Protein 7X3K (pdb70)

Secondary structure (DSSP, 8-state):
-------S-------S----STTEE-----S-STTHHHHHHHTTT------GGGGS-SS-S-GGGTTS-SSS-SSS-HHHHHT-TTTGGG--HHHHHHHHHHHHHHT-HHHHHHTT--THHHHHHHHHHHHHHHHHSHHHHHHHHHT-TTT-PPPPPTT----HHHHSTTTTHHHHTTB-SSSPPP---TT--HHHHHHHHHHHHT--B----STT-SS---TTS-HHHHHHHHHHHHHHHHHHHHHHHHHHHHHHHHHHH-/-PPPEEEEEE-SS-EEEEEE-TTSSEEEEPPTTS-SSB--EEEEETTEEEETHHHHHTTTT-GGGEEE-TTTTTTS-GGGS-GGGGSSSSPEEEETTEEEEEEE-GGG-EEEEEHHHHHHHHHHHHHHHHHHHHSS---EEEEEE-TT--HHHHHHHHHHHHHHT-EEEEEEEHHHHHHHHHHHHS--SS--EEEEEEE-SS-EEEEEEEEETTEEEEEEEEEESS-SHHHHHHHHHHHHHHHHHHHS---GGG-HHHHHHHHHHHHHHHHHTTTSSEEEEEEEEEETTEEEEEEEEHHHHHHHTHHHHHHHHHHHHHHHHHTT--TTT--EEEEESGGGG-HHHHHHHHHSS-TTSEEESTT-SSS---TTTHHHHHHHHHHHHGGG--HHHHHHHTSHHHH---EESS-EEEE-TTS-EEESS-SS--SSEEEEEEEEEEEEEEEEEEEEEEEE--EEEEEEEEEEEEEEEEEEEEEEEEE-TT--EEEEEEETTT--EEEEE-

Foldseek 3Di:
DDDDPPDDVPDPDDDDDDDDCPVPDDDDDDCDDPVSVVVVCVVPPLDFAPPLCVQFAPDQPDPVLQQDALVPLLPPDLCSLLRNPPPQLPDDLVSSVVSLNVVRVVLRVVVCVVVVHDCSNVRSVSSSVVSSVQCNDPVSSLLSLLPPVVLQDDQDDPPDDDDLCVRCVSNVVSCVVQFPDPDQQHPDDPPDDPVSVVVHLVCLVPGDGPRWHLSVQPDADDPPDDDVVNVVSVVVSVVVTVVVVVVVVVVSVVVSVVSVVD/DDFFEWAWEDDQFWIWIWGQDPVGAIDTQPAPVGHGTFTLKWAADAADIDGGVVLLVCLLPPQQRMFGRLPVQFLAFPVPDDQVVSVSHHGWDHDPRGTWGWHAHHPRDIDIGRSLLSLLVVVVCVQVSVCVVVVHGHQEYAYEDAPPDDVSRVVSNCVSVVVNGHHHLYYDYLQVLLVQLLCVVPPDPDFFKEKEWEAEAQKTKIFIWGRAVNDTDGLFIDIGRHAHNVVLLVLVLVVVQVVCCVPPVDGQVVDSSLSSVSSVQSVVCLQVQLPPQKDWDWDQCNDPRDIDIDMGGLPVSCVSCVVSLVVVLVRVVVRCVVSPHALVRHQEYHYAYSNLSHVVNVVVNCVVGPVNYHYEGCPDPPRHDHRPCSSRSSRNVVSVVCVVDDSVVVVVCVDPVNSDFDFAAWFKPWADPVRFGDTDGGGGHGDQDKGKDKQQADFAKDKTFIFTWDADNHGIHTHHGDDIDIDGRARIKMWMWGAHSVRKIKIWIARPPPRDIDIDTD

Solvent-accessible surface area: 38442 Å² total; per-residue (Å²): 146,163,76,23,23,64,89,110,85,37,77,74,86,57,114,55,83,85,43,77,121,128,29,31,43,170,63,71,7,25,27,0,1,124,79,10,21,69,46,5,33,84,91,41,122,49,124,19,216,114,113,32,70,145,84,6,12,118,113,16,60,50,109,70,1,37,67,63,21,15,124,39,51,78,110,3,30,1,2,8,4,5,11,0,32,111,35,19,60,132,11,79,87,64,10,2,58,41,2,40,139,60,8,9,81,88,45,23,5,85,133,21,70,81,84,68,19,29,64,47,38,27,19,1,16,81,0,2,82,77,0,48,108,16,0,61,50,89,94,108,42,27,22,10,18,0,17,5,123,109,23,42,59,96,42,26,162,151,88,75,151,70,73,48,83,132,28,10,14,85,3,24,84,17,12,17,40,6,17,132,113,110,103,86,36,82,33,44,86,178,131,34,56,162,141,99,64,107,103,14,51,43,34,9,146,194,32,40,24,79,36,56,4,73,24,66,16,160,64,80,75,79,154,74,31,99,199,97,76,111,183,160,14,80,174,92,2,107,49,37,38,60,147,60,58,82,60,53,65,44,92,23,65,99,26,14,109,35,15,96,98,78,243,81,45,31,17,4,0,6,17,12,11,9,56,30,1,6,1,0,39,22,23,130,167,103,81,60,55,27,0,30,20,123,107,55,80,115,14,11,17,1,0,3,0,6,75,28,142,68,34,66,25,2,41,82,0,64,99,22,28,47,139,53,51,157,6,0,8,22,12,2,17,36,3,3,7,40,56,49,109,149,21,75,70,70,71,1,73,74,5,0,72,8,47,112,13,129,39,71,1,0,1,50,6,51,56,17,174,64,99,91,57,109,26,40,1,52,64,1,1,8,51,1,12,52,99,8,41,74,8,0,38,104,136,41,64,50,72,1,107,34,2,0,3,0,6,1,42,65,20,61,103,103,17,41,62,20,10,76,41,2,0,56,144,74,20,10,101,15,40,24,27,4,16,7,12,0,1,0,0,16,6,8,17,98,89,57,74,60,187,143,40,19,12,0,0,3,0,31,2,19,7,26,13,0,14,1,4,0,0,0,10,8,41,22,11,6,3,36,37,10,21,12,58,37,95,66,21,0,0,53,46,4,14,66,50,8,10,86,24,7,0,44,42,1,69,135,123,78,140,19,68,0,94,168,79,87,120,3,53,18,28,3,48,25,48,3,32,96,17,37,131,54,6,12,132,39,94,51,8,106,15,78,8,108,71,6,16,118,71,72,70,20,127,35,85,18,64,53,116,125,13,38,103,25,0,62,125,7,2,57,86,1,6,63,18,4,63,60,0,6,74,141,24,97,31,21,34,79,28,5,47,9,2,1,5,5,8,20,3,0,60,5,18,33,1,10,81,30,4,71,186,60,13,50,154,63,2,100,11,18,7,34,97,38,195,129,15,39,46,80,4,46,19,8,7,1,2,0,0,0,31,5,0,78,46,21,46,118,73,86,73,115,68,28,52,82,12,89,75,106,118,19,16,48,5,49,3,5,91,57,1,7,0,7,31,3,47,196,35,73,8,61,25,3,3,33,23,29,7,11,10,52,15,30,45,97,30,72,10,143,176,9,146,20,48,12,10,1,1,0,44,34,0,62,36,92,131,38,134,63,59,69,23,73,40,17,3,18,5,8,4,124,122,2,48,1,0,20,0,16,0,27,4,17,91,83,3,31,9,51,0,24,3,88,3,59,157,101,26,85,44,37,77,7,123,39

Structure (mmCIF, N/CA/C/O backbone):
data_7X3K
#
_entry.id   7X3K
#
_cell.length_a   1.00
_cell.length_b   1.00
_cell.length_c   1.00
_cell.angle_alpha   90.00
_cell.angle_beta   90.00
_cell.angle_gamma   90.00
#
_symmetry.space_group_name_H-M   'P 1'
#
loop_
_entity.id
_entity.type
_entity.pdbx_description
1 polymer Zuotin
2 polymer 'Ribosome-associated complex subunit SSZ1'
#
loop_
_atom_site.group_PDB
_atom_site.id
_atom_site.type_symbol
_atom_site.label_atom_id
_atom_site.label_alt_id
_atom_site.label_comp_id
_atom_site.label_asym_id
_atom_site.label_entity_id
_atom_site.label_seq_id
_atom_site.pdbx_PDB_ins_code
_atom_site.Cartn_x
_atom_site.Cartn_y
_atom_site.Cartn_z
_atom_site.occupancy
_atom_site.B_iso_or_equiv
_atom_site.auth_seq_id
_atom_site.auth_comp_id
_atom_site.auth_asym_id
_atom_site.auth_atom_id
_atom_site.pdbx_PDB_model_num
ATOM 1 N N . MET A 1 1 ? 239.670 204.625 347.375 1.00 283.94 1 MET A N 1
ATOM 2 C CA . MET A 1 1 ? 238.453 205.420 347.475 1.00 283.94 1 MET A CA 1
ATOM 3 C C . MET A 1 1 ? 237.230 204.565 347.181 1.00 283.94 1 MET A C 1
ATOM 4 O O . MET A 1 1 ? 237.069 204.063 346.072 1.00 283.94 1 MET A O 1
ATOM 9 N N . PHE A 1 2 ? 236.365 204.403 348.180 1.00 329.59 2 PHE A N 1
ATOM 10 C CA . PHE A 1 2 ? 235.184 203.565 348.044 1.00 329.59 2 PHE A CA 1
ATOM 11 C C . PHE A 1 2 ? 234.011 204.208 348.766 1.00 329.59 2 PHE A C 1
ATOM 12 O O . PHE A 1 2 ? 234.084 205.350 349.226 1.00 329.59 2 PHE A O 1
ATOM 20 N N . SER A 1 3 ? 232.922 203.448 348.861 1.00 358.87 3 SER A N 1
ATOM 21 C CA . SER A 1 3 ? 231.648 203.970 349.331 1.00 358.87 3 SER A CA 1
ATOM 22 C C . SER A 1 3 ? 231.594 203.988 350.860 1.00 358.87 3 SER A C 1
ATOM 23 O O . SER A 1 3 ? 232.523 203.568 351.557 1.00 358.87 3 SER A O 1
ATOM 26 N N . LEU A 1 4 ? 230.466 204.477 351.382 1.00 344.04 4 LEU A N 1
ATOM 27 C CA . LEU A 1 4 ? 230.257 204.743 352.801 1.00 344.04 4 LEU A CA 1
ATOM 28 C C . LEU A 1 4 ? 229.141 203.843 353.324 1.00 344.04 4 LEU A C 1
ATOM 29 O O . LEU A 1 4 ? 228.314 203.378 352.529 1.00 344.04 4 LEU A O 1
ATOM 34 N N . PRO A 1 5 ? 229.110 203.537 354.630 1.00 336.16 5 PRO A N 1
ATOM 35 C CA . PRO A 1 5 ? 227.994 202.738 355.175 1.00 336.16 5 PRO A CA 1
ATOM 36 C C . PRO A 1 5 ? 226.627 203.387 355.032 1.00 336.16 5 PRO A C 1
ATOM 37 O O . PRO A 1 5 ? 225.641 202.660 354.841 1.00 336.16 5 PRO A O 1
ATOM 41 N N . THR A 1 6 ? 226.557 204.724 355.127 1.00 329.21 6 THR A N 1
ATOM 42 C CA . THR A 1 6 ? 225.349 205.533 354.887 1.00 329.21 6 THR A CA 1
ATOM 43 C C . THR A 1 6 ? 224.205 205.108 355.816 1.00 329.21 6 THR A C 1
ATOM 44 O O . THR A 1 6 ? 223.140 204.667 355.373 1.00 329.21 6 THR A O 1
ATOM 48 N N . LEU A 1 7 ? 224.439 205.177 357.123 1.00 315.16 7 LEU A N 1
ATOM 49 C CA . LEU A 1 7 ? 223.453 204.682 358.073 1.00 315.16 7 LEU A CA 1
ATOM 50 C C . LEU A 1 7 ? 222.571 205.816 358.580 1.00 315.16 7 LEU A C 1
ATOM 51 O O . LEU A 1 7 ? 222.994 206.973 358.652 1.00 315.16 7 LEU A O 1
ATOM 56 N N . THR A 1 8 ? 221.330 205.471 358.931 1.00 338.71 8 THR A N 1
ATOM 57 C CA . THR A 1 8 ? 220.343 206.459 359.349 1.00 338.71 8 THR A CA 1
ATOM 58 C C . THR A 1 8 ? 220.211 206.580 360.862 1.00 338.71 8 THR A C 1
ATOM 59 O O . THR A 1 8 ? 219.312 207.291 361.325 1.00 338.71 8 THR A O 1
ATOM 63 N N . SER A 1 9 ? 221.059 205.895 361.635 1.00 348.23 9 SER A N 1
ATOM 64 C CA . SER A 1 9 ? 221.021 206.025 363.090 1.00 348.23 9 SER A CA 1
ATOM 65 C C . SER A 1 9 ? 221.438 207.427 363.523 1.00 348.23 9 SER A C 1
ATOM 66 O O . SER A 1 9 ? 220.880 207.985 364.476 1.00 348.23 9 SER A O 1
ATOM 69 N N . ASP A 1 10 ? 222.441 207.991 362.833 1.00 364.74 10 ASP A N 1
ATOM 70 C CA . ASP A 1 10 ? 222.815 209.414 362.892 1.00 364.74 10 ASP A CA 1
ATOM 71 C C . ASP A 1 10 ? 223.268 209.844 364.287 1.00 364.74 10 ASP A C 1
ATOM 72 O O . ASP A 1 10 ? 222.985 210.959 364.733 1.00 364.74 10 ASP A O 1
ATOM 77 N N . ILE A 1 11 ? 223.984 208.960 364.986 1.00 366.08 11 ILE A N 1
ATOM 78 C CA . ILE A 1 11 ? 224.420 209.269 366.342 1.00 366.08 11 ILE A CA 1
ATOM 79 C C . ILE A 1 11 ? 225.678 210.130 366.291 1.00 366.08 11 ILE A C 1
ATOM 80 O O . ILE A 1 11 ? 226.547 209.952 365.427 1.00 366.08 11 ILE A O 1
ATOM 85 N N . THR A 1 12 ? 225.746 211.118 367.183 1.00 335.68 12 THR A N 1
ATOM 86 C CA . THR A 1 12 ? 226.905 211.993 367.330 1.00 335.68 12 THR A CA 1
ATOM 87 C C . THR A 1 12 ? 227.500 211.877 368.730 1.00 335.68 12 THR A C 1
ATOM 88 O O . THR A 1 12 ? 227.958 212.861 369.314 1.00 335.68 12 THR A O 1
ATOM 92 N N . VAL A 1 13 ? 227.501 210.666 369.281 1.00 333.09 13 VAL A N 1
ATOM 93 C CA . VAL A 1 13 ? 227.911 210.433 370.658 1.00 333.09 13 VAL A CA 1
ATOM 94 C C . VAL A 1 13 ? 229.144 209.542 370.674 1.00 333.09 13 VAL A C 1
ATOM 95 O O . VAL A 1 13 ? 229.165 208.461 370.077 1.00 333.09 13 VAL A O 1
ATOM 99 N N . GLU A 1 14 ? 230.180 210.007 371.363 1.00 319.06 14 GLU A N 1
ATOM 100 C CA . GLU A 1 14 ? 231.360 209.208 371.648 1.00 319.06 14 GLU A CA 1
ATOM 101 C C . GLU A 1 14 ? 231.062 208.286 372.825 1.00 319.06 14 GLU A C 1
ATOM 102 O O . GLU A 1 14 ? 230.448 208.688 373.816 1.00 319.06 14 GLU A O 1
ATOM 108 N N . VAL A 1 15 ? 231.499 207.032 372.707 1.00 329.05 15 VAL A N 1
ATOM 109 C CA . VAL A 1 15 ? 231.064 206.006 373.651 1.00 329.05 15 VAL A CA 1
ATOM 110 C C . VAL A 1 15 ? 232.266 205.381 374.354 1.00 329.05 15 VAL A C 1
ATOM 111 O O . VAL A 1 15 ? 232.135 204.800 375.438 1.00 329.05 15 VAL A O 1
ATOM 115 N N . ASN A 1 16 ? 233.452 205.522 373.770 1.00 340.99 16 ASN A N 1
ATOM 116 C CA . ASN A 1 16 ? 234.618 204.854 374.320 1.00 340.99 16 ASN A CA 1
ATOM 117 C C . ASN A 1 16 ? 235.270 205.703 375.409 1.00 340.99 16 ASN A C 1
ATOM 118 O O . ASN A 1 16 ? 234.848 206.823 375.709 1.00 340.99 16 ASN A O 1
ATOM 123 N N . SER A 1 17 ? 236.315 205.142 376.010 1.00 346.19 17 SER A N 1
ATOM 124 C CA . SER A 1 17 ? 237.107 205.858 376.996 1.00 346.19 17 SER A CA 1
ATOM 125 C C . SER A 1 17 ? 237.987 206.909 376.324 1.00 346.19 17 SER A C 1
ATOM 126 O O . SER A 1 17 ? 238.060 207.007 375.095 1.00 346.19 17 SER A O 1
ATOM 129 N N . SER A 1 18 ? 238.667 207.698 377.155 1.00 383.20 18 SER A N 1
ATOM 130 C CA . SER A 1 18 ? 239.551 208.756 376.678 1.00 383.20 18 SER A CA 1
ATOM 131 C C . SER A 1 18 ? 240.769 208.177 375.967 1.00 383.20 18 SER A C 1
ATOM 132 O O . SER A 1 18 ? 241.207 207.063 376.266 1.00 383.20 18 SER A O 1
ATOM 135 N N . ALA A 1 19 ? 241.303 208.942 375.015 1.00 380.77 19 ALA A N 1
ATOM 136 C CA . ALA A 1 19 ? 242.400 208.500 374.162 1.00 380.77 19 ALA A CA 1
ATOM 137 C C . ALA A 1 19 ? 243.699 208.362 374.943 1.00 380.77 19 ALA A C 1
ATOM 138 O O . ALA A 1 19 ? 244.256 209.351 375.431 1.00 380.77 19 ALA A O 1
ATOM 140 N N . THR A 1 20 ? 244.179 207.129 375.060 1.00 392.43 20 THR A N 1
ATOM 141 C CA . THR A 1 20 ? 245.389 206.808 375.799 1.00 392.43 20 THR A CA 1
ATOM 142 C C . THR A 1 20 ? 246.597 206.747 374.871 1.00 392.43 20 THR A C 1
ATOM 143 O O . THR A 1 20 ? 246.471 206.687 373.645 1.00 392.43 20 THR A O 1
ATOM 147 N N . LYS A 1 21 ? 247.781 206.753 375.480 1.00 344.18 21 LYS A N 1
ATOM 148 C CA . LYS A 1 21 ? 249.033 206.637 374.746 1.00 344.18 21 LYS A CA 1
ATOM 149 C C . LYS A 1 21 ? 249.539 205.203 374.674 1.00 344.18 21 LYS A C 1
ATOM 150 O O . LYS A 1 21 ? 250.680 204.982 374.254 1.00 344.18 21 LYS A O 1
ATOM 156 N N . THR A 1 22 ? 248.729 204.231 375.092 1.00 341.30 22 THR A N 1
ATOM 157 C CA . THR A 1 22 ? 249.087 202.829 374.888 1.00 341.30 22 THR A CA 1
ATOM 158 C C . THR A 1 22 ? 249.118 202.378 373.422 1.00 341.30 22 THR A C 1
ATOM 159 O O . THR A 1 22 ? 249.889 201.449 373.125 1.00 341.30 22 THR A O 1
ATOM 163 N N . PRO A 1 23 ? 248.331 202.951 372.453 1.00 297.41 23 PRO A N 1
ATOM 164 C CA . PRO A 1 23 ? 248.682 202.695 371.049 1.00 297.41 23 PRO A CA 1
ATOM 165 C C . PRO A 1 23 ? 249.666 203.708 370.485 1.00 297.41 23 PRO A C 1
ATOM 166 O O . PRO A 1 23 ? 249.769 203.852 369.263 1.00 297.41 23 PRO A O 1
ATOM 170 N N . PHE A 1 24 ? 250.380 204.430 371.345 1.00 280.99 24 PHE A N 1
ATOM 171 C CA . PHE A 1 24 ? 251.344 205.423 370.898 1.00 280.99 24 PHE A CA 1
ATOM 172 C C . PHE A 1 24 ? 252.755 204.963 371.249 1.00 280.99 24 PHE A C 1
ATOM 173 O O . PHE A 1 24 ? 253.026 204.508 372.364 1.00 280.99 24 PHE A O 1
ATOM 181 N N . VAL A 1 25 ? 253.656 205.088 370.273 1.00 218.43 25 VAL A N 1
ATOM 182 C CA . VAL A 1 25 ? 255.002 204.527 370.359 1.00 218.43 25 VAL A CA 1
ATOM 183 C C . VAL A 1 25 ? 256.010 205.638 370.060 1.00 218.43 25 VAL A C 1
ATOM 184 O O . VAL A 1 25 ? 255.691 206.602 369.356 1.00 218.43 25 VAL A O 1
ATOM 188 N N . ARG A 1 26 ? 257.225 205.528 370.605 1.00 209.54 26 ARG A N 1
ATOM 189 C CA . ARG A 1 26 ? 258.084 206.696 370.787 1.00 209.54 26 ARG A CA 1
ATOM 190 C C . ARG A 1 26 ? 259.570 206.466 370.481 1.00 209.54 26 ARG A C 1
ATOM 191 O O . ARG A 1 26 ? 260.444 207.054 371.125 1.00 209.54 26 ARG A O 1
ATOM 199 N N . ARG A 1 27 ? 259.884 205.667 369.464 1.00 221.40 27 ARG A N 1
ATOM 200 C CA . ARG A 1 27 ? 261.295 205.544 369.098 1.00 221.40 27 ARG A CA 1
ATOM 201 C C . ARG A 1 27 ? 261.662 206.737 368.215 1.00 221.40 27 ARG A C 1
ATOM 202 O O . ARG A 1 27 ? 260.772 207.323 367.586 1.00 221.40 27 ARG A O 1
ATOM 210 N N . PRO A 1 28 ? 262.927 207.159 368.167 1.00 216.17 28 PRO A N 1
ATOM 211 C CA . PRO A 1 28 ? 263.274 208.333 367.355 1.00 216.17 28 PRO A CA 1
ATOM 212 C C . PRO A 1 28 ? 263.368 208.024 365.867 1.00 216.17 28 PRO A C 1
ATOM 213 O O . PRO A 1 28 ? 263.262 206.879 365.421 1.00 216.17 28 PRO A O 1
ATOM 217 N N . VAL A 1 29 ? 263.563 209.094 365.096 1.00 177.68 29 VAL A N 1
ATOM 218 C CA . VAL A 1 29 ? 263.609 209.051 363.639 1.00 177.68 29 VAL A CA 1
ATOM 219 C C . VAL A 1 29 ? 264.924 209.674 363.195 1.00 177.68 29 VAL A C 1
ATOM 220 O O . VAL A 1 29 ? 265.644 210.256 364.013 1.00 177.68 29 VAL A O 1
ATOM 224 N N . GLU A 1 30 ? 265.235 209.562 361.908 1.00 208.84 30 GLU A N 1
ATOM 225 C CA . GLU A 1 30 ? 266.490 210.102 361.399 1.00 208.84 30 GLU A CA 1
ATOM 226 C C . GLU A 1 30 ? 266.324 211.564 360.995 1.00 208.84 30 GLU A C 1
ATOM 227 O O . GLU A 1 30 ? 265.278 211.937 360.445 1.00 208.84 30 GLU A O 1
ATOM 233 N N . PRO A 1 31 ? 267.326 212.413 361.232 1.00 208.84 31 PRO A N 1
ATOM 234 C CA . PRO A 1 31 ? 267.210 213.824 360.841 1.00 208.84 31 PRO A CA 1
ATOM 235 C C . PRO A 1 31 ? 267.403 214.037 359.350 1.00 208.84 31 PRO A C 1
ATOM 236 O O . PRO A 1 31 ? 268.499 214.375 358.894 1.00 208.84 31 PRO A O 1
ATOM 240 N N . VAL A 1 32 ? 266.339 213.848 358.581 1.00 208.84 32 VAL A N 1
ATOM 241 C CA . VAL A 1 32 ? 266.409 213.924 357.129 1.00 208.84 32 VAL A CA 1
ATOM 242 C C . VAL A 1 32 ? 265.060 214.398 356.601 1.00 208.84 32 VAL A C 1
ATOM 243 O O . VAL A 1 32 ? 264.011 214.111 357.188 1.00 208.84 32 VAL A O 1
ATOM 247 N N . GLY A 1 33 ? 265.092 215.174 355.520 1.00 208.84 33 GLY A N 1
ATOM 248 C CA . GLY A 1 33 ? 263.877 215.684 354.923 1.00 208.84 33 GLY A CA 1
ATOM 249 C C . GLY A 1 33 ? 263.666 217.157 355.193 1.00 208.84 33 GLY A C 1
ATOM 250 O O . GLY A 1 33 ? 264.107 217.674 356.223 1.00 208.84 33 GLY A O 1
ATOM 251 N N . LYS A 1 34 ? 262.993 217.846 354.267 1.00 209.39 34 LYS A N 1
ATOM 252 C CA . LYS A 1 34 ? 262.715 219.265 354.460 1.00 209.39 34 LYS A CA 1
ATOM 253 C C . LYS A 1 34 ? 261.651 219.476 355.530 1.00 209.39 34 LYS A C 1
ATOM 254 O O . LYS A 1 34 ? 261.563 220.558 356.122 1.00 209.39 34 LYS A O 1
ATOM 260 N N . PHE A 1 35 ? 260.832 218.454 355.791 1.00 208.84 35 PHE A N 1
ATOM 261 C CA . PHE A 1 35 ? 259.783 218.597 356.793 1.00 208.84 35 PHE A CA 1
ATOM 262 C C . PHE A 1 35 ? 260.285 218.219 358.178 1.00 208.84 35 PHE A C 1
ATOM 263 O O . PHE A 1 35 ? 259.649 218.552 359.183 1.00 208.84 35 PHE A O 1
ATOM 271 N N . PHE A 1 36 ? 261.415 217.515 358.255 1.00 208.84 36 PHE A N 1
ATOM 272 C CA . PHE A 1 36 ? 262.122 217.414 359.527 1.00 208.84 36 PHE A CA 1
ATOM 273 C C . PHE A 1 36 ? 262.639 218.778 359.955 1.00 208.84 36 PHE A C 1
ATOM 274 O O . PHE A 1 36 ? 262.606 219.125 361.140 1.00 208.84 36 PHE A O 1
ATOM 282 N N . LEU A 1 37 ? 263.112 219.572 358.995 1.00 208.84 37 LEU A N 1
ATOM 283 C CA . LEU A 1 37 ? 263.753 220.838 359.331 1.00 208.84 37 LEU A CA 1
ATOM 284 C C . LEU A 1 37 ? 262.730 221.915 359.672 1.00 208.84 37 LEU A C 1
ATOM 285 O O . LEU A 1 37 ? 263.100 223.017 360.088 1.00 208.84 37 LEU A O 1
ATOM 290 N N . GLN A 1 38 ? 261.441 221.629 359.481 1.00 210.42 38 GLN A N 1
ATOM 291 C CA . GLN A 1 38 ? 260.413 222.545 359.958 1.00 210.42 38 GLN A CA 1
ATOM 292 C C . GLN A 1 38 ? 259.763 222.022 361.234 1.00 210.42 38 GLN A C 1
ATOM 293 O O . GLN A 1 38 ? 259.439 222.800 362.139 1.00 210.42 38 GLN A O 1
ATOM 299 N N . HIS A 1 39 ? 259.581 220.698 361.329 1.00 210.70 39 HIS A N 1
ATOM 300 C CA . HIS A 1 39 ? 258.982 220.098 362.521 1.00 210.70 39 HIS A CA 1
ATOM 301 C C . HIS A 1 39 ? 259.885 220.256 363.735 1.00 210.70 39 HIS A C 1
ATOM 302 O O . HIS A 1 39 ? 259.403 220.439 364.859 1.00 210.70 39 HIS A O 1
ATOM 309 N N . ALA A 1 40 ? 261.197 220.174 363.528 1.00 208.84 40 ALA A N 1
ATOM 310 C CA . ALA A 1 40 ? 262.127 220.529 364.590 1.00 208.84 40 ALA A CA 1
ATOM 311 C C . ALA A 1 40 ? 262.080 222.023 364.871 1.00 208.84 40 ALA A C 1
ATOM 312 O O . ALA A 1 40 ? 262.202 222.445 366.024 1.00 208.84 40 ALA A O 1
ATOM 314 N N . GLN A 1 41 ? 261.865 222.831 363.828 1.00 225.21 41 GLN A N 1
ATOM 315 C CA . GLN A 1 41 ? 262.016 224.282 363.931 1.00 225.21 41 GLN A CA 1
ATOM 316 C C . GLN A 1 41 ? 260.920 224.907 364.794 1.00 225.21 41 GLN A C 1
ATOM 317 O O . GLN A 1 41 ? 261.136 225.954 365.419 1.00 225.21 41 GLN A O 1
ATOM 323 N N . ARG A 1 42 ? 259.750 224.262 364.870 1.00 208.84 42 ARG A N 1
ATOM 324 C CA . ARG A 1 42 ? 258.684 224.785 365.720 1.00 208.84 42 ARG A CA 1
ATOM 325 C C . ARG A 1 42 ? 259.034 224.646 367.197 1.00 208.84 42 ARG A C 1
ATOM 326 O O . ARG A 1 42 ? 258.676 225.506 368.009 1.00 208.84 42 ARG A O 1
ATOM 334 N N . THR A 1 43 ? 259.738 223.579 367.563 1.00 208.84 43 THR A N 1
ATOM 335 C CA . THR A 1 43 ? 260.215 223.422 368.929 1.00 208.84 43 THR A CA 1
ATOM 336 C C . THR A 1 43 ? 261.681 223.806 369.089 1.00 208.84 43 THR A C 1
ATOM 337 O O . THR A 1 43 ? 262.250 223.595 370.165 1.00 208.84 43 THR A O 1
ATOM 341 N N . LEU A 1 44 ? 262.303 224.367 368.051 1.00 217.00 44 LEU A N 1
ATOM 342 C CA . LEU A 1 44 ? 263.654 224.903 368.164 1.00 217.00 44 LEU A CA 1
ATOM 343 C C . LEU A 1 44 ? 263.655 226.419 368.038 1.00 217.00 44 LEU A C 1
ATOM 344 O O . LEU A 1 44 ? 264.121 227.123 368.940 1.00 217.00 44 LEU A O 1
ATOM 349 N N . ARG A 1 45 ? 263.128 226.931 366.926 1.00 259.56 45 ARG A N 1
ATOM 350 C CA . ARG A 1 45 ? 263.265 228.354 366.636 1.00 259.56 45 ARG A CA 1
ATOM 351 C C . ARG A 1 45 ? 262.063 229.140 367.145 1.00 259.56 45 ARG A C 1
ATOM 352 O O . ARG A 1 45 ? 262.188 229.942 368.080 1.00 259.56 45 ARG A O 1
ATOM 360 N N . ASN A 1 46 ? 260.883 228.873 366.569 1.00 278.81 46 ASN A N 1
ATOM 361 C CA . ASN A 1 46 ? 259.596 229.489 366.933 1.00 278.81 46 ASN A CA 1
ATOM 362 C C . ASN A 1 46 ? 259.659 231.020 366.919 1.00 278.81 46 ASN A C 1
ATOM 363 O O . ASN A 1 46 ? 259.193 231.696 367.838 1.00 278.81 46 ASN A O 1
ATOM 368 N N . HIS A 1 47 ? 260.261 231.564 365.863 1.00 267.97 47 HIS A N 1
ATOM 369 C CA . HIS A 1 47 ? 260.438 233.007 365.758 1.00 267.97 47 HIS A CA 1
ATOM 370 C C . HIS A 1 47 ? 259.116 233.700 365.460 1.00 267.97 47 HIS A C 1
ATOM 371 O O . HIS A 1 47 ? 258.383 233.311 364.546 1.00 267.97 47 HIS A O 1
ATOM 378 N N . THR A 1 48 ? 258.825 234.748 366.230 1.00 297.85 48 THR A N 1
ATOM 379 C CA . THR A 1 48 ? 257.581 235.496 366.102 1.00 297.85 48 THR A CA 1
ATOM 380 C C . THR A 1 48 ? 257.744 236.869 366.737 1.00 297.85 48 THR A C 1
ATOM 381 O O . THR A 1 48 ? 258.062 236.990 367.924 1.00 297.85 48 THR A O 1
ATOM 385 N N . TRP A 1 49 ? 257.515 237.902 365.930 1.00 288.51 49 TRP A N 1
ATOM 386 C CA . TRP A 1 49 ? 257.338 239.257 366.441 1.00 288.51 49 TRP A CA 1
ATOM 387 C C . TRP A 1 49 ? 256.476 240.081 365.492 1.00 288.51 49 TRP A C 1
ATOM 388 O O . TRP A 1 49 ? 255.748 240.977 365.920 1.00 288.51 49 TRP A O 1
ATOM 399 N N . ASP A 1 70 ? 244.490 255.088 369.012 1.00 405.74 70 ASP A N 1
ATOM 400 C CA . ASP A 1 70 ? 244.555 255.106 367.556 1.00 405.74 70 ASP A CA 1
ATOM 401 C C . ASP A 1 70 ? 243.152 254.909 366.982 1.00 405.74 70 ASP A C 1
ATOM 402 O O . ASP A 1 70 ? 242.486 253.925 367.307 1.00 405.74 70 ASP A O 1
ATOM 407 N N . PRO A 1 71 ? 242.698 255.866 366.162 1.00 399.53 71 PRO A N 1
ATOM 408 C CA . PRO A 1 71 ? 241.352 255.759 365.567 1.00 399.53 71 PRO A CA 1
ATOM 409 C C . PRO A 1 71 ? 241.165 254.572 364.636 1.00 399.53 71 PRO A C 1
ATOM 410 O O . PRO A 1 71 ? 240.043 254.062 364.517 1.00 399.53 71 PRO A O 1
ATOM 414 N N . ASP A 1 72 ? 242.226 254.119 363.966 1.00 384.66 72 ASP A N 1
ATOM 415 C CA . ASP A 1 72 ? 242.082 253.024 363.011 1.00 384.66 72 ASP A CA 1
ATOM 416 C C . ASP A 1 72 ? 241.929 251.685 363.724 1.00 384.66 72 ASP A C 1
ATOM 417 O O . ASP A 1 72 ? 241.297 250.761 363.198 1.00 384.66 72 ASP A O 1
ATOM 422 N N . GLU A 1 73 ? 242.494 251.563 364.928 1.00 396.27 73 GLU A N 1
ATOM 423 C CA . GLU A 1 73 ? 242.369 250.321 365.683 1.00 396.27 73 GLU A CA 1
ATOM 424 C C . GLU A 1 73 ? 240.992 250.157 366.313 1.00 396.27 73 GLU A C 1
ATOM 425 O O . GLU A 1 73 ? 240.671 249.065 366.794 1.00 396.27 73 GLU A O 1
ATOM 431 N N . LEU A 1 74 ? 240.174 251.212 366.325 1.00 386.80 74 LEU A N 1
ATOM 432 C CA . LEU A 1 74 ? 238.806 251.091 366.813 1.00 386.80 74 LEU A CA 1
ATOM 433 C C . LEU A 1 74 ? 237.898 250.388 365.814 1.00 386.80 74 LEU A C 1
ATOM 434 O O . LEU A 1 74 ? 236.808 249.944 366.192 1.00 386.80 74 LEU A O 1
ATOM 439 N N . LEU A 1 75 ? 238.317 250.280 364.552 1.00 338.75 75 LEU A N 1
ATOM 440 C CA . LEU A 1 75 ? 237.533 249.604 363.527 1.00 338.75 75 LEU A CA 1
ATOM 441 C C . LEU A 1 75 ? 237.800 248.107 363.464 1.00 338.75 75 LEU A C 1
ATOM 442 O O . LEU A 1 75 ? 237.141 247.411 362.684 1.00 338.75 75 LEU A O 1
ATOM 447 N N . PHE A 1 76 ? 238.740 247.600 364.253 1.00 350.34 76 PHE A N 1
ATOM 448 C CA . PHE A 1 76 ? 239.108 246.194 364.204 1.00 350.34 76 PHE A CA 1
ATOM 449 C C . PHE A 1 76 ? 238.110 245.348 364.985 1.00 350.34 76 PHE A C 1
ATOM 450 O O . PHE A 1 76 ? 237.250 245.858 365.707 1.00 350.34 76 PHE A O 1
ATOM 458 N N . ASP A 1 77 ? 238.236 244.033 364.832 1.00 346.33 77 ASP A N 1
ATOM 459 C CA . ASP A 1 77 ? 237.549 243.110 365.721 1.00 346.33 77 ASP A CA 1
ATOM 460 C C . ASP A 1 77 ? 238.297 243.046 367.046 1.00 346.33 77 ASP A C 1
ATOM 461 O O . ASP A 1 77 ? 239.514 242.839 367.073 1.00 346.33 77 ASP A O 1
ATOM 466 N N . THR A 1 78 ? 237.568 243.241 368.146 1.00 357.17 78 THR A N 1
ATOM 467 C CA . THR A 1 78 ? 238.183 243.129 369.464 1.00 357.17 78 THR A CA 1
ATOM 468 C C . THR A 1 78 ? 238.493 241.675 369.798 1.00 357.17 78 THR A C 1
ATOM 469 O O . THR A 1 78 ? 239.547 241.370 370.368 1.00 357.17 78 THR A O 1
ATOM 473 N N . GLU A 1 79 ? 237.592 240.768 369.438 1.00 392.70 79 GLU A N 1
ATOM 474 C CA . GLU A 1 79 ? 237.774 239.340 369.631 1.00 392.70 79 GLU A CA 1
ATOM 475 C C . GLU A 1 79 ? 237.520 238.666 368.287 1.00 392.70 79 GLU A C 1
ATOM 476 O O . GLU A 1 79 ? 236.919 239.261 367.388 1.00 392.70 79 GLU A O 1
ATOM 482 N N . LEU A 1 80 ? 238.029 237.440 368.141 1.00 365.87 80 LEU A N 1
ATOM 483 C CA . LEU A 1 80 ? 237.905 236.692 366.894 1.00 365.87 80 LEU A CA 1
ATOM 484 C C . LEU A 1 80 ? 236.442 236.394 366.582 1.00 365.87 80 LEU A C 1
ATOM 485 O O . LEU A 1 80 ? 235.767 235.680 367.330 1.00 365.87 80 LEU A O 1
ATOM 490 N N . ALA A 1 81 ? 235.958 236.953 365.466 1.00 340.43 81 ALA A N 1
ATOM 491 C CA . ALA A 1 81 ? 234.539 236.865 365.132 1.00 340.43 81 ALA A CA 1
ATOM 492 C C . ALA A 1 81 ? 234.137 235.455 364.721 1.00 340.43 81 ALA A C 1
ATOM 493 O O . ALA A 1 81 ? 232.984 235.057 364.921 1.00 340.43 81 ALA A O 1
ATOM 495 N N . ASP A 1 82 ? 235.063 234.687 364.153 1.00 337.88 82 ASP A N 1
ATOM 496 C CA . ASP A 1 82 ? 234.820 233.286 363.830 1.00 337.88 82 ASP A CA 1
ATOM 497 C C . ASP A 1 82 ? 235.662 232.449 364.780 1.00 337.88 82 ASP A C 1
ATOM 498 O O . ASP A 1 82 ? 236.882 232.348 364.611 1.00 337.88 82 ASP A O 1
ATOM 503 N N . GLU A 1 83 ? 235.008 231.860 365.782 1.00 334.81 83 GLU A N 1
ATOM 504 C CA . GLU A 1 83 ? 235.719 231.052 366.766 1.00 334.81 83 GLU A CA 1
ATOM 505 C C . GLU A 1 83 ? 236.158 229.721 366.176 1.00 334.81 83 GLU A C 1
ATOM 506 O O . GLU A 1 83 ? 237.148 229.134 366.629 1.00 334.81 83 GLU A O 1
ATOM 512 N N . ASP A 1 84 ? 235.442 229.235 365.159 1.00 327.25 84 ASP A N 1
ATOM 513 C CA . ASP A 1 84 ? 235.819 227.986 364.508 1.00 327.25 84 ASP A CA 1
ATOM 514 C C . ASP A 1 84 ? 237.028 228.169 363.601 1.00 327.25 84 ASP A C 1
ATOM 515 O O . ASP A 1 84 ? 237.655 227.184 363.196 1.00 327.25 84 ASP A O 1
ATOM 520 N N . LEU A 1 85 ? 237.365 229.420 363.271 1.00 321.84 85 LEU A N 1
ATOM 521 C CA . LEU A 1 85 ? 238.489 229.695 362.383 1.00 321.84 85 LEU A CA 1
ATOM 522 C C . LEU A 1 85 ? 239.824 229.414 363.063 1.00 321.84 85 LEU A C 1
ATOM 523 O O . LEU A 1 85 ? 240.826 229.165 362.382 1.00 321.84 85 LEU A O 1
ATOM 528 N N . LEU A 1 86 ? 239.850 229.445 364.400 1.00 326.78 86 LEU A N 1
ATOM 529 C CA . LEU A 1 86 ? 241.052 229.103 365.155 1.00 326.78 86 LEU A CA 1
ATOM 530 C C . LEU A 1 86 ? 241.466 227.654 364.939 1.00 326.78 86 LEU A C 1
ATOM 531 O O . LEU A 1 86 ? 242.660 227.363 364.798 1.00 326.78 86 LEU A O 1
ATOM 536 N N . THR A 1 87 ? 240.501 226.741 364.890 1.00 308.77 87 THR A N 1
ATOM 537 C CA . THR A 1 87 ? 240.766 225.321 364.725 1.00 308.77 87 THR A CA 1
ATOM 538 C C . THR A 1 87 ? 240.922 224.908 363.268 1.00 308.77 87 THR A C 1
ATOM 539 O O . THR A 1 87 ? 241.157 223.726 362.998 1.00 308.77 87 THR A O 1
ATOM 543 N N . HIS A 1 88 ? 240.786 225.841 362.328 1.00 333.56 88 HIS A N 1
ATOM 544 C CA . HIS A 1 88 ? 240.885 225.503 360.914 1.00 333.56 88 HIS A CA 1
ATOM 545 C C . HIS A 1 88 ? 242.335 225.249 360.520 1.00 333.56 88 HIS A C 1
ATOM 546 O O . HIS A 1 88 ? 243.261 225.813 361.111 1.00 333.56 88 HIS A O 1
ATOM 553 N N . ASP A 1 89 ? 242.524 224.392 359.518 1.00 298.60 89 ASP A N 1
ATOM 554 C CA . ASP A 1 89 ? 243.859 223.971 359.114 1.00 298.60 89 ASP A CA 1
ATOM 555 C C . ASP A 1 89 ? 244.590 225.080 358.370 1.00 298.60 89 ASP A C 1
ATOM 556 O O . ASP A 1 89 ? 243.974 225.900 357.684 1.00 298.60 89 ASP A O 1
ATOM 561 N N . ALA A 1 90 ? 245.916 225.097 358.517 1.00 267.96 90 ALA A N 1
ATOM 562 C CA . ALA A 1 90 ? 246.757 225.924 357.663 1.00 267.96 90 ALA A CA 1
ATOM 563 C C . ALA A 1 90 ? 246.794 225.407 356.236 1.00 267.96 90 ALA A C 1
ATOM 564 O O . ALA A 1 90 ? 246.961 226.199 355.302 1.00 267.96 90 ALA A O 1
ATOM 566 N N . ARG A 1 91 ? 246.660 224.093 356.049 1.00 285.93 91 ARG A N 1
ATOM 567 C CA . ARG A 1 91 ? 246.635 223.533 354.705 1.00 285.93 91 ARG A CA 1
ATOM 568 C C . ARG A 1 91 ? 245.322 223.836 353.997 1.00 285.93 91 ARG A C 1
ATOM 569 O O . ARG A 1 91 ? 245.331 224.209 352.818 1.00 285.93 91 ARG A O 1
ATOM 577 N N . ASP A 1 92 ? 244.191 223.681 354.688 1.00 300.44 92 ASP A N 1
ATOM 578 C CA . ASP A 1 92 ? 242.906 224.149 354.185 1.00 300.44 92 ASP A CA 1
ATOM 579 C C . ASP A 1 92 ? 242.683 225.614 354.549 1.00 300.44 92 ASP A C 1
ATOM 580 O O . ASP A 1 92 ? 242.014 225.930 355.542 1.00 300.44 92 ASP A O 1
ATOM 585 N N . TRP A 1 93 ? 243.308 226.518 353.796 1.00 260.84 93 TRP A N 1
ATOM 586 C CA . TRP A 1 93 ? 243.290 227.931 354.136 1.00 260.84 93 TRP A CA 1
ATOM 587 C C . TRP A 1 93 ? 242.496 228.735 353.128 1.00 260.84 93 TRP A C 1
ATOM 588 O O . TRP A 1 93 ? 242.169 229.899 353.386 1.00 260.84 93 TRP A O 1
ATOM 599 N N . LYS A 1 94 ? 242.198 228.144 351.974 1.00 255.37 94 LYS A N 1
ATOM 600 C CA . LYS A 1 94 ? 241.529 228.889 350.918 1.00 255.37 94 LYS A CA 1
ATOM 601 C C . LYS A 1 94 ? 240.039 229.037 351.199 1.00 255.37 94 LYS A C 1
ATOM 602 O O . LYS A 1 94 ? 239.434 230.046 350.819 1.00 255.37 94 LYS A O 1
ATOM 608 N N . THR A 1 95 ? 239.436 228.058 351.875 1.00 263.13 95 THR A N 1
ATOM 609 C CA . THR A 1 95 ? 238.070 228.205 352.362 1.00 263.13 95 THR A CA 1
ATOM 610 C C . THR A 1 95 ? 237.992 229.059 353.619 1.00 263.13 95 THR A C 1
ATOM 611 O O . THR A 1 95 ? 236.898 229.497 353.991 1.00 263.13 95 THR A O 1
ATOM 615 N N . ALA A 1 96 ? 239.122 229.300 354.277 1.00 260.19 96 ALA A N 1
ATOM 616 C CA . ALA A 1 96 ? 239.145 230.149 355.456 1.00 260.19 96 ALA A CA 1
ATOM 617 C C . ALA A 1 96 ? 239.007 231.616 355.064 1.00 260.19 96 ALA A C 1
ATOM 618 O O . ALA A 1 96 ? 239.588 232.077 354.077 1.00 260.19 96 ALA A O 1
ATOM 620 N N . ASP A 1 97 ? 238.224 232.353 355.850 1.00 261.87 97 ASP A N 1
ATOM 621 C CA . ASP A 1 97 ? 238.029 233.783 355.622 1.00 261.87 97 ASP A CA 1
ATOM 622 C C . ASP A 1 97 ? 239.199 234.535 356.240 1.00 261.87 97 ASP A C 1
ATOM 623 O O . ASP A 1 97 ? 239.405 234.496 357.455 1.00 261.87 97 ASP A O 1
ATOM 628 N N . LEU A 1 98 ? 239.980 235.225 355.404 1.00 270.11 98 LEU A N 1
ATOM 629 C CA . LEU A 1 98 ? 241.143 235.932 355.928 1.00 270.11 98 LEU A CA 1
ATOM 630 C C . LEU A 1 98 ? 240.761 237.241 356.607 1.00 270.11 98 LEU A C 1
ATOM 631 O O . LEU A 1 98 ? 241.511 237.726 357.462 1.00 270.11 98 LEU A O 1
ATOM 636 N N . TYR A 1 99 ? 239.620 237.833 356.241 1.00 273.81 99 TYR A N 1
ATOM 637 C CA . TYR A 1 99 ? 239.219 239.090 356.867 1.00 273.81 99 TYR A CA 1
ATOM 638 C C . TYR A 1 99 ? 238.784 238.878 358.312 1.00 273.81 99 TYR A C 1
ATOM 639 O O . TYR A 1 99 ? 239.070 239.712 359.179 1.00 273.81 99 TYR A O 1
ATOM 648 N N . ALA A 1 100 ? 238.093 237.771 358.593 1.00 289.44 100 ALA A N 1
ATOM 649 C CA . ALA A 1 100 ? 237.829 237.408 359.981 1.00 289.44 100 ALA A CA 1
ATOM 650 C C . ALA A 1 100 ? 239.111 236.981 360.681 1.00 289.44 100 ALA A C 1
ATOM 651 O O . ALA A 1 100 ? 239.257 237.169 361.894 1.00 289.44 100 ALA A O 1
ATOM 653 N N . ALA A 1 101 ? 240.048 236.396 359.930 1.00 308.44 101 ALA A N 1
ATOM 654 C CA . ALA A 1 101 ? 241.336 236.022 360.502 1.00 308.44 101 ALA A CA 1
ATOM 655 C C . ALA A 1 101 ? 242.178 237.243 360.841 1.00 308.44 101 ALA A C 1
ATOM 656 O O . ALA A 1 101 ? 242.813 237.279 361.899 1.00 308.44 101 ALA A O 1
ATOM 658 N N . MET A 1 102 ? 242.183 238.254 359.971 1.00 306.74 102 MET A N 1
ATOM 659 C CA . MET A 1 102 ? 242.964 239.462 360.206 1.00 306.74 102 MET A CA 1
ATOM 660 C C . MET A 1 102 ? 242.308 240.376 361.239 1.00 306.74 102 MET A C 1
ATOM 661 O O . MET A 1 102 ? 242.985 241.232 361.822 1.00 306.74 102 MET A O 1
ATOM 666 N N . GLY A 1 103 ? 241.035 240.156 361.551 1.00 320.58 103 GLY A N 1
ATOM 667 C CA . GLY A 1 103 ? 240.323 241.063 362.427 1.00 320.58 103 GLY A CA 1
ATOM 668 C C . GLY A 1 103 ? 239.651 242.195 361.691 1.00 320.58 103 GLY A C 1
ATOM 669 O O . GLY A 1 103 ? 239.358 243.234 362.290 1.00 320.58 103 GLY A O 1
ATOM 670 N N . LEU A 1 104 ? 239.403 242.019 360.394 1.00 297.14 104 LEU A N 1
ATOM 671 C CA . LEU A 1 104 ? 238.716 243.005 359.573 1.00 297.14 104 LEU A CA 1
ATOM 672 C C . LEU A 1 104 ? 237.382 242.485 359.054 1.00 297.14 104 LEU A C 1
ATOM 673 O O . LEU A 1 104 ? 237.059 242.686 357.881 1.00 297.14 104 LEU A O 1
ATOM 678 N N . SER A 1 105 ? 236.602 241.808 359.902 1.00 295.83 105 SER A N 1
ATOM 679 C CA . SER A 1 105 ? 235.317 241.276 35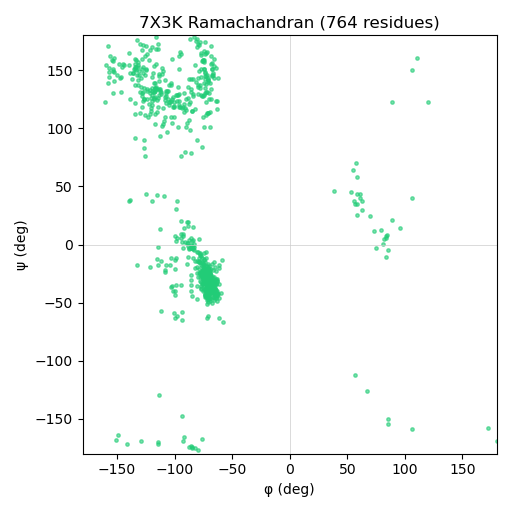9.459 1.00 295.83 105 SER A CA 1
ATOM 680 C C . SER A 1 105 ? 234.279 242.376 359.290 1.00 295.83 105 SER A C 1
ATOM 681 O O . SER A 1 105 ? 233.281 242.184 358.586 1.00 295.83 105 SER A O 1
ATOM 684 N N . LYS A 1 106 ? 234.483 243.524 359.937 1.00 284.56 106 LYS A N 1
ATOM 685 C CA . LYS A 1 106 ? 233.561 244.642 359.778 1.00 284.56 106 LYS A CA 1
ATOM 686 C C . LYS A 1 106 ? 233.724 245.324 358.424 1.00 284.56 106 LYS A C 1
ATOM 687 O O . LYS A 1 106 ? 232.729 245.619 357.752 1.00 284.56 106 LYS A O 1
ATOM 693 N N . LEU A 1 107 ? 234.965 245.574 358.004 1.00 255.31 107 LEU A N 1
ATOM 694 C CA . LEU A 1 107 ? 235.224 246.402 356.830 1.00 255.31 107 LEU A CA 1
ATOM 695 C C . LEU A 1 107 ? 235.571 245.586 355.592 1.00 255.31 107 LEU A C 1
ATOM 696 O O . LEU A 1 107 ? 235.191 245.974 354.481 1.00 255.31 107 LEU A O 1
ATOM 701 N N . ARG A 1 108 ? 236.291 244.472 355.777 1.00 249.73 108 ARG A N 1
ATOM 702 C CA . ARG A 1 108 ? 236.720 243.550 354.725 1.00 249.73 108 ARG A CA 1
ATOM 703 C C . ARG A 1 108 ? 237.529 244.242 353.633 1.00 249.73 108 ARG A C 1
ATOM 704 O O . ARG A 1 108 ? 238.643 244.712 353.884 1.00 249.73 108 ARG A O 1
ATOM 712 N N . PHE A 1 109 ? 236.957 244.320 352.428 1.00 240.62 109 PHE A N 1
ATOM 713 C CA . PHE A 1 109 ? 237.677 244.775 351.242 1.00 240.62 109 PHE A CA 1
ATOM 714 C C . PHE A 1 109 ? 238.092 246.242 351.303 1.00 240.62 109 PHE A C 1
ATOM 715 O O . PHE A 1 109 ? 239.092 246.612 350.679 1.00 240.62 109 PHE A O 1
ATOM 723 N N . ARG A 1 110 ? 237.360 247.083 352.032 1.00 232.38 110 ARG A N 1
ATOM 724 C CA . ARG A 1 110 ? 237.626 248.516 351.985 1.00 232.38 110 ARG A CA 1
ATOM 725 C C . ARG A 1 110 ? 238.707 248.969 352.958 1.00 232.38 110 ARG A C 1
ATOM 726 O O . ARG A 1 110 ? 238.931 250.177 353.082 1.00 232.38 110 ARG A O 1
ATOM 734 N N . ALA A 1 111 ? 239.371 248.049 353.653 1.00 293.55 111 ALA A N 1
ATOM 735 C CA . ALA A 1 111 ? 240.465 248.429 354.537 1.00 293.55 111 ALA A CA 1
ATOM 736 C C . ALA A 1 111 ? 241.698 248.817 353.728 1.00 293.55 111 ALA A C 1
ATOM 737 O O . ALA A 1 111 ? 241.991 248.213 352.693 1.00 293.55 111 ALA A O 1
ATOM 739 N N . THR A 1 112 ? 242.421 249.828 354.204 1.00 327.87 112 THR A N 1
ATOM 740 C CA . THR A 1 112 ? 243.607 250.306 353.510 1.00 327.87 112 THR A CA 1
ATOM 741 C C . THR A 1 112 ? 244.803 249.398 353.787 1.00 327.87 112 THR A C 1
ATOM 742 O O . THR A 1 112 ? 244.744 248.481 354.609 1.00 327.87 112 THR A O 1
ATOM 746 N N . GLU A 1 113 ? 245.901 249.670 353.073 1.00 353.74 113 GLU A N 1
ATOM 747 C CA . GLU A 1 113 ? 247.096 248.836 353.181 1.00 353.74 113 GLU A CA 1
ATOM 748 C C . GLU A 1 113 ? 247.779 249.002 354.533 1.00 353.74 113 GLU A C 1
ATOM 749 O O . GLU A 1 113 ? 248.266 248.025 355.114 1.00 353.74 113 GLU A O 1
ATOM 755 N N . SER A 1 114 ? 247.830 250.233 355.048 1.00 346.08 114 SER A N 1
ATOM 756 C CA . SER A 1 114 ? 248.438 250.468 356.354 1.00 346.08 114 SER A CA 1
ATOM 757 C C . SER A 1 114 ? 247.565 249.918 357.473 1.00 346.08 114 SER A C 1
ATOM 758 O O . SER A 1 114 ? 248.067 249.567 358.548 1.00 346.08 114 SER A O 1
ATOM 761 N N . GLN A 1 115 ? 246.253 249.850 357.240 1.00 336.68 115 GLN A N 1
ATOM 762 C CA . GLN A 1 115 ? 245.339 249.280 358.224 1.00 336.68 115 GLN A CA 1
ATOM 763 C C . GLN A 1 115 ? 245.559 247.779 358.379 1.00 336.68 115 GLN A C 1
ATOM 764 O O . GLN A 1 115 ? 245.430 247.237 359.484 1.00 336.68 115 GLN A O 1
ATOM 770 N N . ILE A 1 116 ? 245.892 247.098 357.279 1.00 359.19 116 ILE A N 1
ATOM 771 C CA . ILE A 1 116 ? 246.199 245.669 357.324 1.00 359.19 116 ILE A CA 1
ATOM 772 C C . ILE A 1 116 ? 247.472 245.427 358.126 1.00 359.19 116 ILE A C 1
ATOM 773 O O . ILE A 1 116 ? 247.564 244.475 358.913 1.00 359.19 116 ILE A O 1
ATOM 778 N N . ILE A 1 117 ? 248.464 246.304 357.952 1.00 355.25 117 ILE A N 1
ATOM 779 C CA . ILE A 1 117 ? 249.727 246.189 358.676 1.00 355.25 117 ILE A CA 1
ATOM 780 C C . ILE A 1 117 ? 249.513 246.418 360.169 1.00 355.25 117 ILE A C 1
ATOM 781 O O . ILE A 1 117 ? 250.089 245.714 361.009 1.00 355.25 117 ILE A O 1
ATOM 786 N N . LYS A 1 118 ? 248.660 247.381 360.523 1.00 357.12 118 LYS A N 1
ATOM 787 C CA . LYS A 1 118 ? 248.370 247.636 361.930 1.00 357.12 118 LYS A CA 1
ATOM 788 C C . LYS A 1 118 ? 247.509 246.528 362.527 1.00 357.12 118 LYS A C 1
ATOM 789 O O . LYS A 1 118 ? 247.620 246.215 363.717 1.00 357.12 118 LYS A O 1
ATOM 795 N N . ALA A 1 119 ? 246.635 245.930 361.714 1.00 358.61 119 ALA A N 1
ATOM 796 C CA . ALA A 1 119 ? 245.853 244.792 362.188 1.00 358.61 119 ALA A CA 1
ATOM 797 C C . ALA A 1 119 ? 246.730 243.561 362.366 1.00 358.61 119 ALA A C 1
ATOM 798 O O . ALA A 1 119 ? 246.487 242.738 363.257 1.00 358.61 119 ALA A O 1
ATOM 800 N N . HIS A 1 120 ? 247.753 243.418 361.520 1.00 371.61 120 HIS A N 1
ATOM 801 C CA . HIS A 1 120 ? 248.668 242.287 361.625 1.00 371.61 120 HIS A CA 1
ATOM 802 C C . HIS A 1 120 ? 249.546 242.406 362.865 1.00 371.61 120 HIS A C 1
ATOM 803 O O . HIS A 1 120 ? 249.918 241.399 363.479 1.00 371.61 120 HIS A O 1
ATOM 810 N N . ARG A 1 121 ? 249.884 243.638 363.253 1.00 340.48 121 ARG A N 1
ATOM 811 C CA . ARG A 1 121 ? 250.723 243.838 364.430 1.00 340.48 121 ARG A CA 1
ATOM 812 C C . ARG A 1 121 ? 249.933 243.648 365.718 1.00 340.48 121 ARG A C 1
ATOM 813 O O . ARG A 1 121 ? 250.512 243.370 366.774 1.00 340.48 121 ARG A O 1
ATOM 821 N N . LYS A 1 122 ? 248.610 243.816 365.660 1.00 307.00 122 LYS A N 1
ATOM 822 C CA . LYS A 1 122 ? 247.783 243.532 366.828 1.00 307.00 122 LYS A CA 1
ATOM 823 C C . LYS A 1 122 ? 247.677 242.033 367.072 1.00 307.00 122 LYS A C 1
ATOM 824 O O . LYS A 1 122 ? 247.810 241.563 368.206 1.00 307.00 122 LYS A O 1
ATOM 830 N N . GLN A 1 123 ? 247.449 241.266 366.008 1.00 320.15 123 GLN A N 1
ATOM 831 C CA . GLN A 1 123 ? 247.145 239.848 366.158 1.00 320.15 123 GLN A CA 1
ATOM 832 C C . GLN A 1 123 ? 248.402 239.014 366.376 1.00 320.15 123 GLN A C 1
ATOM 833 O O . GLN A 1 123 ? 248.313 237.848 366.778 1.00 320.15 123 GLN A O 1
ATOM 839 N N . VAL A 1 124 ? 249.580 239.585 366.118 1.00 335.81 124 VAL A N 1
ATOM 840 C CA . VAL A 1 124 ? 250.809 238.811 366.268 1.00 335.81 124 VAL A CA 1
ATOM 841 C C . VAL A 1 124 ? 251.190 238.704 367.743 1.00 335.81 124 VAL A C 1
ATOM 842 O O . VAL A 1 124 ? 251.856 237.748 368.161 1.00 335.81 124 VAL A O 1
ATOM 846 N N . VAL A 1 125 ? 250.732 239.652 368.566 1.00 342.46 125 VAL A N 1
ATOM 847 C CA . VAL A 1 125 ? 251.074 239.613 369.984 1.00 342.46 125 VAL A CA 1
ATOM 848 C C . VAL A 1 125 ? 249.930 239.022 370.801 1.00 342.46 125 VAL A C 1
ATOM 849 O O . VAL A 1 125 ? 250.135 238.553 371.926 1.00 342.46 125 VAL A O 1
ATOM 853 N N . LYS A 1 126 ? 248.708 239.042 370.259 1.00 313.10 126 LYS A N 1
ATOM 854 C CA . LYS A 1 126 ? 247.601 238.351 370.913 1.00 313.10 126 LYS A CA 1
ATOM 855 C C . LYS A 1 126 ? 247.785 236.841 370.843 1.00 313.10 126 LYS A C 1
ATOM 856 O O . LYS A 1 126 ? 247.626 236.136 371.846 1.00 313.10 126 LYS A O 1
ATOM 862 N N . TYR A 1 127 ? 248.128 236.331 369.661 1.00 337.12 127 TYR A N 1
ATOM 863 C CA . TYR A 1 127 ? 248.298 234.904 369.427 1.00 337.12 127 TYR A CA 1
ATOM 864 C C . TYR A 1 127 ? 249.761 234.532 369.226 1.00 337.12 127 TYR A C 1
ATOM 865 O O . TYR A 1 127 ? 250.079 233.749 368.325 1.00 337.12 127 TYR A O 1
ATOM 874 N N . HIS A 1 128 ? 250.651 235.118 370.024 1.00 390.55 128 HIS A N 1
ATOM 875 C CA . HIS A 1 128 ? 252.061 234.755 370.010 1.00 390.55 128 HIS A CA 1
ATOM 876 C C . HIS A 1 128 ? 252.223 233.296 370.435 1.00 390.55 128 HIS A C 1
ATOM 877 O O . HIS A 1 128 ? 251.746 232.913 371.510 1.00 390.55 128 HIS A O 1
ATOM 884 N N . PRO A 1 129 ? 252.859 232.456 369.604 1.00 394.43 129 PRO A N 1
ATOM 885 C CA . PRO A 1 129 ? 252.989 231.025 369.947 1.00 394.43 129 PRO A CA 1
ATOM 886 C C . PRO A 1 129 ? 253.807 230.756 371.198 1.00 394.43 129 PRO A C 1
ATOM 887 O O . PRO A 1 129 ? 253.541 229.775 371.904 1.00 394.43 129 PRO A O 1
ATOM 891 N N . ASP A 1 130 ? 254.800 231.597 371.492 1.00 420.99 130 ASP A N 1
ATOM 892 C CA . ASP A 1 130 ? 255.504 231.473 372.763 1.00 420.99 130 ASP A CA 1
ATOM 893 C C . ASP A 1 130 ? 254.619 231.923 373.917 1.00 420.99 130 ASP A C 1
ATOM 894 O O . ASP A 1 130 ? 254.689 231.364 375.017 1.00 420.99 130 ASP A O 1
ATOM 899 N N . LYS A 1 131 ? 253.775 232.932 373.684 1.00 422.52 131 LYS A N 1
ATOM 900 C CA . LYS A 1 131 ? 252.802 233.317 374.700 1.00 422.52 131 LYS A CA 1
ATOM 901 C C . LYS A 1 131 ? 251.663 232.309 374.773 1.00 422.52 131 LYS A C 1
ATOM 902 O O . LYS A 1 131 ? 251.088 232.095 375.846 1.00 422.52 131 LYS A O 1
ATOM 908 N N . GLN A 1 132 ? 251.310 231.695 373.636 1.00 418.66 132 GLN A N 1
ATOM 909 C CA . GLN A 1 132 ? 250.372 230.575 373.654 1.00 418.66 132 GLN A CA 1
ATOM 910 C C . GLN A 1 132 ? 250.957 229.384 374.402 1.00 418.66 132 GLN A C 1
ATOM 911 O O . GLN A 1 132 ? 250.234 228.667 375.103 1.00 418.66 132 GLN A O 1
ATOM 917 N N . SER A 1 133 ? 252.265 229.156 374.258 1.00 429.80 133 SER A N 1
ATOM 918 C CA . SER A 1 133 ? 252.938 228.171 375.096 1.00 429.80 133 SER A CA 1
ATOM 919 C C . SER A 1 133 ? 253.003 228.643 376.544 1.00 429.80 133 SER A C 1
ATOM 920 O O . SER A 1 133 ? 252.961 227.828 377.473 1.00 429.80 133 SER A O 1
ATOM 923 N N . ALA A 1 134 ? 253.112 229.959 376.754 1.00 417.20 134 ALA A N 1
ATOM 924 C CA . ALA A 1 134 ? 253.075 230.497 378.110 1.00 417.20 134 ALA A CA 1
ATOM 925 C C . ALA A 1 134 ? 251.676 230.422 378.708 1.00 417.20 134 ALA A C 1
ATOM 926 O O . ALA A 1 134 ? 251.533 230.225 379.920 1.00 417.20 134 ALA A O 1
ATOM 928 N N . ALA A 1 135 ? 250.639 230.573 377.885 1.00 425.93 135 ALA A N 1
ATOM 929 C CA . ALA A 1 135 ? 249.264 230.474 378.358 1.00 425.93 135 ALA A CA 1
ATOM 930 C C . ALA A 1 135 ? 248.737 229.047 378.346 1.00 425.93 135 ALA A C 1
ATOM 931 O O . ALA A 1 135 ? 247.558 228.837 378.652 1.00 425.93 135 ALA A O 1
ATOM 933 N N . GLY A 1 136 ? 249.568 228.069 377.994 1.00 427.89 136 GLY A N 1
ATOM 934 C CA . GLY A 1 136 ? 249.137 226.688 377.992 1.00 427.89 136 GLY A CA 1
ATOM 935 C C . GLY A 1 136 ? 248.323 226.277 376.791 1.00 427.89 136 GLY A C 1
ATOM 936 O O . GLY A 1 136 ? 247.715 225.202 376.809 1.00 427.89 136 GLY A O 1
ATOM 937 N N . GLY A 1 137 ? 248.284 227.100 375.747 1.00 416.48 137 GLY A N 1
ATOM 938 C CA . GLY A 1 137 ? 247.545 226.736 374.555 1.00 416.48 137 GLY A CA 1
ATOM 939 C C . GLY A 1 137 ? 248.260 225.672 373.745 1.00 416.48 137 GLY A C 1
ATOM 940 O O . GLY A 1 137 ? 249.476 225.498 373.826 1.00 416.48 137 GLY A O 1
ATOM 941 N N . SER A 1 138 ? 247.482 224.953 372.943 1.00 381.21 138 SER A N 1
ATOM 942 C CA . SER A 1 138 ? 248.012 223.855 372.152 1.00 381.21 138 SER A CA 1
ATOM 943 C C . SER A 1 138 ? 248.702 224.373 370.893 1.00 381.21 138 SER A C 1
ATOM 944 O O . SER A 1 138 ? 248.823 225.580 370.664 1.00 381.21 138 SER A O 1
ATOM 947 N N . LEU A 1 139 ? 249.160 223.429 370.066 1.00 372.49 139 LEU A N 1
ATOM 948 C CA . LEU A 1 139 ? 249.767 223.785 368.788 1.00 372.49 139 LEU A CA 1
ATOM 949 C C . LEU A 1 139 ? 248.727 223.994 367.699 1.00 372.49 139 LEU A C 1
ATOM 950 O O . LEU A 1 139 ? 249.090 224.329 366.566 1.00 372.49 139 LEU A O 1
ATOM 955 N N . ASP A 1 140 ? 247.445 223.787 368.012 1.00 367.35 140 ASP A N 1
ATOM 956 C CA . ASP A 1 140 ? 246.385 224.019 367.037 1.00 367.35 140 ASP A CA 1
ATOM 957 C C . ASP A 1 140 ? 246.211 225.502 366.737 1.00 367.35 140 ASP A C 1
ATOM 958 O O . ASP A 1 140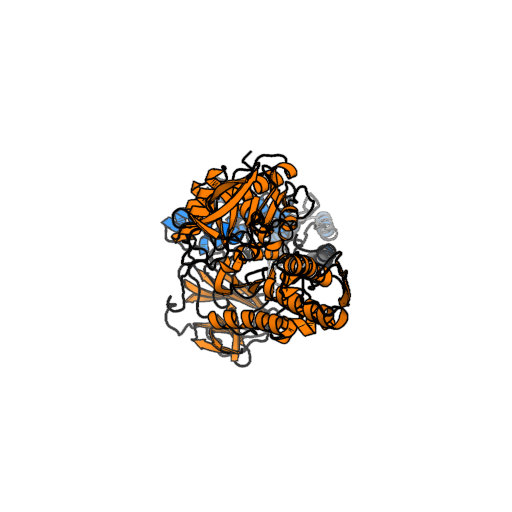 ? 245.813 225.868 365.624 1.00 367.35 140 ASP A O 1
ATOM 963 N N . GLN A 1 141 ? 246.498 226.369 367.712 1.00 345.55 141 GLN A N 1
ATOM 964 C CA . GLN A 1 141 ? 246.465 227.806 367.467 1.00 345.55 141 GLN A CA 1
ATOM 965 C C . GLN A 1 141 ? 247.627 228.262 366.599 1.00 345.55 141 GLN A C 1
ATOM 966 O O . GLN A 1 141 ? 247.524 229.303 365.942 1.00 345.55 141 GLN A O 1
ATOM 972 N N . ASP A 1 142 ? 248.729 227.508 366.587 1.00 338.91 142 ASP A N 1
ATOM 973 C CA . ASP A 1 142 ? 249.835 227.821 365.690 1.00 338.91 142 ASP A CA 1
ATOM 974 C C . ASP A 1 142 ? 249.479 227.503 364.245 1.00 338.91 142 ASP A C 1
ATOM 975 O O . ASP A 1 142 ? 250.036 228.107 363.321 1.00 338.91 142 ASP A O 1
ATOM 980 N N . GLY A 1 143 ? 248.571 226.547 364.033 1.00 330.09 143 GLY A N 1
ATOM 981 C CA . GLY A 1 143 ? 248.021 226.340 362.703 1.00 330.09 143 GLY A CA 1
ATOM 982 C C . GLY A 1 143 ? 247.201 227.527 362.239 1.00 330.09 143 GLY A C 1
ATOM 983 O O . GLY A 1 143 ? 247.156 227.844 361.048 1.00 330.09 143 GLY A O 1
ATOM 984 N N . PHE A 1 144 ? 246.541 228.204 363.183 1.00 308.61 144 PHE A N 1
ATOM 985 C CA . PHE A 1 144 ? 245.856 229.448 362.855 1.00 308.61 144 PHE A CA 1
ATOM 986 C C . PHE A 1 144 ? 246.857 230.587 362.670 1.00 308.61 144 PHE A C 1
ATOM 987 O O . PHE A 1 144 ? 246.544 231.604 362.043 1.00 308.61 144 PHE A O 1
ATOM 995 N N . PHE A 1 145 ? 248.071 230.435 363.205 1.00 308.91 145 PHE A N 1
ATOM 996 C CA . PHE A 1 145 ? 249.078 231.473 363.013 1.00 308.91 145 PHE A CA 1
ATOM 997 C C . PHE A 1 145 ? 249.612 231.437 361.584 1.00 308.91 145 PHE A C 1
ATOM 998 O O . PHE A 1 145 ? 249.931 232.483 361.007 1.00 308.91 145 PHE A O 1
ATOM 1006 N N . LYS A 1 146 ? 249.684 230.249 360.980 1.00 290.70 146 LYS A N 1
ATOM 1007 C CA . LYS A 1 146 ? 250.110 230.165 359.585 1.00 290.70 146 LYS A CA 1
ATOM 1008 C C . LYS A 1 146 ? 249.047 230.735 358.649 1.00 290.70 146 LYS A C 1
ATOM 1009 O O . LYS A 1 146 ? 249.358 231.148 357.525 1.00 290.70 146 LYS A O 1
ATOM 1015 N N . ILE A 1 147 ? 247.785 230.752 359.092 1.00 290.99 147 ILE A N 1
ATOM 1016 C CA . ILE A 1 147 ? 246.768 231.565 358.431 1.00 290.99 147 ILE A CA 1
ATOM 1017 C C . ILE A 1 147 ? 247.116 233.042 358.559 1.00 290.99 147 ILE A C 1
ATOM 1018 O O . ILE A 1 147 ? 247.043 233.799 357.585 1.00 290.99 147 ILE A O 1
ATOM 1023 N N . ILE A 1 148 ? 247.505 233.466 359.767 1.00 282.91 148 ILE A N 1
ATOM 1024 C CA . ILE A 1 148 ? 247.820 234.868 360.048 1.00 282.91 148 ILE A CA 1
ATOM 1025 C C . ILE A 1 148 ? 249.072 235.301 359.287 1.00 282.91 148 ILE A C 1
ATOM 1026 O O . ILE A 1 148 ? 249.174 236.446 358.824 1.00 282.91 148 ILE A O 1
ATOM 1031 N N . GLN A 1 149 ? 250.027 234.375 359.125 1.00 273.17 149 GLN A N 1
ATOM 1032 C CA . GLN A 1 149 ? 251.267 234.669 358.406 1.00 273.17 149 GLN A CA 1
ATOM 1033 C C . GLN A 1 149 ? 251.011 235.048 356.954 1.00 273.17 149 GLN A C 1
ATOM 1034 O O . GLN A 1 149 ? 251.279 236.184 356.547 1.00 273.17 149 GLN A O 1
ATOM 1040 N N . LYS A 1 150 ? 250.459 234.124 356.169 1.00 285.95 150 LYS A N 1
ATOM 1041 C CA . LYS A 1 150 ? 250.409 234.329 354.726 1.00 285.95 150 LYS A CA 1
ATOM 1042 C C . LYS A 1 150 ? 249.184 235.134 354.305 1.00 285.95 150 LYS A C 1
ATOM 1043 O O . LYS A 1 150 ? 249.006 235.419 353.115 1.00 285.95 150 LYS A O 1
ATOM 1049 N N . ALA A 1 151 ? 248.338 235.527 355.263 1.00 296.57 151 ALA A N 1
ATOM 1050 C CA . ALA A 1 151 ? 247.300 236.512 354.963 1.00 296.57 151 ALA A CA 1
ATOM 1051 C C . ALA A 1 151 ? 247.908 237.888 354.731 1.00 296.57 151 ALA A C 1
ATOM 1052 O O . ALA A 1 151 ? 247.334 238.720 354.019 1.00 296.57 151 ALA A O 1
ATOM 1054 N N . PHE A 1 152 ? 249.071 238.147 355.335 1.00 315.13 152 PHE A N 1
ATOM 1055 C CA . PHE A 1 152 ? 249.683 239.468 355.236 1.00 315.13 152 PHE A CA 1
ATOM 1056 C C . PHE A 1 152 ? 250.238 239.722 353.840 1.00 315.13 152 PHE A C 1
ATOM 1057 O O . PHE A 1 152 ? 250.043 240.806 353.280 1.00 315.13 152 PHE A O 1
ATOM 1065 N N . GLU A 1 153 ? 250.936 238.738 353.266 1.00 299.25 153 GLU A N 1
ATOM 1066 C CA . GLU A 1 153 ? 251.496 238.917 351.931 1.00 299.25 153 GLU A CA 1
ATOM 1067 C C . GLU A 1 153 ? 250.407 238.858 350.869 1.00 299.25 153 GLU A C 1
ATOM 1068 O O . GLU A 1 153 ? 250.529 239.481 349.807 1.00 299.25 153 GLU A O 1
ATOM 1074 N N . THR A 1 154 ? 249.340 238.104 351.137 1.00 319.20 154 THR A N 1
ATOM 1075 C CA . THR A 1 154 ? 248.198 238.058 350.233 1.00 319.20 154 THR A CA 1
ATOM 1076 C C . THR A 1 154 ? 247.461 239.390 350.197 1.00 319.20 154 THR A C 1
ATOM 1077 O O . THR A 1 154 ? 247.018 239.829 349.130 1.00 319.20 154 THR A O 1
ATOM 1081 N N . LEU A 1 155 ? 247.330 240.050 351.347 1.00 313.27 155 LEU A N 1
ATOM 1082 C CA . LEU A 1 155 ? 246.584 241.299 351.409 1.00 313.27 155 LEU A CA 1
ATOM 1083 C C . LEU A 1 155 ? 247.458 242.532 351.215 1.00 313.27 155 LEU A C 1
ATOM 1084 O O . LEU A 1 155 ? 246.928 243.646 351.207 1.00 313.27 155 LEU A O 1
ATOM 1089 N N . THR A 1 156 ? 248.775 242.376 351.074 1.00 316.93 156 THR A N 1
ATOM 1090 C CA . THR A 1 156 ? 249.581 243.532 350.694 1.00 316.93 156 THR A CA 1
ATOM 1091 C C . THR A 1 156 ? 249.907 243.523 349.209 1.00 316.93 156 THR A C 1
ATOM 1092 O O . THR A 1 156 ? 250.378 244.533 348.676 1.00 316.93 156 THR A O 1
ATOM 1096 N N . ASP A 1 157 ? 249.677 242.402 348.532 1.00 297.53 157 ASP A N 1
ATOM 1097 C CA . ASP A 1 157 ? 249.824 242.341 347.086 1.00 297.53 157 ASP A CA 1
ATOM 1098 C C . ASP A 1 157 ? 248.600 242.992 346.458 1.00 297.53 157 ASP A C 1
ATOM 1099 O O . ASP A 1 157 ? 247.476 242.787 346.927 1.00 297.53 157 ASP A O 1
ATOM 1104 N N . SER A 1 158 ? 248.820 243.796 345.416 1.00 265.85 158 SER A N 1
ATOM 1105 C CA . SER A 1 158 ? 247.699 244.434 344.735 1.00 265.85 158 SER A CA 1
ATOM 1106 C C . SER A 1 158 ? 246.845 243.416 343.991 1.00 265.85 158 SER A C 1
ATOM 1107 O O . SER A 1 158 ? 245.620 243.563 343.929 1.00 265.85 158 SER A O 1
ATOM 1110 N N . ASN A 1 159 ? 247.468 242.379 343.430 1.00 262.23 159 ASN A N 1
ATOM 1111 C CA . ASN A 1 159 ? 246.732 241.383 342.660 1.00 262.23 159 ASN A CA 1
ATOM 1112 C C . ASN A 1 159 ? 246.067 240.390 343.615 1.00 262.23 159 ASN A C 1
ATOM 1113 O O . ASN A 1 159 ? 244.879 240.081 343.464 1.00 262.23 159 ASN A O 1
ATOM 1118 N N . LYS A 1 160 ? 246.819 239.889 344.603 1.00 291.91 160 LYS A N 1
ATOM 1119 C CA . LYS A 1 160 ? 246.345 238.772 345.419 1.00 291.91 160 LYS A CA 1
ATOM 1120 C C . LYS A 1 160 ? 245.209 239.187 346.345 1.00 291.91 160 LYS A C 1
ATOM 1121 O O . LYS A 1 160 ? 244.290 238.399 346.599 1.00 291.91 160 LYS A O 1
ATOM 1127 N N . ARG A 1 161 ? 245.271 240.408 346.880 1.00 280.49 161 ARG A N 1
ATOM 1128 C CA . ARG A 1 161 ? 244.159 240.938 347.663 1.00 280.49 161 ARG A CA 1
ATOM 1129 C C . ARG A 1 161 ? 242.924 241.133 346.794 1.00 280.49 161 ARG A C 1
ATOM 1130 O O . ARG A 1 161 ? 241.804 240.797 347.199 1.00 280.49 161 ARG A O 1
ATOM 1138 N N . ALA A 1 162 ? 243.119 241.658 345.581 1.00 253.54 162 ALA A N 1
ATOM 1139 C CA . ALA A 1 162 ? 242.009 241.837 344.651 1.00 253.54 162 ALA A CA 1
ATOM 1140 C C . ALA A 1 162 ? 241.458 240.497 344.185 1.00 253.54 162 ALA A C 1
ATOM 1141 O O . ALA A 1 162 ? 240.262 240.377 343.894 1.00 253.54 162 ALA A O 1
ATOM 1143 N N . GLN A 1 163 ? 242.318 239.480 344.101 1.00 248.06 163 GLN A N 1
ATOM 1144 C CA . GLN A 1 163 ? 241.844 238.128 343.828 1.00 248.06 163 GLN A CA 1
ATOM 1145 C C . GLN A 1 163 ? 241.033 237.590 344.999 1.00 248.06 163 GLN A C 1
ATOM 1146 O O . GLN A 1 163 ? 240.045 236.873 344.804 1.00 248.06 163 GLN A O 1
ATOM 1152 N N . TYR A 1 164 ? 241.437 237.925 346.224 1.00 258.23 164 TYR A N 1
ATOM 1153 C CA . TYR A 1 164 ? 240.666 237.510 347.389 1.00 258.23 164 TYR A CA 1
ATOM 1154 C C . TYR A 1 164 ? 239.410 238.356 347.538 1.00 258.23 164 TYR A C 1
ATOM 1155 O O . TYR A 1 164 ? 238.388 237.883 348.048 1.00 258.23 164 TYR A O 1
ATOM 1164 N N . ASP A 1 165 ? 239.464 239.612 347.089 1.00 258.16 165 ASP A N 1
ATOM 1165 C CA . ASP A 1 165 ? 238.259 240.433 347.060 1.00 258.16 165 ASP A CA 1
ATOM 1166 C C . ASP A 1 165 ? 237.282 239.952 345.998 1.00 258.16 165 ASP A C 1
ATOM 1167 O O . ASP A 1 165 ? 236.081 240.232 346.085 1.00 258.16 165 ASP A O 1
ATOM 1172 N N . SER A 1 166 ? 237.775 239.229 344.992 1.00 234.74 166 SER A N 1
ATOM 1173 C CA . SER A 1 166 ? 236.910 238.701 343.948 1.00 234.74 166 SER A CA 1
ATOM 1174 C C . SER A 1 166 ? 236.083 237.508 344.409 1.00 234.74 166 SER A C 1
ATOM 1175 O O . SER A 1 166 ? 235.059 237.208 343.789 1.00 234.74 166 SER A O 1
ATOM 1178 N N . CYS A 1 167 ? 236.499 236.816 345.469 1.00 213.72 167 CYS A N 1
ATOM 1179 C CA . CYS A 1 167 ? 235.801 235.624 345.930 1.00 213.72 167 CYS A CA 1
ATOM 1180 C C . CYS A 1 167 ? 235.131 235.800 347.283 1.00 213.72 167 CYS A C 1
ATOM 1181 O O . CYS A 1 167 ? 234.720 234.804 347.887 1.00 213.72 167 CYS A O 1
ATOM 1184 N N . ASP A 1 168 ? 235.006 237.030 347.776 1.00 231.41 168 ASP A N 1
ATOM 1185 C CA . ASP A 1 168 ? 234.494 237.268 349.123 1.00 231.41 168 ASP A CA 1
ATOM 1186 C C . ASP A 1 168 ? 232.970 237.179 349.090 1.00 231.41 168 ASP A C 1
ATOM 1187 O O . ASP A 1 168 ? 232.254 238.162 348.885 1.00 231.41 168 ASP A O 1
ATOM 1192 N N . PHE A 1 169 ? 232.469 235.959 349.304 1.00 221.23 169 PHE A N 1
ATOM 1193 C CA . PHE A 1 169 ? 231.030 235.722 349.273 1.00 221.23 169 PHE A CA 1
ATOM 1194 C C . PHE A 1 169 ? 230.330 236.194 350.538 1.00 221.23 169 PHE A C 1
ATOM 1195 O O . PHE A 1 169 ? 229.102 236.337 350.531 1.00 221.23 169 PHE A O 1
ATOM 1203 N N . VAL A 1 170 ? 231.073 236.413 351.626 1.00 234.38 170 VAL A N 1
ATOM 1204 C CA . VAL A 1 170 ? 230.470 236.926 352.851 1.00 234.38 170 VAL A CA 1
ATOM 1205 C C . VAL A 1 170 ? 230.032 238.372 352.666 1.00 234.38 170 VAL A C 1
ATOM 1206 O O . VAL A 1 170 ? 228.922 238.750 353.062 1.00 234.38 170 VAL A O 1
ATOM 1210 N N . ALA A 1 171 ? 230.869 239.193 352.032 1.00 235.03 171 ALA A N 1
ATOM 1211 C CA . ALA A 1 171 ? 230.499 240.560 351.691 1.00 235.03 171 ALA A CA 1
ATOM 1212 C C . ALA A 1 171 ? 229.467 240.635 350.577 1.00 235.03 171 ALA A C 1
ATOM 1213 O O . ALA A 1 171 ? 228.857 241.695 350.396 1.00 235.03 171 ALA A O 1
ATOM 1215 N N . ASP A 1 172 ? 229.267 239.555 349.824 1.00 241.47 172 ASP A N 1
ATOM 1216 C CA . ASP A 1 172 ? 228.227 239.522 348.809 1.00 241.47 172 ASP A CA 1
ATOM 1217 C C . ASP A 1 172 ? 226.864 239.521 349.484 1.00 241.47 172 ASP A C 1
ATOM 1218 O O . ASP A 1 172 ? 226.399 238.485 349.967 1.00 241.47 172 ASP A O 1
ATOM 1223 N N . VAL A 1 173 ? 226.228 240.685 349.516 1.00 233.20 173 VAL A N 1
ATOM 1224 C CA . VAL A 1 173 ? 224.893 240.829 350.082 1.00 233.20 173 VAL A CA 1
ATOM 1225 C C . VAL A 1 173 ? 223.884 240.333 349.041 1.00 233.20 173 VAL A C 1
ATOM 1226 O O . VAL A 1 173 ? 224.039 240.645 347.849 1.00 233.20 173 VAL A O 1
ATOM 1230 N N . PRO A 1 174 ? 222.960 239.454 349.412 1.00 245.50 174 PRO A N 1
ATOM 1231 C CA . PRO A 1 174 ? 221.987 238.965 348.443 1.00 245.50 174 PRO A CA 1
ATOM 1232 C C . PRO A 1 174 ? 220.937 240.020 348.154 1.00 245.50 174 PRO A C 1
ATOM 1233 O O . PRO A 1 174 ? 220.756 240.960 348.942 1.00 245.50 174 PRO A O 1
ATOM 1237 N N . PRO A 1 175 ? 220.248 239.917 347.019 1.00 335.03 175 PRO A N 1
ATOM 1238 C CA . PRO A 1 175 ? 219.064 240.741 346.815 1.00 335.03 175 PRO A CA 1
ATOM 1239 C C . PRO A 1 175 ? 217.955 240.313 347.752 1.00 335.03 175 PRO A C 1
ATOM 1240 O O . PRO A 1 175 ? 217.936 239.163 348.231 1.00 335.03 175 PRO A O 1
ATOM 1244 N N . PRO A 1 176 ? 217.016 241.214 348.069 1.00 424.97 176 PRO A N 1
ATOM 1245 C CA . PRO A 1 176 ? 215.975 240.888 349.056 1.00 424.97 176 PRO A CA 1
ATOM 1246 C C . PRO A 1 176 ? 214.996 239.828 348.561 1.00 424.97 176 PRO A C 1
ATOM 1247 O O . PRO A 1 176 ? 214.903 239.543 347.365 1.00 424.97 176 PRO A O 1
ATOM 1251 N N . LYS A 1 177 ? 214.275 239.239 349.515 1.00 429.56 177 LYS A N 1
ATOM 1252 C CA . LYS A 1 177 ? 213.419 238.091 349.242 1.00 429.56 177 LYS A CA 1
ATOM 1253 C C . LYS A 1 177 ? 212.190 238.493 348.432 1.00 429.56 177 LYS A C 1
ATOM 1254 O O . LYS A 1 177 ? 211.613 239.565 348.633 1.00 429.56 177 LYS A O 1
ATOM 1260 N N . LYS A 1 178 ? 211.800 237.622 347.504 1.00 423.16 178 LYS A N 1
ATOM 1261 C CA . LYS A 1 178 ? 210.618 237.858 346.688 1.00 423.16 178 LYS A CA 1
ATOM 1262 C C . LYS A 1 178 ? 209.347 237.656 347.505 1.00 423.16 178 LYS A C 1
ATOM 1263 O O . LYS A 1 178 ? 209.299 236.828 348.418 1.00 423.16 178 LYS A O 1
ATOM 1269 N N . GLY A 1 179 ? 208.312 238.425 347.170 1.00 439.51 179 GLY A N 1
ATOM 1270 C CA . GLY A 1 179 ? 207.011 238.276 347.787 1.00 439.51 179 GLY A CA 1
ATOM 1271 C C . GLY A 1 179 ? 206.814 239.020 349.089 1.00 439.51 179 GLY A C 1
ATOM 1272 O O . GLY A 1 179 ? 205.700 239.003 349.627 1.00 439.51 179 GLY A O 1
ATOM 1273 N N . THR A 1 180 ? 207.847 239.671 349.612 1.00 449.07 180 THR A N 1
ATOM 1274 C CA . THR A 1 180 ? 207.738 240.411 350.859 1.00 449.07 180 THR A CA 1
ATOM 1275 C C . THR A 1 180 ? 207.476 241.887 350.584 1.00 449.07 180 THR A C 1
ATOM 1276 O O . THR A 1 180 ? 207.692 242.381 349.475 1.00 449.07 180 THR A O 1
ATOM 1280 N N . ASP A 1 181 ? 206.997 242.586 351.610 1.00 459.77 181 ASP A N 1
ATOM 1281 C CA . ASP A 1 181 ? 206.760 244.019 351.506 1.00 459.77 181 ASP A CA 1
ATOM 1282 C C . ASP A 1 181 ? 207.957 244.779 352.062 1.00 459.77 181 ASP A C 1
ATOM 1283 O O . ASP A 1 181 ? 208.349 244.580 353.216 1.00 459.77 181 ASP A O 1
ATOM 1288 N N . TYR A 1 182 ? 208.534 245.652 351.240 1.00 493.61 182 TYR A N 1
ATOM 1289 C CA . TYR A 1 182 ? 209.735 246.379 351.626 1.00 493.61 182 TYR A CA 1
ATOM 1290 C C . TYR A 1 182 ? 209.805 247.685 350.850 1.00 493.61 182 TYR A C 1
ATOM 1291 O O . TYR A 1 182 ? 209.183 247.839 349.796 1.00 493.61 182 TYR A O 1
ATOM 1300 N N . ASP A 1 183 ? 210.575 248.624 351.393 1.00 528.39 183 ASP A N 1
ATOM 1301 C CA . ASP A 1 183 ? 210.915 249.837 350.661 1.00 528.39 183 ASP A CA 1
ATOM 1302 C C . ASP A 1 183 ? 211.941 249.494 349.588 1.00 528.39 183 ASP A C 1
ATOM 1303 O O . ASP A 1 183 ? 212.900 248.761 349.852 1.00 528.39 183 ASP A O 1
ATOM 1308 N N . PHE A 1 184 ? 211.729 250.009 348.373 1.00 525.86 184 PHE A N 1
ATOM 1309 C CA . PHE A 1 184 ? 212.612 249.670 347.260 1.00 525.86 184 PHE A CA 1
ATOM 1310 C C . PHE A 1 184 ? 213.984 250.316 347.420 1.00 525.86 184 PHE A C 1
ATOM 1311 O O . PHE A 1 184 ? 215.006 249.709 347.081 1.00 525.86 184 PHE A O 1
ATOM 1319 N N . TYR A 1 185 ? 214.028 251.544 347.936 1.00 526.69 185 TYR A N 1
ATOM 1320 C CA . TYR A 1 185 ? 215.304 252.234 348.092 1.00 526.69 185 TYR A CA 1
ATOM 1321 C C . TYR A 1 185 ? 216.035 251.803 349.359 1.00 526.69 185 TYR A C 1
ATOM 1322 O O . TYR A 1 185 ? 217.225 252.096 349.518 1.00 526.69 185 TYR A O 1
ATOM 1331 N N . GLU A 1 186 ? 215.346 251.116 350.275 1.00 524.32 186 GLU A N 1
ATOM 1332 C CA . GLU A 1 186 ? 215.990 250.714 351.522 1.00 524.32 186 GLU A CA 1
ATOM 1333 C C . GLU A 1 186 ? 216.454 249.263 351.475 1.00 524.32 186 GLU A C 1
ATOM 1334 O O . GLU A 1 186 ? 217.492 248.921 352.054 1.00 524.32 186 GLU A O 1
ATOM 1340 N N . ALA A 1 187 ? 215.707 248.393 350.791 1.00 486.38 187 ALA A N 1
ATOM 1341 C CA . ALA A 1 187 ? 216.085 246.984 350.737 1.00 486.38 187 ALA A CA 1
ATOM 1342 C C . ALA A 1 187 ? 217.084 246.716 349.618 1.00 486.38 187 ALA A C 1
ATOM 1343 O O . ALA A 1 187 ? 218.021 245.931 349.797 1.00 486.38 187 ALA A O 1
ATOM 1345 N N . TRP A 1 188 ? 216.901 247.356 348.462 1.00 429.47 188 TRP A N 1
ATOM 1346 C CA . TRP A 1 188 ? 217.899 247.332 347.401 1.00 429.47 188 TRP A CA 1
ATOM 1347 C C . TRP A 1 188 ? 218.972 248.394 347.584 1.00 429.47 188 TRP A C 1
ATOM 1348 O O . TRP A 1 188 ? 219.826 248.548 346.703 1.00 429.47 188 TRP A O 1
ATOM 1359 N N . GLY A 1 189 ? 218.916 249.143 348.687 1.00 377.93 189 GLY A N 1
ATOM 1360 C CA . GLY A 1 189 ? 219.886 250.161 349.019 1.00 377.93 189 GLY A CA 1
ATOM 1361 C C . GLY A 1 189 ? 221.315 249.665 349.115 1.00 377.93 189 GLY A C 1
ATOM 1362 O O . GLY A 1 189 ? 222.163 250.036 348.302 1.00 377.93 189 GLY A O 1
ATOM 1363 N N . PRO A 1 190 ? 221.617 248.817 350.106 1.00 317.83 190 PRO A N 1
ATOM 1364 C CA . PRO A 1 190 ? 222.993 248.299 350.222 1.00 317.83 190 PRO A CA 1
ATOM 1365 C C . PRO A 1 190 ? 223.370 247.269 349.168 1.00 317.83 190 PRO A C 1
ATOM 1366 O O . PRO A 1 190 ? 224.536 246.859 349.120 1.00 317.83 190 PRO A O 1
ATOM 1370 N N . VAL A 1 191 ? 222.421 246.824 348.339 1.00 266.84 191 VAL A N 1
ATOM 1371 C CA . VAL A 1 191 ? 222.678 245.715 347.422 1.00 266.84 191 VAL A CA 1
ATOM 1372 C C . VAL A 1 191 ? 223.621 246.139 346.300 1.00 266.84 191 VAL A C 1
ATOM 1373 O O . VAL A 1 191 ? 224.569 245.420 345.963 1.00 266.84 191 VAL A O 1
ATOM 1377 N N . PHE A 1 192 ? 223.404 247.325 345.727 1.00 287.40 192 PHE A N 1
ATOM 1378 C CA . PHE A 1 192 ? 224.095 247.634 344.479 1.00 287.40 192 PHE A CA 1
ATOM 1379 C C . PHE A 1 192 ? 225.531 248.103 344.703 1.00 287.40 192 PHE A C 1
ATOM 1380 O O . PHE A 1 192 ? 226.276 248.273 343.731 1.00 287.40 192 PHE A O 1
ATOM 1388 N N . GLU A 1 193 ? 225.948 248.305 345.955 1.00 292.07 193 GLU A N 1
ATOM 1389 C CA . GLU A 1 193 ? 227.359 248.594 346.204 1.00 292.07 193 GLU A CA 1
ATOM 1390 C C . GLU A 1 193 ? 228.178 247.315 346.295 1.00 292.07 193 GLU A C 1
ATOM 1391 O O . GLU A 1 193 ? 229.414 247.364 346.299 1.00 292.07 193 GLU A O 1
ATOM 1397 N N . ALA A 1 194 ? 227.511 246.161 346.380 1.00 249.15 194 ALA A N 1
ATOM 1398 C CA . ALA A 1 194 ? 228.240 244.898 346.454 1.00 249.15 194 ALA A CA 1
ATOM 1399 C C . ALA A 1 194 ? 228.901 244.570 345.124 1.00 249.15 194 ALA A C 1
ATOM 1400 O O . ALA A 1 194 ? 229.935 243.894 345.085 1.00 249.15 194 ALA A O 1
ATOM 1402 N N . GLU A 1 195 ? 228.318 245.043 344.022 1.00 282.36 195 GLU A N 1
ATOM 1403 C CA . GLU A 1 195 ? 228.959 244.867 342.727 1.00 282.36 195 GLU A CA 1
ATOM 1404 C C . GLU A 1 195 ? 229.621 246.152 342.254 1.00 282.36 195 GLU A C 1
ATOM 1405 O O . GLU A 1 195 ? 230.394 246.127 341.291 1.00 282.36 195 GLU A O 1
ATOM 1411 N N . ALA A 1 196 ? 229.338 247.280 342.914 1.00 246.07 196 ALA A N 1
ATOM 1412 C CA . ALA A 1 196 ? 229.993 248.532 342.544 1.00 246.07 196 ALA A CA 1
ATOM 1413 C C . ALA A 1 196 ? 231.466 248.523 342.925 1.00 246.07 196 ALA A C 1
ATOM 1414 O O . ALA A 1 196 ? 232.258 249.294 342.370 1.00 246.07 196 ALA A O 1
ATOM 1416 N N . ARG A 1 197 ? 231.853 247.654 343.862 1.00 228.89 197 ARG A N 1
ATOM 1417 C CA . ARG A 1 197 ? 233.266 247.399 344.111 1.00 228.89 197 ARG A CA 1
ATOM 1418 C C . ARG A 1 197 ? 233.908 246.620 342.969 1.00 228.89 197 ARG A C 1
ATOM 1419 O O . ARG A 1 197 ? 235.135 246.634 342.822 1.00 228.89 197 ARG A O 1
ATOM 1427 N N . PHE A 1 198 ? 233.106 245.942 342.153 1.00 191.09 198 PHE A N 1
ATOM 1428 C CA . PHE A 1 198 ? 233.600 245.246 340.976 1.00 191.09 198 PHE A CA 1
ATOM 1429 C C . PHE A 1 198 ? 233.498 246.086 339.715 1.00 191.09 198 PHE A C 1
ATOM 1430 O O . PHE A 1 198 ? 233.767 245.578 338.623 1.00 191.09 198 PHE A O 1
ATOM 1438 N N . SER A 1 199 ? 233.104 247.349 339.839 1.00 194.15 199 SER A N 1
ATOM 1439 C CA . SER A 1 199 ? 233.007 248.219 338.679 1.00 194.15 199 SER A CA 1
ATOM 1440 C C . SER A 1 199 ? 234.393 248.651 338.224 1.00 194.15 199 SER A C 1
ATOM 1441 O O . SER A 1 199 ? 235.198 249.140 339.022 1.00 194.15 199 SER A O 1
ATOM 1444 N N . LYS A 1 200 ? 234.675 248.461 336.936 1.00 175.55 200 LYS A N 1
ATOM 1445 C CA . LYS A 1 200 ? 235.863 249.056 336.346 1.00 175.55 200 LYS A CA 1
ATOM 1446 C C . LYS A 1 200 ? 235.664 250.530 336.028 1.00 175.55 200 LYS A C 1
ATOM 1447 O O . LYS A 1 200 ? 236.647 251.233 335.777 1.00 175.55 200 LYS A O 1
ATOM 1453 N N . LYS A 1 201 ? 234.422 251.007 336.026 1.00 171.47 201 LYS A N 1
ATOM 1454 C CA . LYS A 1 201 ? 234.096 252.348 335.564 1.00 171.47 201 LYS A CA 1
ATOM 1455 C C . LYS A 1 201 ? 233.843 253.274 336.746 1.00 171.47 201 LYS A C 1
ATOM 1456 O O . LYS A 1 201 ? 233.174 252.895 337.713 1.00 171.47 201 LYS A O 1
ATOM 1462 N N . THR A 1 202 ? 234.382 254.483 336.654 1.00 229.46 202 THR A N 1
ATOM 1463 C CA . THR A 1 202 ? 234.296 255.557 337.627 1.00 229.46 202 THR A CA 1
ATOM 1464 C C . THR A 1 202 ? 233.869 256.821 336.896 1.00 229.46 202 THR A C 1
ATOM 1465 O O . THR A 1 202 ? 234.447 257.152 335.856 1.00 229.46 202 THR A O 1
ATOM 1469 N N . PRO A 1 203 ? 232.857 257.555 337.402 1.00 220.96 203 PRO A N 1
ATOM 1470 C CA . PRO A 1 203 ? 232.093 257.493 338.655 1.00 220.96 203 PRO A CA 1
ATOM 1471 C C . PRO A 1 203 ? 231.031 256.406 338.727 1.00 220.96 203 PRO A C 1
ATOM 1472 O O . PRO A 1 203 ? 230.644 255.825 337.712 1.00 220.96 203 PRO A O 1
ATOM 1476 N N . ILE A 1 204 ? 230.573 256.144 339.946 1.00 232.63 204 ILE A N 1
ATOM 1477 C CA . ILE A 1 204 ? 229.512 255.175 340.199 1.00 232.63 204 ILE A CA 1
ATOM 1478 C C . ILE A 1 204 ? 228.191 255.929 340.282 1.00 232.63 204 ILE A C 1
ATOM 1479 O O . ILE A 1 204 ? 228.037 256.807 341.144 1.00 232.63 204 ILE A O 1
ATOM 1484 N N . PRO A 1 205 ? 227.236 255.653 339.397 1.00 260.22 205 PRO A N 1
ATOM 1485 C CA . PRO A 1 205 ? 225.897 256.235 339.547 1.00 260.22 205 PRO A CA 1
ATOM 1486 C C . PRO A 1 205 ? 225.195 255.685 340.780 1.00 260.22 205 PRO A C 1
ATOM 1487 O O . PRO A 1 205 ? 225.378 254.526 341.158 1.00 260.22 205 PRO A O 1
ATOM 1491 N N . SER A 1 206 ? 224.389 256.534 341.409 1.00 305.68 206 SER A N 1
ATOM 1492 C CA . SER A 1 206 ? 223.662 256.133 342.603 1.00 305.68 206 SER A CA 1
ATOM 1493 C C . SER A 1 206 ? 222.206 255.834 342.266 1.00 305.68 206 SER A C 1
ATOM 1494 O O . SER A 1 206 ? 221.680 256.270 341.238 1.00 305.68 206 SER A O 1
ATOM 1497 N N . LEU A 1 207 ? 221.557 255.069 343.149 1.00 366.38 207 LEU A N 1
ATOM 1498 C CA . LEU A 1 207 ? 220.151 254.726 342.952 1.00 366.38 207 LEU A CA 1
ATOM 1499 C C . LEU A 1 207 ? 219.245 255.941 343.110 1.00 366.38 207 LEU A C 1
ATOM 1500 O O . LEU A 1 207 ? 218.269 256.089 342.366 1.00 366.38 207 LEU A O 1
ATOM 1505 N N . GLY A 1 208 ? 219.553 256.822 344.059 1.00 434.20 208 GLY A N 1
ATOM 1506 C CA . GLY A 1 208 ? 218.761 258.023 344.225 1.00 434.20 208 GLY A CA 1
ATOM 1507 C C . GLY A 1 208 ? 217.533 257.804 345.098 1.00 434.20 208 GLY A C 1
ATOM 1508 O O . GLY A 1 208 ? 217.481 256.919 345.956 1.00 434.20 208 GLY A O 1
ATOM 1509 N N . ASN A 1 209 ? 216.527 258.644 344.858 1.00 515.39 209 ASN A N 1
ATOM 1510 C CA . ASN A 1 209 ? 215.298 258.616 345.642 1.00 515.39 209 ASN A CA 1
ATOM 1511 C C . ASN A 1 209 ? 214.068 258.555 344.744 1.00 515.39 209 ASN A C 1
ATOM 1512 O O . ASN A 1 209 ? 214.182 258.317 343.537 1.00 515.39 209 ASN A O 1
ATOM 1517 N N . LYS A 1 210 ? 212.885 258.753 345.336 1.00 508.42 210 LYS A N 1
ATOM 1518 C CA . LYS A 1 210 ? 211.646 258.736 344.564 1.00 508.42 210 LYS A CA 1
ATOM 1519 C C . LYS A 1 210 ? 211.540 259.945 343.641 1.00 508.42 210 LYS A C 1
ATOM 1520 O O . LYS A 1 210 ? 210.916 259.861 342.576 1.00 508.42 210 LYS A O 1
ATOM 1526 N N . ASP A 1 211 ? 212.152 261.066 344.017 1.00 526.96 211 ASP A N 1
ATOM 1527 C CA . ASP A 1 211 ? 212.115 262.287 343.223 1.00 526.96 211 ASP A CA 1
ATOM 1528 C C . ASP A 1 211 ? 213.237 262.367 342.194 1.00 526.96 211 ASP A C 1
ATOM 1529 O O . ASP A 1 211 ? 213.552 263.467 341.729 1.00 526.96 211 ASP A O 1
ATOM 1534 N N . SER A 1 212 ? 213.850 261.239 341.839 1.00 547.28 212 SER A N 1
ATOM 1535 C CA . SER A 1 212 ? 214.900 261.241 340.829 1.00 547.28 212 SER A CA 1
ATOM 1536 C C . SER A 1 212 ? 214.310 261.470 339.442 1.00 547.28 212 SER A C 1
ATOM 1537 O O . SER A 1 212 ? 213.193 261.040 339.144 1.00 547.28 212 SER A O 1
ATOM 1540 N N . SER A 1 213 ? 215.070 262.159 338.595 1.00 553.57 213 SER A N 1
ATOM 1541 C CA . SER A 1 213 ? 214.621 262.445 337.241 1.00 553.57 213 SER A CA 1
ATOM 1542 C C . SER A 1 213 ? 214.685 261.193 336.372 1.00 553.57 213 SER A C 1
ATOM 1543 O O . SER A 1 213 ? 215.338 260.204 336.715 1.00 553.57 213 SER A O 1
ATOM 1546 N N . LYS A 1 214 ? 213.988 261.248 335.233 1.00 542.11 214 LYS A N 1
ATOM 1547 C CA . LYS A 1 214 ? 213.947 260.110 334.319 1.00 542.11 214 LYS A CA 1
ATOM 1548 C C . LYS A 1 214 ? 215.293 259.901 333.633 1.00 542.11 214 LYS A C 1
ATOM 1549 O O . LYS A 1 214 ? 215.667 258.767 333.30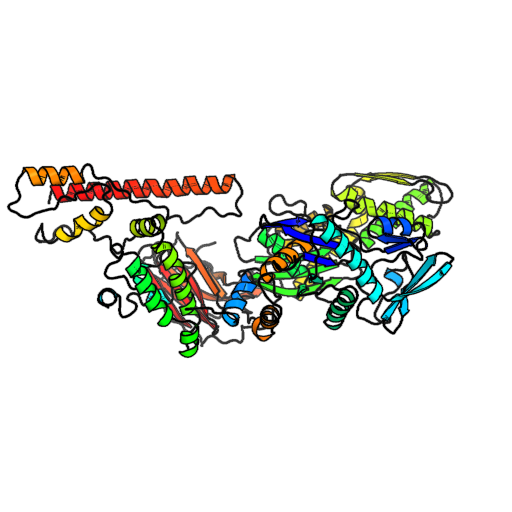9 1.00 542.11 214 LYS A O 1
ATOM 1555 N N . LYS A 1 215 ? 216.039 260.988 333.413 1.00 537.23 215 LYS A N 1
ATOM 1556 C CA . LYS A 1 215 ? 217.352 260.882 332.781 1.00 537.23 215 LYS A CA 1
ATOM 1557 C C . LYS A 1 215 ? 218.360 260.204 333.704 1.00 537.23 215 LYS A C 1
ATOM 1558 O O . LYS A 1 215 ? 219.237 259.465 333.241 1.00 537.23 215 LYS A O 1
ATOM 1564 N N . GLU A 1 216 ? 218.246 260.439 335.015 1.00 533.90 216 GLU A N 1
ATOM 1565 C CA . GLU A 1 216 ? 219.147 259.794 335.966 1.00 533.90 216 GLU A CA 1
ATOM 1566 C C . GLU A 1 216 ? 218.847 258.305 336.096 1.00 533.90 216 GLU A C 1
ATOM 1567 O O . GLU A 1 216 ? 219.753 257.507 336.363 1.00 533.90 216 GLU A O 1
ATOM 1573 N N . VAL A 1 217 ? 217.580 257.915 335.928 1.00 509.82 217 VAL A N 1
ATOM 1574 C CA . VAL A 1 217 ? 217.228 256.497 335.910 1.00 509.82 217 VAL A CA 1
ATOM 1575 C C . VAL A 1 217 ? 217.774 255.835 334.648 1.00 509.82 217 VAL A C 1
ATOM 1576 O O . VAL A 1 217 ? 218.281 254.706 334.688 1.00 509.82 217 VAL A O 1
ATOM 1580 N N . GLU A 1 218 ? 217.699 256.539 333.514 1.00 501.60 218 GLU A N 1
ATOM 1581 C CA . GLU A 1 218 ? 218.253 256.014 332.270 1.00 501.60 218 GLU A CA 1
ATOM 1582 C C . GLU A 1 218 ? 219.776 255.970 332.315 1.00 501.60 218 GLU A C 1
ATOM 1583 O O . GLU A 1 218 ? 220.396 255.082 331.719 1.00 501.60 218 GLU A O 1
ATOM 1589 N N . GLN A 1 219 ? 220.398 256.921 333.016 1.00 464.11 219 GLN A N 1
ATOM 1590 C CA . GLN A 1 219 ? 221.846 256.878 333.195 1.00 464.11 219 GLN A CA 1
ATOM 1591 C C . GLN A 1 219 ? 222.244 255.817 334.214 1.00 464.11 219 GLN A C 1
ATOM 1592 O O . GLN A 1 219 ? 223.386 255.342 334.214 1.00 464.11 219 GLN A O 1
ATOM 1598 N N . PHE A 1 220 ? 221.318 255.442 335.098 1.00 355.57 220 PHE A N 1
ATOM 1599 C CA . PHE A 1 220 ? 221.591 254.383 336.063 1.00 355.57 220 PHE A CA 1
ATOM 1600 C C . PHE A 1 220 ? 221.645 253.027 335.373 1.00 355.57 220 PHE A C 1
ATOM 1601 O O . PHE A 1 220 ? 222.683 252.362 335.368 1.00 355.57 220 PHE A O 1
ATOM 1609 N N . TYR A 1 221 ? 220.534 252.616 334.753 1.00 353.71 221 TYR A N 1
ATOM 1610 C CA . TYR A 1 221 ? 220.417 251.249 334.251 1.00 353.71 221 TYR A CA 1
ATOM 1611 C C . TYR A 1 221 ? 221.329 250.988 333.057 1.00 353.71 221 TYR A C 1
ATOM 1612 O O . TYR A 1 221 ? 221.717 249.838 332.826 1.00 353.71 221 TYR A O 1
ATOM 1621 N N . ALA A 1 222 ? 221.700 252.033 332.311 1.00 294.40 222 ALA A N 1
ATOM 1622 C CA . ALA A 1 222 ? 222.665 251.863 331.228 1.00 294.40 222 ALA A CA 1
ATOM 1623 C C . ALA A 1 222 ? 224.054 251.561 331.771 1.00 294.40 222 ALA A C 1
ATOM 1624 O O . ALA A 1 222 ? 224.831 250.835 331.139 1.00 294.40 222 ALA A O 1
ATOM 1626 N N . PHE A 1 223 ? 224.391 252.129 332.931 1.00 235.92 223 PHE A N 1
ATOM 1627 C CA . PHE A 1 223 ? 225.641 251.785 333.597 1.00 235.92 223 PHE A CA 1
ATOM 1628 C C . PHE A 1 223 ? 225.628 250.325 334.027 1.00 235.92 223 PHE A C 1
ATOM 1629 O O . PHE A 1 223 ? 226.615 249.603 333.856 1.00 235.92 223 PHE A O 1
ATOM 1637 N N . TRP A 1 224 ? 224.503 249.872 334.580 1.00 252.16 224 TRP A N 1
ATOM 1638 C CA . TRP A 1 224 ? 224.376 248.475 334.977 1.00 252.16 224 TRP A CA 1
ATOM 1639 C C . TRP A 1 224 ? 224.175 247.537 333.793 1.00 252.16 224 TRP A C 1
ATOM 1640 O O . TRP A 1 224 ? 224.554 246.363 333.875 1.00 252.16 224 TRP A O 1
ATOM 1651 N N . HIS A 1 225 ? 223.596 248.009 332.688 1.00 259.08 225 HIS A N 1
ATOM 1652 C CA . HIS A 1 225 ? 223.476 247.121 331.538 1.00 259.08 225 HIS A CA 1
ATOM 1653 C C . HIS A 1 225 ? 224.792 246.981 330.790 1.00 259.08 225 HIS A C 1
ATOM 1654 O O . HIS A 1 225 ? 225.098 245.891 330.297 1.00 259.08 225 HIS A O 1
ATOM 1661 N N . ARG A 1 226 ? 225.584 248.047 330.713 1.00 208.78 226 ARG A N 1
ATOM 1662 C CA . ARG A 1 226 ? 226.910 247.999 330.113 1.00 208.78 226 ARG A CA 1
ATOM 1663 C C . ARG A 1 226 ? 227.987 247.840 331.178 1.00 208.78 226 ARG A C 1
ATOM 1664 O O . ARG A 1 226 ? 229.063 248.434 331.075 1.00 208.78 226 ARG A O 1
ATOM 1672 N N . PHE A 1 227 ? 227.693 247.057 332.215 1.00 205.47 227 PHE A N 1
ATOM 1673 C CA . PHE A 1 227 ? 228.556 246.976 333.385 1.00 205.47 227 PHE A CA 1
ATOM 1674 C C . PHE A 1 227 ? 229.847 246.234 333.064 1.00 205.47 227 PHE A C 1
ATOM 1675 O O . PHE A 1 227 ? 229.848 245.265 332.299 1.00 205.47 227 PHE A O 1
ATOM 1683 N N . ASP A 1 228 ? 230.942 246.697 333.656 1.00 192.40 228 ASP A N 1
ATOM 1684 C CA . ASP A 1 228 ? 232.278 246.157 333.426 1.00 192.40 228 ASP A CA 1
ATOM 1685 C C . ASP A 1 228 ? 232.831 245.569 334.725 1.00 192.40 228 ASP A C 1
ATOM 1686 O O . ASP A 1 228 ? 233.265 246.294 335.624 1.00 192.40 228 ASP A O 1
ATOM 1691 N N . SER A 1 229 ? 232.817 244.243 334.813 1.00 160.14 229 SER A N 1
ATOM 1692 C CA . SER A 1 229 ? 233.291 243.560 336.007 1.00 160.14 229 SER A CA 1
ATOM 1693 C C . SER A 1 229 ? 234.719 243.072 335.810 1.00 160.14 229 SER A C 1
ATOM 1694 O O . SER A 1 229 ? 235.025 242.401 334.821 1.00 160.14 229 SER A O 1
ATOM 1697 N N . TRP A 1 230 ? 235.590 243.407 336.758 1.00 185.47 230 TRP A N 1
ATOM 1698 C CA . TRP A 1 230 ? 236.957 242.907 336.746 1.00 185.47 230 TRP A CA 1
ATOM 1699 C C . TRP A 1 230 ? 237.138 241.634 337.559 1.00 185.47 230 TRP A C 1
ATOM 1700 O O . TRP A 1 230 ? 238.277 241.178 337.697 1.00 185.47 230 TRP A O 1
ATOM 1711 N N . ARG A 1 231 ? 236.050 241.044 338.054 1.00 207.62 231 ARG A N 1
ATOM 1712 C CA . ARG A 1 231 ? 236.116 239.894 338.950 1.00 207.62 231 ARG A CA 1
ATOM 1713 C C . ARG A 1 231 ? 236.722 238.674 338.265 1.00 207.62 231 ARG A C 1
ATOM 1714 O O . ARG A 1 231 ? 236.239 238.223 337.224 1.00 207.62 231 ARG A O 1
ATOM 1722 N N . THR A 1 232 ? 237.793 238.150 338.858 1.00 231.98 232 THR A N 1
ATOM 1723 C CA . THR A 1 232 ? 238.501 236.987 338.347 1.00 231.98 232 THR A CA 1
ATOM 1724 C C . THR A 1 232 ? 238.353 235.840 339.336 1.00 231.98 232 THR A C 1
ATOM 1725 O O . THR A 1 232 ? 237.820 236.004 340.435 1.00 231.98 232 THR A O 1
ATOM 1729 N N . PHE A 1 233 ? 238.814 234.656 338.933 1.00 213.23 233 PHE A N 1
ATOM 1730 C CA . PHE A 1 233 ? 238.584 233.441 339.707 1.00 213.23 233 PHE A CA 1
ATOM 1731 C C . PHE A 1 233 ? 239.818 232.546 339.769 1.00 213.23 233 PHE A C 1
ATOM 1732 O O . PHE A 1 233 ? 239.701 231.320 339.712 1.00 213.23 233 PHE A O 1
ATOM 1740 N N . GLU A 1 234 ? 241.009 233.135 339.886 1.00 232.51 234 GLU A N 1
ATOM 1741 C CA . GLU A 1 234 ? 242.201 232.310 340.052 1.00 232.51 234 GLU A CA 1
ATOM 1742 C C . GLU A 1 234 ? 242.283 231.718 341.451 1.00 232.51 234 GLU A C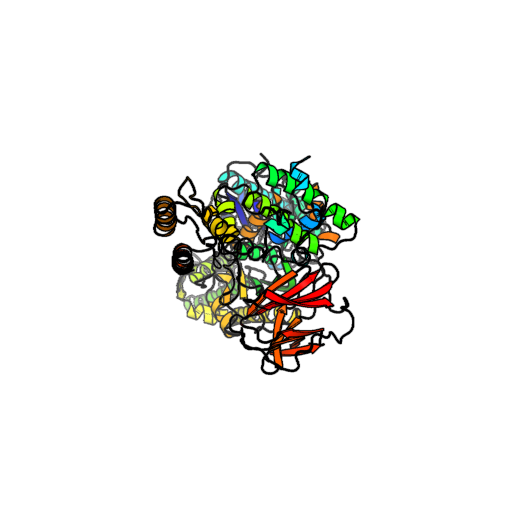 1
ATOM 1743 O O . GLU A 1 234 ? 242.958 230.703 341.652 1.00 232.51 234 GLU A O 1
ATOM 1749 N N . PHE A 1 235 ? 241.610 232.332 342.427 1.00 237.29 235 PHE A N 1
ATOM 1750 C CA . PHE A 1 235 ? 241.662 231.811 343.787 1.00 237.29 235 PHE A CA 1
ATOM 1751 C C . PHE A 1 235 ? 240.811 230.557 343.940 1.00 237.29 235 PHE A C 1
ATOM 1752 O O . PHE A 1 235 ? 241.049 229.752 344.845 1.00 237.29 235 PHE A O 1
ATOM 1760 N N . LEU A 1 236 ? 239.848 230.341 343.047 1.00 220.77 236 LEU A N 1
ATOM 1761 C CA . LEU A 1 236 ? 239.033 229.134 343.091 1.00 220.77 236 LEU A CA 1
ATOM 1762 C C . LEU A 1 236 ? 239.696 227.951 342.388 1.00 220.77 236 LEU A C 1
ATOM 1763 O O . LEU A 1 236 ? 239.022 226.956 342.096 1.00 220.77 236 LEU A O 1
ATOM 1768 N N . ASP A 1 237 ? 240.994 228.040 342.111 1.00 233.15 237 ASP A N 1
ATOM 1769 C CA . ASP A 1 237 ? 241.719 226.946 341.487 1.00 233.15 237 ASP A CA 1
ATOM 1770 C C . ASP A 1 237 ? 241.969 225.840 342.503 1.00 233.15 237 ASP A C 1
ATOM 1771 O O . ASP A 1 237 ? 242.759 226.011 343.436 1.00 233.15 237 ASP A O 1
ATOM 1776 N N . GLU A 1 238 ? 241.286 224.706 342.330 1.00 273.16 238 GLU A N 1
ATOM 1777 C CA . GLU A 1 238 ? 241.554 223.551 343.180 1.00 273.16 238 GLU A CA 1
ATOM 1778 C C . GLU A 1 238 ? 242.877 222.894 342.805 1.00 273.16 238 GLU A C 1
ATOM 1779 O O . GLU A 1 238 ? 243.617 222.422 343.676 1.00 273.16 238 GLU A O 1
ATOM 1785 N N . ASP A 1 239 ? 243.189 222.851 341.511 1.00 279.72 239 ASP A N 1
ATOM 1786 C CA . ASP A 1 239 ? 244.457 222.3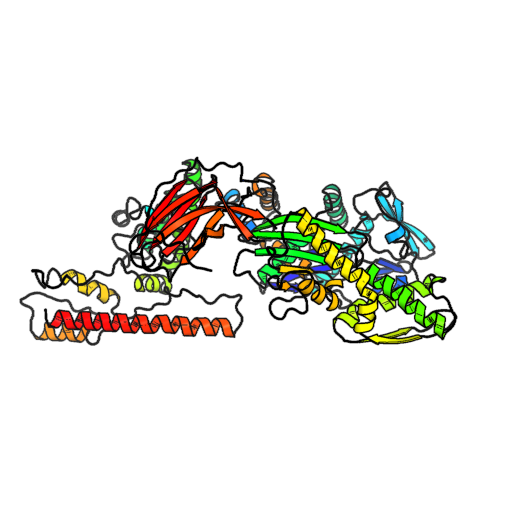25 341.013 1.00 279.72 239 ASP A CA 1
ATOM 1787 C C . ASP A 1 239 ? 245.337 223.504 340.614 1.00 279.72 239 ASP A C 1
ATOM 1788 O O . ASP A 1 239 ? 244.942 224.331 339.785 1.00 279.72 239 ASP A O 1
ATOM 1793 N N . VAL A 1 240 ? 246.518 223.581 341.213 1.00 277.11 240 VAL A N 1
ATOM 1794 C CA . VAL A 1 240 ? 247.468 224.660 340.946 1.00 277.11 240 VAL A CA 1
ATOM 1795 C C . VAL A 1 240 ? 248.655 224.062 340.201 1.00 277.11 240 VAL A C 1
ATOM 1796 O O . VAL A 1 240 ? 248.920 222.857 340.344 1.00 277.11 240 VAL A O 1
ATOM 1800 N N . PRO A 1 241 ? 249.362 224.835 339.368 1.00 278.59 241 PRO A N 1
ATOM 1801 C CA . PRO A 1 241 ? 250.527 224.277 338.663 1.00 278.59 241 PRO A CA 1
ATOM 1802 C C . PRO A 1 241 ? 251.701 224.062 339.606 1.00 278.59 241 PRO A C 1
ATOM 1803 O O . PRO A 1 241 ? 252.304 225.014 340.106 1.00 278.59 241 PRO A O 1
ATOM 1807 N N . ASP A 1 242 ? 252.019 222.794 339.849 1.00 273.85 242 ASP A N 1
ATOM 1808 C CA . ASP A 1 242 ? 253.170 222.458 340.671 1.00 273.85 242 ASP A CA 1
ATOM 1809 C C . ASP A 1 242 ? 254.460 222.638 339.881 1.00 273.85 242 ASP A C 1
ATOM 1810 O O . ASP A 1 242 ? 254.494 222.493 338.656 1.00 273.85 242 ASP A O 1
ATOM 1815 N N . ASP A 1 243 ? 255.537 222.955 340.603 1.00 252.64 243 ASP A N 1
ATOM 1816 C CA . ASP A 1 243 ? 256.833 223.108 339.954 1.00 252.64 243 ASP A CA 1
ATOM 1817 C C . ASP A 1 243 ? 257.479 221.758 339.667 1.00 252.64 243 ASP A C 1
ATOM 1818 O O . ASP A 1 243 ? 258.445 221.687 338.898 1.00 252.64 243 ASP A O 1
ATOM 1823 N N . SER A 1 244 ? 256.970 220.684 340.274 1.00 236.23 244 SER A N 1
ATOM 1824 C CA . SER A 1 244 ? 257.474 219.341 340.012 1.00 236.23 244 SER A CA 1
ATOM 1825 C C . SER A 1 244 ? 256.817 218.691 338.803 1.00 236.23 244 SER A C 1
ATOM 1826 O O . SER A 1 244 ? 257.183 217.565 338.450 1.00 236.23 244 SER A O 1
ATOM 1829 N N . SER A 1 245 ? 255.855 219.361 338.177 1.00 217.77 245 SER A N 1
ATOM 1830 C CA . SER A 1 245 ? 255.215 218.822 336.988 1.00 217.77 245 SER A CA 1
ATOM 1831 C C . SER A 1 245 ? 256.129 218.959 335.779 1.00 217.77 245 SER A C 1
ATOM 1832 O O . SER A 1 245 ? 257.041 219.789 335.760 1.00 217.77 245 SER A O 1
ATOM 1835 N N . ASN A 1 246 ? 255.883 218.133 334.766 1.00 194.64 246 ASN A N 1
ATOM 1836 C CA . ASN A 1 246 ? 256.534 218.332 333.480 1.00 194.64 246 ASN A CA 1
ATOM 1837 C C . ASN A 1 246 ? 255.752 219.343 332.648 1.00 194.64 246 ASN A C 1
ATOM 1838 O O . ASN A 1 246 ? 254.779 219.938 333.121 1.00 194.64 246 ASN A O 1
ATOM 1843 N N . ARG A 1 247 ? 256.185 219.529 331.396 1.00 185.96 247 ARG A N 1
ATOM 1844 C CA . ARG A 1 247 ? 255.720 220.656 330.590 1.00 185.96 247 ARG A CA 1
ATOM 1845 C C . ARG A 1 247 ? 254.252 220.532 330.188 1.00 185.96 247 ARG A C 1
ATOM 1846 O O . ARG A 1 247 ? 253.547 221.541 330.084 1.00 185.96 247 ARG A O 1
ATOM 1854 N N . ASP A 1 248 ? 253.771 219.311 329.947 1.00 189.58 248 ASP A N 1
ATOM 1855 C CA . ASP A 1 248 ? 252.376 219.165 329.541 1.00 189.58 248 ASP A CA 1
ATOM 1856 C C . ASP A 1 248 ? 251.420 219.285 330.723 1.00 189.58 248 ASP A C 1
ATOM 1857 O O . ASP A 1 248 ? 250.265 219.688 330.540 1.00 189.58 248 ASP A O 1
ATOM 1862 N N . HIS A 1 249 ? 251.873 218.940 331.933 1.00 177.21 249 HIS A N 1
ATOM 1863 C CA . HIS A 1 249 ? 250.979 218.936 333.088 1.00 177.21 249 HIS A CA 1
ATOM 1864 C C . HIS A 1 249 ? 250.680 220.351 333.566 1.00 177.21 249 HIS A C 1
ATOM 1865 O O . HIS A 1 249 ? 249.606 220.612 334.121 1.00 177.21 249 HIS A O 1
ATOM 1872 N N . LYS A 1 250 ? 251.620 221.279 333.371 1.00 193.57 250 LYS A N 1
ATOM 1873 C CA . LYS A 1 250 ? 251.346 222.668 333.728 1.00 193.57 250 LYS A CA 1
ATOM 1874 C C . LYS A 1 250 ? 250.411 223.314 332.711 1.00 193.57 250 LYS A C 1
ATOM 1875 O O . LYS A 1 250 ? 249.680 224.256 333.035 1.00 193.57 250 LYS A O 1
ATOM 1881 N N . ARG A 1 251 ? 250.413 222.812 331.473 1.00 184.07 251 ARG A N 1
ATOM 1882 C CA . ARG A 1 251 ? 249.441 223.282 330.492 1.00 184.07 251 ARG A CA 1
ATOM 1883 C C . ARG A 1 251 ? 248.068 222.671 330.734 1.00 184.07 251 ARG A C 1
ATOM 1884 O O . ARG A 1 251 ? 247.055 223.357 330.568 1.00 184.07 251 ARG A O 1
ATOM 1892 N N . TYR A 1 252 ? 248.020 221.398 331.148 1.00 178.92 252 TYR A N 1
ATOM 1893 C CA . TYR A 1 252 ? 246.753 220.683 331.308 1.00 178.92 252 TYR A CA 1
ATOM 1894 C C . TYR A 1 252 ? 245.927 221.246 332.459 1.00 178.92 252 TYR A C 1
ATOM 1895 O O . TYR A 1 252 ? 244.691 221.259 332.403 1.00 178.92 252 TYR A O 1
ATOM 1904 N N . ILE A 1 253 ? 246.597 221.686 333.523 1.00 172.74 253 ILE A N 1
ATOM 1905 C CA . ILE A 1 253 ? 245.905 222.288 334.659 1.00 172.74 253 ILE A CA 1
ATOM 1906 C C . ILE A 1 253 ? 245.332 223.649 334.267 1.00 172.74 253 ILE A C 1
ATOM 1907 O O . ILE A 1 253 ? 244.205 224.002 334.640 1.00 172.74 253 ILE A O 1
ATOM 1912 N N . GLU A 1 254 ? 246.088 224.409 333.464 1.00 171.25 254 GLU A N 1
ATOM 1913 C CA . GLU A 1 254 ? 245.735 225.791 333.140 1.00 171.25 254 GLU A CA 1
ATOM 1914 C C . GLU A 1 254 ? 244.465 225.892 332.298 1.00 171.25 254 GLU A C 1
ATOM 1915 O O . GLU A 1 254 ? 243.640 226.785 332.524 1.00 171.25 254 GLU A O 1
ATOM 1921 N N . ARG A 1 255 ? 244.295 225.001 331.316 1.00 188.73 255 ARG A N 1
ATOM 1922 C CA . ARG A 1 255 ? 243.075 225.024 330.511 1.00 188.73 255 ARG A CA 1
ATOM 1923 C C . ARG A 1 255 ? 241.865 224.592 331.328 1.00 188.73 255 ARG A C 1
ATOM 1924 O O . ARG A 1 255 ? 240.749 225.066 331.091 1.00 188.73 255 ARG A O 1
ATOM 1932 N N . LYS A 1 256 ? 242.069 223.691 332.289 1.00 172.78 256 LYS A N 1
ATOM 1933 C CA . LYS A 1 256 ? 240.996 223.332 333.207 1.00 172.78 256 LYS A CA 1
ATOM 1934 C C . LYS A 1 256 ? 240.701 224.481 334.165 1.00 172.78 256 LYS A C 1
ATOM 1935 O O . LYS A 1 256 ? 239.540 224.746 334.494 1.00 172.78 256 LYS A O 1
ATOM 1941 N N . ASN A 1 257 ? 241.749 225.171 334.625 1.00 186.27 257 ASN A N 1
ATOM 1942 C CA . ASN A 1 257 ? 241.564 226.278 335.560 1.00 186.27 257 ASN A CA 1
ATOM 1943 C C . ASN A 1 257 ? 240.906 227.469 334.877 1.00 186.27 257 ASN A C 1
ATOM 1944 O O . ASN A 1 257 ? 240.132 228.205 335.500 1.00 186.27 257 ASN A O 1
ATOM 1949 N N . LYS A 1 258 ? 241.212 227.681 333.595 1.00 157.94 258 LYS A N 1
ATOM 1950 C CA . LYS A 1 258 ? 240.525 228.717 332.832 1.00 157.94 258 LYS A CA 1
ATOM 1951 C C . LYS A 1 258 ? 239.068 228.332 332.617 1.00 157.94 258 LYS A C 1
ATOM 1952 O O . LYS A 1 258 ? 238.183 229.196 332.585 1.00 157.94 258 LYS A O 1
ATOM 1958 N N . ALA A 1 259 ? 238.805 227.029 332.460 1.00 168.97 259 ALA A N 1
ATOM 1959 C CA . ALA A 1 259 ? 237.440 226.552 332.249 1.00 168.97 259 ALA A CA 1
ATOM 1960 C C . ALA A 1 259 ? 236.586 226.756 333.491 1.00 168.97 259 ALA A C 1
ATOM 1961 O O . ALA A 1 259 ? 235.368 226.942 333.395 1.00 168.97 259 ALA A O 1
ATOM 1963 N N . ALA A 1 260 ? 237.205 226.708 334.669 1.00 157.80 260 ALA A N 1
ATOM 1964 C CA . ALA A 1 260 ? 236.497 227.100 335.877 1.00 157.80 260 ALA A CA 1
ATOM 1965 C C . ALA A 1 260 ? 236.266 228.605 335.910 1.00 157.80 260 ALA A C 1
ATOM 1966 O O . ALA A 1 260 ? 235.242 229.069 336.424 1.00 157.80 260 ALA A O 1
ATOM 1968 N N . ARG A 1 261 ? 237.212 229.380 335.373 1.00 159.33 261 ARG A N 1
ATOM 1969 C CA . ARG A 1 261 ? 237.150 230.833 335.498 1.00 159.33 261 ARG A CA 1
ATOM 1970 C C . ARG A 1 261 ? 236.041 231.428 334.646 1.00 159.33 261 ARG A C 1
ATOM 1971 O O . ARG A 1 261 ? 235.231 232.221 335.136 1.00 159.33 261 ARG A O 1
ATOM 1979 N N . ASP A 1 262 ? 235.981 231.049 333.367 1.00 140.00 262 ASP A N 1
ATOM 1980 C CA . ASP A 1 262 ? 235.033 231.690 332.460 1.00 140.00 262 ASP A CA 1
ATOM 1981 C C . ASP A 1 262 ? 233.609 231.218 332.715 1.00 140.00 262 ASP A C 1
ATOM 1982 O O . ASP A 1 262 ? 232.649 231.955 332.461 1.00 140.00 262 ASP A O 1
ATOM 1987 N N . LYS A 1 263 ? 233.455 229.982 333.195 1.00 136.20 263 LYS A N 1
ATOM 1988 C CA . LYS A 1 263 ? 232.135 229.490 333.574 1.00 136.20 263 LYS A CA 1
ATOM 1989 C C . LYS A 1 263 ? 231.588 230.266 334.763 1.00 136.20 263 LYS A C 1
ATOM 1990 O O . LYS A 1 263 ? 230.429 230.692 334.762 1.00 136.20 263 LYS A O 1
ATOM 1996 N N . LYS A 1 264 ? 232.424 230.487 335.779 1.00 133.48 264 LYS A N 1
ATOM 1997 C CA . LYS A 1 264 ? 231.980 231.254 336.935 1.00 133.48 264 LYS A CA 1
ATOM 1998 C C . LYS A 1 264 ? 231.923 232.740 336.620 1.00 133.48 264 LYS A C 1
ATOM 1999 O O . LYS A 1 264 ? 231.211 233.495 337.290 1.00 133.48 264 LYS A O 1
ATOM 2005 N N . LYS A 1 265 ? 232.680 233.184 335.614 1.00 119.94 265 LYS A N 1
ATOM 2006 C CA . LYS A 1 265 ? 232.544 234.561 335.153 1.00 119.94 265 LYS A CA 1
ATOM 2007 C C . LYS A 1 265 ? 231.209 234.777 334.468 1.00 119.94 265 LYS A C 1
ATOM 2008 O O . LYS A 1 265 ? 230.493 235.735 334.777 1.00 119.94 265 LYS A O 1
ATOM 2014 N N . THR A 1 266 ? 230.853 233.886 333.544 1.00 134.17 266 THR A N 1
ATOM 2015 C CA . THR A 1 266 ? 229.630 234.062 332.774 1.00 134.17 266 THR A CA 1
ATOM 2016 C C . THR A 1 266 ? 228.392 233.830 333.630 1.00 134.17 266 THR A C 1
ATOM 2017 O O . THR A 1 266 ? 227.377 234.515 333.458 1.00 134.17 266 THR A O 1
ATOM 2021 N N . ALA A 1 267 ? 228.456 232.864 334.552 1.00 150.14 267 ALA A N 1
ATOM 2022 C CA . ALA A 1 267 ? 227.313 232.586 335.417 1.00 150.14 267 ALA A CA 1
ATOM 2023 C C . ALA A 1 267 ? 227.051 233.739 336.372 1.00 150.14 267 ALA A C 1
ATOM 2024 O O . ALA A 1 267 ? 225.896 234.108 336.606 1.00 150.14 267 ALA A O 1
ATOM 2026 N N . ASP A 1 268 ? 228.112 234.325 336.929 1.00 166.71 268 ASP A N 1
ATOM 2027 C CA . ASP A 1 268 ? 227.937 235.497 337.776 1.00 166.71 268 ASP A CA 1
ATOM 2028 C C . ASP A 1 268 ? 227.538 236.710 336.952 1.00 166.71 268 ASP A C 1
ATOM 2029 O O . ASP A 1 268 ? 226.801 237.575 337.438 1.00 166.71 268 ASP A O 1
ATOM 2034 N N . ASN A 1 269 ? 228.028 236.799 335.711 1.00 174.36 269 ASN A N 1
ATOM 2035 C CA . ASN A 1 269 ? 227.588 237.868 334.820 1.00 174.36 269 ASN A CA 1
ATOM 2036 C C . ASN A 1 269 ? 226.120 237.702 334.464 1.00 174.36 269 ASN A C 1
ATOM 2037 O O . ASN A 1 269 ? 225.370 238.684 334.421 1.00 174.36 269 ASN A O 1
ATOM 2042 N N . ALA A 1 270 ? 225.689 236.461 334.221 1.00 188.16 270 ALA A N 1
ATOM 2043 C CA . ALA A 1 270 ? 224.268 236.193 334.036 1.00 188.16 270 ALA A CA 1
ATOM 2044 C C . ALA A 1 270 ? 223.495 236.443 335.323 1.00 188.16 270 ALA A C 1
ATOM 2045 O O . ALA A 1 270 ? 222.352 236.913 335.283 1.00 188.16 270 ALA A O 1
ATOM 2047 N N . ARG A 1 271 ? 224.103 236.125 336.468 1.00 199.28 271 ARG A N 1
ATOM 2048 C CA . ARG A 1 271 ? 223.516 236.472 337.758 1.00 199.28 271 ARG A CA 1
ATOM 2049 C C . ARG A 1 271 ? 223.437 237.984 337.907 1.00 199.28 271 ARG A C 1
ATOM 2050 O O . ARG A 1 271 ? 222.453 238.521 338.428 1.00 199.28 271 ARG A O 1
ATOM 2058 N N . LEU A 1 272 ? 224.470 238.687 337.435 1.00 190.17 272 LEU A N 1
ATOM 2059 C CA . LEU A 1 272 ? 224.453 240.143 337.460 1.00 190.17 272 LEU A CA 1
ATOM 2060 C C . LEU A 1 272 ? 223.437 240.695 336.471 1.00 190.17 272 LEU A C 1
ATOM 2061 O O . LEU A 1 272 ? 222.829 241.741 336.721 1.00 190.17 272 LEU A O 1
ATOM 2066 N N . VAL A 1 273 ? 223.257 240.021 335.332 1.00 198.39 273 VAL A N 1
ATOM 2067 C CA . VAL A 1 273 ? 222.206 240.410 334.392 1.00 198.39 273 VAL A CA 1
ATOM 2068 C C . VAL A 1 273 ? 220.836 240.202 335.025 1.00 198.39 273 VAL A C 1
ATOM 2069 O O . VAL A 1 273 ? 219.955 241.068 334.945 1.00 198.39 273 VAL A O 1
ATOM 2073 N N . LYS A 1 274 ? 220.656 239.071 335.714 1.00 220.42 274 LYS A N 1
ATOM 2074 C CA . LYS A 1 274 ? 219.434 238.861 336.481 1.00 220.42 274 LYS A CA 1
ATOM 2075 C C . LYS A 1 274 ? 219.350 239.818 337.662 1.00 220.42 274 LYS A C 1
ATOM 2076 O O . LYS A 1 274 ? 218.253 240.143 338.127 1.00 220.42 274 LYS A O 1
ATOM 2082 N N . LEU A 1 275 ? 220.496 240.272 338.168 1.00 263.27 275 LEU A N 1
ATOM 2083 C CA . LEU A 1 275 ? 220.482 241.344 339.156 1.00 263.27 275 LEU A CA 1
ATOM 2084 C C . LEU A 1 275 ? 220.056 242.657 338.516 1.00 263.27 275 LEU A C 1
ATOM 2085 O O . LEU A 1 275 ? 219.387 243.482 339.149 1.00 263.27 275 LEU A O 1
ATOM 2090 N N . VAL A 1 276 ? 220.446 242.874 337.259 1.00 281.28 276 VAL A N 1
ATOM 2091 C CA . VAL A 1 276 ? 219.992 244.058 336.534 1.00 281.28 276 VAL A CA 1
ATOM 2092 C C . VAL A 1 276 ? 218.510 243.934 336.190 1.00 281.28 276 VAL A C 1
ATOM 2093 O O . VAL A 1 276 ? 217.726 244.870 336.394 1.00 281.28 276 VAL A O 1
ATOM 2097 N N . GLU A 1 277 ? 218.099 242.760 335.704 1.00 331.44 277 GLU A N 1
ATOM 2098 C CA . GLU A 1 277 ? 216.768 242.626 335.117 1.00 331.44 277 GLU A CA 1
ATOM 2099 C C . GLU A 1 277 ? 215.674 242.556 336.180 1.00 331.44 277 GLU A C 1
ATOM 2100 O O . GLU A 1 277 ? 214.520 242.911 335.911 1.00 331.44 277 GLU A O 1
ATOM 2106 N N . ARG A 1 278 ? 216.007 242.095 337.389 1.00 429.37 278 ARG A N 1
ATOM 2107 C CA . ARG A 1 278 ? 215.007 242.047 338.454 1.00 429.37 278 ARG A CA 1
ATOM 2108 C C . ARG A 1 278 ? 214.717 243.443 338.997 1.00 429.37 278 ARG A C 1
ATOM 2109 O O . ARG A 1 278 ? 213.573 243.766 339.339 1.00 429.37 278 ARG A O 1
ATOM 2117 N N . ALA A 1 279 ? 215.746 244.294 339.067 1.00 441.17 279 ALA A N 1
ATOM 2118 C CA . ALA A 1 279 ? 215.574 245.633 339.624 1.00 441.17 279 ALA A CA 1
ATOM 2119 C C . ALA A 1 279 ? 214.782 246.537 338.685 1.00 441.17 279 ALA A C 1
ATOM 2120 O O . ALA A 1 279 ? 214.218 247.550 339.117 1.00 441.17 279 ALA A O 1
ATOM 2122 N N . VAL A 1 280 ? 214.744 246.197 337.394 1.00 436.19 280 VAL A N 1
ATOM 2123 C CA . VAL A 1 280 ? 213.927 246.947 336.443 1.00 436.19 280 VAL A CA 1
ATOM 2124 C C . VAL A 1 280 ? 212.445 246.716 336.715 1.00 436.19 280 VAL A C 1
ATOM 2125 O O . VAL A 1 280 ? 211.650 247.664 336.762 1.00 436.19 280 VAL A O 1
ATOM 2129 N N . SER A 1 281 ? 212.054 245.456 336.926 1.00 480.14 281 SER A N 1
ATOM 2130 C CA . SER A 1 281 ? 210.648 245.143 337.167 1.00 480.14 281 SER A CA 1
ATOM 2131 C C . SER A 1 281 ? 210.204 245.556 338.565 1.00 480.14 281 SER A C 1
ATOM 2132 O O . SER A 1 281 ? 209.040 245.923 338.759 1.00 480.14 281 SER A O 1
ATOM 2135 N N . GLU A 1 282 ? 211.103 245.504 339.543 1.00 489.44 282 GLU A N 1
ATOM 2136 C CA . GLU A 1 282 ? 210.766 245.895 340.908 1.00 489.44 282 GLU A CA 1
ATOM 2137 C C . GLU A 1 282 ? 211.106 247.360 341.158 1.00 489.44 282 GLU A C 1
ATOM 2138 O O . GLU A 1 282 ? 210.307 248.104 341.726 1.00 489.44 282 GLU A O 1
ATOM 2144 N N . MET B 2 1 ? 280.774 234.836 352.584 1.00 360.57 1 MET B N 1
ATOM 2145 C CA . MET B 2 1 ? 280.149 233.593 352.150 1.00 360.57 1 MET B CA 1
ATOM 2146 C C . MET B 2 1 ? 280.702 232.409 352.938 1.00 360.57 1 MET B C 1
ATOM 2147 O O . MET B 2 1 ? 281.910 232.307 353.150 1.00 360.57 1 MET B O 1
ATOM 2152 N N . SER B 2 2 ? 279.809 231.520 353.373 1.00 296.96 2 SER B N 1
ATOM 2153 C CA . SER B 2 2 ? 280.228 230.317 354.079 1.00 296.96 2 SER B CA 1
ATOM 2154 C C . SER B 2 2 ? 280.888 229.339 353.116 1.00 296.96 2 SER B C 1
ATOM 2155 O O . SER B 2 2 ? 280.796 229.479 351.892 1.00 296.96 2 SER B O 1
ATOM 2158 N N . SER B 2 3 ? 281.570 228.350 353.684 1.00 249.18 3 SER B N 1
ATOM 2159 C CA . SER B 2 3 ? 282.212 227.323 352.879 1.00 249.18 3 SER B CA 1
ATOM 2160 C C . SER B 2 3 ? 281.154 226.467 352.185 1.00 249.18 3 SER B C 1
ATOM 2161 O O . SER B 2 3 ? 280.063 226.269 352.734 1.00 249.18 3 SER B O 1
ATOM 2164 N N . PRO B 2 4 ? 281.416 225.998 350.965 1.00 211.65 4 PRO B N 1
ATOM 2165 C CA . PRO B 2 4 ? 280.489 225.059 350.325 1.00 211.65 4 PRO B CA 1
ATOM 2166 C C . PRO B 2 4 ? 280.445 223.736 351.073 1.00 211.65 4 PRO B C 1
ATOM 2167 O O . PRO B 2 4 ? 281.456 223.261 351.595 1.00 211.65 4 PRO B O 1
ATOM 2171 N N . VAL B 2 5 ? 279.256 223.152 351.130 1.00 179.14 5 VAL B N 1
ATOM 2172 C CA . VAL B 2 5 ? 279.032 221.888 351.815 1.00 179.14 5 VAL B CA 1
ATOM 2173 C C . VAL B 2 5 ? 278.588 220.859 350.780 1.00 179.14 5 VAL B C 1
ATOM 2174 O O . VAL B 2 5 ? 277.788 221.158 349.885 1.00 179.14 5 VAL B O 1
ATOM 2178 N N . ILE B 2 6 ? 279.172 219.672 350.848 1.00 193.25 6 ILE B N 1
ATOM 2179 C CA . ILE B 2 6 ? 278.956 218.624 349.860 1.00 193.25 6 ILE B CA 1
ATOM 2180 C C . ILE B 2 6 ? 278.506 217.358 350.567 1.00 193.25 6 ILE B C 1
ATOM 2181 O O . ILE B 2 6 ? 278.665 217.206 351.782 1.00 193.25 6 ILE B O 1
ATOM 2186 N N . GLY B 2 7 ? 277.919 216.444 349.797 1.00 183.45 7 GLY B N 1
ATOM 2187 C CA . GLY B 2 7 ? 277.469 215.175 350.333 1.00 183.45 7 GLY B CA 1
ATOM 2188 C C . GLY B 2 7 ? 278.428 214.060 349.969 1.00 183.45 7 GLY B C 1
ATOM 2189 O O . GLY B 2 7 ? 278.933 214.005 348.845 1.00 183.45 7 GLY B O 1
ATOM 2190 N N . ILE B 2 8 ? 278.688 213.180 350.931 1.00 179.74 8 ILE B N 1
ATOM 2191 C CA . ILE B 2 8 ? 279.597 212.057 350.748 1.00 179.74 8 ILE B CA 1
ATOM 2192 C C . ILE B 2 8 ? 278.831 210.768 350.976 1.00 179.74 8 ILE B C 1
ATOM 2193 O O . ILE B 2 8 ? 278.295 210.545 352.067 1.00 179.74 8 ILE B O 1
ATOM 2198 N N . THR B 2 9 ? 278.788 209.922 349.957 1.00 181.63 9 THR B N 1
ATOM 2199 C CA . THR B 2 9 ? 278.442 208.521 350.129 1.00 181.63 9 THR B CA 1
ATOM 2200 C C . THR B 2 9 ? 279.736 207.729 350.050 1.00 181.63 9 THR B C 1
ATOM 2201 O O . THR B 2 9 ? 280.347 207.634 348.980 1.00 181.63 9 THR B O 1
ATOM 2205 N N . PHE B 2 10 ? 280.166 207.189 351.178 1.00 191.43 10 PHE B N 1
ATOM 2206 C CA . PHE B 2 10 ? 281.392 206.407 351.236 1.00 191.43 10 PHE B CA 1
ATOM 2207 C C . PHE B 2 10 ? 280.957 204.947 351.221 1.00 191.43 10 PHE B C 1
ATOM 2208 O O . PHE B 2 10 ? 280.227 204.489 352.100 1.00 191.43 10 PHE B O 1
ATOM 2216 N N . GLY B 2 11 ? 281.385 204.227 350.188 1.00 192.39 11 GLY B N 1
ATOM 2217 C CA . GLY B 2 11 ? 280.968 202.860 349.981 1.00 192.39 11 GLY B CA 1
ATOM 2218 C C . GLY B 2 11 ? 282.136 201.890 349.936 1.00 192.39 11 GLY B C 1
ATOM 2219 O O . GLY B 2 11 ? 283.301 202.274 349.874 1.00 192.39 11 GLY B O 1
ATOM 2220 N N . ASN B 2 12 ? 281.784 200.604 350.006 1.00 183.83 12 ASN B N 1
ATOM 2221 C CA . ASN B 2 12 ? 282.767 199.537 349.860 1.00 183.83 12 ASN B CA 1
ATOM 2222 C C . ASN B 2 12 ? 283.398 199.555 348.479 1.00 183.83 12 ASN B C 1
ATOM 2223 O O . ASN B 2 12 ? 284.616 199.406 348.334 1.00 183.83 12 ASN B O 1
ATOM 2228 N N . THR B 2 13 ? 282.576 199.736 347.452 1.00 189.44 13 THR B N 1
ATOM 2229 C CA . THR B 2 13 ? 282.985 199.588 346.067 1.00 189.44 13 THR B CA 1
ATOM 2230 C C . THR B 2 13 ? 283.077 200.912 345.325 1.00 189.44 13 THR B C 1
ATOM 2231 O O . THR B 2 13 ? 283.801 201.004 344.331 1.00 189.44 13 THR B O 1
ATOM 2235 N N . SER B 2 14 ? 282.359 201.940 345.774 1.00 221.84 14 SER B N 1
ATOM 2236 C CA . SER B 2 14 ? 282.323 203.206 345.061 1.00 221.84 14 SER B CA 1
ATOM 2237 C C . SER B 2 14 ? 282.042 204.349 346.025 1.00 221.84 14 SER B C 1
ATOM 2238 O O . SER B 2 14 ? 281.336 204.192 347.022 1.00 221.84 14 SER B O 1
ATOM 2241 N N . SER B 2 15 ? 282.593 205.516 345.698 1.00 219.41 15 SER B N 1
ATOM 2242 C CA . SER B 2 15 ? 282.334 206.742 346.435 1.00 219.41 15 SER B CA 1
ATOM 2243 C C . SER B 2 15 ? 281.928 207.835 345.458 1.00 219.41 15 SER B C 1
ATOM 2244 O O . SER B 2 15 ? 282.447 207.928 344.343 1.00 219.41 15 SER B O 1
ATOM 2247 N N . SER B 2 16 ? 280.989 208.668 345.895 1.00 211.71 16 SER B N 1
ATOM 2248 C CA . SER B 2 16 ? 280.367 209.650 345.025 1.00 211.71 16 SER B CA 1
ATOM 2249 C C . SER B 2 16 ? 280.201 210.964 345.768 1.00 211.71 16 SER B C 1
ATOM 2250 O O . SER B 2 16 ? 279.992 210.989 346.982 1.00 211.71 16 SER B O 1
ATOM 2253 N N . ILE B 2 17 ? 280.300 212.060 345.020 1.00 197.10 17 ILE B N 1
ATOM 2254 C CA . ILE B 2 17 ? 280.241 213.410 345.565 1.00 197.10 17 ILE B CA 1
ATOM 2255 C C . ILE B 2 17 ? 279.087 214.150 344.902 1.00 197.10 17 ILE B C 1
ATOM 2256 O O . ILE B 2 17 ? 278.941 214.115 343.675 1.00 197.10 17 ILE B O 1
ATOM 2261 N N . ALA B 2 18 ? 278.274 214.827 345.709 1.00 205.89 18 ALA B N 1
ATOM 2262 C CA . ALA B 2 18 ? 277.184 215.643 345.198 1.00 205.89 18 ALA B CA 1
ATOM 2263 C C . ALA B 2 18 ? 277.268 217.039 345.798 1.00 205.89 18 ALA B C 1
ATOM 2264 O O . ALA B 2 18 ? 277.759 217.233 346.912 1.00 205.89 18 ALA B O 1
ATOM 2266 N N . TYR B 2 19 ? 276.776 218.016 345.042 1.00 219.30 19 TYR B N 1
ATOM 2267 C CA . TYR B 2 19 ? 276.931 219.416 345.406 1.00 219.30 19 TYR B CA 1
ATOM 2268 C C . TYR B 2 19 ? 275.776 220.205 344.806 1.00 219.30 19 TYR B C 1
ATOM 2269 O O . TYR B 2 19 ? 275.372 219.952 343.669 1.00 219.30 19 TYR B O 1
ATOM 2278 N N . ILE B 2 20 ? 275.258 221.164 345.565 1.00 228.22 20 ILE B N 1
ATOM 2279 C CA . ILE B 2 20 ? 274.114 221.962 345.136 1.00 228.22 20 ILE B CA 1
ATOM 2280 C C . ILE B 2 20 ? 274.629 223.206 344.422 1.00 228.22 20 ILE B C 1
ATOM 2281 O O . ILE B 2 20 ? 275.280 224.058 345.030 1.00 228.22 20 ILE B O 1
ATOM 2286 N N . ASN B 2 21 ? 274.296 223.331 343.139 1.00 190.47 21 ASN B N 1
ATOM 2287 C CA . ASN B 2 21 ? 274.780 224.421 342.309 1.00 190.47 21 ASN B CA 1
ATOM 2288 C C . ASN B 2 21 ? 274.094 225.736 342.688 1.00 190.47 21 ASN B C 1
ATOM 2289 O O . ASN B 2 21 ? 273.085 225.735 343.399 1.00 190.47 21 ASN B O 1
ATOM 2294 N N . PRO B 2 22 ? 274.632 226.881 342.246 1.00 169.66 22 PRO B N 1
ATOM 2295 C CA . PRO B 2 22 ? 273.899 228.152 342.408 1.00 169.66 22 PRO B CA 1
ATOM 2296 C C . PRO B 2 22 ? 272.560 228.210 341.681 1.00 169.66 22 PRO B C 1
ATOM 2297 O O . PRO B 2 22 ? 271.737 229.070 342.017 1.00 169.66 22 PRO B O 1
ATOM 2301 N N . LYS B 2 23 ? 272.309 227.328 340.715 1.00 170.39 23 LYS B N 1
ATOM 2302 C CA . LYS B 2 23 ? 270.989 227.162 340.125 1.00 170.39 23 LYS B CA 1
ATOM 2303 C C . LYS B 2 23 ? 270.049 226.337 340.998 1.00 170.39 23 LYS B C 1
ATOM 2304 O O . LYS B 2 23 ? 268.934 226.036 340.557 1.00 170.39 23 LYS B O 1
ATOM 2310 N N . ASN B 2 24 ? 270.488 225.956 342.204 1.00 217.75 24 ASN B N 1
ATOM 2311 C CA . ASN B 2 24 ? 269.721 225.238 343.220 1.00 217.75 24 ASN B CA 1
ATOM 2312 C C . ASN B 2 24 ? 269.244 223.867 342.753 1.00 217.75 24 ASN B C 1
ATOM 2313 O O . ASN B 2 24 ? 268.088 223.501 342.981 1.00 217.75 24 ASN B O 1
ATOM 2318 N N . ASP B 2 25 ? 270.110 223.106 342.090 1.00 222.86 25 ASP B N 1
ATOM 2319 C CA . ASP B 2 25 ? 269.858 221.711 341.759 1.00 222.86 25 ASP B CA 1
ATOM 2320 C C . ASP B 2 25 ? 271.078 220.873 342.112 1.00 222.86 25 ASP B C 1
ATOM 2321 O O . ASP B 2 25 ? 272.114 221.397 342.528 1.00 222.86 25 ASP B O 1
ATOM 2326 N N . VAL B 2 26 ? 270.951 219.563 341.937 1.00 203.66 26 VAL B N 1
ATOM 2327 C CA . VAL B 2 26 ? 272.047 218.651 342.243 1.00 203.66 26 VAL B CA 1
ATOM 2328 C C . VAL B 2 26 ? 272.943 218.507 341.014 1.00 203.66 26 VAL B C 1
ATOM 2329 O O . VAL B 2 26 ? 272.465 218.439 339.876 1.00 203.66 26 VAL B O 1
ATOM 2333 N N . ASP B 2 27 ? 274.254 218.567 341.235 1.00 229.23 27 ASP B N 1
ATOM 2334 C CA . ASP B 2 27 ? 275.247 218.294 340.205 1.00 229.23 27 ASP B CA 1
ATOM 2335 C C . ASP B 2 27 ? 276.241 217.277 340.745 1.00 229.23 27 ASP B C 1
ATOM 2336 O O . ASP B 2 27 ? 276.694 217.389 341.889 1.00 229.23 27 ASP B O 1
ATOM 2341 N N . VAL B 2 28 ? 276.575 216.293 339.924 1.00 207.20 28 VAL B N 1
ATOM 2342 C CA . VAL B 2 28 ? 277.436 215.197 340.339 1.00 207.20 28 VAL B CA 1
ATOM 2343 C C . VAL B 2 28 ? 278.871 215.597 340.038 1.00 207.20 28 VAL B C 1
ATOM 2344 O O . VAL B 2 28 ? 279.195 215.956 338.901 1.00 207.20 28 VAL B O 1
ATOM 2348 N N . ILE B 2 29 ? 279.732 215.544 341.046 1.00 191.78 29 ILE B N 1
ATOM 2349 C CA . ILE B 2 29 ? 281.136 215.873 340.838 1.00 191.78 29 ILE B CA 1
ATOM 2350 C C . ILE B 2 29 ? 281.876 214.628 340.374 1.00 191.78 29 ILE B C 1
ATOM 2351 O O . ILE B 2 29 ? 281.869 213.595 341.052 1.00 191.78 29 ILE B O 1
ATOM 2356 N N . ALA B 2 30 ? 282.511 214.723 339.209 1.00 190.37 30 ALA B N 1
ATOM 2357 C CA . ALA B 2 30 ? 283.263 213.607 338.657 1.00 190.37 30 ALA B CA 1
ATOM 2358 C C . ALA B 2 30 ? 284.734 213.717 339.030 1.00 190.37 30 ALA B C 1
ATOM 2359 O O . ALA B 2 30 ? 285.211 214.781 339.436 1.00 190.37 30 ALA B O 1
ATOM 2361 N N . ASN B 2 31 ? 285.455 212.608 338.884 1.00 209.75 31 ASN B N 1
ATOM 2362 C CA . ASN B 2 31 ? 286.883 212.559 339.166 1.00 209.75 31 ASN B CA 1
ATOM 2363 C C . ASN B 2 31 ? 287.659 213.162 337.997 1.00 209.75 31 ASN B C 1
ATOM 2364 O O . ASN B 2 31 ? 287.054 213.476 336.964 1.00 209.75 31 ASN B O 1
ATOM 2369 N N . PRO B 2 32 ? 288.977 213.364 338.114 1.00 206.52 32 PRO B N 1
ATOM 2370 C CA . PRO B 2 32 ? 289.771 213.685 336.914 1.00 206.52 32 PRO B CA 1
ATOM 2371 C C . PRO B 2 32 ? 289.765 212.604 335.838 1.00 206.52 32 PRO B C 1
ATOM 2372 O O . PRO B 2 32 ? 290.063 212.915 334.679 1.00 206.52 32 PRO B O 1
ATOM 2376 N N . ASP B 2 33 ? 289.441 211.357 336.171 1.00 225.66 33 ASP B N 1
ATOM 2377 C CA . ASP B 2 33 ? 289.371 210.293 335.179 1.00 225.66 33 ASP B CA 1
ATOM 2378 C C . ASP B 2 33 ? 288.002 210.179 334.517 1.00 225.66 33 ASP B C 1
ATOM 2379 O O . ASP B 2 33 ? 287.811 209.292 333.680 1.00 225.66 33 ASP B O 1
ATOM 2384 N N . GLY B 2 34 ? 287.047 211.039 334.871 1.00 226.09 34 GLY B N 1
ATOM 2385 C CA . GLY B 2 34 ? 285.774 211.089 334.177 1.00 226.09 34 GLY B CA 1
ATOM 2386 C C . GLY B 2 34 ? 284.721 210.107 334.642 1.00 226.09 34 GLY B C 1
ATOM 2387 O O . GLY B 2 34 ? 283.679 209.993 333.988 1.00 226.09 34 GLY B O 1
ATOM 2388 N N . GLU B 2 35 ? 284.948 209.390 335.741 1.00 205.93 35 GLU B N 1
ATOM 2389 C CA . GLU B 2 35 ? 283.977 208.424 336.241 1.00 205.93 35 GLU B CA 1
ATOM 2390 C C . GLU B 2 35 ? 283.323 208.986 337.499 1.00 205.93 35 GLU B C 1
ATOM 2391 O O . GLU B 2 35 ? 284.013 209.430 338.422 1.00 205.93 35 GLU B O 1
ATOM 2397 N N . ARG B 2 36 ? 281.992 208.955 337.536 1.00 184.85 36 ARG B N 1
ATOM 2398 C CA . ARG B 2 36 ? 281.247 209.612 338.605 1.00 184.85 36 ARG B CA 1
ATOM 2399 C C . ARG B 2 36 ? 281.374 208.880 339.935 1.00 184.85 36 ARG B C 1
ATOM 2400 O O . ARG B 2 36 ? 281.724 209.496 340.946 1.00 184.85 36 ARG B O 1
ATOM 2408 N N . ALA B 2 37 ? 281.120 207.574 339.956 1.00 194.21 37 ALA B N 1
ATOM 2409 C CA . ALA B 2 37 ? 281.259 206.784 341.176 1.00 194.21 37 ALA B CA 1
ATOM 2410 C C . ALA B 2 37 ? 282.711 206.333 341.281 1.00 194.21 37 ALA B C 1
ATOM 2411 O O . ALA B 2 37 ? 283.146 205.367 340.653 1.00 194.21 37 ALA B O 1
ATOM 2413 N N . ILE B 2 38 ? 283.475 207.070 342.082 1.00 208.22 38 ILE B N 1
ATOM 2414 C CA . ILE B 2 38 ? 284.900 206.806 342.275 1.00 208.22 38 ILE B CA 1
ATOM 2415 C C . ILE B 2 38 ? 285.078 205.558 343.131 1.00 208.22 38 ILE B C 1
ATOM 2416 O O . ILE B 2 38 ? 284.552 205.503 344.251 1.00 208.22 38 ILE B O 1
ATOM 2421 N N . PRO B 2 39 ? 285.791 204.542 342.645 1.00 185.28 39 PRO B N 1
ATOM 2422 C CA . PRO B 2 39 ? 285.983 203.318 343.434 1.00 185.28 39 PRO B CA 1
ATOM 2423 C C . PRO B 2 39 ? 286.839 203.545 344.671 1.00 185.28 39 PRO B C 1
ATOM 2424 O O . PRO B 2 39 ? 287.703 204.422 344.701 1.00 185.28 39 PRO B O 1
ATOM 2428 N N . SER B 2 40 ? 286.583 202.733 345.697 1.00 182.33 40 SER B N 1
ATOM 2429 C CA . SER B 2 40 ? 287.268 202.832 346.984 1.00 182.33 40 SER B CA 1
ATOM 2430 C C . SER B 2 40 ? 288.462 201.879 347.007 1.00 182.33 40 SER B C 1
ATOM 2431 O O . SER B 2 40 ? 288.443 200.810 347.620 1.00 182.33 40 SER B O 1
ATOM 2434 N N . ALA B 2 41 ? 289.523 202.286 346.319 1.00 177.78 41 ALA B N 1
ATOM 2435 C CA . ALA B 2 41 ? 290.724 201.472 346.229 1.00 177.78 41 ALA B CA 1
ATOM 2436 C C . ALA B 2 41 ? 291.950 202.367 346.141 1.00 177.78 41 ALA B C 1
ATOM 2437 O O . ALA B 2 41 ? 291.909 203.427 345.510 1.00 177.78 41 ALA B O 1
ATOM 2439 N N . LEU B 2 42 ? 293.037 201.935 346.781 1.00 188.84 42 LEU B N 1
ATOM 2440 C CA . LEU B 2 42 ? 294.311 202.639 346.729 1.00 188.84 42 LEU B CA 1
ATOM 2441 C C . LEU B 2 42 ? 295.408 201.669 346.329 1.00 188.84 42 LEU B C 1
ATOM 2442 O O . LEU B 2 42 ? 295.543 200.594 346.920 1.00 188.84 42 LEU B O 1
ATOM 2447 N N . SER B 2 43 ? 296.202 202.062 345.339 1.00 196.10 43 SER B N 1
ATOM 2448 C CA . SER B 2 43 ? 297.334 201.267 344.896 1.00 196.10 43 SER B CA 1
ATOM 2449 C C . SER B 2 43 ? 298.587 202.129 344.881 1.00 196.10 43 SER B C 1
ATOM 2450 O O . SER B 2 43 ? 298.597 203.236 344.335 1.00 196.10 43 SER B O 1
ATOM 2453 N N . TYR B 2 44 ? 299.647 201.598 345.480 1.00 193.74 44 TYR B N 1
ATOM 2454 C CA . TYR B 2 44 ? 300.940 202.264 345.561 1.00 193.74 44 TYR B CA 1
ATOM 2455 C C . TYR B 2 44 ? 301.891 201.610 344.574 1.00 193.74 44 TYR B C 1
ATOM 2456 O O . TYR B 2 44 ? 302.132 200.401 344.649 1.00 193.74 44 TYR B O 1
ATOM 2465 N N . VAL B 2 45 ? 302.432 202.405 343.658 1.00 185.08 45 VAL B N 1
ATOM 2466 C CA . VAL B 2 45 ? 303.487 201.962 342.756 1.00 185.08 45 VAL B CA 1
ATOM 2467 C C . VAL B 2 45 ? 304.730 202.741 343.161 1.00 185.08 45 VAL B C 1
ATOM 2468 O O . VAL B 2 45 ? 304.951 203.867 342.696 1.00 185.08 45 VAL B O 1
ATOM 2472 N N . GLY B 2 46 ? 305.538 202.145 344.032 1.00 191.98 46 GLY B N 1
ATOM 2473 C CA . GLY B 2 46 ? 306.675 202.858 344.590 1.00 191.98 46 GLY B CA 1
ATOM 2474 C C . GLY B 2 46 ? 306.209 203.991 345.480 1.00 191.98 46 GLY B C 1
ATOM 2475 O O . GLY B 2 46 ? 305.417 203.799 346.408 1.00 191.98 46 GLY B O 1
ATOM 2476 N N . GLU B 2 47 ? 306.692 205.194 345.188 1.00 212.98 47 GLU B N 1
ATOM 2477 C CA . GLU B 2 47 ? 306.275 206.384 345.913 1.00 212.98 47 GLU B CA 1
ATOM 2478 C C . GLU B 2 47 ? 304.934 206.914 345.422 1.00 212.98 47 GLU B C 1
ATOM 2479 O O . GLU B 2 47 ? 304.227 207.574 346.192 1.00 212.98 47 GLU B O 1
ATOM 2485 N N . ASP B 2 48 ? 304.556 206.616 344.182 1.00 196.59 48 ASP B N 1
ATOM 2486 C CA . ASP B 2 48 ? 303.327 207.144 343.605 1.00 196.59 48 ASP B CA 1
ATOM 2487 C C . ASP B 2 48 ? 302.105 206.434 344.177 1.00 196.59 48 ASP B C 1
ATOM 2488 O O . ASP B 2 48 ? 302.172 205.268 344.577 1.00 196.59 48 ASP B O 1
ATOM 2493 N N . GLU B 2 49 ? 300.987 207.155 344.218 1.00 190.49 49 GLU B N 1
ATOM 2494 C CA . GLU B 2 49 ? 299.738 206.682 344.802 1.00 190.49 49 GLU B CA 1
ATOM 2495 C C . GLU B 2 49 ? 298.620 206.829 343.778 1.00 190.49 49 GLU B C 1
ATOM 2496 O O . GLU B 2 49 ? 298.509 207.871 343.122 1.00 190.49 49 GLU B O 1
ATOM 2502 N N . TYR B 2 50 ? 297.795 205.798 343.646 1.00 176.65 50 TYR B N 1
ATOM 2503 C CA . TYR B 2 50 ? 296.687 205.821 342.706 1.00 176.65 50 TYR B CA 1
ATOM 2504 C C . TYR B 2 50 ? 295.371 205.526 343.414 1.00 176.65 50 TYR B C 1
ATOM 2505 O O . TYR B 2 50 ? 295.331 204.833 344.433 1.00 176.65 50 TYR B O 1
ATOM 2514 N N . HIS B 2 51 ? 294.293 206.082 342.867 1.00 166.08 51 HIS B N 1
ATOM 2515 C CA . HIS B 2 51 ? 292.951 205.934 343.410 1.00 166.08 51 HIS B CA 1
ATOM 2516 C C . HIS B 2 51 ? 291.961 205.608 342.303 1.00 166.08 51 HIS B C 1
ATOM 2517 O O . HIS B 2 51 ? 292.206 205.852 341.119 1.00 166.08 51 HIS B O 1
ATOM 2524 N N . GLY B 2 52 ? 290.832 205.042 342.715 1.00 180.38 52 GLY B N 1
ATOM 2525 C CA . GLY B 2 52 ? 289.721 204.863 341.803 1.00 180.38 52 GLY B CA 1
ATOM 2526 C C . GLY B 2 52 ? 289.832 203.592 340.991 1.00 180.38 52 GLY B C 1
ATOM 2527 O O . GLY B 2 52 ? 290.394 202.583 341.433 1.00 180.38 52 GLY B O 1
ATOM 2528 N N . GLY B 2 53 ? 289.279 203.638 339.777 1.00 171.01 53 GLY B N 1
ATOM 2529 C CA . GLY B 2 53 ? 289.404 202.508 338.871 1.00 171.01 53 GLY B CA 1
ATOM 2530 C C . GLY B 2 53 ? 290.816 202.348 338.347 1.00 171.01 53 GLY B C 1
ATOM 2531 O O . GLY B 2 53 ? 291.200 201.270 337.885 1.00 171.01 53 GLY B O 1
ATOM 2532 N N . GLN B 2 54 ? 291.599 203.429 338.392 1.00 173.98 54 GLN B N 1
ATOM 2533 C CA . GLN B 2 54 ? 293.027 203.332 338.121 1.00 173.98 54 GLN B CA 1
ATOM 2534 C C . GLN B 2 54 ? 293.722 202.451 339.147 1.00 173.98 54 GLN B C 1
ATOM 2535 O O . GLN B 2 54 ? 294.567 201.626 338.790 1.00 173.98 54 GLN B O 1
ATOM 2541 N N . ALA B 2 55 ? 293.358 202.592 340.426 1.00 173.45 55 ALA B N 1
ATOM 2542 C CA . ALA B 2 55 ? 293.966 201.769 341.468 1.00 173.45 55 ALA B CA 1
ATOM 2543 C C . ALA B 2 55 ? 293.469 200.333 341.406 1.00 173.45 55 ALA B C 1
ATOM 2544 O O . ALA B 2 55 ? 294.144 199.416 341.886 1.00 173.45 55 ALA B O 1
ATOM 2546 N N . LEU B 2 56 ? 292.287 200.119 340.826 1.00 163.44 56 LEU B N 1
ATOM 2547 C CA . LEU B 2 56 ? 291.777 198.761 340.673 1.00 163.44 56 LEU B CA 1
ATOM 2548 C C . LEU B 2 56 ? 292.521 198.024 339.566 1.00 163.44 56 LEU B C 1
ATOM 2549 O O . LEU B 2 56 ? 292.512 196.789 339.515 1.00 163.44 56 LEU B O 1
ATOM 2554 N N . GLN B 2 57 ? 293.183 198.769 338.678 1.00 172.75 57 GLN B N 1
ATOM 2555 C CA . GLN B 2 57 ? 293.950 198.156 337.601 1.00 172.75 57 GLN B CA 1
ATOM 2556 C C . GLN B 2 57 ? 295.197 197.441 338.108 1.00 172.75 57 GLN B C 1
ATOM 2557 O O . GLN B 2 57 ? 295.583 196.421 337.530 1.00 172.75 57 GLN B O 1
ATOM 2563 N N . GLN B 2 58 ? 295.834 197.931 339.175 1.00 180.42 58 GLN B N 1
ATOM 2564 C CA . GLN B 2 58 ? 297.024 197.237 339.658 1.00 180.42 58 GLN B CA 1
ATOM 2565 C C . GLN B 2 58 ? 296.688 196.069 340.568 1.00 180.42 58 GLN B C 1
ATOM 2566 O O . GLN B 2 58 ? 297.610 195.425 341.075 1.00 180.42 58 GLN B O 1
ATOM 2572 N N . LEU B 2 59 ? 295.403 195.799 340.811 1.00 166.08 59 LEU B N 1
ATOM 2573 C CA . LEU B 2 59 ? 295.036 194.660 341.645 1.00 166.08 59 LEU B CA 1
ATOM 2574 C C . LEU B 2 59 ? 295.403 193.343 340.977 1.00 166.08 59 LEU B C 1
ATOM 2575 O O . LEU B 2 59 ? 295.758 192.378 341.662 1.00 166.08 59 LEU B O 1
ATOM 2580 N N . ILE B 2 60 ? 295.329 193.284 339.649 1.00 174.49 60 ILE B N 1
ATOM 2581 C CA . ILE B 2 60 ? 295.724 192.068 338.951 1.00 174.49 60 ILE B CA 1
ATOM 2582 C C . ILE B 2 60 ? 297.242 191.936 338.906 1.00 174.49 60 ILE B C 1
ATOM 2583 O O . ILE B 2 60 ? 297.776 190.822 338.862 1.00 174.49 60 ILE B O 1
ATOM 2588 N N . ARG B 2 61 ? 297.963 193.057 338.929 1.00 183.93 61 ARG B N 1
ATOM 2589 C CA . ARG B 2 61 ? 299.411 193.045 338.772 1.00 183.93 61 ARG B CA 1
ATOM 2590 C C . ARG B 2 61 ? 300.170 193.160 340.083 1.00 183.93 61 ARG B C 1
ATOM 2591 O O . ARG B 2 61 ? 301.139 192.427 340.286 1.00 183.93 61 ARG B O 1
ATOM 2599 N N . ASN B 2 62 ? 299.744 194.041 340.977 1.00 180.85 62 ASN B N 1
ATOM 2600 C CA . ASN B 2 62 ? 300.398 194.199 342.268 1.00 180.85 62 ASN B CA 1
ATOM 2601 C C . ASN B 2 62 ? 299.356 194.049 343.368 1.00 180.85 62 ASN B C 1
ATOM 2602 O O . ASN B 2 62 ? 298.930 195.048 343.962 1.00 180.85 62 ASN B O 1
ATOM 2607 N N . PRO B 2 63 ? 298.917 192.822 343.662 1.00 183.02 63 PRO B N 1
ATOM 2608 C CA . PRO B 2 63 ? 297.805 192.660 344.610 1.00 183.02 63 PRO B CA 1
ATOM 2609 C C . PRO B 2 63 ? 298.211 192.865 346.055 1.00 183.02 63 PRO B C 1
ATOM 2610 O O . PRO B 2 63 ? 297.357 193.178 346.893 1.00 183.02 63 PRO B O 1
ATOM 2614 N N . LYS B 2 64 ? 299.495 192.698 346.375 1.00 182.64 64 LYS B N 1
ATOM 2615 C CA . LYS B 2 64 ? 299.935 192.837 347.757 1.00 182.64 64 LYS B CA 1
ATOM 2616 C C . LYS B 2 64 ? 299.987 194.291 348.202 1.00 182.64 64 LYS B C 1
ATOM 2617 O O . LYS B 2 64 ? 300.019 194.559 349.407 1.00 182.64 64 LYS B O 1
ATOM 2623 N N . ASN B 2 65 ? 299.990 195.233 347.261 1.00 194.21 65 ASN B N 1
ATOM 2624 C CA . ASN B 2 65 ? 300.034 196.650 347.585 1.00 194.21 65 ASN B CA 1
ATOM 2625 C C . ASN B 2 65 ? 298.849 197.368 346.933 1.00 194.21 65 ASN B C 1
ATOM 2626 O O . ASN B 2 65 ? 299.004 198.422 346.308 1.00 194.21 65 ASN B O 1
ATOM 2631 N N . THR B 2 66 ? 297.672 196.757 347.004 1.00 200.33 66 THR B N 1
ATOM 2632 C CA . THR B 2 66 ? 296.420 197.352 346.551 1.00 200.33 66 THR B CA 1
ATOM 2633 C C . THR B 2 66 ? 295.362 196.996 347.586 1.00 200.33 66 THR B C 1
ATOM 2634 O O . THR B 2 66 ? 295.162 195.817 347.895 1.00 200.33 66 THR B O 1
ATOM 2638 N N . ILE B 2 67 ? 294.693 198.006 348.122 1.00 189.21 67 ILE B N 1
ATOM 2639 C CA . ILE B 2 67 ? 293.762 197.817 349.226 1.00 189.21 67 ILE B CA 1
ATOM 2640 C C . ILE B 2 67 ? 292.340 198.039 348.730 1.00 189.21 67 ILE B C 1
ATOM 2641 O O . ILE B 2 67 ? 292.107 198.804 347.785 1.00 189.21 67 ILE B O 1
ATOM 2646 N N . ILE B 2 68 ? 291.387 197.343 349.348 1.00 199.63 68 ILE B N 1
ATOM 2647 C CA . ILE B 2 68 ? 290.007 197.305 348.884 1.00 199.63 68 ILE B CA 1
ATOM 2648 C C . ILE B 2 68 ? 289.129 196.931 350.075 1.00 199.63 68 ILE B C 1
ATOM 2649 O O . ILE B 2 68 ? 289.586 196.303 351.032 1.00 199.63 68 ILE B O 1
ATOM 2654 N N . ASN B 2 69 ? 287.874 197.400 350.033 1.00 210.63 69 ASN B N 1
ATOM 2655 C CA . ASN B 2 69 ? 286.809 197.018 350.968 1.00 210.63 69 ASN B CA 1
ATOM 2656 C C . ASN B 2 69 ? 287.148 197.386 352.409 1.00 210.63 69 ASN B C 1
ATOM 2657 O O . ASN B 2 69 ? 286.868 196.637 353.341 1.00 210.63 69 ASN B O 1
ATOM 2662 N N . PHE B 2 70 ? 287.752 198.555 352.596 1.00 180.05 70 PHE B N 1
ATOM 2663 C CA . PHE B 2 70 ? 288.211 198.985 353.910 1.00 180.05 70 PHE B CA 1
ATOM 2664 C C . PHE B 2 70 ? 287.153 199.726 354.721 1.00 180.05 70 PHE B C 1
ATOM 2665 O O . PHE B 2 70 ? 287.500 200.397 355.696 1.00 180.05 70 PHE B O 1
ATOM 2673 N N . ARG B 2 71 ? 285.882 199.630 354.339 1.00 180.31 71 ARG B N 1
ATOM 2674 C CA . ARG B 2 71 ? 284.821 200.282 355.097 1.00 180.31 71 ARG B CA 1
ATOM 2675 C C . ARG B 2 71 ? 284.423 199.469 356.320 1.00 180.31 71 ARG B C 1
ATOM 2676 O O . ARG B 2 71 ? 284.079 200.030 357.365 1.00 180.31 71 ARG B O 1
ATOM 2684 N N . ASP B 2 72 ? 284.438 198.144 356.207 1.00 202.23 72 ASP B N 1
ATOM 2685 C CA . ASP B 2 72 ? 283.934 197.344 357.314 1.00 202.23 72 ASP B CA 1
ATOM 2686 C C . ASP B 2 72 ? 284.966 197.110 358.409 1.00 202.23 72 ASP B C 1
ATOM 2687 O O . ASP B 2 72 ? 284.626 196.479 359.411 1.00 202.23 72 ASP B O 1
ATOM 2692 N N . PHE B 2 73 ? 286.213 197.550 358.230 1.00 223.93 73 PHE B N 1
ATOM 2693 C CA . PHE B 2 73 ? 287.236 197.421 359.262 1.00 223.93 73 PHE B CA 1
ATOM 2694 C C . PHE B 2 73 ? 287.448 198.680 360.087 1.00 223.93 73 PHE B C 1
ATOM 2695 O O . PHE B 2 73 ? 288.347 198.694 360.934 1.00 223.93 73 PHE B O 1
ATOM 2703 N N . ILE B 2 74 ? 286.670 199.737 359.864 1.00 201.40 74 ILE B N 1
ATOM 2704 C CA . ILE B 2 74 ? 286.917 200.977 360.583 1.00 201.40 74 ILE B CA 1
ATOM 2705 C C . ILE B 2 74 ? 286.206 200.936 361.932 1.00 201.40 74 ILE B C 1
ATOM 2706 O O . ILE B 2 74 ? 285.121 200.355 362.074 1.00 201.40 74 ILE B O 1
ATOM 2711 N N . GLY B 2 75 ? 286.863 201.487 362.955 1.00 215.82 75 GLY B N 1
ATOM 2712 C CA . GLY B 2 75 ? 286.291 201.630 364.282 1.00 215.82 75 GLY B CA 1
ATOM 2713 C C . GLY B 2 75 ? 286.194 200.374 365.124 1.00 215.82 75 GLY B C 1
ATOM 2714 O O . GLY B 2 75 ? 285.756 200.464 366.277 1.00 215.82 75 GLY B O 1
ATOM 2715 N N . LEU B 2 76 ? 286.576 199.218 364.604 1.00 234.43 76 LEU B N 1
ATOM 2716 C CA . LEU B 2 76 ? 286.447 198.043 365.453 1.00 234.43 76 LEU B CA 1
ATOM 2717 C C . LEU B 2 76 ? 287.727 197.217 365.386 1.00 234.43 76 LEU B C 1
ATOM 2718 O O . LEU B 2 76 ? 288.467 197.305 364.402 1.00 234.43 76 LEU B O 1
ATOM 2723 N N . PRO B 2 77 ? 288.061 196.450 366.429 1.00 244.23 77 PRO B N 1
ATOM 2724 C CA . PRO B 2 77 ? 289.311 195.680 366.406 1.00 244.23 77 PRO B CA 1
ATOM 2725 C C . PRO B 2 77 ? 289.305 194.550 365.388 1.00 244.23 77 PRO B C 1
ATOM 2726 O O . PRO B 2 77 ? 288.286 194.234 364.773 1.00 244.23 77 PRO B O 1
ATOM 2730 N N . PHE B 2 78 ? 290.486 193.957 365.203 1.00 286.62 78 PHE B N 1
ATOM 2731 C CA . PHE B 2 78 ? 290.705 193.029 364.097 1.00 286.62 78 PHE B CA 1
ATOM 2732 C C . PHE B 2 78 ? 289.971 191.708 364.303 1.00 286.62 78 PHE B C 1
ATOM 2733 O O . PHE B 2 78 ? 289.576 191.053 363.329 1.00 286.62 78 PHE B O 1
ATOM 2741 N N . ASP B 2 79 ? 289.787 191.295 365.562 1.00 295.76 79 ASP B N 1
ATOM 2742 C CA . ASP B 2 79 ? 289.168 190.012 365.887 1.00 295.76 79 ASP B CA 1
ATOM 2743 C C . ASP B 2 79 ? 287.698 189.936 365.497 1.00 295.76 79 ASP B C 1
ATOM 2744 O O . ASP B 2 79 ? 287.173 188.828 365.344 1.00 295.76 79 ASP B O 1
ATOM 2749 N N . LYS B 2 80 ? 287.028 191.072 365.347 1.00 313.47 80 LYS B N 1
ATOM 2750 C CA . LYS B 2 80 ? 285.663 191.117 364.852 1.00 313.47 80 LYS B CA 1
ATOM 2751 C C . LYS B 2 80 ? 285.589 191.315 363.343 1.00 313.47 80 LYS B C 1
ATOM 2752 O O . LYS B 2 80 ? 284.496 191.552 362.819 1.00 313.47 80 LYS B O 1
ATOM 2758 N N . CYS B 2 81 ? 286.713 191.236 362.635 1.00 328.79 81 CYS B N 1
ATOM 2759 C CA . CYS B 2 81 ? 286.757 191.504 361.202 1.00 328.79 81 CYS B CA 1
ATOM 2760 C C . CYS B 2 81 ? 287.174 190.253 360.440 1.00 328.79 81 CYS B C 1
ATOM 2761 O O . CYS B 2 81 ? 288.078 189.528 360.869 1.00 328.79 81 CYS B O 1
ATOM 2764 N N . ASP B 2 82 ? 286.515 190.008 359.307 1.00 292.32 82 ASP B N 1
ATOM 2765 C CA . ASP B 2 82 ? 286.849 188.891 358.424 1.00 292.32 82 ASP B CA 1
ATOM 2766 C C . ASP B 2 82 ? 287.973 189.330 357.489 1.00 292.32 82 ASP B C 1
ATOM 2767 O O . ASP B 2 82 ? 287.826 190.219 356.646 1.00 292.32 82 ASP B O 1
ATOM 2772 N N . VAL B 2 83 ? 289.127 188.678 357.649 1.00 274.00 83 VAL B N 1
ATOM 2773 C CA . VAL B 2 83 ? 290.307 188.985 356.850 1.00 274.00 83 VAL B CA 1
ATOM 2774 C C . VAL B 2 83 ? 290.201 188.454 355.425 1.00 274.00 83 VAL B C 1
ATOM 2775 O O . VAL B 2 83 ? 290.820 189.015 354.511 1.00 274.00 83 VAL B O 1
ATOM 2779 N N . SER B 2 84 ? 289.373 187.430 355.193 1.00 283.78 84 SER B N 1
ATOM 2780 C CA . SER B 2 84 ? 289.324 186.795 353.877 1.00 283.78 84 SER B CA 1
ATOM 2781 C C . SER B 2 84 ? 288.547 187.628 352.862 1.00 283.78 84 SER B C 1
ATOM 2782 O O . SER B 2 84 ? 288.551 187.305 351.669 1.00 283.78 84 SER B O 1
ATOM 2785 N N . LYS B 2 85 ? 287.860 188.683 353.312 1.00 279.47 85 LYS B N 1
ATOM 2786 C CA . LYS B 2 85 ? 287.210 189.601 352.384 1.00 279.47 85 LYS B CA 1
ATOM 2787 C C . LYS B 2 85 ? 288.213 190.397 351.562 1.00 279.47 85 LYS B C 1
ATOM 2788 O O . LYS B 2 85 ? 287.994 190.600 350.363 1.00 279.47 85 LYS B O 1
ATOM 2794 N N . CYS B 2 86 ? 289.303 190.852 352.174 1.00 259.83 86 CYS B N 1
ATOM 2795 C CA . CYS B 2 86 ? 290.391 191.488 351.448 1.00 259.83 86 CYS B CA 1
ATOM 2796 C C . CYS B 2 86 ? 291.539 190.520 351.189 1.00 259.83 86 CYS B C 1
ATOM 2797 O O . CYS B 2 86 ? 292.698 190.941 351.134 1.00 259.83 86 CYS B O 1
ATOM 2800 N N . ALA B 2 87 ? 291.245 189.225 351.044 1.00 252.67 87 ALA B N 1
ATOM 2801 C CA . ALA B 2 87 ? 292.294 188.259 350.742 1.00 252.67 87 ALA B CA 1
ATOM 2802 C C . ALA B 2 87 ? 292.796 188.394 349.312 1.00 252.67 87 ALA B C 1
ATOM 2803 O O . ALA B 2 87 ? 293.927 187.990 349.021 1.00 252.67 87 ALA B O 1
ATOM 2805 N N . ASN B 2 88 ? 291.985 188.952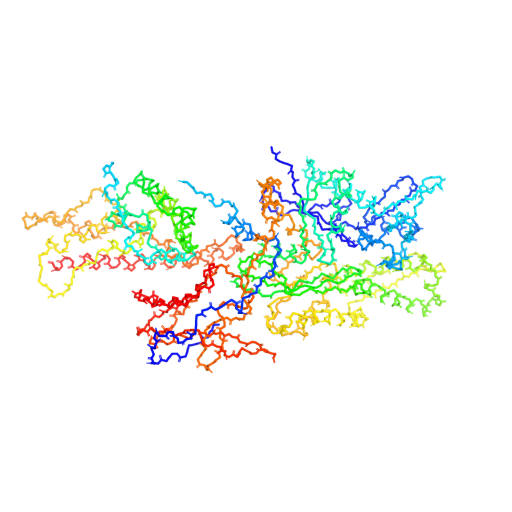 348.418 1.00 274.91 88 ASN B N 1
ATOM 2806 C CA . ASN B 2 88 ? 292.413 189.251 347.062 1.00 274.91 88 ASN B CA 1
ATOM 2807 C C . ASN B 2 88 ? 293.231 190.530 346.981 1.00 274.91 88 ASN B C 1
ATOM 2808 O O . ASN B 2 88 ? 294.074 190.657 346.088 1.00 274.91 88 ASN B O 1
ATOM 2813 N N . GLY B 2 89 ? 293.010 191.469 347.896 1.00 253.18 89 GLY B N 1
ATOM 2814 C CA . GLY B 2 89 ? 293.786 192.690 347.930 1.00 253.18 89 GLY B CA 1
ATOM 2815 C C . GLY B 2 89 ? 294.972 192.567 348.860 1.00 253.18 89 GLY B C 1
ATOM 2816 O O . GLY B 2 89 ? 295.553 191.486 348.989 1.00 253.18 89 GLY B O 1
ATOM 2817 N N . ALA B 2 90 ? 295.349 193.667 349.500 1.00 247.73 90 ALA B N 1
ATOM 2818 C CA . ALA B 2 90 ? 296.451 193.621 350.446 1.00 247.73 90 ALA B CA 1
ATOM 2819 C C . ALA B 2 90 ? 296.014 192.908 351.724 1.00 247.73 90 ALA B C 1
ATOM 2820 O O . ALA B 2 90 ? 294.837 192.977 352.099 1.00 247.73 90 ALA B O 1
ATOM 2822 N N . PRO B 2 91 ? 296.909 192.158 352.367 1.00 243.31 91 PRO B N 1
ATOM 2823 C CA . PRO B 2 91 ? 296.581 191.533 353.659 1.00 243.31 91 PRO B CA 1
ATOM 2824 C C . PRO B 2 91 ? 296.277 192.565 354.735 1.00 243.31 91 PRO B C 1
ATOM 2825 O O . PRO B 2 91 ? 296.888 193.635 354.788 1.00 243.31 91 PRO B O 1
ATOM 2829 N N . ALA B 2 92 ? 295.311 192.236 355.588 1.00 252.32 92 ALA B N 1
ATOM 2830 C CA . ALA B 2 92 ? 294.991 193.055 356.748 1.00 252.32 92 ALA B CA 1
ATOM 2831 C C . ALA B 2 92 ? 295.675 192.495 357.992 1.00 252.32 92 ALA B C 1
ATOM 2832 O O . ALA B 2 92 ? 295.452 191.338 358.360 1.00 252.32 92 ALA B O 1
ATOM 2834 N N . VAL B 2 93 ? 296.477 193.330 358.663 1.00 242.08 93 VAL B N 1
ATOM 2835 C CA . VAL B 2 93 ? 297.287 192.901 359.800 1.00 242.08 93 VAL B CA 1
ATOM 2836 C C . VAL B 2 93 ? 296.836 193.620 361.068 1.00 242.08 93 VAL B C 1
ATOM 2837 O O . VAL B 2 93 ? 295.903 194.426 361.062 1.00 242.08 93 VAL B O 1
ATOM 2841 N N . GLU B 2 94 ? 297.497 193.271 362.172 1.00 252.40 94 GLU B N 1
ATOM 2842 C CA . GLU B 2 94 ? 297.197 193.806 363.492 1.00 252.40 94 GLU B CA 1
ATOM 2843 C C . GLU B 2 94 ? 297.993 195.078 363.762 1.00 252.40 94 GLU B C 1
ATOM 2844 O O . GLU B 2 94 ? 299.188 195.011 364.061 1.00 252.40 94 GLU B O 1
ATOM 2850 N N . VAL B 2 95 ? 297.336 196.237 363.695 1.00 264.53 95 VAL B N 1
ATOM 2851 C CA . VAL B 2 95 ? 298.010 197.512 363.935 1.00 264.53 95 VAL B CA 1
ATOM 2852 C C . VAL B 2 95 ? 297.258 198.275 365.019 1.00 264.53 95 VAL B C 1
ATOM 2853 O O . VAL B 2 95 ? 296.130 198.733 364.791 1.00 264.53 95 VAL B O 1
ATOM 2857 N N . ASP B 2 96 ? 297.897 198.408 366.190 1.00 262.21 96 ASP B N 1
ATOM 2858 C CA . ASP B 2 96 ? 297.456 199.257 367.307 1.00 262.21 96 ASP B CA 1
ATOM 2859 C C . ASP B 2 96 ? 296.065 198.893 367.819 1.00 262.21 96 ASP B C 1
ATOM 2860 O O . ASP B 2 96 ? 295.293 199.751 368.250 1.00 262.21 96 ASP B O 1
ATOM 2865 N N . GLY B 2 97 ? 295.746 197.604 367.791 1.00 272.54 97 GLY B N 1
ATOM 2866 C CA . GLY B 2 97 ? 294.455 197.148 368.249 1.00 272.54 97 GLY B CA 1
ATOM 2867 C C . GLY B 2 97 ? 293.341 197.245 367.234 1.00 272.54 97 GLY B C 1
ATOM 2868 O O . GLY B 2 97 ? 292.263 196.697 367.478 1.00 272.54 97 GLY B O 1
ATOM 2869 N N . LYS B 2 98 ? 293.560 197.916 366.110 1.00 245.14 98 LYS B N 1
ATOM 2870 C CA . LYS B 2 98 ? 292.621 197.915 365.003 1.00 245.14 98 LYS B CA 1
ATOM 2871 C C . LYS B 2 98 ? 293.253 197.237 363.798 1.00 245.14 98 LYS B C 1
ATOM 2872 O O . LYS B 2 98 ? 294.317 196.619 363.880 1.00 245.14 98 LYS B O 1
ATOM 2878 N N . VAL B 2 99 ? 292.562 197.358 362.669 1.00 244.75 99 VAL B N 1
ATOM 2879 C CA . VAL B 2 99 ? 293.019 196.749 361.431 1.00 244.75 99 VAL B CA 1
ATOM 2880 C C . VAL B 2 99 ? 293.998 197.683 360.735 1.00 244.75 99 VAL B C 1
ATOM 2881 O O . VAL B 2 99 ? 293.745 198.884 360.596 1.00 244.75 99 VAL B O 1
ATOM 2885 N N . GLY B 2 100 ? 295.146 197.140 360.329 1.00 232.51 100 GLY B N 1
ATOM 2886 C CA . GLY B 2 100 ? 296.085 197.873 359.513 1.00 232.51 100 GLY B CA 1
ATOM 2887 C C . GLY B 2 100 ? 296.493 197.050 358.305 1.00 232.51 100 GLY B C 1
ATOM 2888 O O . GLY B 2 100 ? 296.139 195.875 358.180 1.00 232.51 100 GLY B O 1
ATOM 2889 N N . PHE B 2 101 ? 297.241 197.690 357.410 1.00 236.59 101 PHE B N 1
ATOM 2890 C CA . PHE B 2 101 ? 297.631 197.068 356.153 1.00 236.59 101 PHE B CA 1
ATOM 2891 C C . PHE B 2 101 ? 299.127 197.241 355.923 1.00 236.59 101 PHE B C 1
ATOM 2892 O O . PHE B 2 101 ? 299.711 198.259 356.309 1.00 236.59 101 PHE B O 1
ATOM 2900 N N . VAL B 2 102 ? 299.738 196.239 355.297 1.00 204.13 102 VAL B N 1
ATOM 2901 C CA . VAL B 2 102 ? 301.156 196.268 354.952 1.00 204.13 102 VAL B CA 1
ATOM 2902 C C . VAL B 2 102 ? 301.304 196.733 353.510 1.00 204.13 102 VAL B C 1
ATOM 2903 O O . VAL B 2 102 ? 300.810 196.080 352.585 1.00 204.13 102 VAL B O 1
ATOM 2907 N N . ILE B 2 103 ? 302.007 197.847 353.311 1.00 205.70 103 ILE B N 1
ATOM 2908 C CA . ILE B 2 103 ? 302.248 198.377 351.978 1.00 205.70 103 ILE B CA 1
ATOM 2909 C C . ILE B 2 103 ? 303.737 198.300 351.679 1.00 205.70 103 ILE B C 1
ATOM 2910 O O . ILE B 2 103 ? 304.562 198.041 352.557 1.00 205.70 103 ILE B O 1
ATOM 2915 N N . SER B 2 104 ? 304.071 198.519 350.412 1.00 202.03 104 SER B N 1
ATOM 2916 C CA . SER B 2 104 ? 305.451 198.627 349.967 1.00 202.03 104 SER B CA 1
ATOM 2917 C C . SER B 2 104 ? 305.612 199.904 349.156 1.00 202.03 104 SER B C 1
ATOM 2918 O O . SER B 2 104 ? 304.964 200.071 348.118 1.00 202.03 104 SER B O 1
ATOM 2921 N N . ARG B 2 105 ? 306.464 200.803 349.636 1.00 206.24 105 ARG B N 1
ATOM 2922 C CA . ARG B 2 105 ? 306.761 202.043 348.937 1.00 206.24 105 ARG B CA 1
ATOM 2923 C C . ARG B 2 105 ? 307.975 201.835 348.032 1.00 206.24 105 ARG B C 1
ATOM 2924 O O . ARG B 2 105 ? 308.380 200.704 347.750 1.00 206.24 105 ARG B O 1
ATOM 2932 N N . GLY B 2 106 ? 308.553 202.935 347.551 1.00 210.80 106 GLY B N 1
ATOM 2933 C CA . GLY B 2 106 ? 309.733 202.890 346.708 1.00 210.80 106 GLY B CA 1
ATOM 2934 C C . GLY B 2 106 ? 310.957 202.336 347.407 1.00 210.80 106 GLY B C 1
ATOM 2935 O O . GLY B 2 106 ? 311.069 202.433 348.632 1.00 210.80 106 GLY B O 1
ATOM 2936 N N . GLU B 2 107 ? 311.858 201.727 346.631 1.00 222.64 107 GLU B N 1
ATOM 2937 C CA . GLU B 2 107 ? 313.076 201.047 347.075 1.00 222.64 107 GLU B CA 1
ATOM 2938 C C . GLU B 2 107 ? 312.806 199.906 348.051 1.00 222.64 107 GLU B C 1
ATOM 2939 O O . GLU B 2 107 ? 313.687 199.558 348.848 1.00 222.64 107 GLU B O 1
ATOM 2945 N N . GLY B 2 108 ? 311.615 199.312 348.012 1.00 217.87 108 GLY B N 1
ATOM 2946 C CA . GLY B 2 108 ? 311.312 198.147 348.816 1.00 217.87 108 GLY B CA 1
ATOM 2947 C C . GLY B 2 108 ? 311.117 198.397 350.293 1.00 217.87 108 GLY B C 1
ATOM 2948 O O . GLY B 2 108 ? 311.070 197.430 351.062 1.00 217.87 108 GLY B O 1
ATOM 2949 N N . LYS B 2 109 ? 311.006 199.652 350.723 1.00 209.04 109 LYS B N 1
ATOM 2950 C CA . LYS B 2 109 ? 310.829 199.935 352.141 1.00 209.04 109 LYS B CA 1
ATOM 2951 C C . LYS B 2 109 ? 309.388 199.642 352.545 1.00 209.04 109 LYS B C 1
ATOM 2952 O O . LYS B 2 109 ? 308.458 199.824 351.751 1.00 209.04 109 LYS B O 1
ATOM 2958 N N . GLU B 2 110 ? 309.210 199.145 353.764 1.00 245.49 110 GLU B N 1
ATOM 2959 C CA . GLU B 2 110 ? 307.883 198.776 354.234 1.00 245.49 110 GLU B CA 1
ATOM 2960 C C . GLU B 2 110 ? 307.327 199.860 355.148 1.00 245.49 110 GLU B C 1
ATOM 2961 O O . GLU B 2 110 ? 307.972 200.260 356.122 1.00 245.49 110 GLU B O 1
ATOM 2967 N N . GLU B 2 111 ? 306.127 200.332 354.830 1.00 235.63 111 GLU B N 1
ATOM 2968 C CA . GLU B 2 111 ? 305.384 201.257 355.671 1.00 235.63 111 GLU B CA 1
ATOM 2969 C C . GLU B 2 111 ? 304.143 200.559 356.203 1.00 235.63 111 GLU B C 1
ATOM 2970 O O . GLU B 2 111 ? 303.499 199.785 355.489 1.00 235.63 111 GLU B O 1
ATOM 2976 N N . LYS B 2 112 ? 303.822 200.819 357.461 1.00 238.11 112 LYS B N 1
ATOM 2977 C CA . LYS B 2 112 ? 302.700 200.176 358.126 1.00 238.11 112 LYS B CA 1
ATOM 2978 C C . LYS B 2 112 ? 301.590 201.205 358.300 1.00 238.11 112 LYS B C 1
ATOM 2979 O O . LYS B 2 112 ? 301.722 202.132 359.106 1.00 238.11 112 LYS B O 1
ATOM 2985 N N . LEU B 2 113 ? 300.506 201.043 357.548 1.00 177.19 113 LEU B N 1
ATOM 2986 C CA . LEU B 2 113 ? 299.449 202.043 357.482 1.00 177.19 113 LEU B CA 1
ATOM 2987 C C . LEU B 2 113 ? 298.218 201.580 358.246 1.00 177.19 113 LEU B C 1
ATOM 2988 O O . LEU B 2 113 ? 297.764 200.443 358.079 1.00 177.19 113 LEU B O 1
ATOM 2993 N N . THR B 2 114 ? 297.685 202.467 359.080 1.00 183.16 114 THR B N 1
ATOM 2994 C CA . THR B 2 114 ? 296.434 202.203 359.771 1.00 183.16 114 THR B CA 1
ATOM 2995 C C . THR B 2 114 ? 295.267 202.362 358.807 1.00 183.16 114 THR B C 1
ATOM 2996 O O . THR B 2 114 ? 295.377 203.028 357.776 1.00 183.16 114 THR B O 1
ATOM 3000 N N . VAL B 2 115 ? 294.132 201.750 359.157 1.00 192.00 115 VAL B N 1
ATOM 3001 C CA . VAL B 2 115 ? 292.910 201.971 358.386 1.00 192.00 115 VAL B CA 1
ATOM 3002 C C . VAL B 2 115 ? 292.397 203.389 358.620 1.00 192.00 115 VAL B C 1
ATOM 3003 O O . VAL B 2 115 ? 291.703 203.967 357.774 1.00 192.00 115 VAL B O 1
ATOM 3007 N N . ASP B 2 116 ? 292.758 203.982 359.764 1.00 196.70 116 ASP B N 1
ATOM 3008 C CA . ASP B 2 116 ? 292.455 205.386 360.018 1.00 196.70 116 ASP B CA 1
ATOM 3009 C C . ASP B 2 116 ? 293.231 206.287 359.066 1.00 196.70 116 ASP B C 1
ATOM 3010 O O . ASP B 2 116 ? 292.742 207.350 358.667 1.00 196.70 116 ASP B O 1
ATOM 3015 N N . GLU B 2 117 ? 294.447 205.876 358.696 1.00 181.94 117 GLU B N 1
ATOM 3016 C CA . GLU B 2 117 ? 295.211 206.620 357.703 1.00 181.94 117 GLU B CA 1
ATOM 3017 C C . GLU B 2 117 ? 294.593 206.474 356.318 1.00 181.94 117 GLU B C 1
ATOM 3018 O O . GLU B 2 117 ? 294.653 207.407 355.510 1.00 181.94 117 GLU B O 1
ATOM 3024 N N . VAL B 2 118 ? 293.980 205.314 356.043 1.00 183.52 118 VAL B N 1
ATOM 3025 C CA . VAL B 2 118 ? 293.398 205.022 354.731 1.00 183.52 118 VAL B CA 1
ATOM 3026 C C . VAL B 2 118 ? 292.265 205.980 354.396 1.00 183.52 118 VAL B C 1
ATOM 3027 O O . VAL B 2 118 ? 292.230 206.559 353.303 1.00 183.52 118 VAL B O 1
ATOM 3031 N N . VAL B 2 119 ? 291.332 206.167 355.332 1.00 160.63 119 VAL B N 1
ATOM 3032 C CA . VAL B 2 119 ? 290.137 206.967 355.072 1.00 160.63 119 VAL B CA 1
ATOM 3033 C C . VAL B 2 119 ? 290.513 208.433 354.880 1.00 160.63 119 VAL B C 1
ATOM 3034 O O . VAL B 2 119 ? 289.935 209.139 354.041 1.00 160.63 119 VAL B O 1
ATOM 3038 N N . SER B 2 120 ? 291.527 208.890 355.620 1.00 196.76 120 SER B N 1
ATOM 3039 C CA . SER B 2 120 ? 291.980 210.275 355.526 1.00 196.76 120 SER B CA 1
ATOM 3040 C C . SER B 2 120 ? 292.571 210.581 354.156 1.00 196.76 120 SER B C 1
ATOM 3041 O O . SER B 2 120 ? 292.250 211.606 353.543 1.00 196.76 120 SER B O 1
ATOM 3044 N N . ARG B 2 121 ? 293.428 209.697 353.649 1.00 187.60 121 ARG B N 1
ATOM 3045 C CA . ARG B 2 121 ? 294.051 209.959 352.358 1.00 187.60 121 ARG B CA 1
ATOM 3046 C C . ARG B 2 121 ? 293.113 209.600 351.212 1.00 187.60 121 ARG B C 1
ATOM 3047 O O . ARG B 2 121 ? 293.296 210.062 350.080 1.00 187.60 121 ARG B O 1
ATOM 3055 N N . HIS B 2 122 ? 292.104 208.769 351.483 1.00 192.08 122 HIS B N 1
ATOM 3056 C CA . HIS B 2 122 ? 291.023 208.592 350.518 1.00 192.08 122 HIS B CA 1
ATOM 3057 C C . HIS B 2 122 ? 290.179 209.853 350.410 1.00 192.08 122 HIS B C 1
ATOM 3058 O O . HIS B 2 122 ? 289.801 210.272 349.311 1.00 192.08 122 HIS B O 1
ATOM 3065 N N . LEU B 2 123 ? 289.884 210.480 351.547 1.00 202.38 123 LEU B N 1
ATOM 3066 C CA . LEU B 2 123 ? 289.117 211.719 351.529 1.00 202.38 123 LEU B CA 1
ATOM 3067 C C . LEU B 2 123 ? 289.987 212.908 351.137 1.00 202.38 123 LEU B C 1
ATOM 3068 O O . LEU B 2 123 ? 289.474 214.015 350.941 1.00 202.38 123 LEU B O 1
ATOM 3073 N N . ASN B 2 124 ? 291.308 212.707 351.062 1.00 197.62 124 ASN B N 1
ATOM 3074 C CA . ASN B 2 124 ? 292.217 213.773 350.647 1.00 197.62 124 ASN B CA 1
ATOM 3075 C C . ASN B 2 124 ? 291.943 214.176 349.206 1.00 197.62 124 ASN B C 1
ATOM 3076 O O . ASN B 2 124 ? 291.935 215.368 348.879 1.00 197.62 124 ASN B O 1
ATOM 3081 N N . ARG B 2 125 ? 291.725 213.199 348.326 1.00 177.20 125 ARG B N 1
ATOM 3082 C CA . ARG B 2 125 ? 291.457 213.534 346.933 1.00 177.20 125 ARG B CA 1
ATOM 3083 C C . ARG B 2 125 ? 289.969 213.506 346.616 1.00 177.20 125 ARG B C 1
ATOM 3084 O O . ARG B 2 125 ? 289.553 213.974 345.549 1.00 177.20 125 ARG B O 1
ATOM 3092 N N . LEU B 2 126 ? 289.147 212.973 347.521 1.00 160.11 126 LEU B N 1
ATOM 3093 C CA . LEU B 2 126 ? 287.724 213.286 347.455 1.00 160.11 126 LEU B CA 1
ATOM 3094 C C . LEU B 2 126 ? 287.501 214.764 347.746 1.00 160.11 126 LEU B C 1
ATOM 3095 O O . LEU B 2 126 ? 286.597 215.393 347.185 1.00 160.11 126 LEU B O 1
ATOM 3100 N N . LYS B 2 127 ? 288.330 215.335 348.624 1.00 161.85 127 LYS B N 1
ATOM 3101 C CA . LYS B 2 127 ? 288.429 216.786 348.746 1.00 161.85 127 LYS B CA 1
ATOM 3102 C C . LYS B 2 127 ? 288.913 217.426 347.452 1.00 161.85 127 LYS B C 1
ATOM 3103 O O . LYS B 2 127 ? 288.347 218.426 346.995 1.00 161.85 127 LYS B O 1
ATOM 3109 N N . LEU B 2 128 ? 289.960 216.853 346.845 1.00 171.59 128 LEU B N 1
ATOM 3110 C CA . LEU B 2 128 ? 290.596 217.482 345.688 1.00 171.59 128 LEU B CA 1
ATOM 3111 C C . LEU B 2 128 ? 289.687 217.453 344.468 1.00 171.59 128 LEU B C 1
ATOM 3112 O O . LEU B 2 128 ? 289.612 218.435 343.723 1.00 171.59 128 LEU B O 1
ATOM 3117 N N . ALA B 2 129 ? 288.973 216.344 344.261 1.00 183.79 129 ALA B N 1
ATOM 3118 C CA . ALA B 2 129 ? 288.084 216.241 343.110 1.00 183.79 129 ALA B CA 1
ATOM 3119 C C . ALA B 2 129 ? 286.888 217.171 343.255 1.00 183.79 129 ALA B C 1
ATOM 3120 O O . ALA B 2 129 ? 286.381 217.703 342.260 1.00 183.79 129 ALA B O 1
ATOM 3122 N N . ALA B 2 130 ? 286.438 217.395 344.489 1.00 203.67 130 ALA B N 1
ATOM 3123 C CA . ALA B 2 130 ? 285.303 218.281 344.710 1.00 203.67 130 ALA B CA 1
ATOM 3124 C C . ALA B 2 130 ? 285.689 219.742 344.520 1.00 203.67 130 ALA B C 1
ATOM 3125 O O . ALA B 2 130 ? 284.942 220.511 343.904 1.00 203.67 130 ALA B O 1
ATOM 3127 N N . GLU B 2 131 ? 286.854 220.145 345.031 1.00 186.92 131 GLU B N 1
ATOM 3128 C CA . GLU B 2 131 ? 287.216 221.557 344.986 1.00 186.92 131 GLU B CA 1
ATOM 3129 C C . GLU B 2 131 ? 287.719 221.964 343.606 1.00 186.92 131 GLU B C 1
ATOM 3130 O O . GLU B 2 131 ? 287.716 223.152 343.265 1.00 186.92 131 GLU B O 1
ATOM 3136 N N . ASP B 2 132 ? 288.162 221.000 342.798 1.00 208.41 132 ASP B N 1
ATOM 3137 C CA . ASP B 2 132 ? 288.593 221.334 341.444 1.00 208.41 132 ASP B CA 1
ATOM 3138 C C . ASP B 2 132 ? 287.399 221.569 340.527 1.00 208.41 132 ASP B C 1
ATOM 3139 O O . ASP B 2 132 ? 287.434 222.450 339.661 1.00 208.41 132 ASP B O 1
ATOM 3144 N N . TYR B 2 133 ? 286.333 220.783 340.696 1.00 139.76 133 TYR B N 1
ATOM 3145 C CA . TYR B 2 133 ? 285.129 220.997 339.900 1.00 139.76 133 TYR B CA 1
ATOM 3146 C C . TYR B 2 133 ? 284.411 222.273 340.320 1.00 139.76 133 TYR B C 1
ATOM 3147 O O . TYR B 2 133 ? 284.006 223.076 339.471 1.00 139.76 133 TYR B O 1
ATOM 3156 N N . ILE B 2 134 ? 284.229 222.468 341.625 1.00 181.82 134 ILE B N 1
ATOM 3157 C CA . ILE B 2 134 ? 283.531 223.655 342.101 1.00 181.82 134 ILE B CA 1
ATOM 3158 C C . ILE B 2 134 ? 284.385 224.908 341.928 1.00 181.82 134 ILE B C 1
ATOM 3159 O O . ILE B 2 134 ? 283.889 225.941 341.462 1.00 181.82 134 ILE B O 1
ATOM 3164 N N . GLY B 2 135 ? 285.674 224.838 342.251 1.00 198.41 135 GLY B N 1
ATOM 3165 C CA . GLY B 2 135 ? 286.517 226.014 342.175 1.00 198.41 135 GLY B CA 1
ATOM 3166 C C . GLY B 2 135 ? 286.683 226.758 343.478 1.00 198.41 135 GLY B C 1
ATOM 3167 O O . GLY B 2 135 ? 287.150 227.900 343.472 1.00 198.41 135 GLY B O 1
ATOM 3168 N N . SER B 2 136 ? 286.309 226.145 344.598 1.00 204.78 136 SER B N 1
ATOM 3169 C CA . SER B 2 136 ? 286.486 226.750 345.907 1.00 204.78 136 SER B CA 1
ATOM 3170 C C . SER B 2 136 ? 286.736 225.643 346.919 1.00 204.78 136 SER B C 1
ATOM 3171 O O . SER B 2 136 ? 286.340 224.492 346.720 1.00 204.78 136 SER B O 1
ATOM 3174 N N . ALA B 2 137 ? 287.401 226.007 348.011 1.00 199.66 137 ALA B N 1
ATOM 3175 C CA . ALA B 2 137 ? 287.805 225.025 349.007 1.00 199.66 137 ALA B CA 1
ATOM 3176 C C . ALA B 2 137 ? 286.610 224.554 349.825 1.00 199.66 137 ALA B C 1
ATOM 3177 O O . ALA B 2 137 ? 285.691 225.323 350.115 1.00 199.66 137 ALA B O 1
ATOM 3179 N N . VAL B 2 138 ? 286.626 223.279 350.195 1.00 200.59 138 VAL B N 1
ATOM 3180 C CA . VAL B 2 138 ? 285.581 222.680 351.016 1.00 200.59 138 VAL B CA 1
ATOM 3181 C C . VAL B 2 138 ? 286.198 222.299 352.357 1.00 200.59 138 VAL B C 1
ATOM 3182 O O . VAL B 2 138 ? 287.393 221.984 352.438 1.00 200.59 138 VAL B O 1
ATOM 3186 N N . LYS B 2 139 ? 285.399 222.388 353.421 1.00 190.50 139 LYS B N 1
ATOM 3187 C CA . LYS B 2 139 ? 285.878 222.121 354.768 1.00 190.50 139 LYS B CA 1
ATOM 3188 C C . LYS B 2 139 ? 284.950 221.208 355.557 1.00 190.50 139 LYS B C 1
ATOM 3189 O O . LYS B 2 139 ? 285.406 220.537 356.490 1.00 190.50 139 LYS B O 1
ATOM 3195 N N . GLU B 2 140 ? 283.705 221.067 355.120 1.00 186.86 140 GLU B N 1
ATOM 3196 C CA . GLU B 2 140 ? 282.686 220.331 355.845 1.00 186.86 140 GLU B CA 1
ATOM 3197 C C . GLU B 2 140 ? 281.855 219.519 354.866 1.00 186.86 140 GLU B C 1
ATOM 3198 O O . GLU B 2 140 ? 281.765 219.858 353.682 1.00 186.86 140 GLU B O 1
ATOM 3204 N N . ALA B 2 141 ? 281.259 218.439 355.364 1.00 169.09 141 ALA B N 1
ATOM 3205 C CA . ALA B 2 141 ? 280.520 217.523 354.512 1.00 169.09 141 ALA B CA 1
ATOM 3206 C C . ALA B 2 141 ? 279.557 216.706 355.353 1.00 169.09 141 ALA B C 1
ATOM 3207 O O . ALA B 2 141 ? 279.771 216.509 356.551 1.00 169.09 141 ALA B O 1
ATOM 3209 N N . VAL B 2 142 ? 278.497 216.235 354.711 1.00 156.71 142 VAL B N 1
ATOM 3210 C CA . VAL B 2 142 ? 277.565 215.298 355.323 1.00 156.71 142 VAL B CA 1
ATOM 3211 C C . VAL B 2 142 ? 277.898 213.902 354.820 1.00 156.71 142 VAL B C 1
ATOM 3212 O O . VAL B 2 142 ? 277.896 213.652 353.609 1.00 156.71 142 VAL B O 1
ATOM 3216 N N . LEU B 2 143 ? 278.177 212.990 355.745 1.00 170.36 143 LEU B N 1
ATOM 3217 C CA . LEU B 2 143 ? 278.659 211.657 355.414 1.00 170.36 143 LEU B CA 1
ATOM 3218 C C . LEU B 2 143 ? 277.549 210.647 355.660 1.00 170.36 143 LEU B C 1
ATOM 3219 O O . LEU B 2 143 ? 276.974 210.604 356.752 1.00 170.36 143 LEU B O 1
ATOM 3224 N N . THR B 2 144 ? 277.258 209.834 354.648 1.00 177.27 144 THR B N 1
ATOM 3225 C CA . THR B 2 144 ? 276.227 208.816 354.769 1.00 177.27 144 THR B CA 1
ATOM 3226 C C . THR B 2 144 ? 276.846 207.470 355.111 1.00 177.27 144 THR B C 1
ATOM 3227 O O . THR B 2 144 ? 277.775 207.006 354.446 1.00 177.27 144 THR B O 1
ATOM 3231 N N . VAL B 2 145 ? 276.315 206.840 356.153 1.00 153.30 145 VAL B N 1
ATOM 3232 C CA . VAL B 2 145 ? 276.822 205.559 356.636 1.00 153.30 145 VAL B CA 1
ATOM 3233 C C . VAL B 2 145 ? 275.674 204.558 356.599 1.00 153.30 145 VAL B C 1
ATOM 3234 O O . VAL B 2 145 ? 274.508 204.968 356.540 1.00 153.30 145 VAL B O 1
ATOM 3238 N N . PRO B 2 146 ? 275.941 203.255 356.576 1.00 162.90 146 PRO B N 1
ATOM 3239 C CA . PRO B 2 146 ? 274.876 202.296 356.870 1.00 162.90 146 PRO B CA 1
ATOM 3240 C C . PRO B 2 146 ? 274.467 202.424 358.325 1.00 162.90 146 PRO B C 1
ATOM 3241 O O . PRO B 2 146 ? 275.238 202.881 359.171 1.00 162.90 146 PRO B O 1
ATOM 3245 N N . THR B 2 147 ? 273.235 202.011 358.618 1.00 184.63 147 THR B N 1
ATOM 3246 C CA . THR B 2 147 ? 272.701 202.210 359.958 1.00 184.63 147 THR B CA 1
ATOM 3247 C C . THR B 2 147 ? 273.293 201.254 360.989 1.00 184.63 147 THR B C 1
ATOM 3248 O O . THR B 2 147 ? 273.019 201.414 362.182 1.00 184.63 147 THR B O 1
ATOM 3252 N N . ASN B 2 148 ? 274.090 200.270 360.572 1.00 188.53 148 ASN B N 1
ATOM 3253 C CA . ASN B 2 148 ? 274.704 199.344 361.514 1.00 188.53 148 ASN B CA 1
ATOM 3254 C C . ASN B 2 148 ? 276.104 199.768 361.947 1.00 188.53 148 ASN B C 1
ATOM 3255 O O . ASN B 2 148 ? 276.749 199.032 362.700 1.00 188.53 148 ASN B O 1
ATOM 3260 N N . PHE B 2 149 ? 276.599 200.914 361.481 1.00 177.60 149 PHE B N 1
ATOM 3261 C CA . PHE B 2 149 ? 277.775 201.506 362.108 1.00 177.60 149 PHE B CA 1
ATOM 3262 C C . PHE B 2 149 ? 277.379 202.168 363.419 1.00 177.60 149 PHE B C 1
ATOM 3263 O O . PHE B 2 149 ? 276.461 202.992 363.460 1.00 177.60 149 PHE B O 1
ATOM 3271 N N . SER B 2 150 ? 278.081 201.815 364.490 1.00 183.95 150 SER B N 1
ATOM 3272 C CA . SER B 2 150 ? 277.789 202.397 365.788 1.00 183.95 150 SER B CA 1
ATOM 3273 C C . SER B 2 150 ? 278.469 203.755 365.931 1.00 183.95 150 SER B C 1
ATOM 3274 O O . SER B 2 150 ? 279.083 204.279 364.997 1.00 183.95 150 SER B O 1
ATOM 3277 N N . GLU B 2 151 ? 278.343 204.329 367.128 1.00 193.14 151 GLU B N 1
ATOM 3278 C CA . GLU B 2 151 ? 278.821 205.688 367.353 1.00 193.14 151 GLU B CA 1
ATOM 3279 C C . GLU B 2 151 ? 280.343 205.748 367.420 1.00 193.14 151 GLU B C 1
ATOM 3280 O O . GLU B 2 151 ? 280.938 206.768 367.050 1.00 193.14 151 GLU B O 1
ATOM 3286 N N . GLU B 2 152 ? 280.992 204.666 367.864 1.00 194.77 152 GLU B N 1
ATOM 3287 C CA . GLU B 2 152 ? 282.450 204.667 367.966 1.00 194.77 152 GLU B CA 1
ATOM 3288 C C . GLU B 2 152 ? 283.105 204.653 366.589 1.00 194.77 152 GLU B C 1
ATOM 3289 O O . GLU B 2 152 ? 284.248 205.099 366.434 1.00 194.77 152 GLU B O 1
ATOM 3295 N N . GLN B 2 153 ? 282.402 204.140 365.578 1.00 172.96 153 GLN B N 1
ATOM 3296 C CA . GLN B 2 153 ? 282.890 204.272 364.211 1.00 172.96 153 GLN B CA 1
ATOM 3297 C C . GLN B 2 153 ? 282.712 205.696 363.709 1.00 172.96 153 GLN B C 1
ATOM 3298 O O . GLN B 2 153 ? 283.581 206.229 363.011 1.00 172.96 153 GLN B O 1
ATOM 3304 N N . LYS B 2 154 ? 281.586 206.326 364.061 1.00 180.07 154 LYS B N 1
ATOM 3305 C CA . LYS B 2 154 ? 281.288 207.671 363.578 1.00 180.07 154 LYS B CA 1
ATOM 3306 C C . LYS B 2 154 ? 282.267 208.697 364.133 1.00 180.07 154 LYS B C 1
ATOM 3307 O O . LYS B 2 154 ? 282.622 209.662 363.445 1.00 180.07 154 LYS B O 1
ATOM 3313 N N . THR B 2 155 ? 282.714 208.506 365.375 1.00 180.36 155 THR B N 1
ATOM 3314 C CA . THR B 2 155 ? 283.756 209.366 365.923 1.00 180.36 155 THR B CA 1
ATOM 3315 C C . THR B 2 155 ? 285.086 209.121 365.225 1.00 180.36 155 THR B C 1
ATOM 3316 O O . THR B 2 155 ? 285.874 210.051 365.025 1.00 180.36 155 THR B O 1
ATOM 3320 N N . ALA B 2 156 ? 285.353 207.865 364.853 1.00 179.08 156 ALA B N 1
ATOM 3321 C CA . ALA B 2 156 ? 286.581 207.543 364.134 1.00 179.08 156 ALA B CA 1
ATOM 3322 C C . ALA B 2 156 ? 286.579 208.150 362.737 1.00 179.08 156 ALA B C 1
ATOM 3323 O O . ALA B 2 156 ? 287.614 208.626 362.260 1.00 179.08 156 ALA B O 1
ATOM 3325 N N . LEU B 2 157 ? 285.423 208.139 362.067 1.00 171.67 157 LEU B N 1
ATOM 3326 C CA . LEU B 2 157 ? 285.291 208.859 360.804 1.00 171.67 157 LEU B CA 1
ATOM 3327 C C . LEU B 2 157 ? 285.384 210.363 361.012 1.00 171.67 157 LEU B C 1
ATOM 3328 O O . LEU B 2 157 ? 285.908 211.082 360.155 1.00 171.67 157 LEU B O 1
ATOM 3333 N N . LYS B 2 158 ? 284.868 210.858 362.138 1.00 175.39 158 LYS B N 1
ATOM 3334 C CA . LYS B 2 158 ? 285.036 212.270 362.457 1.00 175.39 158 LYS B CA 1
ATOM 3335 C C . LYS B 2 158 ? 286.486 212.585 362.798 1.00 175.39 158 LYS B C 1
ATOM 3336 O O . LYS B 2 158 ? 286.985 213.669 362.476 1.00 175.39 158 LYS B O 1
ATOM 3342 N N . ALA B 2 159 ? 287.180 211.645 363.447 1.00 200.23 159 ALA B N 1
ATOM 3343 C CA . ALA B 2 159 ? 288.583 211.865 363.782 1.00 200.23 159 ALA B CA 1
ATOM 3344 C C . ALA B 2 159 ? 289.470 211.778 362.548 1.00 200.23 159 ALA B C 1
ATOM 3345 O O . ALA B 2 159 ? 290.368 212.608 362.366 1.00 200.23 159 ALA B O 1
ATOM 3347 N N . SER B 2 160 ? 289.235 210.779 361.691 1.00 203.11 160 SER B N 1
ATOM 3348 C CA . SER B 2 160 ? 290.100 210.580 360.531 1.00 203.11 160 SER B CA 1
ATOM 3349 C C . SER B 2 160 ? 289.895 211.672 359.490 1.00 203.11 160 SER B C 1
ATOM 3350 O O . SER B 2 160 ? 290.829 212.030 358.764 1.00 203.11 160 SER B O 1
ATOM 3353 N N . ALA B 2 161 ? 288.682 212.221 359.407 1.00 183.19 161 ALA B N 1
ATOM 3354 C CA . ALA B 2 161 ? 288.472 213.394 358.567 1.00 183.19 161 ALA B CA 1
ATOM 3355 C C . ALA B 2 161 ? 289.111 214.628 359.187 1.00 183.19 161 ALA B C 1
ATOM 3356 O O . ALA B 2 161 ? 289.486 215.566 358.475 1.00 183.19 161 ALA B O 1
ATOM 3358 N N . ALA B 2 162 ? 289.246 214.644 360.516 1.00 202.94 162 ALA B N 1
ATOM 3359 C CA . ALA B 2 162 ? 289.922 215.753 361.178 1.00 202.94 162 ALA B CA 1
ATOM 3360 C C . ALA B 2 162 ? 291.436 215.632 361.077 1.00 202.94 162 ALA B C 1
ATOM 3361 O O . ALA B 2 162 ? 292.150 216.601 361.358 1.00 202.94 162 ALA B O 1
ATOM 3363 N N . LYS B 2 163 ? 291.945 214.451 360.704 1.00 206.10 163 LYS B N 1
ATOM 3364 C CA . LYS B 2 163 ? 293.380 214.307 360.471 1.00 206.10 163 LYS B CA 1
ATOM 3365 C C . LYS B 2 163 ? 293.827 215.112 359.261 1.00 206.10 163 LYS B C 1
ATOM 3366 O O . LYS B 2 163 ? 294.965 215.591 359.217 1.00 206.10 163 LYS B O 1
ATOM 3372 N N . ILE B 2 164 ? 292.953 215.254 358.267 1.00 206.67 164 ILE B N 1
ATOM 3373 C CA . ILE B 2 164 ? 293.255 216.017 357.067 1.00 206.67 164 ILE B CA 1
ATOM 3374 C C . ILE B 2 164 ? 292.558 217.379 357.084 1.00 206.67 164 ILE B C 1
ATOM 3375 O O . ILE B 2 164 ? 292.984 218.309 356.389 1.00 206.67 164 ILE B O 1
ATOM 3380 N N . GLY B 2 165 ? 291.545 217.542 357.929 1.00 192.44 165 GLY B N 1
ATOM 3381 C CA . GLY B 2 165 ? 290.868 218.820 358.025 1.00 192.44 165 GLY B CA 1
ATOM 3382 C C . GLY B 2 165 ? 289.501 218.855 357.385 1.00 192.44 165 GLY B C 1
ATOM 3383 O O . GLY B 2 165 ? 289.153 219.844 356.738 1.00 192.44 165 GLY B O 1
ATOM 3384 N N . LEU B 2 166 ? 288.719 217.793 357.532 1.00 157.31 166 LEU B N 1
ATOM 3385 C CA . LEU B 2 166 ? 287.325 217.779 357.103 1.00 157.31 166 LEU B CA 1
ATOM 3386 C C . LEU B 2 166 ? 286.457 217.672 358.348 1.00 157.31 166 LEU B C 1
ATOM 3387 O O . LEU B 2 166 ? 286.736 216.863 359.240 1.00 157.31 166 LEU B O 1
ATOM 3392 N N . GLN B 2 167 ? 285.422 218.497 358.414 1.00 163.52 167 GLN B N 1
ATOM 3393 C CA . GLN B 2 167 ? 284.509 218.495 359.544 1.00 163.52 167 GLN B CA 1
ATOM 3394 C C . GLN B 2 167 ? 283.229 217.773 359.148 1.00 163.52 167 GLN B C 1
ATOM 3395 O O . GLN B 2 167 ? 282.405 218.323 358.412 1.00 163.52 167 GLN B O 1
ATOM 3401 N N . ILE B 2 168 ? 283.062 216.548 359.634 1.00 165.41 168 ILE B N 1
ATOM 3402 C CA . ILE B 2 168 ? 281.849 215.788 359.357 1.00 165.41 168 ILE B CA 1
ATOM 3403 C C . ILE B 2 168 ? 280.739 216.390 360.211 1.00 165.41 168 ILE B C 1
ATOM 3404 O O . ILE B 2 168 ? 280.655 216.138 361.415 1.00 165.41 168 ILE B O 1
ATOM 3409 N N . VAL B 2 169 ? 279.898 217.207 359.585 1.00 146.47 169 VAL B N 1
ATOM 3410 C CA . VAL B 2 169 ? 278.956 218.022 360.337 1.00 146.47 169 VAL B CA 1
ATOM 3411 C C . VAL B 2 169 ? 277.752 217.194 360.777 1.00 146.47 169 VAL B C 1
ATOM 3412 O O . VAL B 2 169 ? 277.118 217.493 361.795 1.00 146.47 169 VAL B O 1
ATOM 3416 N N . GLN B 2 170 ? 277.452 216.110 360.063 1.00 175.57 170 GLN B N 1
ATOM 3417 C CA . GLN B 2 170 ? 276.275 215.317 360.375 1.00 175.57 170 GLN B CA 1
ATOM 3418 C C . GLN B 2 170 ? 276.466 213.909 359.832 1.00 175.57 170 GLN B C 1
ATOM 3419 O O . GLN B 2 170 ? 277.136 213.704 358.817 1.00 175.57 170 GLN B O 1
ATOM 3425 N N . PHE B 2 171 ? 275.884 212.941 360.531 1.00 182.81 171 PHE B N 1
ATOM 3426 C CA . PHE B 2 171 ? 275.820 211.560 360.077 1.00 182.81 171 PHE B CA 1
ATOM 3427 C C . PHE B 2 171 ? 274.373 211.186 359.798 1.00 182.81 171 PHE B C 1
ATOM 3428 O O . PHE B 2 171 ? 273.501 211.383 360.651 1.00 182.81 171 PHE B O 1
ATOM 3436 N N . ILE B 2 172 ? 274.123 210.648 358.612 1.00 167.88 172 ILE B N 1
ATOM 3437 C CA . ILE B 2 172 ? 272.788 210.221 358.225 1.00 167.88 172 ILE B CA 1
ATOM 3438 C C . ILE B 2 172 ? 272.893 208.810 357.662 1.00 167.88 172 ILE B C 1
ATOM 3439 O O . ILE B 2 172 ? 273.934 208.407 357.131 1.00 167.88 172 ILE B O 1
ATOM 3444 N N . ASN B 2 173 ? 271.833 208.031 357.845 1.00 167.89 173 ASN B N 1
ATOM 3445 C CA . ASN B 2 173 ? 271.836 206.662 357.358 1.00 167.89 173 ASN B CA 1
ATOM 3446 C C . ASN B 2 173 ? 271.532 206.632 355.868 1.00 167.89 173 ASN B C 1
ATOM 3447 O O . ASN B 2 173 ? 270.738 207.432 355.366 1.00 167.89 173 ASN B O 1
ATOM 3452 N N . GLU B 2 174 ? 272.194 205.715 355.161 1.00 156.12 174 GLU B N 1
ATOM 3453 C CA . GLU B 2 174 ? 272.060 205.605 353.707 1.00 156.12 174 GLU B CA 1
ATOM 3454 C C . GLU B 2 174 ? 270.647 205.320 353.198 1.00 156.12 174 GLU B C 1
ATOM 3455 O O . GLU B 2 174 ? 270.279 205.901 352.165 1.00 156.12 174 GLU B O 1
ATOM 3461 N N . PRO B 2 175 ? 269.827 204.436 353.804 1.00 155.38 175 PRO B N 1
ATOM 3462 C CA . PRO B 2 175 ? 268.425 204.363 353.351 1.00 155.38 175 PRO B CA 1
ATOM 3463 C C . PRO B 2 175 ? 267.635 205.638 353.574 1.00 155.38 175 PRO B C 1
ATOM 3464 O O . PRO B 2 175 ? 266.733 205.937 352.782 1.00 155.38 175 PRO B O 1
ATOM 3468 N N . SER B 2 176 ? 267.943 206.401 354.622 1.00 159.25 176 SER B N 1
ATOM 3469 C CA . SER B 2 176 ? 267.295 207.695 354.794 1.00 159.25 176 SER B CA 1
ATOM 3470 C C . SER B 2 176 ? 267.863 208.721 353.825 1.00 159.25 176 SER B C 1
ATOM 3471 O O . SER B 2 176 ? 267.141 209.611 353.359 1.00 159.25 176 SER B O 1
ATOM 3474 N N . ALA B 2 177 ? 269.155 208.615 353.514 1.00 130.47 177 ALA B N 1
ATOM 3475 C CA . ALA B 2 177 ? 269.793 209.597 352.646 1.00 130.47 177 ALA B CA 1
ATOM 3476 C C . ALA B 2 177 ? 269.387 209.397 351.193 1.00 130.47 177 ALA B C 1
ATOM 3477 O O . ALA B 2 177 ? 269.165 210.369 350.465 1.00 130.47 177 ALA B O 1
ATOM 3479 N N . ALA B 2 178 ? 269.276 208.141 350.756 1.00 135.22 178 ALA B N 1
ATOM 3480 C CA . ALA B 2 178 ? 269.009 207.868 349.347 1.00 135.22 178 ALA B CA 1
ATOM 3481 C C . ALA B 2 178 ? 267.574 208.210 348.975 1.00 135.22 178 ALA B C 1
ATOM 3482 O O . ALA B 2 178 ? 267.291 208.579 347.830 1.00 135.22 178 ALA B O 1
ATOM 3484 N N . LEU B 2 179 ? 266.659 208.099 349.932 1.00 131.61 179 LEU B N 1
ATOM 3485 C CA . LEU B 2 179 ? 265.242 208.217 349.621 1.00 131.61 179 LEU B CA 1
ATOM 3486 C C . LEU B 2 179 ? 264.842 209.665 349.385 1.00 131.61 179 LEU B C 1
ATOM 3487 O O . LEU B 2 179 ? 263.866 209.934 348.675 1.00 131.61 179 LEU B O 1
ATOM 3492 N N . LEU B 2 180 ? 265.572 210.603 349.990 1.00 149.77 180 LEU B N 1
ATOM 3493 C CA . LEU B 2 180 ? 265.181 212.009 349.957 1.00 149.77 180 LEU B CA 1
ATOM 3494 C C . LEU B 2 180 ? 265.309 212.588 348.554 1.00 149.77 180 LEU B C 1
ATOM 3495 O O . LEU B 2 180 ? 264.474 213.391 348.121 1.00 149.77 180 LEU B O 1
ATOM 3500 N N . ALA B 2 181 ? 266.346 212.177 347.824 1.00 156.32 181 ALA B N 1
ATOM 3501 C CA . ALA B 2 181 ? 266.533 212.664 346.463 1.00 156.32 181 ALA B CA 1
ATOM 3502 C C . ALA B 2 181 ? 265.484 212.092 345.521 1.00 156.32 181 ALA B C 1
ATOM 3503 O O . ALA B 2 181 ? 265.059 212.763 344.573 1.00 156.32 181 ALA B O 1
ATOM 3505 N N . HIS B 2 182 ? 265.071 210.846 345.755 1.00 159.20 182 HIS B N 1
ATOM 3506 C CA . HIS B 2 182 ? 263.927 210.299 345.034 1.00 159.20 182 HIS B CA 1
ATOM 3507 C C . HIS B 2 182 ? 262.651 211.046 345.392 1.00 159.20 182 HIS B C 1
ATOM 3508 O O . HIS B 2 182 ? 261.794 211.283 344.534 1.00 159.20 182 HIS B O 1
ATOM 3515 N N . ALA B 2 183 ? 262.503 211.415 346.666 1.00 169.57 183 ALA B N 1
ATOM 3516 C CA . ALA B 2 183 ? 261.324 212.162 347.083 1.00 169.57 183 ALA B CA 1
ATOM 3517 C C . ALA B 2 183 ? 261.373 213.605 346.603 1.00 169.57 183 ALA B C 1
ATOM 3518 O O . ALA B 2 183 ? 260.323 214.212 346.373 1.00 169.57 183 ALA B O 1
ATOM 3520 N N . GLU B 2 184 ? 262.568 214.180 346.462 1.00 166.47 184 GLU B N 1
ATOM 3521 C CA . GLU B 2 184 ? 262.658 215.538 345.937 1.00 166.47 184 GLU B CA 1
ATOM 3522 C C . GLU B 2 184 ? 262.372 215.574 344.442 1.00 166.47 184 GLU B C 1
ATOM 3523 O O . GLU B 2 184 ? 261.620 216.434 343.968 1.00 166.47 184 GLU B O 1
ATOM 3529 N N . GLN B 2 185 ? 262.953 214.641 343.688 1.00 144.59 185 GLN B N 1
ATOM 3530 C CA . GLN B 2 185 ? 262.698 214.568 342.255 1.00 144.59 185 GLN B CA 1
ATOM 3531 C C . GLN B 2 185 ? 261.278 214.101 341.962 1.00 144.59 185 GLN B C 1
ATOM 3532 O O . GLN B 2 185 ? 260.607 214.660 341.088 1.00 144.59 185 GLN B O 1
ATOM 3538 N N . PHE B 2 186 ? 260.801 213.092 342.686 1.00 158.52 186 PHE B N 1
ATOM 3539 C CA . PHE B 2 186 ? 259.451 212.559 342.518 1.00 158.52 186 PHE B CA 1
ATOM 3540 C C . PHE B 2 186 ? 258.758 212.561 343.873 1.00 158.52 186 PHE B C 1
ATOM 3541 O O . PHE B 2 186 ? 258.867 211.594 344.638 1.00 158.52 186 PHE B O 1
ATOM 3549 N N . PRO B 2 187 ? 258.066 213.648 344.220 1.00 178.33 187 PRO B N 1
ATOM 3550 C CA . PRO B 2 187 ? 257.260 213.648 345.446 1.00 178.33 187 PRO B CA 1
ATOM 3551 C C . PRO B 2 187 ? 256.092 212.680 345.349 1.00 178.33 187 PRO B C 1
ATOM 3552 O O . PRO B 2 187 ? 255.540 212.444 344.273 1.00 178.33 187 PRO B O 1
ATOM 3556 N N . PHE B 2 188 ? 255.730 212.111 346.492 1.00 219.66 188 PHE B N 1
ATOM 3557 C CA . PHE B 2 188 ? 254.642 211.147 346.531 1.00 219.66 188 PHE B CA 1
ATOM 3558 C C . PHE B 2 188 ? 253.307 211.863 346.676 1.00 219.66 188 PHE B C 1
ATOM 3559 O O . PHE B 2 188 ? 253.159 212.773 347.497 1.00 219.66 188 PHE B O 1
ATOM 3567 N N . GLU B 2 189 ? 252.332 211.445 345.867 1.00 260.10 189 GLU B N 1
ATOM 3568 C CA . GLU B 2 189 ? 250.989 212.001 345.943 1.00 260.10 189 GLU B CA 1
ATOM 3569 C C . GLU B 2 189 ? 250.274 211.603 347.228 1.00 260.10 189 GLU B C 1
ATOM 3570 O O . GLU B 2 189 ? 249.377 212.325 347.674 1.00 260.10 189 GLU B O 1
ATOM 3576 N N . LYS B 2 190 ? 250.659 210.481 347.831 1.00 199.58 190 LYS B N 1
ATOM 3577 C CA . LYS B 2 190 ? 250.075 209.978 349.064 1.00 199.58 190 LYS B CA 1
ATOM 3578 C C . LYS B 2 190 ? 251.204 209.545 349.991 1.00 199.58 190 LYS B C 1
ATOM 3579 O O . LYS B 2 190 ? 252.314 209.246 349.548 1.00 199.58 190 LYS B O 1
ATOM 3585 N N . ASP B 2 191 ? 250.925 209.537 351.293 1.00 204.06 191 ASP B N 1
ATOM 3586 C CA . ASP B 2 191 ? 251.871 208.982 352.252 1.00 204.06 191 ASP B CA 1
ATOM 3587 C C . ASP B 2 191 ? 251.960 207.472 352.073 1.00 204.06 191 ASP B C 1
ATOM 3588 O O . ASP B 2 191 ? 250.947 206.769 352.127 1.00 204.06 191 ASP B O 1
ATOM 3593 N N . VAL B 2 192 ? 253.176 206.972 351.864 1.00 187.88 192 VAL B N 1
ATOM 3594 C CA . VAL B 2 192 ? 253.395 205.590 351.459 1.00 187.88 192 VAL B CA 1
ATOM 3595 C C . VAL B 2 192 ? 254.411 204.932 352.381 1.00 187.88 192 VAL B C 1
ATOM 3596 O O . VAL B 2 192 ? 255.079 205.593 353.181 1.00 187.88 192 VAL B O 1
ATOM 3600 N N . ASN B 2 193 ? 254.502 203.611 352.273 1.00 173.14 193 ASN B N 1
ATOM 3601 C CA . ASN B 2 193 ? 255.568 202.832 352.884 1.00 173.14 193 ASN B CA 1
ATOM 3602 C C . ASN B 2 193 ? 256.441 202.271 351.773 1.00 173.14 193 ASN B C 1
ATOM 3603 O O . ASN B 2 193 ? 255.927 201.694 350.810 1.00 173.14 193 ASN B O 1
ATOM 3608 N N . VAL B 2 194 ? 257.754 202.438 351.899 1.00 171.26 194 VAL B N 1
ATOM 3609 C CA . VAL B 2 194 ? 258.700 202.068 350.851 1.00 171.26 194 VAL B CA 1
ATOM 3610 C C . VAL B 2 194 ? 259.858 201.297 351.467 1.00 171.26 194 VAL B C 1
ATOM 3611 O O . VAL B 2 194 ? 260.105 201.392 352.674 1.00 171.26 194 VAL B O 1
ATOM 3615 N N . VAL B 2 195 ? 260.555 200.527 350.639 1.00 148.01 195 VAL B N 1
ATOM 3616 C CA . VAL B 2 195 ? 261.724 199.770 351.069 1.00 148.01 195 VAL B CA 1
ATOM 3617 C C . VAL B 2 195 ? 262.922 200.240 350.257 1.00 148.01 195 VAL B C 1
ATOM 3618 O O . VAL B 2 195 ? 262.899 200.196 349.023 1.00 148.01 195 VAL B O 1
ATOM 3622 N N . VAL B 2 196 ? 263.971 200.682 350.940 1.00 157.08 196 VAL B N 1
ATOM 3623 C CA . VAL B 2 196 ? 265.214 201.079 350.292 1.00 157.08 196 VAL B CA 1
ATOM 3624 C C . VAL B 2 196 ? 266.079 199.835 350.162 1.00 157.08 196 VAL B C 1
ATOM 3625 O O . VAL B 2 196 ? 266.333 199.141 351.150 1.00 157.08 196 VAL B O 1
ATOM 3629 N N . ALA B 2 197 ? 266.532 199.547 348.947 1.00 186.77 197 ALA B N 1
ATOM 3630 C CA . ALA B 2 197 ? 267.387 198.397 348.679 1.00 186.77 197 ALA B CA 1
ATOM 3631 C C . ALA B 2 197 ? 268.751 198.895 348.216 1.00 186.77 197 ALA B C 1
ATOM 3632 O O . ALA B 2 197 ? 268.870 199.494 347.143 1.00 186.77 197 ALA B O 1
ATOM 3634 N N . ASP B 2 198 ? 269.773 198.647 349.029 1.00 198.11 198 ASP B N 1
ATOM 3635 C CA . ASP B 2 198 ? 271.155 198.958 348.673 1.00 198.11 198 ASP B CA 1
ATOM 3636 C C . ASP B 2 198 ? 271.887 197.643 348.463 1.00 198.11 198 ASP B C 1
ATOM 3637 O O . ASP B 2 198 ? 272.272 196.972 349.422 1.00 198.11 198 ASP B O 1
ATOM 3642 N N . PHE B 2 199 ? 272.086 197.269 347.207 1.00 165.04 199 PHE B N 1
ATOM 3643 C CA . PHE B 2 199 ? 272.808 196.047 346.880 1.00 165.04 199 PHE B CA 1
ATOM 3644 C C . PHE B 2 199 ? 274.177 196.460 346.360 1.00 165.04 199 PHE B C 1
ATOM 3645 O O . PHE B 2 199 ? 274.340 196.811 345.193 1.00 165.04 199 PHE B O 1
ATOM 3653 N N . GLY B 2 200 ? 275.165 196.434 347.245 1.00 185.54 200 GLY B N 1
ATOM 3654 C CA . GLY B 2 200 ? 276.523 196.754 346.874 1.00 185.54 200 GLY B CA 1
ATOM 3655 C C . GLY B 2 200 ? 277.246 195.553 346.301 1.00 185.54 200 GLY B C 1
ATOM 3656 O O . GLY B 2 200 ? 276.679 194.479 346.089 1.00 185.54 200 GLY B O 1
ATOM 3657 N N . GLY B 2 201 ? 278.536 195.757 346.031 1.00 186.95 201 GLY B N 1
ATOM 3658 C CA . GLY B 2 201 ? 279.358 194.679 345.514 1.00 186.95 201 GLY B CA 1
ATOM 3659 C C . GLY B 2 201 ? 279.618 193.566 346.504 1.00 186.95 201 GLY B C 1
ATOM 3660 O O . GLY B 2 201 ? 279.561 192.388 346.138 1.00 186.95 201 GLY B O 1
ATOM 3661 N N . ILE B 2 202 ? 279.893 193.904 347.766 1.00 171.20 202 ILE B N 1
ATOM 3662 C CA . ILE B 2 202 ? 280.260 192.908 348.763 1.00 171.20 202 ILE B CA 1
ATOM 3663 C C . ILE B 2 202 ? 279.236 192.784 349.877 1.00 171.20 202 ILE B C 1
ATOM 3664 O O . ILE B 2 202 ? 279.307 191.836 350.660 1.00 171.20 202 ILE B O 1
ATOM 3669 N N . ARG B 2 203 ? 278.286 193.709 349.986 1.00 176.48 203 ARG B N 1
ATOM 3670 C CA . ARG B 2 203 ? 277.265 193.598 351.015 1.00 176.48 203 ARG B CA 1
ATOM 3671 C C . ARG B 2 203 ? 275.948 194.131 350.478 1.00 176.48 203 ARG B C 1
ATOM 3672 O O . ARG B 2 203 ? 275.912 194.953 349.559 1.00 176.48 203 ARG B O 1
ATOM 3680 N N . SER B 2 204 ? 274.859 193.642 351.063 1.00 171.23 204 SER B N 1
ATOM 3681 C CA . SER B 2 204 ? 273.513 194.028 350.672 1.00 171.23 204 SER B CA 1
ATOM 3682 C C . SER B 2 204 ? 272.808 194.655 351.863 1.00 171.23 204 SER B C 1
ATOM 3683 O O . SER B 2 204 ? 272.879 194.137 352.981 1.00 171.23 204 SER B O 1
ATOM 3686 N N . ASP B 2 205 ? 272.130 195.771 351.619 1.00 185.22 205 ASP B N 1
ATOM 3687 C CA . ASP B 2 205 ? 271.441 196.501 352.669 1.00 185.22 205 ASP B CA 1
ATOM 3688 C C . ASP B 2 205 ? 270.000 196.751 352.259 1.00 185.22 205 ASP B C 1
ATOM 3689 O O . ASP B 2 205 ? 269.734 197.264 351.170 1.00 185.22 205 ASP B O 1
ATOM 3694 N N . ALA B 2 206 ? 269.072 196.386 353.138 1.00 152.17 206 ALA B N 1
ATOM 3695 C CA . ALA B 2 206 ? 267.663 196.667 352.927 1.00 152.17 206 ALA B CA 1
ATOM 3696 C C . ALA B 2 206 ? 267.074 197.223 354.211 1.00 152.17 206 ALA B C 1
ATOM 3697 O O . ALA B 2 206 ? 267.354 196.731 355.307 1.00 152.17 206 ALA B O 1
ATOM 3699 N N . ALA B 2 207 ? 266.249 198.253 354.066 1.00 149.96 207 ALA B N 1
ATOM 3700 C CA . ALA B 2 207 ? 265.633 198.905 355.207 1.00 149.96 207 ALA B CA 1
ATOM 3701 C C . ALA B 2 207 ? 264.253 199.394 354.810 1.00 149.96 207 ALA B C 1
ATOM 3702 O O . ALA B 2 207 ? 264.041 199.819 353.671 1.00 149.96 207 ALA B O 1
ATOM 3704 N N . VAL B 2 208 ? 263.323 199.331 355.748 1.00 164.30 208 VAL B N 1
ATOM 3705 C CA . VAL B 2 208 ? 261.940 199.686 355.477 1.00 164.30 208 VAL B CA 1
ATOM 3706 C C . VAL B 2 208 ? 261.690 201.073 356.049 1.00 164.30 208 VAL B C 1
ATOM 3707 O O . VAL B 2 208 ? 261.937 201.318 357.235 1.00 164.30 208 VAL B O 1
ATOM 3711 N N . ILE B 2 209 ? 261.207 201.983 355.209 1.00 182.35 209 ILE B N 1
ATOM 3712 C CA . ILE B 2 209 ? 261.003 203.377 355.585 1.00 182.35 209 ILE B CA 1
ATOM 3713 C C . ILE B 2 209 ? 259.525 203.693 355.431 1.00 182.35 209 ILE B C 1
ATOM 3714 O O . ILE B 2 209 ? 258.937 203.434 354.374 1.00 182.35 209 ILE B O 1
ATOM 3719 N N . ALA B 2 210 ? 258.926 204.252 356.474 1.00 184.35 210 ALA B N 1
ATOM 3720 C CA . ALA B 2 210 ? 257.586 204.804 356.356 1.00 184.35 210 ALA B CA 1
ATOM 3721 C C . ALA B 2 210 ? 257.690 206.281 355.999 1.00 184.35 210 ALA B C 1
ATOM 3722 O O . ALA B 2 210 ? 258.302 207.061 356.737 1.00 184.35 210 ALA B O 1
ATOM 3724 N N . VAL B 2 211 ? 257.114 206.664 354.865 1.00 189.23 211 VAL B N 1
ATOM 3725 C CA . VAL B 2 211 ? 257.070 208.059 354.445 1.00 189.23 211 VAL B CA 1
ATOM 3726 C C . VAL B 2 211 ? 255.787 208.652 355.008 1.00 189.23 211 VAL B C 1
ATOM 3727 O O . VAL B 2 211 ? 254.692 208.417 354.483 1.00 189.23 211 VAL B O 1
ATOM 3731 N N . ARG B 2 212 ? 255.917 209.396 356.102 1.00 198.67 212 ARG B N 1
ATOM 3732 C CA . ARG B 2 212 ? 254.786 210.020 356.775 1.00 198.67 212 ARG B CA 1
ATOM 3733 C C . ARG B 2 212 ? 255.038 211.515 356.849 1.00 198.67 212 ARG B C 1
ATOM 3734 O O . ARG B 2 212 ? 255.925 211.947 357.590 1.00 198.67 212 ARG B O 1
ATOM 3742 N N . ASN B 2 213 ? 254.248 212.277 356.070 1.00 191.81 213 ASN B N 1
ATOM 3743 C CA . ASN B 2 213 ? 254.262 213.750 355.922 1.00 191.81 213 ASN B CA 1
ATOM 3744 C C . ASN B 2 213 ? 255.665 214.362 355.928 1.00 191.81 213 ASN B C 1
ATOM 3745 O O . ASN B 2 213 ? 255.927 215.377 356.574 1.00 191.81 213 ASN B O 1
ATOM 3750 N N . GLY B 2 214 ? 256.570 213.749 355.170 1.00 191.22 214 GLY B N 1
ATOM 3751 C CA . GLY B 2 214 ? 257.928 214.230 355.067 1.00 191.22 214 GLY B CA 1
ATOM 3752 C C . GLY B 2 214 ? 258.864 213.789 356.169 1.00 191.22 214 GLY B C 1
ATOM 3753 O O . GLY B 2 214 ? 259.998 214.282 356.225 1.00 191.22 214 GLY B O 1
ATOM 3754 N N . ILE B 2 215 ? 258.438 212.888 357.049 1.00 187.80 215 ILE B N 1
ATOM 3755 C CA . ILE B 2 215 ? 259.285 212.371 358.118 1.00 187.80 215 ILE B CA 1
ATOM 3756 C C . ILE B 2 215 ? 259.652 210.934 357.784 1.00 187.80 215 ILE B C 1
ATOM 3757 O O . ILE B 2 215 ? 258.772 210.105 357.521 1.00 187.80 215 ILE B O 1
ATOM 3762 N N . PHE B 2 216 ? 260.949 210.638 357.792 1.00 181.64 216 PHE B N 1
ATOM 3763 C CA . PHE B 2 216 ? 261.465 209.353 357.333 1.00 181.64 216 PHE B CA 1
ATOM 3764 C C . PHE B 2 216 ? 261.910 208.571 358.563 1.00 181.64 216 PHE B C 1
ATOM 3765 O O . PHE B 2 216 ? 262.772 209.034 359.317 1.00 181.64 216 PHE B O 1
ATOM 3773 N N . THR B 2 217 ? 261.329 207.391 358.765 1.00 184.55 217 THR B N 1
ATOM 3774 C CA . THR B 2 217 ? 261.514 206.634 359.999 1.00 184.55 217 THR B CA 1
ATOM 3775 C C . THR B 2 217 ? 261.860 205.180 359.701 1.00 184.55 217 THR B C 1
ATOM 3776 O O . THR B 2 217 ? 261.511 204.652 358.640 1.00 184.55 217 THR B O 1
ATOM 3780 N N . ILE B 2 218 ? 262.571 204.551 360.634 1.00 166.21 218 ILE B N 1
ATOM 3781 C CA . ILE B 2 218 ? 262.922 203.140 360.532 1.00 166.21 218 ILE B CA 1
ATOM 3782 C C . ILE B 2 218 ? 261.766 202.299 361.052 1.00 166.21 218 ILE B C 1
ATOM 3783 O O . ILE B 2 218 ? 261.266 202.526 362.160 1.00 166.21 218 ILE B O 1
ATOM 3788 N N . LEU B 2 219 ? 261.328 201.328 360.254 1.00 175.37 219 LEU B N 1
ATOM 3789 C CA . LEU B 2 219 ? 260.566 200.236 360.844 1.00 175.37 219 LEU B CA 1
ATOM 3790 C C . LEU B 2 219 ? 261.471 199.060 361.198 1.00 175.37 219 LEU B C 1
ATOM 3791 O O . LEU B 2 219 ? 261.534 198.665 362.367 1.00 175.37 219 LEU B O 1
ATOM 3796 N N . ALA B 2 220 ? 262.188 198.509 360.219 1.00 175.53 220 ALA B N 1
ATOM 3797 C CA . ALA B 2 220 ? 263.255 197.552 360.483 1.00 175.53 220 ALA B CA 1
ATOM 3798 C C . ALA B 2 220 ? 264.260 197.603 359.344 1.00 175.53 220 ALA B C 1
ATOM 3799 O O . ALA B 2 220 ? 263.911 197.875 358.192 1.00 175.53 220 ALA B O 1
ATOM 3801 N N . THR B 2 221 ? 265.520 197.333 359.681 1.00 182.06 221 THR B N 1
ATOM 3802 C CA . THR B 2 221 ? 266.603 197.291 358.710 1.00 182.06 221 THR B CA 1
ATOM 3803 C C . THR B 2 221 ? 267.198 195.893 358.679 1.00 182.06 221 THR B C 1
ATOM 3804 O O . THR B 2 221 ? 267.142 195.156 359.666 1.00 182.06 221 THR B O 1
ATOM 3808 N N . ALA B 2 222 ? 267.770 195.534 357.535 1.00 173.14 222 ALA B N 1
ATOM 3809 C CA . ALA B 2 222 ? 268.462 194.265 357.388 1.00 173.14 222 ALA B CA 1
ATOM 3810 C C . ALA B 2 222 ? 269.766 194.475 356.638 1.00 173.14 222 ALA B C 1
ATOM 3811 O O . ALA B 2 222 ? 269.875 195.348 355.774 1.00 173.14 222 ALA B O 1
ATOM 3813 N N . HIS B 2 223 ? 270.763 193.668 356.990 1.00 167.14 223 HIS B N 1
ATOM 3814 C CA . HIS B 2 223 ? 272.077 193.724 356.365 1.00 167.14 223 HIS B CA 1
ATOM 3815 C C . HIS B 2 223 ? 272.540 192.301 356.112 1.00 167.14 223 HIS B C 1
ATOM 3816 O O . HIS B 2 223 ? 272.285 191.412 356.929 1.00 167.14 223 HIS B O 1
ATOM 3823 N N . ASP B 2 224 ? 273.202 192.081 354.985 1.00 173.73 224 ASP B N 1
ATOM 3824 C CA . ASP B 2 224 ? 273.862 190.811 354.704 1.00 173.73 224 ASP B CA 1
ATOM 3825 C C . ASP B 2 224 ? 275.248 191.136 354.166 1.00 173.73 224 ASP B C 1
ATOM 3826 O O . ASP B 2 224 ? 275.385 191.674 353.063 1.00 173.73 224 ASP B O 1
ATOM 3831 N N . LEU B 2 225 ? 276.273 190.801 354.941 1.00 178.78 225 LEU B N 1
ATOM 3832 C CA . LEU B 2 225 ? 277.650 191.046 354.538 1.00 178.78 225 LEU B CA 1
ATOM 3833 C C . LEU B 2 225 ? 278.168 190.009 353.555 1.00 178.78 225 LEU B C 1
ATOM 3834 O O . LEU B 2 225 ? 279.283 190.163 353.048 1.00 178.78 225 LEU B O 1
ATOM 3839 N N . SER B 2 226 ? 277.394 188.961 353.277 1.00 186.51 226 SER B N 1
ATOM 3840 C CA . SER B 2 226 ? 277.814 187.909 352.369 1.00 186.51 226 SER B CA 1
ATOM 3841 C C . SER B 2 226 ? 277.095 187.930 351.031 1.00 186.51 226 SER B C 1
ATOM 3842 O O . SER B 2 226 ? 277.583 187.306 350.084 1.00 186.51 226 SER B O 1
ATOM 3845 N N . LEU B 2 227 ? 275.962 188.618 350.918 1.00 179.48 227 LEU B N 1
ATOM 3846 C CA . LEU B 2 227 ? 275.222 188.706 349.666 1.00 179.48 227 LEU B CA 1
ATOM 3847 C C . LEU B 2 227 ? 275.569 190.016 348.973 1.00 179.48 227 LEU B C 1
ATOM 3848 O O . LEU B 2 227 ? 275.484 191.085 349.585 1.00 179.48 227 LEU B O 1
ATOM 3853 N N . GLY B 2 228 ? 275.952 189.932 347.707 1.00 178.92 228 GLY B N 1
ATOM 3854 C CA . GLY B 2 228 ? 276.301 191.130 346.976 1.00 178.92 228 GLY B CA 1
ATOM 3855 C C . GLY B 2 228 ? 276.716 190.811 345.559 1.00 178.92 228 GLY B C 1
ATOM 3856 O O . GLY B 2 228 ? 276.546 189.691 345.076 1.00 178.92 228 GLY B O 1
ATOM 3857 N N . GLY B 2 229 ? 277.276 191.825 344.897 1.00 172.14 229 GLY B N 1
ATOM 3858 C CA . GLY B 2 229 ? 277.717 191.666 343.523 1.00 172.14 229 GLY B CA 1
ATOM 3859 C C . GLY B 2 229 ? 278.980 190.848 343.376 1.00 172.14 229 GLY B C 1
ATOM 3860 O O . GLY B 2 229 ? 279.313 190.438 342.258 1.00 172.14 229 GLY B O 1
ATOM 3861 N N . ASP B 2 230 ? 279.707 190.626 344.474 1.00 188.79 230 ASP B N 1
ATOM 3862 C CA . ASP B 2 230 ? 280.826 189.692 344.457 1.00 188.79 230 ASP B CA 1
ATOM 3863 C C . ASP B 2 230 ? 280.333 188.282 344.155 1.00 188.79 230 ASP B C 1
ATOM 3864 O O . ASP B 2 230 ? 280.956 187.566 343.365 1.00 188.79 230 ASP B O 1
ATOM 3869 N N . ASN B 2 231 ? 279.202 187.889 344.749 1.00 173.63 231 ASN B N 1
ATOM 3870 C CA . ASN B 2 231 ? 278.615 186.584 344.462 1.00 173.63 231 ASN B CA 1
ATOM 3871 C C . ASN B 2 231 ? 278.131 186.503 343.024 1.00 173.63 231 ASN B C 1
ATOM 3872 O O . ASN B 2 231 ? 278.183 185.434 342.408 1.00 173.63 231 ASN B O 1
ATOM 3877 N N . LEU B 2 232 ? 277.636 187.618 342.479 1.00 155.27 232 LEU B N 1
ATOM 3878 C CA . LEU B 2 232 ? 277.400 187.692 341.041 1.00 155.27 232 LEU B CA 1
ATOM 3879 C C . LEU B 2 232 ? 278.699 187.537 340.275 1.00 155.27 232 LEU B C 1
ATOM 3880 O O . LEU B 2 232 ? 278.752 186.835 339.260 1.00 155.27 232 LEU B O 1
ATOM 3885 N N . ASP B 2 233 ? 279.758 188.187 340.754 1.00 174.83 233 ASP B N 1
ATOM 3886 C CA . ASP B 2 233 ? 281.032 188.138 340.055 1.00 174.83 233 ASP B CA 1
ATOM 3887 C C . ASP B 2 233 ? 281.666 186.759 340.170 1.00 174.83 233 ASP B C 1
ATOM 3888 O O . ASP B 2 233 ? 282.108 186.193 339.166 1.00 174.83 233 ASP B O 1
ATOM 3893 N N . THR B 2 234 ? 281.651 186.176 341.375 1.00 174.91 234 THR B N 1
ATOM 3894 C CA . THR B 2 234 ? 282.324 184.900 341.611 1.00 174.91 234 THR B CA 1
ATOM 3895 C C . THR B 2 234 ? 281.600 183.754 340.911 1.00 174.91 234 THR B C 1
ATOM 3896 O O . THR B 2 234 ? 282.227 182.767 340.505 1.00 174.91 234 THR B O 1
ATOM 3900 N N . GLU B 2 235 ? 280.280 183.878 340.744 1.00 182.06 235 GLU B N 1
ATOM 3901 C CA . GLU B 2 235 ? 279.530 182.886 339.980 1.00 182.06 235 GLU B CA 1
ATOM 3902 C C . GLU B 2 235 ? 279.951 182.894 338.517 1.00 182.06 235 GLU B C 1
ATOM 3903 O O . GLU B 2 235 ? 279.958 181.850 337.856 1.00 182.06 235 GLU B O 1
ATOM 3909 N N . LEU B 2 236 ? 280.292 184.067 337.987 1.00 145.37 236 LEU B N 1
ATOM 3910 C CA . LEU B 2 236 ? 280.793 184.129 336.620 1.00 145.37 236 LEU B CA 1
ATOM 3911 C C . LEU B 2 236 ? 282.241 183.663 336.539 1.00 145.37 236 LEU B C 1
ATOM 3912 O O . LEU B 2 236 ? 282.683 183.188 335.488 1.00 145.37 236 LEU B O 1
ATOM 3917 N N . VAL B 2 237 ? 282.995 183.810 337.634 1.00 181.21 237 VAL B N 1
ATOM 3918 C CA . VAL B 2 237 ? 284.386 183.354 337.667 1.00 181.21 237 VAL B CA 1
ATOM 3919 C C . VAL B 2 237 ? 284.461 181.842 337.501 1.00 181.21 237 VAL B C 1
ATOM 3920 O O . VAL B 2 237 ? 285.251 181.326 336.701 1.00 181.21 237 VAL B O 1
ATOM 3924 N N . GLU B 2 238 ? 283.615 181.109 338.225 1.00 181.50 238 GLU B N 1
ATOM 3925 C CA . GLU B 2 238 ? 283.558 179.669 338.013 1.00 181.50 238 GLU B CA 1
ATOM 3926 C C . GLU B 2 238 ? 282.892 179.343 336.682 1.00 181.50 238 GLU B C 1
ATOM 3927 O O . GLU B 2 238 ? 283.141 178.278 336.105 1.00 181.50 238 GLU B O 1
ATOM 3933 N N . TYR B 2 239 ? 282.041 180.246 336.184 1.00 147.44 239 TYR B N 1
ATOM 3934 C CA . TYR B 2 239 ? 281.433 180.041 334.875 1.00 147.44 239 TYR B CA 1
ATOM 3935 C C . TYR B 2 239 ? 282.472 180.119 333.768 1.00 147.44 239 TYR B C 1
ATOM 3936 O O . TYR B 2 239 ? 282.556 179.223 332.931 1.00 147.44 239 TYR B O 1
ATOM 3945 N N . PHE B 2 240 ? 283.286 181.177 333.753 1.00 140.99 240 PHE B N 1
ATOM 3946 C CA . PHE B 2 240 ? 284.302 181.313 332.706 1.00 140.99 240 PHE B CA 1
ATOM 3947 C C . PHE B 2 240 ? 285.391 180.261 332.846 1.00 140.99 240 PHE B C 1
ATOM 3948 O O . PHE B 2 240 ? 286.102 179.964 331.881 1.00 140.99 240 PHE B O 1
ATOM 3956 N N . ALA B 2 241 ? 285.540 179.698 334.044 1.00 132.91 241 ALA B N 1
ATOM 3957 C CA . ALA B 2 241 ? 286.410 178.546 334.217 1.00 132.91 241 ALA B CA 1
ATOM 3958 C C . ALA B 2 241 ? 285.888 177.336 333.453 1.00 132.91 241 ALA B C 1
ATOM 3959 O O . ALA B 2 241 ? 286.679 176.503 333.000 1.00 132.91 241 ALA B O 1
ATOM 3961 N N . SER B 2 242 ? 284.563 177.223 333.295 1.00 145.85 242 SER B N 1
ATOM 3962 C CA . SER B 2 242 ? 283.987 175.995 332.751 1.00 145.85 242 SER B CA 1
ATOM 3963 C C . SER B 2 242 ? 284.282 175.844 331.264 1.00 145.85 242 SER B C 1
ATOM 3964 O O . SER B 2 242 ? 284.713 174.774 330.821 1.00 145.85 242 SER B O 1
ATOM 3967 N N . GLU B 2 243 ? 284.070 176.900 330.475 1.00 152.41 243 GLU B N 1
ATOM 3968 C CA . GLU B 2 243 ? 284.355 176.776 329.048 1.00 152.41 243 GLU B CA 1
ATOM 3969 C C . GLU B 2 243 ? 285.848 176.809 328.768 1.00 152.41 243 GLU B C 1
ATOM 3970 O O . GLU B 2 243 ? 286.297 176.301 327.736 1.00 152.41 243 GLU B O 1
ATOM 3976 N N . PHE B 2 244 ? 286.634 177.402 329.663 1.00 165.30 244 PHE B N 1
ATOM 3977 C CA . PHE B 2 244 ? 288.066 177.493 329.409 1.00 165.30 244 PHE B CA 1
ATOM 3978 C C . PHE B 2 244 ? 288.741 176.140 329.595 1.00 165.30 244 PHE B C 1
ATOM 3979 O O . PHE B 2 244 ? 289.654 175.782 328.843 1.00 165.30 244 PHE B O 1
ATOM 3987 N N . GLN B 2 245 ? 288.301 175.368 330.591 1.00 183.51 245 GLN B N 1
ATOM 3988 C CA . GLN B 2 245 ? 288.975 174.104 330.869 1.00 183.51 245 GLN B CA 1
ATOM 3989 C C . GLN B 2 245 ? 288.493 172.995 329.940 1.00 183.51 245 GLN B C 1
ATOM 3990 O O . GLN B 2 245 ? 289.169 171.973 329.785 1.00 183.51 245 GLN B O 1
ATOM 3996 N N . LYS B 2 246 ? 287.316 173.159 329.330 1.00 182.55 246 LYS B N 1
ATOM 3997 C CA . LYS B 2 246 ? 286.872 172.156 328.367 1.00 182.55 246 LYS B CA 1
ATOM 3998 C C . LYS B 2 246 ? 287.441 172.439 326.985 1.00 182.55 246 LYS B C 1
ATOM 3999 O O . LYS B 2 246 ? 287.676 171.514 326.200 1.00 182.55 246 LYS B O 1
ATOM 4005 N N . LYS B 2 247 ? 287.665 173.713 326.666 1.00 167.53 247 LYS B N 1
ATOM 4006 C CA . LYS B 2 247 ? 288.179 174.049 325.346 1.00 167.53 247 LYS B CA 1
ATOM 4007 C C . LYS B 2 247 ? 289.695 173.953 325.296 1.00 167.53 247 LYS B C 1
ATOM 4008 O O . LYS B 2 247 ? 290.253 173.408 324.339 1.00 167.53 247 LYS B O 1
ATOM 4014 N N . TYR B 2 248 ? 290.378 174.477 326.311 1.00 170.70 248 TYR B N 1
ATOM 4015 C CA . TYR B 2 248 ? 291.823 174.629 326.258 1.00 170.70 248 TYR B CA 1
ATOM 4016 C C . TYR B 2 248 ? 292.564 173.761 327.265 1.00 170.70 248 TYR B C 1
ATOM 4017 O O . TYR B 2 248 ? 293.801 173.781 327.273 1.00 170.70 248 TYR B O 1
ATOM 4026 N N . GLN B 2 249 ? 291.840 173.011 328.104 1.00 195.25 249 GLN B N 1
ATOM 4027 C CA . GLN B 2 249 ? 292.367 172.022 329.050 1.00 195.25 249 GLN B CA 1
ATOM 4028 C C . GLN B 2 249 ? 293.359 172.606 330.050 1.00 195.25 249 GLN B C 1
ATOM 4029 O O . GLN B 2 249 ? 294.403 172.003 330.317 1.00 195.25 249 GLN B O 1
ATOM 4035 N N . ALA B 2 250 ? 293.052 173.771 330.610 1.00 192.73 250 ALA B N 1
ATOM 4036 C CA . ALA B 2 250 ? 293.849 174.380 331.663 1.00 192.73 250 ALA B CA 1
ATOM 4037 C C . ALA B 2 250 ? 292.939 174.881 332.776 1.00 192.73 250 ALA B C 1
ATOM 4038 O O . ALA B 2 250 ? 291.781 175.236 332.541 1.00 192.73 250 ALA B O 1
ATOM 4040 N N . ASN B 2 251 ? 293.471 174.908 333.992 1.00 170.55 251 ASN B N 1
ATOM 4041 C CA . ASN B 2 251 ? 292.715 175.370 335.155 1.00 170.55 251 ASN B CA 1
ATOM 4042 C C . ASN B 2 251 ? 293.114 176.800 335.475 1.00 170.55 251 ASN B C 1
ATOM 4043 O O . ASN B 2 251 ? 294.242 177.035 335.950 1.00 170.55 251 ASN B O 1
ATOM 4048 N N . PRO B 2 252 ? 292.239 177.782 335.250 1.00 161.13 252 PRO B N 1
ATOM 4049 C CA . PRO B 2 252 ? 292.597 179.169 335.573 1.00 161.13 252 PRO B CA 1
ATOM 4050 C C . PRO B 2 252 ? 292.476 179.489 337.047 1.00 161.13 252 PRO B C 1
ATOM 4051 O O . PRO B 2 252 ? 292.936 180.556 337.472 1.00 161.13 252 PRO B O 1
ATOM 4055 N N . ARG B 2 253 ? 291.863 178.609 337.836 1.00 162.48 253 ARG B N 1
ATOM 4056 C CA . ARG B 2 253 ? 291.678 178.880 339.253 1.00 162.48 253 ARG B CA 1
ATOM 4057 C C . ARG B 2 253 ? 292.961 178.702 340.051 1.00 162.48 253 ARG B C 1
ATOM 4058 O O . ARG B 2 253 ? 293.084 179.276 341.138 1.00 162.48 253 ARG B O 1
ATOM 4066 N N . LYS B 2 254 ? 293.919 177.932 339.536 1.00 187.88 254 LYS B N 1
ATOM 4067 C CA . LYS B 2 254 ? 295.093 177.573 340.320 1.00 187.88 254 LYS B CA 1
ATOM 4068 C C . LYS B 2 254 ? 296.181 178.637 340.292 1.00 187.88 254 LYS B C 1
ATOM 4069 O O . LYS B 2 254 ? 297.199 178.472 340.973 1.00 187.88 254 LYS B O 1
ATOM 4075 N N . ASN B 2 255 ? 296.000 179.710 339.528 1.00 183.25 255 ASN B N 1
ATOM 4076 C CA . ASN B 2 255 ? 296.922 180.837 339.510 1.00 183.25 255 ASN B CA 1
ATOM 4077 C C . ASN B 2 255 ? 296.183 182.056 340.037 1.00 183.25 255 ASN B C 1
ATOM 4078 O O . ASN B 2 255 ? 295.043 182.313 339.636 1.00 183.25 255 ASN B O 1
ATOM 4083 N N . ALA B 2 256 ? 296.826 182.797 340.941 1.00 145.43 256 ALA B N 1
ATOM 4084 C CA . ALA B 2 256 ? 296.179 183.962 341.533 1.00 145.43 256 ALA B CA 1
ATOM 4085 C C . ALA B 2 256 ? 296.055 185.101 340.532 1.00 145.43 256 ALA B C 1
ATOM 4086 O O . ALA B 2 256 ? 295.036 185.799 340.503 1.00 145.43 256 ALA B O 1
ATOM 4088 N N . ARG B 2 257 ? 297.087 185.312 339.709 1.00 155.41 257 ARG B N 1
ATOM 4089 C CA . ARG B 2 257 ? 297.036 186.380 338.714 1.00 155.41 257 ARG B CA 1
ATOM 4090 C C . ARG B 2 257 ? 296.047 186.058 337.602 1.00 155.41 257 ARG B C 1
ATOM 4091 O O . ARG B 2 257 ? 295.378 186.958 337.081 1.00 155.41 257 ARG B O 1
ATOM 4099 N N . SER B 2 258 ? 295.956 184.784 337.214 1.00 143.99 258 SER B N 1
ATOM 4100 C CA . SER B 2 258 ? 294.981 184.381 336.207 1.00 143.99 258 SER B CA 1
ATOM 4101 C C . SER B 2 258 ? 293.564 184.529 336.736 1.00 143.99 258 SER B C 1
ATOM 4102 O O . SER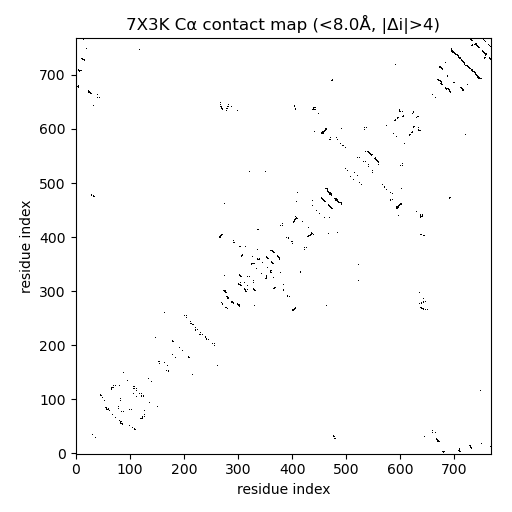 B 2 258 ? 292.654 184.933 336.005 1.00 143.99 258 SER B O 1
ATOM 4105 N N . LEU B 2 259 ? 293.360 184.204 338.011 1.00 129.17 259 LEU B N 1
ATOM 4106 C CA . LEU B 2 259 ? 292.035 184.348 338.597 1.00 129.17 259 LEU B CA 1
ATOM 4107 C C . LEU B 2 259 ? 291.686 185.814 338.794 1.00 129.17 259 LEU B C 1
ATOM 4108 O O . LEU B 2 259 ? 290.511 186.191 338.743 1.00 129.17 259 LEU B O 1
ATOM 4113 N N . ALA B 2 260 ? 292.696 186.656 339.017 1.00 133.71 260 ALA B N 1
ATOM 4114 C CA . ALA B 2 260 ? 292.438 188.072 339.250 1.00 133.71 260 ALA B CA 1
ATOM 4115 C C . ALA B 2 260 ? 292.036 188.784 337.967 1.00 133.71 260 ALA B C 1
ATOM 4116 O O . ALA B 2 260 ? 291.106 189.600 337.972 1.00 133.71 260 ALA B O 1
ATOM 4118 N N . LYS B 2 261 ? 292.728 188.499 336.860 1.00 138.37 261 LYS B N 1
ATOM 4119 C CA . LYS B 2 261 ? 292.356 189.116 335.590 1.00 138.37 261 LYS B CA 1
ATOM 4120 C C . LYS B 2 261 ? 291.032 188.560 335.088 1.00 138.37 261 LYS B C 1
ATOM 4121 O O . LYS B 2 261 ? 290.292 189.239 334.368 1.00 138.37 261 LYS B O 1
ATOM 4127 N N . LEU B 2 262 ? 290.710 187.325 335.471 1.00 131.05 262 LEU B N 1
ATOM 4128 C CA . LEU B 2 262 ? 289.385 186.798 335.186 1.00 131.05 262 LEU B CA 1
ATOM 4129 C C . LEU B 2 262 ? 288.342 187.491 336.050 1.00 131.05 262 LEU B C 1
ATOM 4130 O O . LEU B 2 262 ? 287.241 187.802 335.586 1.00 131.05 262 LEU B O 1
ATOM 4135 N N . LYS B 2 263 ? 288.689 187.762 337.311 1.00 135.69 263 LYS B N 1
ATOM 4136 C CA . LYS B 2 263 ? 287.791 188.500 338.195 1.00 135.69 263 LYS B CA 1
ATOM 4137 C C . LYS B 2 263 ? 287.648 189.945 337.744 1.00 135.69 263 LYS B C 1
ATOM 4138 O O . LYS B 2 263 ? 286.595 190.565 337.927 1.00 135.69 263 LYS B O 1
ATOM 4144 N N . ALA B 2 264 ? 288.710 190.503 337.161 1.00 129.16 264 ALA B N 1
ATOM 4145 C CA . ALA B 2 264 ? 288.654 191.884 336.699 1.00 129.16 264 ALA B CA 1
ATOM 4146 C C . ALA B 2 264 ? 287.780 192.018 335.461 1.00 129.16 264 ALA B C 1
ATOM 4147 O O . ALA B 2 264 ? 286.973 192.949 335.360 1.00 129.16 264 ALA B O 1
ATOM 4149 N N . ASN B 2 265 ? 287.921 191.096 334.508 1.00 114.87 265 ASN B N 1
ATOM 4150 C CA . ASN B 2 265 ? 287.143 191.198 333.280 1.00 114.87 265 ASN B CA 1
ATOM 4151 C C . ASN B 2 265 ? 285.706 190.747 333.494 1.00 114.87 265 ASN B C 1
ATOM 4152 O O . ASN B 2 265 ? 284.810 191.134 332.736 1.00 114.87 265 ASN B O 1
ATOM 4157 N N . SER B 2 266 ? 285.461 189.932 334.519 1.00 132.05 266 SER B N 1
ATOM 4158 C CA . SER B 2 266 ? 284.085 189.599 334.864 1.00 132.05 266 SER B CA 1
ATOM 4159 C C . SER B 2 266 ? 283.400 190.755 335.573 1.00 132.05 266 SER B C 1
ATOM 4160 O O . SER B 2 266 ? 282.168 190.857 335.563 1.00 132.05 266 SER B O 1
ATOM 4163 N N . SER B 2 267 ? 284.181 191.627 336.211 1.00 129.99 267 SER B N 1
ATOM 4164 C CA . SER B 2 267 ? 283.600 192.765 336.914 1.00 129.99 267 SER B CA 1
ATOM 4165 C C . SER B 2 267 ? 283.048 193.798 335.941 1.00 129.99 267 SER B C 1
ATOM 4166 O O . SER B 2 267 ? 282.173 194.593 336.299 1.00 129.99 267 SER B O 1
ATOM 4169 N N . ILE B 2 268 ? 283.555 193.810 334.708 1.00 135.66 268 ILE B N 1
ATOM 4170 C CA . ILE B 2 268 ? 283.090 194.781 333.723 1.00 135.66 268 ILE B CA 1
ATOM 4171 C C . ILE B 2 268 ? 281.733 194.365 333.167 1.00 135.66 268 ILE B C 1
ATOM 4172 O O . ILE B 2 268 ? 280.892 195.209 332.838 1.00 135.66 268 ILE B O 1
ATOM 4177 N N . THR B 2 269 ? 281.498 193.053 333.070 1.00 141.80 269 THR B N 1
ATOM 4178 C CA . THR B 2 269 ? 280.270 192.543 332.463 1.00 141.80 269 THR B CA 1
ATOM 4179 C C . THR B 2 269 ? 279.052 192.826 333.328 1.00 141.80 269 THR B C 1
ATOM 4180 O O . THR B 2 269 ? 277.926 192.899 332.824 1.00 141.80 269 THR B O 1
ATOM 4184 N N . LYS B 2 270 ? 279.255 192.950 334.641 1.00 147.31 270 LYS B N 1
ATOM 4185 C CA . LYS B 2 270 ? 278.163 193.311 335.540 1.00 147.31 270 LYS B CA 1
ATOM 4186 C C . LYS B 2 270 ? 277.642 194.708 335.222 1.00 147.31 270 LYS B C 1
ATOM 4187 O O . LYS B 2 270 ? 276.443 194.984 335.345 1.00 147.31 270 LYS B O 1
ATOM 4193 N N . LYS B 2 271 ? 278.533 195.600 334.789 1.00 148.35 271 LYS B N 1
ATOM 4194 C CA . LYS B 2 271 ? 278.099 196.916 334.339 1.00 148.35 271 LYS B CA 1
ATOM 4195 C C . LYS B 2 271 ? 277.700 196.895 332.868 1.00 148.35 271 LYS B C 1
ATOM 4196 O O . LYS B 2 271 ? 276.775 197.607 332.461 1.00 148.35 271 LYS B O 1
ATOM 4202 N N . THR B 2 272 ? 278.394 196.090 332.056 1.00 130.45 272 THR B N 1
ATOM 4203 C CA . THR B 2 272 ? 278.186 196.116 330.609 1.00 130.45 272 THR B CA 1
ATOM 4204 C C . THR B 2 272 ? 276.838 195.524 330.227 1.00 130.45 272 THR B C 1
ATOM 4205 O O . THR B 2 272 ? 276.106 196.093 329.411 1.00 130.45 272 THR B O 1
ATOM 4209 N N . LEU B 2 273 ? 276.476 194.401 330.837 1.00 127.22 273 LEU B N 1
ATOM 4210 C CA . LEU B 2 273 ? 275.263 193.702 330.446 1.00 127.22 273 LEU B CA 1
ATOM 4211 C C . LEU B 2 273 ? 274.030 194.294 331.118 1.00 127.22 273 LEU B C 1
ATOM 4212 O O . LEU B 2 273 ? 272.905 193.873 330.828 1.00 127.22 273 LEU B O 1
ATOM 4217 N N . SER B 2 274 ? 274.214 195.297 331.976 1.00 140.82 274 SER B N 1
ATOM 4218 C CA . SER B 2 274 ? 273.074 195.980 332.576 1.00 140.82 274 SER B CA 1
ATOM 4219 C C . SER B 2 274 ? 272.322 196.835 331.562 1.00 140.82 274 SER B C 1
ATOM 4220 O O . SER B 2 274 ? 271.141 197.136 331.764 1.00 140.82 274 SER B O 1
ATOM 4223 N N . ASN B 2 275 ? 272.981 197.239 330.475 1.00 143.47 275 ASN B N 1
ATOM 4224 C CA . ASN B 2 275 ? 272.358 198.066 329.448 1.00 143.47 275 ASN B CA 1
ATOM 4225 C C . ASN B 2 275 ? 272.193 197.395 328.090 1.00 143.47 275 ASN B C 1
ATOM 4226 O O . ASN B 2 275 ? 271.415 197.880 327.269 1.00 143.47 275 ASN B O 1
ATOM 4231 N N . ALA B 2 276 ? 272.913 196.311 327.832 1.00 150.43 276 ALA B N 1
ATOM 4232 C CA . ALA B 2 276 ? 272.855 195.617 326.557 1.00 150.43 276 ALA B CA 1
ATOM 4233 C C . ALA B 2 276 ? 272.386 194.184 326.764 1.00 150.43 276 ALA B C 1
ATOM 4234 O O . ALA B 2 276 ? 272.280 193.704 327.895 1.00 150.43 276 ALA B O 1
ATOM 4236 N N . THR B 2 277 ? 272.093 193.508 325.658 1.00 170.04 277 THR B N 1
ATOM 4237 C CA . THR B 2 277 ? 271.646 192.125 325.713 1.00 170.04 277 THR B CA 1
ATOM 4238 C C . THR B 2 277 ? 272.789 191.119 325.694 1.00 170.04 277 THR B C 1
ATOM 4239 O O . THR B 2 277 ? 272.545 189.935 325.946 1.00 170.04 277 THR B O 1
ATOM 4243 N N . SER B 2 278 ? 274.017 191.549 325.412 1.00 160.95 278 SER B N 1
ATOM 4244 C CA . SER B 2 278 ? 275.151 190.637 325.354 1.00 160.95 278 SER B CA 1
ATOM 4245 C C . SER B 2 278 ? 276.432 191.416 325.608 1.00 160.95 278 SER B C 1
ATOM 4246 O O . SER B 2 278 ? 276.468 192.644 325.498 1.00 160.95 278 SER B O 1
ATOM 4249 N N . ALA B 2 279 ? 277.487 190.683 325.956 1.00 109.39 279 ALA B N 1
ATOM 4250 C CA . ALA B 2 279 ? 278.798 191.272 326.179 1.00 109.39 279 ALA B CA 1
ATOM 4251 C C . ALA B 2 279 ? 279.871 190.299 325.720 1.00 109.39 279 ALA B C 1
ATOM 4252 O O . ALA B 2 279 ? 279.670 189.082 325.720 1.00 109.39 279 ALA B O 1
ATOM 4254 N N . THR B 2 280 ? 281.016 190.850 325.331 1.00 115.83 280 THR B N 1
ATOM 4255 C CA . THR B 2 280 ? 282.120 190.075 324.784 1.00 115.83 280 THR B CA 1
ATOM 4256 C C . THR B 2 280 ? 283.349 190.220 325.669 1.00 115.83 280 THR B C 1
ATOM 4257 O O . THR B 2 280 ? 283.568 191.271 326.277 1.00 115.83 280 THR B O 1
ATOM 4261 N N . ILE B 2 281 ? 284.150 189.159 325.736 1.00 106.66 281 ILE B N 1
ATOM 4262 C CA . ILE B 2 281 ? 285.354 189.111 326.560 1.00 106.66 281 ILE B CA 1
ATOM 4263 C C . ILE B 2 281 ? 286.542 188.711 325.700 1.00 106.66 281 ILE B C 1
ATOM 4264 O O . ILE B 2 281 ? 286.516 187.667 325.040 1.00 106.66 281 ILE B O 1
ATOM 4269 N N . SER B 2 282 ? 287.588 189.538 325.722 1.00 128.72 282 SER B N 1
ATOM 4270 C CA . SER B 2 282 ? 288.848 189.238 325.049 1.00 128.72 282 SER B CA 1
ATOM 4271 C C . SER B 2 282 ? 289.970 189.453 326.052 1.00 128.72 282 SER B C 1
ATOM 4272 O O . SER B 2 282 ? 290.218 190.587 326.473 1.00 128.72 282 SER B O 1
ATOM 4275 N N . ILE B 2 283 ? 290.641 188.373 326.441 1.00 113.57 283 ILE B N 1
ATOM 4276 C CA . ILE B 2 283 ? 291.709 188.419 327.432 1.00 113.57 283 ILE B CA 1
ATOM 4277 C C . ILE B 2 283 ? 292.986 187.910 326.783 1.00 113.57 283 ILE B C 1
ATOM 4278 O O . ILE B 2 283 ? 293.075 186.731 326.424 1.00 113.57 283 ILE B O 1
ATOM 4283 N N . ASP B 2 284 ? 293.975 188.786 326.641 1.00 132.68 284 ASP B N 1
ATOM 4284 C CA . ASP B 2 284 ? 295.301 188.342 326.239 1.00 132.68 284 ASP B CA 1
ATOM 4285 C C . ASP B 2 284 ? 296.021 187.733 327.435 1.00 132.68 284 ASP B C 1
ATOM 4286 O O . ASP B 2 284 ? 296.027 188.315 328.524 1.00 132.68 284 ASP B O 1
ATOM 4291 N N . SER B 2 285 ? 296.648 186.576 327.212 1.00 173.98 285 SER B N 1
ATOM 4292 C CA . SER B 2 285 ? 297.465 185.827 328.183 1.00 173.98 285 SER B CA 1
ATOM 4293 C C . SER B 2 285 ? 296.698 185.531 329.474 1.00 173.98 285 SER B C 1
ATOM 4294 O O . SER B 2 285 ? 297.032 186.011 330.557 1.00 173.98 285 SER B O 1
ATOM 4297 N N . LEU B 2 286 ? 295.642 184.727 329.333 1.00 164.84 286 LEU B N 1
ATOM 4298 C CA . LEU B 2 286 ? 294.838 184.357 330.493 1.00 164.84 286 LEU B CA 1
ATOM 4299 C C . LEU B 2 286 ? 295.584 183.385 331.398 1.00 164.84 286 LEU B C 1
ATOM 4300 O O . LEU B 2 286 ? 295.892 183.703 332.552 1.00 164.84 286 LEU B O 1
ATOM 4305 N N . ALA B 2 287 ? 295.889 182.196 330.884 1.00 156.49 287 ALA B N 1
ATOM 4306 C CA . ALA B 2 287 ? 296.596 181.169 331.634 1.00 156.49 287 ALA B CA 1
ATOM 4307 C C . ALA B 2 287 ? 297.254 180.223 330.645 1.00 156.49 287 ALA B C 1
ATOM 4308 O O . ALA B 2 287 ? 296.661 179.879 329.619 1.00 156.49 287 ALA B O 1
ATOM 4310 N N . ASP B 2 288 ? 298.490 179.820 330.970 1.00 174.82 288 ASP B N 1
ATOM 4311 C CA . ASP B 2 288 ? 299.333 178.945 330.139 1.00 174.82 288 ASP B CA 1
ATOM 4312 C C . ASP B 2 288 ? 299.551 179.528 328.741 1.00 174.82 288 ASP B C 1
ATOM 4313 O O . ASP B 2 288 ? 299.636 178.799 327.750 1.00 174.82 288 ASP B O 1
ATOM 4318 N N . GLY B 2 289 ? 299.648 180.854 328.654 1.00 156.93 289 GLY B N 1
ATOM 4319 C CA . GLY B 2 289 ? 299.842 181.526 327.389 1.00 156.93 289 GLY B CA 1
ATOM 4320 C C . GLY B 2 289 ? 298.660 181.489 326.448 1.00 156.93 289 GLY B C 1
ATOM 4321 O O . GLY B 2 289 ? 298.857 181.601 325.232 1.00 156.93 289 GLY B O 1
ATOM 4322 N N . PHE B 2 290 ? 297.442 181.329 326.957 1.00 146.24 290 PHE B N 1
ATOM 4323 C CA . PHE B 2 290 ? 296.279 181.184 326.094 1.00 146.24 290 PHE B CA 1
ATOM 4324 C C . PHE B 2 290 ? 295.409 182.433 326.125 1.00 146.24 290 PHE B C 1
ATOM 4325 O O . PHE B 2 290 ? 295.088 182.953 327.197 1.00 146.24 290 PHE B O 1
ATOM 4333 N N . ASP B 2 291 ? 295.025 182.904 324.941 1.00 148.70 291 ASP B N 1
ATOM 4334 C CA . ASP B 2 291 ? 294.024 183.953 324.829 1.00 148.70 291 ASP B CA 1
ATOM 4335 C C . ASP B 2 291 ? 292.626 183.353 324.939 1.00 148.70 291 ASP B C 1
ATOM 4336 O O . ASP B 2 291 ? 292.456 182.134 325.013 1.00 148.70 291 ASP B O 1
ATOM 4341 N N . TYR B 2 292 ? 291.617 184.219 324.961 1.00 125.58 292 TYR B N 1
ATOM 4342 C CA . TYR B 2 292 ? 290.236 183.794 325.155 1.00 125.58 292 TYR B CA 1
ATOM 4343 C C . TYR B 2 292 ? 289.300 184.800 324.500 1.00 125.58 292 TYR B C 1
ATOM 4344 O O . TYR B 2 292 ? 289.432 186.007 324.721 1.00 125.58 292 TYR B O 1
ATOM 4353 N N . HIS B 2 293 ? 288.360 184.303 323.698 1.00 120.10 293 HIS B N 1
ATOM 4354 C CA . HIS B 2 293 ? 287.335 185.130 323.071 1.00 120.10 293 HIS B CA 1
ATOM 4355 C C . HIS B 2 293 ? 285.993 184.434 323.223 1.00 120.10 293 HIS B C 1
ATOM 4356 O O . HIS B 2 293 ? 285.832 183.298 322.767 1.00 120.10 293 HIS B O 1
ATOM 4363 N N . ALA B 2 294 ? 285.031 185.110 323.848 1.00 102.58 294 ALA B N 1
ATOM 4364 C CA . ALA B 2 294 ? 283.692 184.554 323.973 1.00 102.58 294 ALA B CA 1
ATOM 4365 C C . ALA B 2 294 ? 282.681 185.678 324.110 1.00 102.58 294 ALA B C 1
ATOM 4366 O O . ALA B 2 294 ? 283.008 186.792 324.523 1.00 102.58 294 ALA B O 1
ATOM 4368 N N . SER B 2 295 ? 281.437 185.357 323.768 1.00 121.93 295 SER B N 1
ATOM 4369 C CA . SER B 2 295 ? 280.317 186.275 323.883 1.00 121.93 295 SER B CA 1
ATOM 4370 C C . SER B 2 295 ? 279.238 185.635 324.742 1.00 121.93 295 SER B C 1
ATOM 4371 O O . SER B 2 295 ? 278.878 184.472 324.548 1.00 121.93 295 SER B O 1
ATOM 4374 N N . ILE B 2 296 ? 278.733 186.404 325.702 1.00 107.12 296 ILE B N 1
ATOM 4375 C CA . ILE B 2 296 ? 277.773 185.913 326.683 1.00 107.12 296 ILE B CA 1
ATOM 4376 C C . ILE B 2 296 ? 276.573 186.844 326.695 1.00 107.12 296 ILE B C 1
ATOM 4377 O O . ILE B 2 296 ? 276.712 188.050 326.925 1.00 107.12 296 ILE B O 1
ATOM 4382 N N . ASN B 2 297 ? 275.393 186.281 326.456 1.00 131.54 297 ASN B N 1
ATOM 4383 C CA . ASN B 2 297 ? 274.170 187.061 326.374 1.00 131.54 297 ASN B CA 1
ATOM 4384 C C . ASN B 2 297 ? 273.562 187.273 327.754 1.00 131.54 297 ASN B C 1
ATOM 4385 O O . ASN B 2 297 ? 274.149 186.928 328.782 1.00 131.54 297 ASN B O 1
ATOM 4390 N N . ARG B 2 298 ? 272.364 187.856 327.763 1.00 135.52 298 ARG B N 1
ATOM 4391 C CA . ARG B 2 298 ? 271.673 188.094 329.023 1.00 135.52 298 ARG B CA 1
ATOM 4392 C C . ARG B 2 298 ? 271.090 186.811 329.595 1.00 135.52 298 ARG B C 1
ATOM 4393 O O . ARG B 2 298 ? 271.153 186.585 330.807 1.00 135.52 298 ARG B O 1
ATOM 4401 N N . MET B 2 299 ? 270.531 185.954 328.736 1.00 151.11 299 MET B N 1
ATOM 4402 C CA . MET B 2 299 ? 269.707 184.847 329.219 1.00 151.11 299 MET B CA 1
ATOM 4403 C C . MET B 2 299 ? 270.541 183.758 329.886 1.00 151.11 299 MET B C 1
ATOM 4404 O O . MET B 2 299 ? 270.128 183.193 330.905 1.00 151.11 299 MET B O 1
ATOM 4409 N N . ARG B 2 300 ? 271.720 183.458 329.341 1.00 136.24 300 ARG B N 1
ATOM 4410 C CA . ARG B 2 300 ? 272.568 182.450 329.966 1.00 136.24 300 ARG B CA 1
ATOM 4411 C C . ARG B 2 300 ? 273.211 182.998 331.232 1.00 136.24 300 ARG B C 1
ATOM 4412 O O . ARG B 2 300 ? 273.498 182.244 332.168 1.00 136.24 300 ARG B O 1
ATOM 4420 N N . TYR B 2 301 ? 273.437 184.311 331.273 1.00 122.45 301 TYR B N 1
ATOM 4421 C CA . TYR B 2 301 ? 273.853 184.973 332.504 1.00 122.45 301 TYR B CA 1
ATOM 4422 C C . TYR B 2 301 ? 272.780 184.863 333.577 1.00 122.45 301 TYR B C 1
ATOM 4423 O O . TYR B 2 301 ? 273.078 184.589 334.745 1.00 122.45 301 TYR B O 1
ATOM 4432 N N . GLU B 2 302 ? 271.521 185.080 333.196 1.00 151.17 302 GLU B N 1
ATOM 4433 C CA . GLU B 2 302 ? 270.432 184.984 334.161 1.00 151.17 302 GLU B CA 1
ATOM 4434 C C . GLU B 2 302 ? 270.179 183.540 334.566 1.00 151.17 302 GLU B C 1
ATOM 4435 O O . GLU B 2 302 ? 269.737 183.272 335.689 1.00 151.17 302 GLU B O 1
ATOM 4441 N N . LEU B 2 303 ? 270.445 182.595 333.661 1.00 130.79 303 LEU B N 1
ATOM 4442 C CA . LEU B 2 303 ? 270.334 181.186 334.019 1.00 130.79 303 LEU B CA 1
ATOM 4443 C C . LEU B 2 303 ? 271.429 180.783 334.995 1.00 130.79 303 LEU B C 1
ATOM 4444 O O . LEU B 2 303 ? 271.227 179.901 335.837 1.00 130.79 303 LEU B O 1
ATOM 4449 N N . VAL B 2 304 ? 272.601 181.409 334.887 1.00 126.28 304 VAL B N 1
ATOM 4450 C CA . VAL B 2 304 ? 273.654 181.186 335.870 1.00 126.28 304 VAL B CA 1
ATOM 4451 C C . VAL B 2 304 ? 273.287 181.827 337.203 1.00 126.28 304 VAL B C 1
ATOM 4452 O O . VAL B 2 304 ? 273.394 181.196 338.262 1.00 126.28 304 VAL B O 1
ATOM 4456 N N . ALA B 2 305 ? 272.804 183.063 337.173 1.00 130.69 305 ALA B N 1
ATOM 4457 C CA . ALA B 2 305 ? 272.679 183.868 338.378 1.00 130.69 305 ALA B CA 1
ATOM 4458 C C . ALA B 2 305 ? 271.320 183.748 339.059 1.00 130.69 305 ALA B C 1
ATOM 4459 O O . ALA B 2 305 ? 271.020 184.554 339.945 1.00 130.69 305 ALA B O 1
ATOM 4461 N N . ASN B 2 306 ? 270.506 182.757 338.694 1.00 132.25 306 ASN B N 1
ATOM 4462 C CA . ASN B 2 306 ? 269.170 182.658 339.277 1.00 132.25 306 ASN B CA 1
ATOM 4463 C C . ASN B 2 306 ? 269.199 182.194 340.735 1.00 132.25 306 ASN B C 1
ATOM 4464 O O . ASN B 2 306 ? 268.263 182.474 341.492 1.00 132.25 306 ASN B O 1
ATOM 4469 N N . LYS B 2 307 ? 270.253 181.481 341.146 1.00 119.40 307 LYS B N 1
ATOM 4470 C CA . LYS B 2 307 ? 270.399 181.144 342.562 1.00 119.40 307 LYS B CA 1
ATOM 4471 C C . LYS B 2 307 ? 270.629 182.387 343.408 1.00 119.40 307 LYS B C 1
ATOM 4472 O O . LYS B 2 307 ? 269.983 182.571 344.445 1.00 119.40 307 LYS B O 1
ATOM 4478 N N . VAL B 2 308 ? 271.552 183.246 342.979 1.00 131.19 308 VAL B N 1
ATOM 4479 C CA . VAL B 2 308 ? 271.908 184.424 343.758 1.00 131.19 308 VAL B CA 1
ATOM 4480 C C . VAL B 2 308 ? 270.783 185.446 343.728 1.00 131.19 308 VAL B C 1
ATOM 4481 O O . VAL B 2 308 ? 270.501 186.109 344.733 1.00 131.19 308 VAL B O 1
ATOM 4485 N N . PHE B 2 309 ? 270.119 185.583 342.577 1.00 159.73 309 PHE B N 1
ATOM 4486 C CA . PHE B 2 309 ? 269.054 186.570 342.443 1.00 159.73 309 PHE B CA 1
ATOM 4487 C C . PHE B 2 309 ? 267.829 186.180 343.260 1.00 159.73 309 PHE B C 1
ATOM 4488 O O . PHE B 2 309 ? 267.078 187.049 343.720 1.00 159.73 309 PHE B O 1
ATOM 4496 N N . ALA B 2 310 ? 267.614 184.878 343.452 1.00 132.32 310 ALA B N 1
ATOM 4497 C CA . ALA B 2 310 ? 266.543 184.429 344.335 1.00 132.32 310 ALA B CA 1
ATOM 4498 C C . ALA B 2 310 ? 266.858 184.758 345.787 1.00 132.32 310 ALA B C 1
ATOM 4499 O O . ALA B 2 310 ? 265.949 185.021 346.583 1.00 132.32 310 ALA B O 1
ATOM 4501 N N . GLN B 2 311 ? 268.144 184.739 346.151 1.00 140.37 311 GLN B N 1
ATOM 4502 C CA . GLN B 2 311 ? 268.543 185.161 347.489 1.00 140.37 311 GLN B CA 1
ATOM 4503 C C . GLN B 2 311 ? 268.320 186.653 347.679 1.00 140.37 311 GLN B C 1
ATOM 4504 O O . GLN B 2 311 ? 268.049 187.110 348.795 1.00 140.37 311 GLN B O 1
ATOM 4510 N N . PHE B 2 312 ? 268.445 187.427 346.598 1.00 133.11 312 PHE B N 1
ATOM 4511 C CA . PHE B 2 312 ? 268.211 188.863 346.681 1.00 133.11 312 PHE B CA 1
ATOM 4512 C C . PHE B 2 312 ? 266.742 189.170 346.925 1.00 133.11 312 PHE B C 1
ATOM 4513 O O . PHE B 2 312 ? 266.409 190.097 347.671 1.00 133.11 312 PHE B O 1
ATOM 4521 N N . SER B 2 313 ? 265.845 188.399 346.310 1.00 137.65 313 SER B N 1
ATOM 4522 C CA . SER B 2 313 ? 264.424 188.557 346.594 1.00 137.65 313 SER B CA 1
ATOM 4523 C C . SER B 2 313 ? 264.073 187.964 347.953 1.00 137.65 313 SER B C 1
ATOM 4524 O O . SER B 2 313 ? 263.119 188.399 348.607 1.00 137.65 313 SER B O 1
ATOM 4527 N N . SER B 2 314 ? 264.839 186.962 348.393 1.00 128.09 314 SER B N 1
ATOM 4528 C CA . SER B 2 314 ? 264.648 186.417 349.733 1.00 128.09 314 SER B CA 1
ATOM 4529 C C . SER B 2 314 ? 265.109 187.395 350.804 1.00 128.09 314 SER B C 1
ATOM 4530 O O . SER B 2 314 ? 264.574 187.395 351.918 1.00 128.09 314 SER B O 1
ATOM 4533 N N . PHE B 2 315 ? 266.101 188.230 350.489 1.00 150.07 315 PHE B N 1
ATOM 4534 C CA . PHE B 2 315 ? 266.566 189.225 351.448 1.00 150.07 315 PHE B CA 1
ATOM 4535 C C . PHE B 2 315 ? 265.559 190.356 351.598 1.00 150.07 315 PHE B C 1
ATOM 4536 O O . PHE B 2 315 ? 265.498 191.006 352.647 1.00 150.07 315 PHE B O 1
ATOM 4544 N N . VAL B 2 316 ? 264.777 190.615 350.550 1.00 140.59 316 VAL B N 1
ATOM 4545 C CA . VAL B 2 316 ? 263.678 191.572 350.648 1.00 140.59 316 VAL B CA 1
ATOM 4546 C C . VAL B 2 316 ? 262.586 191.022 351.557 1.00 140.59 316 VAL B C 1
ATOM 4547 O O . VAL B 2 316 ? 261.965 191.756 352.335 1.00 140.59 316 VAL B O 1
ATOM 4551 N N . ASP B 2 317 ? 262.370 189.707 351.499 1.00 139.14 317 ASP B N 1
ATOM 4552 C CA . ASP B 2 317 ? 261.255 189.090 352.209 1.00 139.14 317 ASP B CA 1
ATOM 4553 C C . ASP B 2 317 ? 261.480 189.078 353.717 1.00 139.14 317 ASP B C 1
ATOM 4554 O O . ASP B 2 317 ? 260.525 189.185 354.495 1.00 139.14 317 ASP B O 1
ATOM 4559 N N . SER B 2 318 ? 262.738 188.955 354.148 1.00 152.40 318 SER B N 1
ATOM 4560 C CA . SER B 2 318 ? 263.016 188.795 355.571 1.00 152.40 318 SER B CA 1
ATOM 4561 C C . SER B 2 318 ? 262.889 190.115 356.324 1.00 152.40 318 SER B C 1
ATOM 4562 O O . SER B 2 318 ? 262.487 190.130 357.493 1.00 152.40 318 SER B O 1
ATOM 4565 N N . VAL B 2 319 ? 263.236 191.232 355.680 1.00 165.10 319 VAL B N 1
ATOM 4566 C CA . VAL B 2 319 ? 263.145 192.518 356.366 1.00 165.10 319 VAL B CA 1
ATOM 4567 C C . VAL B 2 319 ? 261.686 192.956 356.490 1.00 165.10 319 VAL B C 1
ATOM 4568 O O . VAL B 2 319 ? 261.332 193.706 357.408 1.00 165.10 319 VAL B O 1
ATOM 4572 N N . ILE B 2 320 ? 260.814 192.472 355.606 1.00 167.85 320 ILE B N 1
ATOM 4573 C CA . ILE B 2 320 ? 259.386 192.741 355.742 1.00 167.85 320 ILE B CA 1
ATOM 4574 C C . ILE B 2 320 ? 258.820 191.977 356.933 1.00 167.85 320 ILE B C 1
ATOM 4575 O O . ILE B 2 320 ? 258.026 192.510 357.720 1.00 167.85 320 ILE B O 1
ATOM 4580 N N . ALA B 2 321 ? 259.249 190.725 357.102 1.00 163.28 321 ALA B N 1
ATOM 4581 C CA . ALA B 2 321 ? 258.773 189.917 358.220 1.00 163.28 321 ALA B CA 1
ATOM 4582 C C . ALA B 2 321 ? 259.374 190.384 359.539 1.00 163.28 321 ALA B C 1
ATOM 4583 O O . ALA B 2 321 ? 258.775 190.191 360.603 1.00 163.28 321 ALA B O 1
ATOM 4585 N N . LYS B 2 322 ? 260.567 190.981 359.491 1.00 136.59 322 LYS B N 1
ATOM 4586 C CA . LYS B 2 322 ? 261.193 191.501 360.702 1.00 136.59 322 LYS B CA 1
ATOM 4587 C C . LYS B 2 322 ? 260.427 192.691 361.266 1.00 136.59 322 LYS B C 1
ATOM 4588 O O . LYS B 2 322 ? 260.285 192.814 362.487 1.00 136.59 322 LYS B O 1
ATOM 4594 N N . ALA B 2 323 ? 259.922 193.566 360.400 1.00 135.61 323 ALA B N 1
ATOM 4595 C CA . ALA B 2 323 ? 259.042 194.647 360.823 1.00 135.61 323 ALA B CA 1
ATOM 4596 C C . ALA B 2 323 ? 257.591 194.209 360.929 1.00 135.61 323 ALA B C 1
ATOM 4597 O O . ALA B 2 323 ? 256.752 195.022 361.335 1.00 135.61 323 ALA B O 1
ATOM 4599 N N . GLU B 2 324 ? 257.301 192.949 360.576 1.00 165.99 324 GLU B N 1
ATOM 4600 C CA . GLU B 2 324 ? 255.956 192.363 360.564 1.00 165.99 324 GLU B CA 1
ATOM 4601 C C . GLU B 2 324 ? 255.026 193.168 359.655 1.00 165.99 324 GLU B C 1
ATOM 4602 O O . GLU B 2 324 ? 254.187 193.943 360.107 1.00 165.99 324 GLU B O 1
ATOM 4608 N N . LEU B 2 325 ? 255.271 193.087 358.351 1.00 178.56 325 LEU B N 1
ATOM 4609 C CA . LEU B 2 325 ? 254.405 193.666 357.339 1.00 178.56 325 LEU B CA 1
ATOM 4610 C C . LEU B 2 325 ? 254.045 192.597 356.318 1.00 178.56 325 LEU B C 1
ATOM 4611 O O . LEU B 2 325 ? 254.585 191.488 356.332 1.00 178.56 325 LEU B O 1
ATOM 4616 N N . ASP B 2 326 ? 253.147 192.931 355.465 1.00 198.66 326 ASP B N 1
ATOM 4617 C CA . ASP B 2 326 ? 252.770 192.072 354.355 1.00 198.66 326 ASP B CA 1
ATOM 4618 C C . ASP B 2 326 ? 253.129 192.784 353.052 1.00 198.66 326 ASP B C 1
ATOM 4619 O O . ASP B 2 326 ? 252.886 193.987 352.917 1.00 198.66 326 ASP B O 1
ATOM 4624 N N . PRO B 2 327 ? 253.756 192.086 352.094 1.00 180.37 327 PRO B N 1
ATOM 4625 C CA . PRO B 2 327 ? 254.084 192.718 350.799 1.00 180.37 327 PRO B CA 1
ATOM 4626 C C . PRO B 2 327 ? 252.912 193.278 349.996 1.00 180.37 327 PRO B C 1
ATOM 4627 O O . PRO B 2 327 ? 253.151 194.006 349.025 1.00 180.37 327 PRO B O 1
ATOM 4631 N N . LEU B 2 328 ? 251.665 192.958 350.339 1.00 186.26 328 LEU B N 1
ATOM 4632 C CA . LEU B 2 328 ? 250.561 193.733 349.790 1.00 186.26 328 LEU B CA 1
ATOM 4633 C C . LEU B 2 328 ? 250.536 195.159 350.329 1.00 186.26 328 LEU B C 1
ATOM 4634 O O . LEU B 2 328 ? 250.206 196.082 349.576 1.00 186.26 328 LEU B O 1
ATOM 4639 N N . ASP B 2 329 ? 250.912 195.365 351.590 1.00 205.09 329 ASP B N 1
ATOM 4640 C CA . ASP B 2 329 ? 250.845 196.675 352.226 1.00 205.09 329 ASP B CA 1
ATOM 4641 C C . ASP B 2 329 ? 251.910 197.626 351.694 1.00 205.09 329 ASP B C 1
ATOM 4642 O O . ASP B 2 329 ? 251.630 198.820 351.541 1.00 205.09 329 ASP B O 1
ATOM 4647 N N . ILE B 2 330 ? 253.101 197.121 351.377 1.00 192.96 330 ILE B N 1
ATOM 4648 C CA . ILE B 2 330 ? 254.237 197.956 351.003 1.00 192.96 330 ILE B CA 1
ATOM 4649 C C . ILE B 2 330 ? 253.943 198.588 349.641 1.00 192.96 330 ILE B C 1
ATOM 4650 O O . ILE B 2 330 ? 253.309 197.967 348.778 1.00 192.96 330 ILE B O 1
ATOM 4655 N N . ASP B 2 331 ? 254.290 199.864 349.487 1.00 203.68 331 ASP B N 1
ATOM 4656 C CA . ASP B 2 331 ? 253.870 200.588 348.293 1.00 203.68 331 ASP B CA 1
ATOM 4657 C C . ASP B 2 331 ? 254.914 200.579 347.192 1.00 203.68 331 ASP B C 1
ATOM 4658 O O . ASP B 2 331 ? 254.554 200.534 346.011 1.00 203.68 331 ASP B O 1
ATOM 4663 N N . ALA B 2 332 ? 256.194 200.623 347.543 1.00 193.24 332 ALA B N 1
ATOM 4664 C CA . ALA B 2 332 ? 257.243 200.642 346.539 1.00 193.24 332 ALA B CA 1
ATOM 4665 C C . ALA B 2 332 ? 258.500 200.022 347.122 1.00 193.24 332 ALA B C 1
ATOM 4666 O O . ALA B 2 332 ? 258.658 199.911 348.340 1.00 193.24 332 ALA B O 1
ATOM 4668 N N . VAL B 2 333 ? 259.390 199.598 346.234 1.00 194.65 333 VAL B N 1
ATOM 4669 C CA . VAL B 2 333 ? 260.717 199.135 346.608 1.00 194.65 333 VAL B CA 1
ATOM 4670 C C . VAL B 2 333 ? 261.707 200.039 345.894 1.00 194.65 333 VAL B C 1
ATOM 4671 O O . VAL B 2 333 ? 261.755 200.070 344.658 1.00 194.65 333 VAL B O 1
ATOM 4675 N N . LEU B 2 334 ? 262.496 200.771 346.668 1.00 199.17 334 LEU B N 1
ATOM 4676 C CA . LEU B 2 334 ? 263.441 201.739 346.130 1.00 199.17 334 LEU B CA 1
ATOM 4677 C C . LEU B 2 334 ? 264.797 201.048 346.058 1.00 199.17 334 LEU B C 1
ATOM 4678 O O . LEU B 2 334 ? 265.201 200.357 346.998 1.00 199.17 334 LEU B O 1
ATOM 4683 N N . LEU B 2 335 ? 265.495 201.232 344.943 1.00 193.81 335 LEU B N 1
ATOM 4684 C CA . LEU B 2 335 ? 266.737 200.520 344.678 1.00 193.81 335 LEU B CA 1
ATOM 4685 C C . LEU B 2 335 ? 267.886 201.511 344.553 1.00 193.81 335 LEU B C 1
ATOM 4686 O O . LEU B 2 335 ? 267.729 202.579 343.953 1.00 193.81 335 LEU B O 1
ATOM 4691 N N . THR B 2 336 ? 269.031 201.161 345.131 1.00 175.40 336 THR B N 1
ATOM 4692 C CA . THR B 2 336 ? 270.271 201.891 344.919 1.00 175.40 336 THR B CA 1
ATOM 4693 C C . THR B 2 336 ? 271.438 200.910 344.889 1.00 175.40 336 THR B C 1
ATOM 4694 O O . THR B 2 336 ? 271.371 199.807 345.439 1.00 175.40 336 THR B O 1
ATOM 4698 N N . GLY B 2 337 ? 272.506 201.312 344.209 1.00 202.01 337 GLY B N 1
ATOM 4699 C CA . GLY B 2 337 ? 273.690 200.490 344.079 1.00 202.01 337 GLY B CA 1
ATOM 4700 C C . GLY B 2 337 ? 273.896 199.970 342.666 1.00 202.01 337 GLY B C 1
ATOM 4701 O O . GLY B 2 337 ? 272.981 199.909 341.849 1.00 202.01 337 GLY B O 1
ATOM 4702 N N . GLY B 2 338 ? 275.142 199.573 342.387 1.00 195.72 338 GLY B N 1
ATOM 4703 C CA . GLY B 2 338 ? 275.518 199.131 341.052 1.00 195.72 338 GLY B CA 1
ATOM 4704 C C . GLY B 2 338 ? 274.940 197.793 340.649 1.00 195.72 338 GLY B C 1
ATOM 4705 O O . GLY B 2 338 ? 274.864 197.499 339.452 1.00 195.72 338 GLY B O 1
ATOM 4706 N N . VAL B 2 339 ? 274.549 196.971 341.622 1.00 184.27 339 VAL B N 1
ATOM 4707 C CA . VAL B 2 339 ? 273.839 195.735 341.322 1.00 184.27 339 VAL B CA 1
ATOM 4708 C C . VAL B 2 339 ? 272.427 196.032 340.833 1.00 184.27 339 VAL B C 1
ATOM 4709 O O . VAL B 2 339 ? 271.921 195.329 339.946 1.00 184.27 339 VAL B O 1
ATOM 4713 N N . SER B 2 340 ? 271.809 197.111 341.329 1.00 186.83 340 SER B N 1
ATOM 4714 C CA . SER B 2 340 ? 270.443 197.478 340.966 1.00 186.83 340 SER B CA 1
ATOM 4715 C C . SER B 2 340 ? 270.286 197.867 339.502 1.00 186.83 340 SER B C 1
ATOM 4716 O O . SER B 2 340 ? 269.152 197.916 339.016 1.00 186.83 340 SER B O 1
ATOM 4719 N N . PHE B 2 341 ? 271.381 198.137 338.788 1.00 173.41 341 PHE B N 1
ATOM 4720 C CA . PHE B 2 341 ? 271.335 198.356 337.349 1.00 173.41 341 PHE B CA 1
ATOM 4721 C C . PHE B 2 341 ? 270.884 197.127 336.568 1.00 173.41 341 PHE B C 1
ATOM 4722 O O . PHE B 2 341 ? 270.407 197.282 335.439 1.00 173.41 341 PHE B O 1
ATOM 4730 N N . THR B 2 342 ? 271.026 195.922 337.127 1.00 152.55 342 THR B N 1
ATOM 4731 C CA . THR B 2 342 ? 270.711 194.685 336.421 1.00 152.55 342 THR B CA 1
ATOM 4732 C C . THR B 2 342 ? 269.208 194.523 336.223 1.00 152.55 342 THR B C 1
ATOM 4733 O O . THR B 2 342 ? 268.441 194.576 337.192 1.00 152.55 342 THR B O 1
ATOM 4737 N N . PRO B 2 343 ? 268.755 194.333 334.981 1.00 152.46 343 PRO B N 1
ATOM 4738 C CA . PRO B 2 343 ? 267.308 194.215 334.739 1.00 152.46 343 PRO B CA 1
ATOM 4739 C C . PRO B 2 343 ? 266.707 192.902 335.205 1.00 152.46 343 PRO B C 1
ATOM 4740 O O . PRO B 2 343 ? 265.481 192.819 335.339 1.00 152.46 343 PRO B O 1
ATOM 4744 N N . LYS B 2 344 ? 267.520 191.865 335.422 1.00 148.22 344 LYS B N 1
ATOM 4745 C CA . LYS B 2 344 ? 266.994 190.630 335.997 1.00 148.22 344 LYS B CA 1
ATOM 4746 C C . LYS B 2 344 ? 266.512 190.849 337.425 1.00 148.22 344 LYS B C 1
ATOM 4747 O O . LYS B 2 344 ? 265.454 190.334 337.809 1.00 148.22 344 LYS B O 1
ATOM 4753 N N . LEU B 2 345 ? 267.258 191.635 338.208 1.00 155.32 345 LEU B N 1
ATOM 4754 C CA . LEU B 2 345 ? 266.874 191.906 339.590 1.00 155.32 345 LEU B CA 1
ATOM 4755 C C . LEU B 2 345 ? 265.626 192.777 339.651 1.00 155.32 345 LEU B C 1
ATOM 4756 O O . LEU B 2 345 ? 264.901 192.767 340.648 1.00 155.32 345 LEU B O 1
ATOM 4761 N N . THR B 2 346 ? 265.365 193.549 338.596 1.00 155.94 346 THR B N 1
ATOM 4762 C CA . THR B 2 346 ? 264.108 194.282 338.531 1.00 155.94 346 THR B CA 1
ATOM 4763 C C . THR B 2 346 ? 262.930 193.325 338.395 1.00 155.94 346 THR B C 1
ATOM 4764 O O . THR B 2 346 ? 261.940 193.444 339.122 1.00 155.94 346 THR B O 1
ATOM 4768 N N . THR B 2 347 ? 263.058 192.324 337.516 1.00 159.00 347 THR B N 1
ATOM 4769 C CA . THR B 2 347 ? 261.921 191.483 337.139 1.00 159.00 347 THR B CA 1
ATOM 4770 C C . THR B 2 347 ? 261.520 190.503 338.235 1.00 159.00 347 THR B C 1
ATOM 4771 O O . THR B 2 347 ? 260.380 190.025 338.248 1.00 159.00 347 THR B O 1
ATOM 4775 N N . ASN B 2 348 ? 262.439 190.174 339.142 1.00 178.23 348 ASN B N 1
ATOM 4776 C CA . ASN B 2 348 ? 262.120 189.231 340.210 1.00 178.23 348 ASN B CA 1
ATOM 4777 C C . ASN B 2 348 ? 261.174 189.847 341.234 1.00 178.23 348 ASN B C 1
ATOM 4778 O O . ASN B 2 348 ? 260.458 189.126 341.940 1.00 178.23 348 ASN B O 1
ATOM 4783 N N . LEU B 2 349 ? 261.162 191.178 341.333 1.00 189.46 349 LEU B N 1
ATOM 4784 C CA . LEU B 2 349 ? 260.454 191.841 342.425 1.00 189.46 349 LEU B CA 1
ATOM 4785 C C . LEU B 2 349 ? 258.973 192.064 342.116 1.00 189.46 349 LEU B C 1
ATOM 4786 O O . LEU B 2 349 ? 258.161 192.149 343.044 1.00 189.46 349 LEU B O 1
ATOM 4791 N N . GLU B 2 350 ? 258.585 192.175 340.839 1.00 198.39 350 GLU B N 1
ATOM 4792 C CA . GLU B 2 350 ? 257.148 192.148 340.560 1.00 198.39 350 GLU B CA 1
ATOM 4793 C C . GLU B 2 350 ? 256.596 190.732 340.641 1.00 198.39 350 GLU B C 1
ATOM 4794 O O . GLU B 2 350 ? 255.399 190.547 340.884 1.00 198.39 350 GLU B O 1
ATOM 4800 N N . TYR B 2 351 ? 257.439 189.724 340.411 1.00 156.74 351 TYR B N 1
ATOM 4801 C CA . TYR B 2 351 ? 256.970 188.347 340.485 1.00 156.74 351 TYR B CA 1
ATOM 4802 C C . TYR B 2 351 ? 256.739 187.892 341.922 1.00 156.74 351 TYR B C 1
ATOM 4803 O O . TYR B 2 351 ? 255.719 187.256 342.206 1.00 156.74 351 TYR B O 1
ATOM 4812 N N . THR B 2 352 ? 257.657 188.209 342.835 1.00 138.38 352 THR B N 1
ATOM 4813 C CA . THR B 2 352 ? 257.583 187.722 344.207 1.00 138.38 352 THR B CA 1
ATOM 4814 C C . THR B 2 352 ? 256.750 188.604 345.128 1.00 138.38 352 THR B C 1
ATOM 4815 O O . THR B 2 352 ? 256.590 188.268 346.307 1.00 138.38 352 THR B O 1
ATOM 4819 N N . LEU B 2 353 ? 256.243 189.714 344.636 1.00 145.22 353 LEU B N 1
ATOM 4820 C CA . LEU B 2 353 ? 255.372 190.643 345.340 1.00 145.22 353 LEU B CA 1
ATOM 4821 C C . LEU B 2 353 ? 254.082 190.848 344.559 1.00 145.22 353 LEU B C 1
ATOM 4822 O O . LEU B 2 353 ? 253.989 190.455 343.393 1.00 145.22 353 LEU B O 1
ATOM 4827 N N . PRO B 2 354 ? 253.036 191.404 345.182 1.00 154.62 354 PRO B N 1
ATOM 4828 C CA . PRO B 2 354 ? 251.847 191.776 344.407 1.00 154.62 354 PRO B CA 1
ATOM 4829 C C . PRO B 2 354 ? 252.135 192.894 343.415 1.00 154.62 354 PRO B C 1
ATOM 4830 O O . PRO B 2 354 ? 253.099 193.651 343.554 1.00 154.62 354 PRO B O 1
ATOM 4834 N N . GLU B 2 355 ? 251.267 192.991 342.402 1.00 181.82 355 GLU B N 1
ATOM 4835 C CA . GLU B 2 355 ? 251.439 193.967 341.331 1.00 181.82 355 GLU B CA 1
ATOM 4836 C C . GLU B 2 355 ? 251.260 195.403 341.802 1.00 181.82 355 GLU B C 1
ATOM 4837 O O . GLU B 2 355 ? 251.678 196.327 341.097 1.00 181.82 355 GLU B O 1
ATOM 4843 N N . SER B 2 356 ? 250.658 195.615 342.976 1.00 177.39 356 SER B N 1
ATOM 4844 C CA . SER B 2 356 ? 250.445 196.963 343.487 1.00 177.39 356 SER B CA 1
ATOM 4845 C C . SER B 2 356 ? 251.729 197.622 343.979 1.00 177.39 356 SER B C 1
ATOM 4846 O O . SER B 2 356 ? 251.723 198.827 344.247 1.00 177.39 356 SER B O 1
ATOM 4849 N N . VAL B 2 357 ? 252.817 196.870 344.116 1.00 193.26 357 VAL B N 1
ATOM 4850 C CA . VAL B 2 357 ? 254.102 197.447 344.494 1.00 193.26 357 VAL B CA 1
ATOM 4851 C C . VAL B 2 357 ? 254.826 197.892 343.231 1.00 193.26 357 VAL B C 1
ATOM 4852 O O . VAL B 2 357 ? 255.102 197.078 342.344 1.00 193.26 357 VAL B O 1
ATOM 4856 N N . GLU B 2 358 ? 255.141 199.182 343.150 1.00 211.85 358 GLU B N 1
ATOM 4857 C CA . GLU B 2 358 ? 255.859 199.715 341.999 1.00 211.85 358 GLU B CA 1
ATOM 4858 C C . GLU B 2 358 ? 257.349 199.696 342.307 1.00 211.85 358 GLU B C 1
ATOM 4859 O O . GLU B 2 358 ? 257.801 200.359 343.244 1.00 211.85 358 GLU B O 1
ATOM 4865 N N . ILE B 2 359 ? 258.116 198.951 341.521 1.00 188.98 359 ILE B N 1
ATOM 4866 C CA . ILE B 2 359 ? 259.535 198.763 341.791 1.00 188.98 359 ILE B CA 1
ATOM 4867 C C . ILE B 2 359 ? 260.289 199.941 341.184 1.00 188.98 359 ILE B C 1
ATOM 4868 O O . ILE B 2 359 ? 260.305 200.122 339.964 1.00 188.98 359 ILE B O 1
ATOM 4873 N N . LEU B 2 360 ? 260.915 200.744 342.039 1.00 190.00 360 LEU B N 1
ATOM 4874 C CA . LEU B 2 360 ? 261.624 201.944 341.608 1.00 190.00 360 LEU B CA 1
ATOM 4875 C C . LEU B 2 360 ? 263.045 201.544 341.242 1.00 190.00 360 LEU B C 1
ATOM 4876 O O . LEU B 2 360 ? 263.868 201.266 342.116 1.00 190.00 360 LEU B O 1
ATOM 4881 N N . GLY B 2 361 ? 263.341 201.527 339.948 1.00 204.29 361 GLY B N 1
ATOM 4882 C CA . GLY B 2 361 ? 264.639 201.106 339.483 1.00 204.29 361 GLY B CA 1
ATOM 4883 C C . GLY B 2 361 ? 265.030 201.774 338.184 1.00 204.29 361 GLY B C 1
ATOM 4884 O O . GLY B 2 361 ? 264.413 202.753 337.756 1.00 204.29 361 GLY B O 1
ATOM 4885 N N . PRO B 2 362 ? 266.099 201.278 337.555 1.00 228.46 362 PRO B N 1
ATOM 4886 C CA . PRO B 2 362 ? 266.510 201.828 336.252 1.00 228.46 362 PRO B CA 1
ATOM 4887 C C . PRO B 2 362 ? 265.490 201.618 335.147 1.00 228.46 362 PRO B C 1
ATOM 4888 O O . PRO B 2 362 ? 265.340 202.487 334.278 1.00 228.46 362 PRO B O 1
ATOM 4892 N N . GLN B 2 363 ? 264.772 200.499 335.163 1.00 246.13 363 GLN B N 1
ATOM 4893 C CA . GLN B 2 363 ? 263.823 200.175 334.109 1.00 246.13 363 GLN B CA 1
ATOM 4894 C C . GLN B 2 363 ? 262.508 200.931 334.230 1.00 246.13 363 GLN B C 1
ATOM 4895 O O . GLN B 2 363 ? 261.684 200.846 333.313 1.00 246.13 363 GLN B O 1
ATOM 4901 N N . ASN B 2 364 ? 262.289 201.653 335.328 1.00 224.14 364 ASN B N 1
ATOM 4902 C CA . ASN B 2 364 ? 261.005 202.302 335.559 1.00 224.14 364 ASN B CA 1
ATOM 4903 C C . ASN B 2 364 ? 260.843 203.506 334.645 1.00 224.14 364 ASN B C 1
ATOM 4904 O O . ASN B 2 364 ? 261.729 204.360 334.554 1.00 224.14 364 ASN B O 1
ATOM 4909 N N . LYS B 2 365 ? 259.701 203.569 333.963 1.00 242.62 365 LYS B N 1
ATOM 4910 C CA . LYS B 2 365 ? 259.440 204.652 333.030 1.00 242.62 365 LYS B CA 1
ATOM 4911 C C . LYS B 2 365 ? 259.064 205.947 333.733 1.00 242.62 365 LYS B C 1
ATOM 4912 O O . LYS B 2 365 ? 259.318 207.028 333.192 1.00 242.62 365 LYS B O 1
ATOM 4918 N N . ASN B 2 366 ? 258.481 205.863 334.927 1.00 265.46 366 ASN B N 1
ATOM 4919 C CA . ASN B 2 366 ? 257.941 207.029 335.609 1.00 265.46 366 ASN B CA 1
ATOM 4920 C C . ASN B 2 366 ? 258.854 207.598 336.681 1.00 265.46 366 ASN B C 1
ATOM 4921 O O . ASN B 2 366 ? 258.947 208.821 336.803 1.00 265.46 366 ASN B O 1
ATOM 4926 N N . ALA B 2 367 ? 259.530 206.748 337.467 1.00 216.87 367 ALA B N 1
ATOM 4927 C CA . ALA B 2 367 ? 260.396 207.204 338.549 1.00 216.87 367 ALA B CA 1
ATOM 4928 C C . ALA B 2 367 ? 261.713 206.424 338.498 1.00 216.87 367 ALA B C 1
ATOM 4929 O O . ALA B 2 367 ? 261.864 205.351 339.076 1.00 216.87 367 ALA B O 1
ATOM 4931 N N . SER B 2 368 ? 262.690 206.976 337.787 1.00 193.40 368 SER B N 1
ATOM 4932 C CA . SER B 2 368 ? 264.002 206.361 337.647 1.00 193.40 368 SER B CA 1
ATOM 4933 C C . SER B 2 368 ? 265.092 207.409 337.809 1.00 193.40 368 SER B C 1
ATOM 4934 O O . SER B 2 368 ? 264.906 208.572 337.435 1.00 193.40 368 SER B O 1
ATOM 4937 N N . ASN B 2 369 ? 266.224 206.993 338.361 1.00 197.47 369 ASN B N 1
ATOM 4938 C CA . ASN B 2 369 ? 267.398 207.837 338.483 1.00 197.47 369 ASN B CA 1
ATOM 4939 C C . ASN B 2 369 ? 268.593 206.883 338.407 1.00 197.47 369 ASN B C 1
ATOM 4940 O O . ASN B 2 369 ? 268.455 205.742 337.959 1.00 197.47 369 ASN B O 1
ATOM 4945 N N . ASN B 2 370 ? 269.770 207.338 338.808 1.00 198.40 370 ASN B N 1
ATOM 4946 C CA . ASN B 2 370 ? 270.943 206.481 338.819 1.00 198.40 370 ASN B CA 1
ATOM 4947 C C . ASN B 2 370 ? 271.107 205.850 340.196 1.00 198.40 370 ASN B C 1
ATOM 4948 O O . ASN B 2 370 ? 271.271 206.578 341.181 1.00 198.40 370 ASN B O 1
ATOM 4953 N N . PRO B 2 371 ? 271.039 204.520 340.312 1.00 188.23 371 PRO B N 1
ATOM 4954 C CA . PRO B 2 371 ? 271.149 203.876 341.632 1.00 188.23 371 PRO B CA 1
ATOM 4955 C C . PRO B 2 371 ? 272.490 204.059 342.322 1.00 188.23 371 PRO B C 1
ATOM 4956 O O . PRO B 2 371 ? 272.540 204.070 343.556 1.00 188.23 371 PRO B O 1
ATOM 4960 N N . ASN B 2 372 ? 273.581 204.207 341.576 1.00 200.49 372 ASN B N 1
ATOM 4961 C CA . ASN B 2 372 ? 274.862 204.507 342.201 1.00 200.49 372 ASN B CA 1
ATOM 4962 C C . ASN B 2 372 ? 274.968 205.946 342.678 1.00 200.49 372 ASN B C 1
ATOM 4963 O O . ASN B 2 372 ? 275.883 206.264 343.444 1.00 200.49 372 ASN B O 1
ATOM 4968 N N . GLU B 2 373 ? 274.057 206.812 342.255 1.00 201.46 373 GLU B N 1
ATOM 4969 C CA . GLU B 2 373 ? 274.148 208.237 342.520 1.00 201.46 373 GLU B CA 1
ATOM 4970 C C . GLU B 2 373 ? 273.130 208.714 343.542 1.00 201.46 373 GLU B C 1
ATOM 4971 O O . GLU B 2 373 ? 273.360 209.733 344.202 1.00 201.46 373 GLU B O 1
ATOM 4977 N N . LEU B 2 374 ? 272.044 207.961 343.723 1.00 171.67 374 LEU B N 1
ATOM 4978 C CA . LEU B 2 374 ? 270.863 208.473 344.410 1.00 171.67 374 LEU B CA 1
ATOM 4979 C C . LEU B 2 374 ? 271.102 208.634 345.909 1.00 171.67 374 LEU B C 1
ATOM 4980 O O . LEU B 2 374 ? 270.413 209.409 346.582 1.00 171.67 374 LEU B O 1
ATOM 4985 N N . ALA B 2 375 ? 272.094 207.923 346.445 1.00 165.57 375 ALA B N 1
ATOM 4986 C CA . ALA B 2 375 ? 272.455 208.108 347.845 1.00 165.57 375 ALA B CA 1
ATOM 4987 C C . ALA B 2 375 ? 273.108 209.464 348.079 1.00 165.57 375 ALA B C 1
ATOM 4988 O O . ALA B 2 375 ? 272.754 210.174 349.026 1.00 165.57 375 ALA B O 1
ATOM 4990 N N . ALA B 2 376 ? 274.055 209.845 347.218 1.00 183.36 376 ALA B N 1
ATOM 4991 C CA . ALA B 2 376 ? 274.823 211.064 347.451 1.00 183.36 376 ALA B CA 1
ATOM 4992 C C . ALA B 2 376 ? 273.996 212.308 347.179 1.00 183.36 376 ALA B C 1
ATOM 4993 O O . ALA B 2 376 ? 274.191 213.341 347.828 1.00 183.36 376 ALA B O 1
ATOM 4995 N N . SER B 2 377 ? 273.072 212.227 346.220 1.00 191.19 377 SER B N 1
ATOM 4996 C CA . SER B 2 377 ? 272.257 213.384 345.865 1.00 191.19 377 SER B CA 1
ATOM 4997 C C . SER B 2 377 ? 271.294 213.759 346.982 1.00 191.19 377 SER B C 1
ATOM 4998 O O . SER B 2 377 ? 270.927 214.930 347.127 1.00 191.19 377 SER B O 1
ATOM 5001 N N . GLY B 2 378 ? 270.874 212.781 347.783 1.00 175.69 378 GLY B N 1
ATOM 5002 C CA . GLY B 2 378 ? 270.087 213.104 348.960 1.00 175.69 378 GLY B CA 1
ATOM 5003 C C . GLY B 2 378 ? 270.911 213.774 350.042 1.00 175.69 378 GLY B C 1
ATOM 5004 O O . GLY B 2 378 ? 270.386 214.553 350.842 1.00 175.69 378 GLY B O 1
ATOM 5005 N N . ALA B 2 379 ? 272.212 213.474 350.086 1.00 178.76 379 ALA B N 1
ATOM 5006 C CA . ALA B 2 379 ? 273.077 214.069 351.099 1.00 178.76 379 ALA B CA 1
ATOM 5007 C C . ALA B 2 379 ? 273.334 215.541 350.812 1.00 178.76 379 ALA B C 1
ATOM 5008 O O . ALA B 2 379 ? 273.458 216.348 351.740 1.00 178.76 379 ALA B O 1
ATOM 5010 N N . ALA B 2 380 ? 273.423 215.908 349.533 1.00 171.74 380 ALA B N 1
ATOM 5011 C CA . ALA B 2 380 ? 273.585 217.313 349.178 1.00 171.74 380 ALA B CA 1
ATOM 5012 C C . ALA B 2 380 ? 272.319 218.105 349.475 1.00 171.74 380 ALA B C 1
ATOM 5013 O O . ALA B 2 380 ? 272.384 219.305 349.767 1.00 171.74 380 ALA B O 1
ATOM 5015 N N . LEU B 2 381 ? 271.160 217.451 349.396 1.00 173.18 381 LEU B N 1
ATOM 5016 C CA . LEU B 2 381 ? 269.911 218.118 349.741 1.00 173.18 381 LEU B CA 1
ATOM 5017 C C . LEU B 2 381 ? 269.844 218.419 351.231 1.00 173.18 381 LEU B C 1
ATOM 5018 O O . LEU B 2 381 ? 269.383 219.493 351.633 1.00 173.18 381 LEU B O 1
ATOM 5023 N N . GLN B 2 382 ? 270.311 217.487 352.067 1.00 161.22 382 GLN B N 1
ATOM 5024 C CA . GLN B 2 382 ? 270.428 217.771 353.493 1.00 161.22 382 GLN B CA 1
ATOM 5025 C C . GLN B 2 382 ? 271.527 218.788 353.758 1.00 161.22 382 GLN B C 1
ATOM 5026 O O . GLN B 2 382 ? 271.469 219.533 354.742 1.00 161.22 382 GLN B O 1
ATOM 5032 N N . ALA B 2 383 ? 272.541 218.826 352.890 1.00 176.42 383 ALA B N 1
ATOM 5033 C CA . ALA B 2 383 ? 273.620 219.795 353.042 1.00 176.42 383 ALA B CA 1
ATOM 5034 C C . ALA B 2 383 ? 273.134 221.214 352.781 1.00 176.42 383 ALA B C 1
ATOM 5035 O O . ALA B 2 383 ? 273.564 222.158 353.454 1.00 176.42 383 ALA B O 1
ATOM 5037 N N . ARG B 2 384 ? 272.231 221.383 351.813 1.00 193.27 384 ARG B N 1
ATOM 5038 C CA . ARG B 2 384 ? 271.750 222.719 351.477 1.00 193.27 384 ARG B CA 1
ATOM 5039 C C . ARG B 2 384 ? 270.828 223.267 352.559 1.00 193.27 384 ARG B C 1
ATOM 5040 O O . ARG B 2 384 ? 270.831 224.472 352.835 1.00 193.27 384 ARG B O 1
ATOM 5048 N N . LEU B 2 385 ? 270.034 222.394 353.186 1.00 182.25 385 LEU B N 1
ATOM 5049 C CA . LEU B 2 385 ? 269.135 222.829 354.252 1.00 182.25 385 LEU B CA 1
ATOM 5050 C C . LEU B 2 385 ? 269.896 223.260 355.500 1.00 182.25 385 LEU B C 1
ATOM 5051 O O . LEU B 2 385 ? 269.501 224.224 356.164 1.00 182.25 385 LEU B O 1
ATOM 5056 N N . ILE B 2 386 ? 270.988 222.570 355.834 1.00 185.77 386 ILE B N 1
ATOM 5057 C CA . ILE B 2 386 ? 271.773 222.918 357.013 1.00 185.77 386 ILE B CA 1
ATOM 5058 C C . ILE B 2 386 ? 272.857 223.942 356.718 1.00 185.77 386 ILE B C 1
ATOM 5059 O O . ILE B 2 386 ? 273.606 224.313 357.637 1.00 185.77 386 ILE B O 1
ATOM 5064 N N . SER B 2 387 ? 272.959 224.421 355.476 1.00 200.06 387 SER B N 1
ATOM 5065 C CA . SER B 2 387 ? 273.995 225.383 355.116 1.00 200.06 387 SER B CA 1
ATOM 5066 C C . SER B 2 387 ? 273.766 226.757 355.734 1.00 200.06 387 SER B C 1
ATOM 5067 O O . SER B 2 387 ? 274.707 227.554 355.802 1.00 200.06 387 SER B O 1
ATOM 5070 N N . ASP B 2 388 ? 272.545 227.052 356.177 1.00 193.14 388 ASP B N 1
ATOM 5071 C CA . ASP B 2 388 ? 272.238 228.301 356.858 1.00 193.14 388 ASP B CA 1
ATOM 5072 C C . ASP B 2 388 ? 272.508 228.244 358.355 1.00 193.14 388 ASP B C 1
ATOM 5073 O O . ASP B 2 388 ? 272.341 229.260 359.038 1.00 193.14 388 ASP B O 1
ATOM 5078 N N . TYR B 2 389 ? 272.917 227.093 358.876 1.00 169.39 389 TYR B N 1
ATOM 5079 C CA . TYR B 2 389 ? 272.984 226.878 360.313 1.00 169.39 389 TYR B CA 1
ATOM 5080 C C . TYR B 2 389 ? 274.425 226.844 360.795 1.00 169.39 389 TYR B C 1
ATOM 5081 O O . TYR B 2 389 ? 275.306 226.296 360.128 1.00 169.39 389 TYR B O 1
ATOM 5090 N N . ASP B 2 390 ? 274.658 227.432 361.965 1.00 207.85 390 ASP B N 1
ATOM 5091 C CA . ASP B 2 390 ? 275.920 227.228 362.655 1.00 207.85 390 ASP B CA 1
ATOM 5092 C C . ASP B 2 390 ? 275.882 225.897 363.401 1.00 207.85 390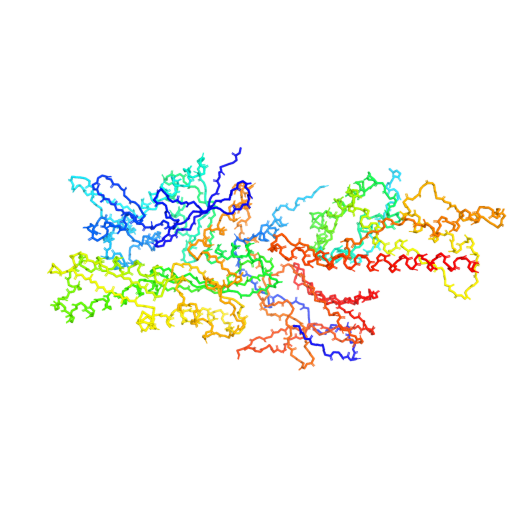 ASP B C 1
ATOM 5093 O O . ASP B 2 390 ? 274.863 225.200 363.435 1.00 207.85 390 ASP B O 1
ATOM 5098 N N . ALA B 2 391 ? 277.010 225.557 364.031 1.00 203.89 391 ALA B N 1
ATOM 5099 C CA . ALA B 2 391 ? 277.137 224.264 364.696 1.00 203.89 391 ALA B CA 1
ATOM 5100 C C . ALA B 2 391 ? 276.262 224.166 365.938 1.00 203.89 391 ALA B C 1
ATOM 5101 O O . ALA B 2 391 ? 275.847 223.065 366.313 1.00 203.89 391 ALA B O 1
ATOM 5103 N N . ASP B 2 392 ? 275.973 225.295 366.589 1.00 207.68 392 ASP B N 1
ATOM 5104 C CA . ASP B 2 392 ? 275.149 225.267 367.794 1.00 207.68 392 ASP B CA 1
ATOM 5105 C C . ASP B 2 392 ? 273.691 224.950 367.484 1.00 207.68 392 ASP B C 1
ATOM 5106 O O . ASP B 2 392 ? 273.046 224.211 368.237 1.00 207.68 392 ASP B O 1
ATOM 5111 N N . GLU B 2 393 ? 273.155 225.499 366.390 1.00 205.80 393 GLU B N 1
ATOM 5112 C CA . GLU B 2 393 ? 271.747 225.283 366.072 1.00 205.80 393 GLU B CA 1
ATOM 5113 C C . GLU B 2 393 ? 271.497 223.863 365.588 1.00 205.80 393 GLU B C 1
ATOM 5114 O O . GLU B 2 393 ? 270.477 223.252 365.930 1.00 205.80 393 GLU B O 1
ATOM 5120 N N . LEU B 2 394 ? 272.418 223.318 364.795 1.00 186.79 394 LEU B N 1
ATOM 5121 C CA . LEU B 2 394 ? 272.217 221.980 364.251 1.00 186.79 394 LEU B CA 1
ATOM 5122 C C . LEU B 2 394 ? 272.442 220.906 365.309 1.00 186.79 394 LEU B C 1
ATOM 5123 O O . LEU B 2 394 ? 271.789 219.857 365.279 1.00 186.79 394 LEU B O 1
ATOM 5128 N N . ALA B 2 395 ? 273.362 221.145 366.247 1.00 184.26 395 ALA B N 1
ATOM 5129 C CA . ALA B 2 395 ? 273.538 220.210 367.354 1.00 184.26 395 ALA B CA 1
ATOM 5130 C C . ALA B 2 395 ? 272.341 220.248 368.291 1.00 184.26 395 ALA B C 1
ATOM 5131 O O . ALA B 2 395 ? 271.960 219.222 368.868 1.00 184.26 395 ALA B O 1
ATOM 5133 N N . GLU B 2 396 ? 271.734 221.425 368.455 1.00 221.52 396 GLU B N 1
ATOM 5134 C CA . GLU B 2 396 ? 270.509 221.521 369.240 1.00 221.52 396 GLU B CA 1
ATOM 5135 C C . GLU B 2 396 ? 269.339 220.904 368.485 1.00 221.52 396 GLU B C 1
ATOM 5136 O O . GLU B 2 396 ? 268.377 220.420 369.093 1.00 221.52 396 GLU B O 1
ATOM 5142 N N . ALA B 2 397 ? 269.406 220.910 367.154 1.00 189.17 397 ALA B N 1
ATOM 5143 C CA . ALA B 2 397 ? 268.398 220.212 366.366 1.00 189.17 397 ALA B CA 1
ATOM 5144 C C . ALA B 2 397 ? 268.622 218.707 366.384 1.00 189.17 397 ALA B C 1
ATOM 5145 O O . ALA B 2 397 ? 267.705 217.941 366.068 1.00 189.17 397 ALA B O 1
ATOM 5147 N N . LEU B 2 398 ? 269.825 218.266 366.744 1.00 181.66 398 LEU B N 1
ATOM 5148 C CA . LEU B 2 398 ? 270.187 216.855 366.779 1.00 181.66 398 LEU B CA 1
ATOM 5149 C C . LEU B 2 398 ? 269.872 216.209 368.127 1.00 181.66 398 LEU B C 1
ATOM 5150 O O . LEU B 2 398 ? 270.056 214.995 368.280 1.00 181.66 398 LEU B O 1
ATOM 5155 N N . GLN B 2 399 ? 269.346 216.981 369.078 1.00 204.68 399 GLN B N 1
ATOM 5156 C CA . GLN B 2 399 ? 269.141 216.500 370.439 1.00 204.68 399 GLN B CA 1
ATOM 5157 C C . GLN B 2 399 ? 268.070 215.411 370.484 1.00 204.68 399 GLN B C 1
ATOM 5158 O O . GLN B 2 399 ? 267.118 215.444 369.694 1.00 204.68 399 GLN B O 1
ATOM 5164 N N . PRO B 2 400 ? 268.212 214.419 371.373 1.00 201.19 400 PRO B N 1
ATOM 5165 C CA . PRO B 2 400 ? 267.223 213.328 371.441 1.00 201.19 400 PRO B CA 1
ATOM 5166 C C . PRO B 2 400 ? 265.835 213.757 371.879 1.00 201.19 400 PRO B C 1
ATOM 5167 O O . PRO B 2 400 ? 264.874 213.021 371.638 1.00 201.19 400 PRO B O 1
ATOM 5171 N N . VAL B 2 401 ? 265.695 214.916 372.526 1.00 207.72 401 VAL B N 1
ATOM 5172 C CA . VAL B 2 401 ? 264.367 215.419 372.851 1.00 207.72 401 VAL B CA 1
ATOM 5173 C C . VAL B 2 401 ? 263.637 215.899 371.596 1.00 207.72 401 VAL B C 1
ATOM 5174 O O . VAL B 2 401 ? 262.402 215.857 371.541 1.00 207.72 401 VAL B O 1
ATOM 5178 N N . ILE B 2 402 ? 264.368 216.294 370.559 1.00 187.45 402 ILE B N 1
ATOM 5179 C CA . ILE B 2 402 ? 263.749 216.833 369.353 1.00 187.45 402 ILE B CA 1
ATOM 5180 C C . ILE B 2 402 ? 263.692 215.790 368.245 1.00 187.45 402 ILE B C 1
ATOM 5181 O O . ILE B 2 402 ? 262.683 215.674 367.542 1.00 187.45 402 ILE B O 1
ATOM 5186 N N . VAL B 2 403 ? 264.749 214.987 368.089 1.00 197.36 403 VAL B N 1
ATOM 5187 C CA . VAL B 2 403 ? 264.760 214.001 367.010 1.00 197.36 403 VAL B CA 1
ATOM 5188 C C . VAL B 2 403 ? 263.852 212.817 367.327 1.00 197.36 403 VAL B C 1
ATOM 5189 O O . VAL B 2 403 ? 263.556 212.007 366.442 1.00 197.36 403 VAL B O 1
ATOM 5193 N N . ASN B 2 404 ? 263.397 212.684 368.572 1.00 181.01 404 ASN B N 1
ATOM 5194 C CA . ASN B 2 404 ? 262.411 211.662 368.906 1.00 181.01 404 ASN B CA 1
ATOM 5195 C C . ASN B 2 404 ? 261.020 212.267 368.778 1.00 181.01 404 ASN B C 1
ATOM 5196 O O . ASN B 2 404 ? 260.617 213.172 369.512 1.00 181.01 404 ASN B O 1
ATOM 5201 N N . THR B 2 405 ? 260.287 211.754 367.813 1.00 189.61 405 THR B N 1
ATOM 5202 C CA . THR B 2 405 ? 258.865 212.015 367.726 1.00 189.61 405 THR B CA 1
ATOM 5203 C C . THR B 2 405 ? 258.079 210.780 368.159 1.00 189.61 405 THR B C 1
ATOM 5204 O O . THR B 2 405 ? 258.398 209.659 367.756 1.00 189.61 405 THR B O 1
ATOM 5208 N N . PRO B 2 406 ? 257.083 210.952 369.020 1.00 182.94 406 PRO B N 1
ATOM 5209 C CA . PRO B 2 406 ? 256.146 209.858 369.275 1.00 182.94 406 PRO B CA 1
ATOM 5210 C C . PRO B 2 406 ? 255.248 209.616 368.073 1.00 182.94 406 PRO B C 1
ATOM 5211 O O . PRO B 2 406 ? 254.794 210.550 367.408 1.00 182.94 406 PRO B O 1
ATOM 5215 N N . HIS B 2 407 ? 254.999 208.342 367.794 1.00 223.04 407 HIS B N 1
ATOM 5216 C CA . HIS B 2 407 ? 254.151 207.930 366.681 1.00 223.04 407 HIS B CA 1
ATOM 5217 C C . HIS B 2 407 ? 252.891 207.242 367.200 1.00 223.04 407 HIS B C 1
ATOM 5218 O O . HIS B 2 407 ? 252.607 207.224 368.400 1.00 223.04 407 HIS B O 1
ATOM 5225 N N . LEU B 2 408 ? 252.135 206.678 366.262 1.00 229.66 408 LEU B N 1
ATOM 5226 C CA . LEU B 2 408 ? 250.871 206.002 366.521 1.00 229.66 408 LEU B CA 1
ATOM 5227 C C . LEU B 2 408 ? 250.988 204.571 366.018 1.00 229.66 408 LEU B C 1
ATOM 5228 O O . LEU B 2 408 ? 251.093 204.343 364.808 1.00 229.66 408 LEU B O 1
ATOM 5233 N N . LYS B 2 409 ? 250.981 203.616 366.949 1.00 213.86 409 LYS B N 1
ATOM 5234 C CA . LYS B 2 409 ? 251.203 202.214 366.605 1.00 213.86 409 LYS B CA 1
ATOM 5235 C C . LYS B 2 409 ? 250.014 201.635 365.843 1.00 213.86 409 LYS B C 1
ATOM 5236 O O . LYS B 2 409 ? 250.183 200.973 364.813 1.00 213.86 409 LYS B O 1
ATOM 5242 N N . LYS B 2 410 ? 248.800 201.881 366.332 1.00 223.15 410 LYS B N 1
ATOM 5243 C CA . LYS B 2 410 ? 247.747 201.080 365.725 1.00 223.15 410 LYS B CA 1
ATOM 5244 C C . LYS B 2 410 ? 246.776 201.962 364.946 1.00 223.15 410 LYS B C 1
ATOM 5245 O O . LYS B 2 410 ? 246.083 202.790 365.545 1.00 223.15 410 LYS B O 1
ATOM 5251 N N . PRO B 2 411 ? 246.677 201.750 363.632 1.00 220.16 411 PRO B N 1
ATOM 5252 C CA . PRO B 2 411 ? 246.052 202.729 362.732 1.00 220.16 411 PRO B CA 1
ATOM 5253 C C . PRO B 2 411 ? 244.562 202.964 362.931 1.00 220.16 411 PRO B C 1
ATOM 5254 O O . PRO B 2 411 ? 243.816 202.112 363.414 1.00 220.16 411 PRO B O 1
ATOM 5258 N N . ILE B 2 412 ? 244.144 204.171 362.545 1.00 269.88 412 ILE B N 1
ATOM 5259 C CA . ILE B 2 412 ? 242.760 204.621 362.645 1.00 269.88 412 ILE B CA 1
ATOM 5260 C C . ILE B 2 412 ? 242.226 204.873 361.242 1.00 269.88 412 ILE B C 1
ATOM 5261 O O . ILE B 2 412 ? 242.987 204.874 360.267 1.00 269.88 412 ILE B O 1
ATOM 5266 N N . GLY B 2 413 ? 240.912 205.059 361.125 1.00 293.80 413 GLY B N 1
ATOM 5267 C CA . GLY B 2 413 ? 240.331 205.318 359.821 1.00 293.80 413 GLY B CA 1
ATOM 5268 C C . GLY B 2 413 ? 238.817 205.336 359.765 1.00 293.80 413 GLY B C 1
ATOM 5269 O O . GLY B 2 413 ? 238.147 205.552 360.779 1.00 293.80 413 GLY B O 1
ATOM 5270 N N . LEU B 2 414 ? 238.271 205.109 358.572 1.00 303.80 414 LEU B N 1
ATOM 5271 C CA . LEU B 2 414 ? 236.835 205.100 358.334 1.00 303.80 414 LEU B CA 1
ATOM 5272 C C . LEU B 2 414 ? 236.351 203.690 358.023 1.00 303.80 414 LEU B C 1
ATOM 5273 O O . LEU B 2 414 ? 237.067 202.886 357.422 1.00 303.80 414 LEU B O 1
ATOM 5278 N N . ILE B 2 415 ? 235.126 203.397 358.441 1.00 303.59 415 ILE B N 1
ATOM 5279 C CA . ILE B 2 415 ? 234.490 202.119 358.147 1.00 303.59 415 ILE B CA 1
ATOM 5280 C C . ILE B 2 415 ? 233.865 202.205 356.756 1.00 303.59 415 ILE B C 1
ATOM 5281 O O . ILE B 2 415 ? 233.396 203.271 356.337 1.00 303.59 415 ILE B O 1
ATOM 5286 N N . GLY B 2 416 ? 233.928 201.102 356.005 1.00 304.41 416 GLY B N 1
ATOM 5287 C CA . GLY B 2 416 ? 233.351 201.072 354.679 1.00 304.41 416 GLY B CA 1
ATOM 5288 C C . GLY B 2 416 ? 231.885 200.681 354.680 1.00 304.41 416 GLY B C 1
ATOM 5289 O O . GLY B 2 416 ? 231.251 200.529 355.725 1.00 304.41 416 GLY B O 1
ATOM 5290 N N . ALA B 2 417 ? 231.344 200.525 353.469 1.00 301.51 417 ALA B N 1
ATOM 5291 C CA . ALA B 2 417 ? 229.942 200.155 353.312 1.00 301.51 417 ALA B CA 1
ATOM 5292 C C . ALA B 2 417 ? 229.653 198.735 353.774 1.00 301.51 417 ALA B C 1
ATOM 5293 O O . ALA B 2 417 ? 228.609 198.500 354.390 1.00 301.51 417 ALA B O 1
ATOM 5295 N N . LYS B 2 418 ? 230.550 197.791 353.503 1.00 288.56 418 LYS B N 1
ATOM 5296 C CA . LYS B 2 418 ? 230.371 196.406 353.909 1.00 288.56 418 LYS B CA 1
ATOM 5297 C C . LYS B 2 418 ? 231.042 196.099 355.239 1.00 288.56 418 LYS B C 1
ATOM 5298 O O . LYS B 2 418 ? 231.301 194.929 355.537 1.00 288.56 418 LYS B O 1
ATOM 5304 N N . GLY B 2 419 ? 231.331 197.119 356.041 1.00 294.55 419 GLY B N 1
ATOM 5305 C CA . GLY B 2 419 ? 232.021 196.928 357.295 1.00 294.55 419 GLY B CA 1
ATOM 5306 C C . GLY B 2 419 ? 233.523 196.814 357.182 1.00 294.55 419 GLY B C 1
ATOM 5307 O O . GLY B 2 419 ? 234.184 196.549 358.195 1.00 294.55 419 GLY B O 1
ATOM 5308 N N . GLU B 2 420 ? 234.084 196.995 355.990 1.00 286.00 420 GLU B N 1
ATOM 5309 C CA . GLU B 2 420 ? 235.530 196.939 355.835 1.00 286.00 420 GLU B CA 1
ATOM 5310 C C . GLU B 2 420 ? 236.163 198.203 356.400 1.00 286.00 420 GLU B C 1
ATOM 5311 O O . GLU B 2 420 ? 235.502 199.234 356.557 1.00 286.00 420 GLU B O 1
ATOM 5317 N N . PHE B 2 421 ? 237.449 198.115 356.722 1.00 275.26 421 PHE B N 1
ATOM 5318 C CA . PHE B 2 421 ? 238.149 199.210 357.372 1.00 275.26 421 PHE B CA 1
ATOM 5319 C C . PHE B 2 421 ? 238.996 199.966 356.360 1.00 275.26 421 PHE B C 1
ATOM 5320 O O . PHE B 2 421 ? 239.913 199.398 355.759 1.00 275.26 421 PHE B O 1
ATOM 5328 N N . HIS B 2 422 ? 238.691 201.249 356.184 1.00 291.50 422 HIS B N 1
ATOM 5329 C CA . HIS B 2 422 ? 239.433 202.118 355.278 1.00 291.50 422 HIS B CA 1
ATOM 5330 C C . HIS B 2 422 ? 240.245 203.102 356.106 1.00 291.50 422 HIS B C 1
ATOM 5331 O O . HIS B 2 422 ? 239.673 204.032 356.698 1.00 291.50 422 HIS B O 1
ATOM 5338 N N . PRO B 2 423 ? 241.562 202.935 356.202 1.00 272.37 423 PRO B N 1
ATOM 5339 C CA . PRO B 2 423 ? 242.362 203.845 357.028 1.00 272.37 423 PRO B CA 1
ATOM 5340 C C . PRO B 2 423 ? 242.504 205.215 356.382 1.00 272.37 423 PRO B C 1
ATOM 5341 O O . PRO B 2 423 ? 242.713 205.335 355.174 1.00 272.37 423 PRO B O 1
ATOM 5345 N N . VAL B 2 424 ? 242.381 206.256 357.210 1.00 269.66 424 VAL B N 1
ATOM 5346 C CA . VAL B 2 424 ? 242.677 207.621 356.806 1.00 269.66 424 VAL B CA 1
ATOM 5347 C C . VAL B 2 424 ? 244.056 208.051 357.281 1.00 269.66 424 VAL B C 1
ATOM 5348 O O . VAL B 2 424 ? 244.947 208.307 356.463 1.00 269.66 424 VAL B O 1
ATOM 5352 N N . LEU B 2 425 ? 244.265 208.105 358.593 1.00 264.13 425 LEU B N 1
ATOM 5353 C CA . LEU B 2 425 ? 245.597 208.220 359.164 1.00 264.13 425 LEU B CA 1
ATOM 5354 C C . LEU B 2 425 ? 246.104 206.810 359.388 1.00 264.13 425 LEU B C 1
ATOM 5355 O O . LEU B 2 425 ? 245.555 206.072 360.211 1.00 264.13 425 LEU B O 1
ATOM 5360 N N . LEU B 2 426 ? 247.164 206.454 358.677 1.00 249.68 426 LEU B N 1
ATOM 5361 C CA . LEU B 2 426 ? 247.609 205.078 358.575 1.00 249.68 426 LEU B CA 1
ATOM 5362 C C . LEU B 2 426 ? 248.324 204.653 359.852 1.00 249.68 426 LEU B C 1
ATOM 5363 O O . LEU B 2 426 ? 248.258 205.312 360.893 1.00 249.68 426 LEU B O 1
ATOM 5368 N N . ALA B 2 427 ? 249.003 203.517 359.775 1.00 236.24 427 ALA B N 1
ATOM 5369 C CA . ALA B 2 427 ? 249.850 203.129 360.887 1.00 236.24 427 ALA B CA 1
ATOM 5370 C C . ALA B 2 427 ? 251.106 203.984 360.896 1.00 236.24 427 ALA B C 1
ATOM 5371 O O . ALA B 2 427 ? 251.398 204.704 359.934 1.00 236.24 427 ALA B O 1
ATOM 5373 N N . GLU B 2 428 ? 251.822 203.919 362.017 1.00 223.79 428 GLU B N 1
ATOM 5374 C CA . GLU B 2 428 ? 253.171 204.447 362.193 1.00 223.79 428 GLU B CA 1
ATOM 5375 C C . GLU B 2 428 ? 253.233 205.968 362.029 1.00 223.79 428 GLU B C 1
ATOM 5376 O O . GLU B 2 428 ? 254.259 206.507 361.603 1.00 223.79 428 GLU B O 1
ATOM 5382 N N . THR B 2 429 ? 252.152 206.676 362.357 1.00 233.92 429 THR B N 1
ATOM 5383 C CA . THR B 2 429 ? 252.068 208.109 362.086 1.00 233.92 429 THR B CA 1
ATOM 5384 C C . THR B 2 429 ? 252.459 208.919 363.312 1.00 233.92 429 THR B C 1
ATOM 5385 O O . THR B 2 429 ? 251.917 208.708 364.400 1.00 233.92 429 THR B O 1
ATOM 5389 N N . SER B 2 430 ? 253.363 209.874 363.130 1.00 214.40 430 SER B N 1
ATOM 5390 C CA . SER B 2 430 ? 253.624 210.846 364.178 1.00 214.40 430 SER B CA 1
ATOM 5391 C C . SER B 2 430 ? 252.518 211.895 364.217 1.00 214.40 430 SER B C 1
ATOM 5392 O O . SER B 2 430 ? 251.734 212.043 363.276 1.00 214.40 430 SER B O 1
ATOM 5395 N N . PHE B 2 431 ? 252.455 212.622 365.326 1.00 242.34 431 PHE B N 1
ATOM 5396 C CA . PHE B 2 431 ? 251.476 213.672 365.545 1.00 242.34 431 PHE B CA 1
ATOM 5397 C C . PHE B 2 431 ? 252.187 214.921 366.051 1.00 242.34 431 PHE B C 1
ATOM 5398 O O . PHE B 2 431 ? 253.264 214.811 366.645 1.00 242.34 431 PHE B O 1
ATOM 5406 N N . PRO B 2 432 ? 251.624 216.132 365.830 1.00 251.70 432 PRO B N 1
ATOM 5407 C CA . PRO B 2 432 ? 250.352 216.575 365.235 1.00 251.70 432 PRO B CA 1
ATOM 5408 C C . PRO B 2 432 ? 250.254 216.385 363.726 1.00 251.70 432 PRO B C 1
ATOM 5409 O O . PRO B 2 432 ? 251.227 216.592 363.004 1.00 251.70 432 PRO B O 1
ATOM 5413 N N . VAL B 2 433 ? 249.067 215.994 363.266 1.00 244.86 433 VAL B N 1
ATOM 5414 C CA . VAL B 2 433 ? 248.845 215.636 361.872 1.00 244.86 433 VAL B CA 1
ATOM 5415 C C . VAL B 2 433 ? 247.359 215.804 361.566 1.00 244.86 433 VAL B C 1
ATOM 5416 O O . VAL B 2 433 ? 246.498 215.587 362.424 1.00 244.86 433 VAL B O 1
ATOM 5420 N N . GLN B 2 434 ? 247.064 216.247 360.346 1.00 269.66 434 GLN B N 1
ATOM 5421 C CA . GLN B 2 434 ? 245.699 216.491 359.903 1.00 269.66 434 GLN B CA 1
ATOM 5422 C C . GLN B 2 434 ? 245.592 216.173 358.421 1.00 269.66 434 GLN B C 1
ATOM 5423 O O . GLN B 2 434 ? 246.421 216.626 357.626 1.00 269.66 434 GLN B O 1
ATOM 5429 N N . LYS B 2 435 ? 244.574 215.400 358.052 1.00 267.14 435 LYS B N 1
ATOM 5430 C CA . LYS B 2 435 ? 244.396 214.919 356.690 1.00 267.14 435 LYS B CA 1
ATOM 5431 C C . LYS B 2 435 ? 242.953 215.149 356.260 1.00 267.14 435 LYS B C 1
ATOM 5432 O O . LYS B 2 435 ? 242.032 215.050 357.076 1.00 267.14 435 LYS B O 1
ATOM 5438 N N . LYS B 2 436 ? 242.759 215.449 354.979 1.00 281.09 436 LYS B N 1
ATOM 5439 C CA . LYS B 2 436 ? 241.454 215.791 354.433 1.00 281.09 436 LYS B CA 1
ATOM 5440 C C . LYS B 2 436 ? 241.039 214.776 353.374 1.00 281.09 436 LYS B C 1
ATOM 5441 O O . LYS B 2 436 ? 241.821 214.435 352.481 1.00 281.09 436 LYS B O 1
ATOM 5447 N N . LEU B 2 437 ? 239.812 214.275 353.491 1.00 309.15 437 LEU B N 1
ATOM 5448 C CA . LEU B 2 437 ? 239.238 213.358 352.516 1.00 309.15 437 LEU B CA 1
ATOM 5449 C C . LEU B 2 437 ? 237.954 213.957 351.965 1.00 309.15 437 LEU B C 1
ATOM 5450 O O . LEU B 2 437 ? 237.014 214.217 352.721 1.00 309.15 437 LEU B O 1
ATOM 5455 N N . THR B 2 438 ? 237.909 214.147 350.648 1.00 342.39 438 THR B N 1
ATOM 5456 C CA . THR B 2 438 ? 236.804 214.826 349.977 1.00 342.39 438 THR B CA 1
ATOM 5457 C C . THR B 2 438 ? 235.832 213.784 349.440 1.00 342.39 438 THR B C 1
ATOM 5458 O O . THR B 2 438 ? 236.075 213.190 348.384 1.00 342.39 438 THR B O 1
ATOM 5462 N N . LEU B 2 439 ? 234.725 213.574 350.156 1.00 323.96 439 LEU B N 1
ATOM 5463 C CA . LEU B 2 439 ? 233.654 212.691 349.693 1.00 323.96 439 LEU B CA 1
ATOM 5464 C C . LEU B 2 439 ? 232.669 213.548 348.905 1.00 323.96 439 LEU B C 1
ATOM 5465 O O . LEU B 2 439 ? 231.613 213.948 349.394 1.00 323.96 439 LEU B O 1
ATOM 5470 N N . LYS B 2 440 ? 233.039 213.830 347.652 1.00 321.20 440 LYS B N 1
ATOM 5471 C CA . LYS B 2 440 ? 232.272 214.769 346.840 1.00 321.20 440 LYS B CA 1
ATOM 5472 C C . LYS B 2 440 ? 230.946 214.167 346.388 1.00 321.20 440 LYS B C 1
ATOM 5473 O O . LYS B 2 440 ? 229.932 214.872 346.320 1.00 321.20 440 LYS B O 1
ATOM 5479 N N . GLN B 2 441 ? 230.922 212.865 346.114 1.00 335.30 441 GLN B N 1
ATOM 5480 C CA . GLN B 2 441 ? 229.717 212.201 345.636 1.00 335.30 441 GLN B CA 1
ATOM 5481 C C . GLN B 2 441 ? 228.773 211.781 346.756 1.00 335.30 441 GLN B C 1
ATOM 5482 O O . GLN B 2 441 ? 227.760 211.131 346.474 1.00 335.30 441 GLN B O 1
ATOM 5488 N N . ALA B 2 442 ? 229.080 212.124 348.006 1.00 344.15 442 ALA B N 1
ATOM 5489 C CA . ALA B 2 442 ? 228.251 211.716 349.133 1.00 344.15 442 ALA B CA 1
ATOM 5490 C C . ALA B 2 442 ? 226.929 212.476 349.140 1.00 344.15 442 ALA B C 1
ATOM 5491 O O . ALA B 2 442 ? 226.899 213.690 349.367 1.00 344.15 442 ALA B O 1
ATOM 5493 N N . LYS B 2 443 ? 225.835 211.752 348.904 1.00 321.06 443 LYS B N 1
ATOM 5494 C CA . LYS B 2 443 ? 224.502 212.332 348.801 1.00 321.06 443 LYS B CA 1
ATOM 5495 C C . LYS B 2 443 ? 223.596 211.723 349.857 1.00 321.06 443 LYS B C 1
ATOM 5496 O O . LYS B 2 443 ? 223.477 210.497 349.944 1.00 321.06 443 LYS B O 1
ATOM 5502 N N . GLY B 2 444 ? 222.961 212.574 350.652 1.00 338.17 444 GLY B N 1
ATOM 5503 C CA . GLY B 2 444 ? 222.015 212.133 351.656 1.00 338.17 444 GLY B CA 1
ATOM 5504 C C . GLY B 2 444 ? 222.554 212.229 353.068 1.00 338.17 444 GLY B C 1
ATOM 5505 O O . GLY B 2 444 ? 223.497 212.964 353.370 1.00 338.17 444 GLY B O 1
ATOM 5506 N N . ASP B 2 445 ? 221.929 211.458 353.952 1.00 330.32 445 ASP B N 1
ATOM 5507 C CA . ASP B 2 445 ? 222.329 211.402 355.350 1.00 330.32 445 ASP B CA 1
ATOM 5508 C C . ASP B 2 445 ? 223.331 210.274 355.550 1.00 330.32 445 ASP B C 1
ATOM 5509 O O . ASP B 2 445 ? 223.101 209.143 355.112 1.00 330.32 445 ASP B O 1
ATOM 5514 N N . PHE B 2 446 ? 224.441 210.584 356.210 1.00 328.91 446 PHE B N 1
ATOM 5515 C CA . PHE B 2 446 ? 225.537 209.643 356.378 1.00 328.91 446 PHE B CA 1
ATOM 5516 C C . PHE B 2 446 ? 225.885 209.493 357.848 1.00 328.91 446 PHE B C 1
ATOM 5517 O O . PHE B 2 446 ? 225.790 210.450 358.622 1.00 328.91 446 PHE B O 1
ATOM 5525 N N . LEU B 2 447 ? 226.287 208.285 358.225 1.00 337.14 447 LEU B N 1
ATOM 5526 C CA . LEU B 2 447 ? 226.897 208.030 359.521 1.00 337.14 447 LEU B CA 1
ATOM 5527 C C . LEU B 2 447 ? 228.389 207.813 359.306 1.00 337.14 447 LEU B C 1
ATOM 5528 O O . LEU B 2 447 ? 228.787 206.964 358.501 1.00 337.14 447 LEU B O 1
ATOM 5533 N N . ILE B 2 448 ? 229.205 208.584 360.013 1.00 339.53 448 ILE B N 1
ATOM 5534 C CA . ILE B 2 448 ? 230.653 208.561 359.852 1.00 339.53 448 ILE B CA 1
ATOM 5535 C C . ILE B 2 448 ? 231.218 207.731 360.995 1.00 339.53 448 ILE B C 1
ATOM 5536 O O . ILE B 2 448 ? 231.040 208.063 362.173 1.00 339.53 448 ILE B O 1
ATOM 5541 N N . GLY B 2 449 ? 231.899 206.644 360.648 1.00 312.42 449 GLY B N 1
ATOM 5542 C CA . GLY B 2 449 ? 232.469 205.763 361.644 1.00 312.42 449 GLY B CA 1
ATOM 5543 C C . GLY B 2 449 ? 233.961 205.934 361.814 1.00 312.42 449 GLY B C 1
ATOM 5544 O O . GLY B 2 449 ? 234.722 205.807 360.852 1.00 312.42 449 GLY B O 1
ATOM 5545 N N . VAL B 2 450 ? 234.391 206.227 363.036 1.00 300.15 450 VAL B N 1
ATOM 5546 C CA . VAL B 2 450 ? 235.805 206.323 363.367 1.00 300.15 450 VAL B CA 1
ATOM 5547 C C . VAL B 2 450 ? 236.163 205.137 364.249 1.00 300.15 450 VAL B C 1
ATOM 5548 O O . VAL B 2 450 ? 235.624 204.987 365.354 1.00 300.15 450 VAL B O 1
ATOM 5552 N N . TYR B 2 451 ? 237.060 204.287 363.758 1.00 277.20 451 TYR B N 1
ATOM 5553 C CA . TYR B 2 451 ? 237.477 203.083 364.458 1.00 277.20 451 TYR B CA 1
ATOM 5554 C C . TYR B 2 451 ? 238.992 202.966 364.408 1.00 277.20 451 TYR B C 1
ATOM 5555 O O . TYR B 2 451 ? 239.643 203.461 363.484 1.00 277.20 451 TYR B O 1
ATOM 5564 N N . GLU B 2 452 ? 239.552 202.303 365.415 1.00 285.09 452 GLU B N 1
ATOM 5565 C CA . GLU B 2 452 ? 240.919 201.818 365.308 1.00 285.09 452 GLU B CA 1
ATOM 5566 C C . GLU B 2 452 ? 240.945 200.585 364.416 1.00 285.09 452 GLU B C 1
ATOM 5567 O O . GLU B 2 452 ? 239.928 199.913 364.223 1.00 285.09 452 GLU B O 1
ATOM 5573 N N . GLY B 2 453 ? 242.121 200.289 363.859 1.00 264.63 453 GLY B N 1
ATOM 5574 C CA . GLY B 2 453 ? 242.251 199.223 362.893 1.00 264.63 453 GLY B CA 1
ATOM 5575 C C . GLY B 2 453 ? 243.304 198.211 363.306 1.00 264.63 453 GLY B C 1
ATOM 5576 O O . GLY B 2 453 ? 244.287 198.534 363.972 1.00 264.63 453 GLY B O 1
ATOM 5577 N N . ASP B 2 454 ? 243.074 196.974 362.881 1.00 265.07 454 ASP B N 1
ATOM 5578 C CA . ASP B 2 454 ? 243.989 195.872 363.118 1.00 265.07 454 ASP B CA 1
ATOM 5579 C C . ASP B 2 454 ? 244.350 195.251 361.779 1.00 265.07 454 ASP B C 1
ATOM 5580 O O . ASP B 2 454 ? 243.482 195.016 360.934 1.00 265.07 454 ASP B O 1
ATOM 5585 N N . HIS B 2 455 ? 245.637 194.997 361.583 1.00 219.74 455 HIS B N 1
ATOM 5586 C CA . HIS B 2 455 ? 246.111 194.451 360.323 1.00 219.74 455 HIS B CA 1
ATOM 5587 C C . HIS B 2 455 ? 246.704 193.063 360.515 1.00 219.74 455 HIS B C 1
ATOM 5588 O O . HIS B 2 455 ? 247.461 192.808 361.455 1.00 219.74 455 HIS B O 1
ATOM 5595 N N . HIS B 2 456 ? 246.338 192.162 359.607 1.00 238.19 456 HIS B N 1
ATOM 5596 C CA . HIS B 2 456 ? 246.817 190.790 359.624 1.00 238.19 456 HIS B CA 1
ATOM 5597 C C . HIS B 2 456 ? 247.113 190.358 358.196 1.00 238.19 456 HIS B C 1
ATOM 5598 O O . HIS B 2 456 ? 246.699 191.006 357.231 1.00 238.19 456 HIS B O 1
ATOM 5605 N N . ILE B 2 457 ? 247.848 189.256 358.075 1.00 249.64 457 ILE B N 1
ATOM 5606 C CA . ILE B 2 457 ? 248.304 188.761 356.779 1.00 249.64 457 ILE B CA 1
ATOM 5607 C C . ILE B 2 457 ? 247.142 188.182 355.978 1.00 249.64 457 ILE B C 1
ATOM 5608 O O . ILE B 2 457 ? 246.703 187.059 356.223 1.00 249.64 457 ILE B O 1
ATOM 5613 N N . LYS B 2 490 ? 246.686 190.770 352.668 1.00 215.10 490 LYS B N 1
ATOM 5614 C CA . LYS B 2 490 ? 246.347 191.568 353.840 1.00 215.10 490 LYS B CA 1
ATOM 5615 C C . LYS B 2 490 ? 244.984 192.222 353.712 1.00 215.10 490 LYS B C 1
ATOM 5616 O O . LYS B 2 490 ? 244.716 192.943 352.753 1.00 215.10 490 LYS B O 1
ATOM 5622 N N . LEU B 2 491 ? 244.124 191.972 354.691 1.00 205.65 491 LEU B N 1
ATOM 5623 C CA . LEU B 2 491 ? 242.851 192.660 354.805 1.00 205.65 491 LEU B CA 1
ATOM 5624 C C . LEU B 2 491 ? 242.819 193.408 356.127 1.00 205.65 491 LEU B C 1
ATOM 5625 O O . LEU B 2 491 ? 243.363 192.937 357.131 1.00 205.65 491 LEU B O 1
ATOM 5630 N N . TYR B 2 492 ? 242.193 194.577 356.121 1.00 262.24 492 TYR B N 1
ATOM 5631 C CA . TYR B 2 492 ? 242.020 195.352 357.339 1.00 262.24 492 TYR B CA 1
ATOM 5632 C C . TYR B 2 492 ? 240.789 194.873 358.093 1.00 262.24 492 TYR B C 1
ATOM 5633 O O . TYR B 2 492 ? 239.701 194.755 357.523 1.00 262.24 492 TYR B O 1
ATOM 5642 N N . THR B 2 493 ? 240.970 194.596 359.378 1.00 257.61 493 THR B N 1
ATOM 5643 C CA . THR B 2 493 ? 239.890 194.156 360.244 1.00 257.61 493 THR B CA 1
ATOM 5644 C C . THR B 2 493 ? 239.471 195.305 361.149 1.00 257.61 493 THR B C 1
ATOM 5645 O O . THR B 2 493 ? 240.320 196.033 361.675 1.00 257.61 493 THR B O 1
ATOM 5649 N N . LEU B 2 494 ? 238.160 195.470 361.308 1.00 245.76 494 LEU B N 1
ATOM 5650 C CA . LEU B 2 494 ? 237.616 196.558 362.111 1.00 245.76 494 LEU B CA 1
ATOM 5651 C C . LEU B 2 494 ? 237.909 196.310 363.585 1.00 245.76 494 LEU B C 1
ATOM 5652 O O . LEU B 2 494 ? 237.656 195.217 364.101 1.00 245.76 494 LEU B O 1
ATOM 5657 N N . GLY B 2 495 ? 238.443 197.321 364.260 1.00 258.27 495 GLY B N 1
ATOM 5658 C CA . GLY B 2 495 ? 238.836 197.156 365.642 1.00 258.27 495 GLY B CA 1
ATOM 5659 C C . GLY B 2 495 ? 238.030 197.977 366.623 1.00 258.27 495 GLY B C 1
ATOM 5660 O O . GLY B 2 495 ? 236.796 197.969 366.602 1.00 258.27 495 GLY B O 1
ATOM 5661 N N . THR B 2 496 ? 238.735 198.701 367.483 1.00 286.37 496 THR B N 1
ATOM 5662 C CA . THR B 2 496 ? 238.107 199.368 368.613 1.00 286.37 496 THR B CA 1
ATOM 5663 C C . THR B 2 496 ? 237.442 200.666 368.159 1.00 286.37 496 THR B C 1
ATOM 5664 O O . THR B 2 496 ? 238.020 201.433 367.384 1.00 286.37 496 THR B O 1
ATOM 5668 N N . LYS B 2 497 ? 236.215 200.899 368.631 1.00 323.10 497 LYS B N 1
ATOM 5669 C CA . LYS B 2 497 ? 235.447 202.077 368.240 1.00 323.10 497 LYS B CA 1
ATOM 5670 C C . LYS B 2 497 ? 236.036 203.329 368.879 1.00 323.10 497 LYS B C 1
ATOM 5671 O O . LYS B 2 497 ? 236.297 203.355 370.086 1.00 323.10 497 LYS B O 1
ATOM 5677 N N . LEU B 2 498 ? 236.243 204.369 368.071 1.00 326.60 498 LEU B N 1
ATOM 5678 C CA . LEU B 2 498 ? 236.736 205.639 368.590 1.00 326.60 498 LEU B CA 1
ATOM 5679 C C . LEU B 2 498 ? 235.609 206.641 368.829 1.00 326.60 498 LEU B C 1
ATOM 5680 O O . LEU B 2 498 ? 235.388 207.063 369.969 1.00 326.60 498 LEU B O 1
ATOM 5685 N N . MET B 2 499 ? 234.886 207.019 367.775 1.00 322.64 499 MET B N 1
ATOM 5686 C CA . MET B 2 499 ? 233.700 207.857 367.910 1.00 322.64 499 MET B CA 1
ATOM 5687 C C . MET B 2 499 ? 232.817 207.655 366.688 1.00 322.64 499 MET B C 1
ATOM 5688 O O . MET B 2 499 ? 233.210 207.020 365.706 1.00 322.64 499 MET B O 1
ATOM 5693 N N . GLU B 2 500 ? 231.609 208.205 366.770 1.00 352.28 500 GLU B N 1
ATOM 5694 C CA . GLU B 2 500 ? 230.646 208.183 365.681 1.00 352.28 500 GLU B CA 1
ATOM 5695 C C . GLU B 2 500 ? 230.073 209.574 365.474 1.00 352.28 500 GLU B C 1
ATOM 5696 O O . GLU B 2 500 ? 229.752 210.273 366.440 1.00 352.28 500 GLU B O 1
ATOM 5702 N N . LEU B 2 501 ? 229.952 209.976 364.211 1.00 341.58 501 LEU B N 1
ATOM 5703 C CA . LEU B 2 501 ? 229.372 211.262 363.850 1.00 341.58 501 LEU B CA 1
ATOM 5704 C C . LEU B 2 501 ? 228.401 211.067 362.697 1.00 341.58 501 LEU B C 1
ATOM 5705 O O . LEU B 2 501 ? 228.562 210.142 361.896 1.00 341.58 501 LEU B O 1
ATOM 5710 N N . GLY B 2 502 ? 227.389 211.927 362.627 1.00 330.31 502 GLY B N 1
ATOM 5711 C CA . GLY B 2 502 ? 226.396 211.849 361.574 1.00 330.31 502 GLY B CA 1
ATOM 5712 C C . GLY B 2 502 ? 226.099 213.187 360.929 1.00 330.31 502 GLY B C 1
ATOM 5713 O O . GLY B 2 502 ? 226.214 214.233 361.575 1.00 330.31 502 GLY B O 1
ATOM 5714 N N . ILE B 2 503 ? 225.720 213.170 359.655 1.00 316.84 503 ILE B N 1
ATOM 5715 C CA . ILE B 2 503 ? 225.367 214.376 358.916 1.00 316.84 503 ILE B CA 1
ATOM 5716 C C . ILE B 2 503 ? 223.994 214.151 358.288 1.00 316.84 503 ILE B C 1
ATOM 5717 O O . ILE B 2 503 ? 223.624 213.010 357.984 1.00 316.84 503 ILE B O 1
ATOM 5722 N N . LYS B 2 504 ? 223.216 215.224 358.156 1.00 339.28 504 LYS B N 1
ATOM 5723 C CA . LYS B 2 504 ? 221.836 215.146 357.701 1.00 339.28 504 LYS B CA 1
ATOM 5724 C C . LYS B 2 504 ? 221.653 215.834 356.354 1.00 339.28 504 LYS B C 1
ATOM 5725 O O . LYS B 2 504 ? 221.987 217.013 356.196 1.00 339.28 504 LYS B O 1
ATOM 5731 N N . ASN B 2 505 ? 221.094 215.071 355.401 1.00 365.10 505 ASN B N 1
ATOM 5732 C CA . ASN B 2 505 ? 220.710 215.540 354.060 1.00 365.10 505 ASN B CA 1
ATOM 5733 C C . ASN B 2 505 ? 221.887 216.167 353.317 1.00 365.10 505 ASN B C 1
ATOM 5734 O O . ASN B 2 505 ? 221.743 217.156 352.595 1.00 365.10 505 ASN B O 1
ATOM 5739 N N . ALA B 2 506 ? 223.064 215.582 353.498 1.00 350.89 506 ALA B N 1
ATOM 5740 C CA . ALA B 2 506 ? 224.281 216.194 352.995 1.00 350.89 506 ALA B CA 1
ATOM 5741 C C . ALA B 2 506 ? 224.449 215.946 351.503 1.00 350.89 506 ALA B C 1
ATOM 5742 O O . ALA B 2 506 ? 224.026 214.920 350.963 1.00 350.89 506 ALA B O 1
ATOM 5744 N N . ASN B 2 507 ? 225.083 216.913 350.837 1.00 344.46 507 ASN B N 1
ATOM 5745 C CA . ASN B 2 507 ? 225.461 216.806 349.430 1.00 344.46 507 ASN B CA 1
ATOM 5746 C C . ASN B 2 507 ? 226.964 217.097 349.279 1.00 344.46 507 ASN B C 1
ATOM 5747 O O . ASN B 2 507 ? 227.417 218.180 348.902 1.00 344.46 507 ASN B O 1
ATOM 5752 N N . GLY B 2 508 ? 227.764 216.062 349.518 1.00 358.89 508 GLY B N 1
ATOM 5753 C CA . GLY B 2 508 ? 229.203 216.212 349.545 1.00 358.89 508 GLY B CA 1
ATOM 5754 C C . GLY B 2 508 ? 229.704 216.574 350.928 1.00 358.89 508 GLY B C 1
ATOM 5755 O O . GLY B 2 508 ? 229.272 217.578 351.500 1.00 358.89 508 GLY B O 1
ATOM 5756 N N . VAL B 2 509 ? 230.603 215.766 351.485 1.00 353.13 509 VAL B N 1
ATOM 5757 C CA . VAL B 2 509 ? 231.154 215.999 352.815 1.00 353.13 509 VAL B CA 1
ATOM 5758 C C . VAL B 2 509 ? 232.667 215.864 352.758 1.00 353.13 509 VAL B C 1
ATOM 5759 O O . VAL B 2 509 ? 233.206 215.203 351.863 1.00 353.13 509 VAL B O 1
ATOM 5763 N N . GLU B 2 510 ? 233.344 216.493 353.713 1.00 338.64 510 GLU B N 1
ATOM 5764 C CA . GLU B 2 510 ? 234.769 216.302 353.937 1.00 338.64 510 GLU B CA 1
ATOM 5765 C C . GLU B 2 510 ? 234.976 215.709 355.324 1.00 338.64 510 GLU B C 1
ATOM 5766 O O . GLU B 2 510 ? 234.364 216.167 356.295 1.00 338.64 510 GLU B O 1
ATOM 5772 N N . ILE B 2 511 ? 235.826 214.691 355.413 1.00 313.68 511 ILE B N 1
ATOM 5773 C CA . ILE B 2 511 ? 236.146 214.038 356.677 1.00 313.68 511 ILE B CA 1
ATOM 5774 C C . ILE B 2 511 ? 237.564 214.430 357.058 1.00 313.68 511 ILE B C 1
ATOM 5775 O O . ILE B 2 511 ? 238.502 214.240 356.273 1.00 313.68 511 ILE B O 1
ATOM 5780 N N . ILE B 2 512 ? 237.721 214.982 358.256 1.00 319.85 512 ILE B N 1
ATOM 5781 C CA . ILE B 2 512 ? 239.002 215.471 358.744 1.00 319.85 512 ILE B CA 1
ATOM 5782 C C . ILE B 2 512 ? 239.303 214.768 360.057 1.00 319.85 512 ILE B C 1
ATOM 5783 O O . ILE B 2 512 ? 238.487 214.809 360.985 1.00 319.85 512 ILE B O 1
ATOM 5788 N N . PHE B 2 513 ? 240.465 214.126 360.138 1.00 308.72 513 PHE B N 1
ATOM 5789 C CA . PHE B 2 513 ? 240.963 213.606 361.404 1.00 308.72 513 PHE B CA 1
ATOM 5790 C C . PHE B 2 513 ? 242.078 214.519 361.895 1.00 308.72 513 PHE B C 1
ATOM 5791 O O . PHE B 2 513 ? 243.089 214.695 361.208 1.00 308.72 513 PHE B O 1
ATOM 5799 N N . ASN B 2 514 ? 241.895 215.099 363.077 1.00 287.59 514 ASN B N 1
ATOM 5800 C CA . ASN B 2 514 ? 242.880 216.008 363.650 1.00 287.59 514 ASN B CA 1
ATOM 5801 C C . ASN B 2 514 ? 243.393 215.423 364.953 1.00 287.59 514 ASN B C 1
ATOM 5802 O O . ASN B 2 514 ? 242.604 215.100 365.846 1.00 287.59 514 ASN B O 1
ATOM 5807 N N . ILE B 2 515 ? 244.710 215.285 365.055 1.00 273.00 515 ILE B N 1
ATOM 5808 C CA . ILE B 2 515 ? 245.379 214.858 366.276 1.00 273.00 515 ILE B CA 1
ATOM 5809 C C . ILE B 2 515 ? 246.355 215.961 366.655 1.00 273.00 515 ILE B C 1
ATOM 5810 O O . ILE B 2 515 ? 247.117 216.438 365.808 1.00 273.00 515 ILE B O 1
ATOM 5815 N N . ASN B 2 516 ? 246.314 216.387 367.913 1.00 272.02 516 ASN B N 1
ATOM 5816 C CA . ASN B 2 516 ? 247.206 217.438 368.372 1.00 272.02 516 ASN B CA 1
ATOM 5817 C C . ASN B 2 516 ? 248.481 216.839 368.961 1.00 272.02 516 ASN B C 1
ATOM 5818 O O . ASN B 2 516 ? 248.760 215.644 368.834 1.00 272.02 516 ASN B O 1
ATOM 5823 N N . LYS B 2 517 ? 249.266 217.692 369.622 1.00 287.20 517 LYS B N 1
ATOM 5824 C CA . LYS B 2 517 ? 250.467 217.232 370.309 1.00 287.20 517 LYS B CA 1
ATOM 5825 C C . LYS B 2 517 ? 250.147 216.441 371.571 1.00 287.20 517 LYS B C 1
ATOM 5826 O O . LYS B 2 517 ? 251.011 215.711 372.069 1.00 287.20 517 LYS B O 1
ATOM 5832 N N . ASP B 2 518 ? 248.932 216.568 372.098 1.00 291.43 518 ASP B N 1
ATOM 5833 C CA . ASP B 2 518 ? 248.539 215.910 373.335 1.00 291.43 518 ASP B CA 1
ATOM 5834 C C . ASP B 2 518 ? 247.919 214.538 373.108 1.00 291.43 518 ASP B C 1
ATOM 5835 O O . ASP B 2 518 ? 247.492 213.900 374.076 1.00 291.43 518 ASP B O 1
ATOM 5840 N N . GLY B 2 519 ? 247.851 214.074 371.861 1.00 261.85 519 GLY B N 1
ATOM 5841 C CA . GLY B 2 519 ? 247.270 212.786 371.553 1.00 261.85 519 GLY B CA 1
ATOM 5842 C C . GLY B 2 519 ? 245.762 212.767 371.473 1.00 261.85 519 GLY B C 1
ATOM 5843 O O . GLY B 2 519 ? 245.185 211.700 371.227 1.00 261.85 519 GLY B O 1
ATOM 5844 N N . ALA B 2 520 ? 245.106 213.905 371.673 1.00 255.09 520 ALA B N 1
ATOM 5845 C CA . ALA B 2 520 ? 243.656 213.961 371.593 1.00 255.09 520 ALA B CA 1
ATOM 5846 C C . ALA B 2 520 ? 243.211 213.899 370.139 1.00 255.09 520 ALA B C 1
ATOM 5847 O O . ALA B 2 520 ? 243.702 214.655 369.296 1.00 255.09 520 ALA B O 1
ATOM 5849 N N . LEU B 2 521 ? 242.284 212.994 369.846 1.00 251.38 521 LEU B N 1
ATOM 5850 C CA . LEU B 2 521 ? 241.777 212.805 368.495 1.00 251.38 521 LEU B CA 1
ATOM 5851 C C . LEU B 2 521 ? 240.502 213.620 368.329 1.00 251.38 521 LEU B C 1
ATOM 5852 O O . LEU B 2 521 ? 239.513 213.384 369.031 1.00 251.38 521 LEU B O 1
ATOM 5857 N N . ARG B 2 522 ? 240.529 214.571 367.403 1.00 276.04 522 ARG B N 1
ATOM 5858 C CA . ARG B 2 522 ? 239.371 215.391 367.075 1.00 276.04 522 ARG B CA 1
ATOM 5859 C C . ARG B 2 522 ? 239.002 215.146 365.618 1.00 276.04 522 ARG B C 1
ATOM 5860 O O . ARG B 2 522 ? 239.869 215.176 364.740 1.00 276.04 522 ARG B O 1
ATOM 5868 N N . VAL B 2 523 ? 237.720 214.900 365.366 1.00 298.83 523 VAL B N 1
ATOM 5869 C CA . VAL B 2 523 ? 237.219 214.576 364.037 1.00 298.83 523 VAL B CA 1
ATOM 5870 C C . VAL B 2 523 ? 236.241 215.658 363.611 1.00 298.83 523 VAL B C 1
ATOM 5871 O O . VAL B 2 523 ? 235.281 215.957 364.333 1.00 298.83 523 VAL B O 1
ATOM 5875 N N . THR B 2 524 ? 236.481 216.244 362.441 1.00 295.78 524 THR B N 1
ATOM 5876 C CA . THR B 2 524 ? 235.611 217.265 361.876 1.00 295.78 524 THR B CA 1
ATOM 5877 C C . THR B 2 524 ? 234.990 216.739 360.590 1.00 295.78 524 THR B C 1
ATOM 5878 O O . THR B 2 524 ? 235.708 216.323 359.674 1.00 295.78 524 THR B O 1
ATOM 5882 N N . ALA B 2 525 ? 233.661 216.748 360.530 1.00 317.43 525 ALA B N 1
ATOM 5883 C CA . ALA B 2 525 ? 232.916 216.371 359.335 1.00 317.43 525 ALA B CA 1
ATOM 5884 C C . ALA B 2 525 ? 232.126 217.582 358.860 1.00 317.43 525 ALA B C 1
ATOM 5885 O O . ALA B 2 525 ? 231.178 218.007 359.529 1.00 317.43 525 ALA B O 1
ATOM 5887 N N . ARG B 2 526 ? 232.505 218.122 357.705 1.00 356.69 526 ARG B N 1
ATOM 5888 C CA . ARG B 2 526 ? 231.930 219.352 357.179 1.00 356.69 526 ARG B CA 1
ATOM 5889 C C . ARG B 2 526 ? 231.214 219.069 355.868 1.00 356.69 526 ARG B C 1
ATOM 5890 O O . ARG B 2 526 ? 231.768 218.402 354.988 1.00 356.69 526 ARG B O 1
ATOM 5898 N N . ASP B 2 527 ? 229.989 219.575 355.742 1.00 376.64 527 ASP B N 1
ATOM 5899 C CA . ASP B 2 527 ? 229.283 219.533 354.469 1.00 376.64 527 ASP B CA 1
ATOM 5900 C C . ASP B 2 527 ? 229.976 220.455 353.473 1.00 376.64 527 ASP B C 1
ATOM 5901 O O . ASP B 2 527 ? 230.325 221.592 353.804 1.00 376.64 527 ASP B O 1
ATOM 5906 N N . LEU B 2 528 ? 230.183 219.958 352.251 1.00 378.43 528 LEU B N 1
ATOM 5907 C CA . LEU B 2 528 ? 230.971 220.689 351.266 1.00 378.43 528 LEU B CA 1
ATOM 5908 C C . LEU B 2 528 ? 230.226 221.877 350.673 1.00 378.43 528 LEU B C 1
ATOM 5909 O O . LEU B 2 528 ? 230.870 222.830 350.221 1.00 378.43 528 LEU B O 1
ATOM 5914 N N . LYS B 2 529 ? 228.895 221.845 350.657 1.00 396.53 529 LYS B N 1
ATOM 5915 C CA . LYS B 2 529 ? 228.133 222.942 350.071 1.00 396.53 529 LYS B CA 1
ATOM 5916 C C . LYS B 2 529 ? 227.581 223.905 351.114 1.00 396.53 529 LYS B C 1
ATOM 5917 O O . LYS B 2 529 ? 227.886 225.102 351.070 1.00 396.53 529 LYS B O 1
ATOM 5923 N N . THR B 2 530 ? 226.771 223.412 352.051 1.00 382.60 530 THR B N 1
ATOM 5924 C CA . THR B 2 530 ? 226.088 224.278 353.001 1.00 382.60 530 THR B CA 1
ATOM 5925 C C . THR B 2 530 ? 227.000 224.820 354.089 1.00 382.60 530 THR B C 1
ATOM 5926 O O . THR B 2 530 ? 226.682 225.858 354.680 1.00 382.60 530 THR B O 1
ATOM 5930 N N . GLY B 2 531 ? 228.121 224.160 354.359 1.00 389.24 531 GLY B N 1
ATOM 5931 C CA . GLY B 2 531 ? 228.962 224.537 355.468 1.00 389.24 531 GLY B CA 1
ATOM 5932 C C . GLY B 2 531 ? 228.540 223.978 356.807 1.00 389.24 531 GLY B C 1
ATOM 5933 O O . GLY B 2 531 ? 229.134 224.351 357.827 1.00 389.24 531 GLY B O 1
ATOM 5934 N N . ASN B 2 532 ? 227.532 223.107 356.842 1.00 358.55 532 ASN B N 1
ATOM 5935 C CA . ASN B 2 532 ? 227.109 222.495 358.094 1.00 358.55 532 ASN B CA 1
ATOM 5936 C C . ASN B 2 532 ? 228.156 221.491 358.557 1.00 358.55 532 ASN B C 1
ATOM 5937 O O . ASN B 2 532 ? 228.369 220.457 357.920 1.00 358.55 532 ASN B O 1
ATOM 5942 N N . ALA B 2 533 ? 228.807 221.798 359.676 1.00 349.77 533 ALA B N 1
ATOM 5943 C CA . ALA B 2 533 ? 229.928 221.009 360.161 1.00 349.77 533 ALA B CA 1
ATOM 5944 C C . ALA B 2 533 ? 229.616 220.443 361.536 1.00 349.77 533 ALA B C 1
ATOM 5945 O O . ALA B 2 533 ? 229.155 221.163 362.427 1.00 349.77 533 ALA B O 1
ATOM 5947 N N . VAL B 2 534 ? 229.876 219.149 361.700 1.00 327.20 534 VAL B N 1
ATOM 5948 C CA . VAL B 2 534 ? 229.727 218.458 362.974 1.00 327.20 534 VAL B CA 1
ATOM 5949 C C . VAL B 2 534 ? 231.116 218.078 363.464 1.00 327.20 534 VAL B C 1
ATOM 5950 O O . VAL B 2 534 ? 231.908 217.493 362.717 1.00 327.20 534 VAL B O 1
ATOM 5954 N N . LYS B 2 535 ? 231.415 218.421 364.714 1.00 310.48 535 LYS B N 1
ATOM 5955 C CA . LYS B 2 535 ? 232.738 218.209 365.283 1.00 310.48 535 LYS B CA 1
ATOM 5956 C C . LYS B 2 535 ? 232.685 217.152 366.375 1.00 310.48 535 LYS B C 1
ATOM 5957 O O . LYS B 2 535 ? 231.833 217.205 367.266 1.00 310.48 535 LYS B O 1
ATOM 5963 N N . GLY B 2 536 ? 233.607 216.201 366.300 1.00 317.38 536 GLY B N 1
ATOM 5964 C CA . GLY B 2 536 ? 233.754 215.200 367.335 1.00 317.38 536 GLY B CA 1
ATOM 5965 C C . GLY B 2 536 ? 235.084 215.366 368.037 1.00 317.38 536 GLY B C 1
ATOM 5966 O O . GLY B 2 536 ? 236.083 215.757 367.436 1.00 317.38 536 GLY B O 1
ATOM 5967 N N . GLU B 2 537 ? 235.076 215.083 369.336 1.00 309.99 537 GLU B N 1
ATOM 5968 C CA . GLU B 2 537 ? 236.254 215.273 370.169 1.00 309.99 537 GLU B CA 1
ATOM 5969 C C . GLU B 2 537 ? 236.485 214.022 371.001 1.00 309.99 537 GLU B C 1
ATOM 5970 O O . GLU B 2 537 ? 235.525 213.396 371.456 1.00 309.99 537 GLU B O 1
ATOM 5976 N N . LEU B 2 538 ? 237.750 213.653 371.184 1.00 292.23 538 LEU B N 1
ATOM 5977 C CA . LEU B 2 538 ? 238.110 212.611 372.142 1.00 292.23 538 LEU B CA 1
ATOM 5978 C C . LEU B 2 538 ? 239.328 213.037 372.954 1.00 292.23 538 LEU B C 1
ATOM 5979 O O . LEU B 2 538 ? 240.316 213.513 372.399 1.00 292.23 538 LEU B O 1
#

Radius of gyration: 33.65 Å; Cα contacts (8 Å, |Δi|>4): 1380; chains: 2; bounding box: 106×90×55 Å

B-factor: mean 238.83, std 86.62, range [102.58, 553.57]

Sequence (768 aa):
MFSLPTLTSDITVEVNSSATKTPFVRRPVEPVGKFFLQHAQRTLRNHTWDPDELLFDTELADEDLLTHDARDWKTADLYAAMGLSKLRFRATESQIIKAHRKQVVKYHPDKQSAAGGSLDQDGFFKIIQKAFETLTDSNKRAQYDSCDFVADVPPPKKGTDYDFYEAWGPVFEAEARFSKKTPIPSLGNKDSSKKEVEQFYAFWHRFDSWRTFEFLDEDVPDDSSNRDHKRYIERKNKAARDKKKTADNARLVKLVERAVSEMSSPVIGITFGNTSSSIAYINPKNDVDVIANPDGERAIPSALSYVGEDEYHGGQALQQLIRNPKNTIINFRDFIGLPFDKCDVSKCANGAPAVEVDGKVGFVISRGEGKEEKLTVDEVVSRHLNRLKLAAEDYIGSAVKEAVLTVPTNFSEEQKTALKASAAKIGLQIVQFINEPSAALLAHAEQFPFEKDVNVVVADFGGIRSDAAVIAVRNGIFTILATAHDLSLGGDNLDTELVEYFASEFQKKYQANPRKNARSLAKLKANSSITKKTLSNATSATISIDSLADGFDYHASINRMRYELVANKVFAQFSSFVDSVIAKAELDPLDIDAVLLTGGVSFTPKLTTNLEYTLPESVEILGPQNKNASNNPNELAASGAALQARLISDYDADELAEALQPVIVNTPHLKKPIGLIGAKGEFHPVLLAETSFPVQKKLTLKQAKGDFLIGVYEGDHHIKLYTLGTKLMELGIKNANGVEIIFNINKDGALRVTARDLKTGNAVKGEL

InterPro domains:
  IPR001623 DnaJ domain [PF00226] (97-165)
  IPR001623 DnaJ domain [PS50076] (97-168)
  IPR001623 DnaJ domain [SM00271] (96-160)
  IPR001623 DnaJ domain [cd06257] (97-157)
  IPR018253 DnaJ domain, conserved site [PS00636] (145-164)
  IPR032003 Ribosome-associated complex head domain [PF16717] (341-429)
  IPR036869 Chaperone J-domain superfamily [G3DSA:1.10.287.110] (84-172)
  IPR036869 Chaperone J-domain superfamily [SSF46565] (7-164)
  IPR042569 Ribosome-associated complex head domain superfamily [G3DSA:1.10.8.840] (346-433)
  IPR044634 J-protein Zuotin/DnaJC2 [PTHR43999] (20-411)
  IPR054076 Zuotin-like, zuotin homology domain [PF21884] (183-287)
  IPR058871 Zuotin, N-terminal domain [PF26185] (29-73)

Organism: Saccharomyces cerevisiae (strain ATCC 204508 / S288c) (NCBI:txid559292)

Nearest PDB structures (foldseek):
  7x3k-assembly1_B  TM=1.002E+00  e=0.000E+00  Saccharomyces cerevisiae
  1ats-assembly1_A  TM=9.316E-01  e=4.211E-39  Bos taurus
  1s3x-assembly1_A  TM=9.275E-01  e=1.040E-38  Homo sapiens
  2e8a-assembly1_A  TM=9.248E-01  e=1.544E-38  Homo sapiens
  1ngh-assembly1_A  TM=9.312E-01  e=4.036E-38  Bos taurus

GO terms:
  GO:0051880 G-quadruplex DNA binding (F, IDA)
  GO:0005737 cytoplasm (C, IDA)
  GO:0005840 ribosome (C, IDA)
  GO:0043022 ribosome binding (F, IDA)
  GO:0071919 G-quadruplex DNA formation (P, IDA)
  GO:0005730 nucleolus (C, IMP)
  GO:0005737 cytoplasm (C, HDA)
  GO:0005739 mitochondrion (C, HDA)
  GO:0051083 'de novo' cotranslational protein folding (P, IMP)
  GO:0071919 G-quadruplex DNA formation (P, IMP)
  GO:0006364 rRNA processing (P, IMP)
  GO:0006450 regulation of translational fidelity (P, IMP)
  GO:0006452 translational frameshifting (P, IMP)
  GO:0000054 ribosomal subunit export from nucleus (P, IMP)
  GO:0005515 protein binding (F, IPI)
  GO:0051083 'de novo' cotranslational protein folding (P, IDA)
  GO:0006450 regulation of translational fidelity (P, IDA)
  GO:0043022 ribosome binding (F, IMP)
  GO:0005829 cytosol (C, IDA)
  GO:0035556 intracellular signal transduction (P, IMP)